Protein AF-0000000087635755 (afdb_homodimer)

Sequence (818 aa):
MKSVAEAYKDFPILQREHKGHRLVYLDSGATTQIPNDVINALETHLKQHNGNPHRGAHILAVEASEAYETARDAVQRFINAKTREEIVLTRNTTESLNLIAFSYGLHNLKKGDKIVITIAEHHANLVTWQRVAQTTGATLEYMYLDESGHLKDGEMDKIDSQTKIVSFAHVSNVLGMEFPVEELIKRAHAVGAIAILDGAQSAPHKKIDVQALDCDFFVFSGHKMCASQGIGVMYGKRHLLEDMPPFLLGGDMIEYVQEQSTTYNEVPYKFEAGTPNAHGAVTLKAAIEYLEQYGMDAINAYEKELVSYVLPKLLAIPHVHVLGSEDSSEKHGVIAFMIDDVHPHDVATILDSYGVCIRSGHHCAQPLGAYYNVPASSRLSMYIYTRKEDLDIFLEAVKQVRPTMGFKDMKSVAEAYKDFPILQREHKGHRLVYLDSGATTQIPNDVINALETHLKQHNGNPHRGAHILAVEASEAYETARDAVQRFINAKTREEIVLTRNTTESLNLIAFSYGLHNLKKGDKIVITIAEHHANLVTWQRVAQTTGATLEYMYLDESGHLKDGEMDKIDSQTKIVSFAHVSNVLGMEFPVEELIKRAHAVGAIAILDGAQSAPHKKIDVQALDCDFFVFSGHKMCASQGIGVMYGKRHLLEDMPPFLLGGDMIEYVQEQSTTYNEVPYKFEAGTPNAHGAVTLKAAIEYLEQYGMDAINAYEKELVSYVLPKLLAIPHVHVLGSEDSSEKHGVIAFMIDDVHPHDVATILDSYGVCIRSGHHCAQPLGAYYNVPASSRLSMYIYTRKEDLDIFLEAVKQVRPTMGFKD

Solvent-accessible surface area (backbone atoms only — not comparable to full-atom values): 39437 Å² total; per-residue (Å²): 120,62,60,55,89,58,45,40,78,43,29,63,43,56,72,38,70,35,83,89,21,63,41,33,78,21,37,27,80,74,28,39,69,46,34,51,70,22,54,50,51,37,51,50,36,55,42,68,32,62,46,35,48,83,56,38,75,16,69,36,16,44,46,16,29,48,41,34,51,50,19,41,48,44,50,22,61,61,32,43,45,94,47,53,53,25,47,32,70,37,47,22,36,29,54,29,42,36,42,44,31,56,24,43,42,58,71,71,48,36,64,74,27,27,37,40,30,46,44,61,31,43,28,26,69,40,50,32,52,47,50,35,18,69,73,38,51,24,43,77,43,71,31,51,58,44,85,50,60,43,74,36,90,68,37,71,63,72,60,36,79,49,26,48,36,34,39,42,47,48,22,28,86,53,44,12,27,61,60,70,56,66,60,53,37,51,50,24,48,73,38,70,14,44,25,37,35,38,23,57,62,29,62,62,46,35,75,46,45,46,63,81,60,59,50,43,28,40,25,23,35,23,24,41,41,28,16,42,48,38,19,17,32,28,36,32,47,54,74,59,53,69,68,33,56,64,65,51,42,23,32,70,14,46,66,48,55,50,90,84,48,72,45,62,30,61,69,34,39,18,59,39,40,29,83,64,36,36,60,23,26,39,13,35,31,38,17,52,54,56,50,55,54,48,27,40,63,54,50,32,51,52,38,40,51,51,28,54,59,46,50,63,57,52,61,66,38,85,62,38,45,67,48,30,59,88,49,43,90,56,32,48,46,27,48,23,32,45,45,71,98,50,59,29,64,58,48,28,48,54,28,29,60,60,12,30,29,32,30,40,40,41,81,48,19,43,43,33,18,55,74,71,72,39,61,52,29,25,32,44,14,50,55,69,56,57,46,72,68,49,51,50,53,46,54,56,44,58,68,43,43,49,53,75,73,67,46,82,130,120,61,60,56,90,59,45,40,78,43,28,62,44,57,72,37,70,34,82,90,22,63,41,32,76,22,38,28,79,73,29,39,71,45,34,52,69,21,55,50,50,37,50,49,36,52,40,67,32,62,47,35,48,84,56,36,76,15,68,37,16,44,45,16,29,47,40,34,52,50,19,42,48,45,50,22,61,62,31,41,46,93,48,53,53,25,47,31,70,35,47,23,37,29,52,28,42,37,42,46,32,58,23,42,42,58,71,72,49,38,66,74,27,27,35,41,32,46,45,60,33,44,30,26,68,39,51,32,51,46,51,36,19,68,74,38,50,24,43,76,44,70,31,51,60,43,84,49,61,44,75,35,90,68,37,72,64,72,60,36,78,47,26,49,38,34,38,43,47,49,22,30,84,54,45,11,27,60,60,68,57,65,59,54,35,50,52,24,47,73,39,71,13,44,23,36,34,37,24,56,62,30,60,62,46,33,75,47,45,44,63,83,59,58,48,43,27,40,25,24,35,24,23,41,41,29,17,42,47,37,20,17,31,28,38,34,46,53,74,59,54,68,70,34,57,64,67,50,41,24,31,70,14,47,65,49,57,50,91,84,50,72,44,64,31,60,69,34,40,20,60,40,41,29,83,64,35,36,59,23,25,39,13,36,32,38,17,51,54,57,49,55,54,49,28,41,65,54,50,33,50,52,39,42,52,51,29,55,59,44,48,64,58,51,62,64,38,85,61,39,45,67,48,30,60,89,49,41,90,56,32,50,47,27,49,24,32,44,45,71,96,49,59,27,63,56,49,27,48,55,30,29,61,61,14,30,30,33,31,41,39,42,82,48,20,42,44,33,18,54,74,72,74,40,64,51,29,24,31,42,13,51,55,68,57,56,47,71,68,50,52,49,53,44,54,56,44,57,68,43,44,50,55,74,74,68,44,82,132

Structure (mmCIF, N/CA/C/O backbone):
data_AF-0000000087635755-model_v1
#
loop_
_entity.id
_entity.type
_entity.pdbx_description
1 polymer 'Cysteine desulfurase'
#
loop_
_atom_site.group_PDB
_atom_site.id
_atom_site.type_symbol
_atom_site.label_atom_id
_atom_site.label_alt_id
_atom_site.label_comp_id
_atom_site.label_asym_id
_atom_site.label_entity_id
_atom_site.label_seq_id
_atom_site.pdbx_PDB_ins_code
_atom_site.Cartn_x
_atom_site.Cartn_y
_atom_site.Cartn_z
_atom_site.occupancy
_atom_site.B_iso_or_equiv
_atom_site.auth_seq_id
_atom_site.auth_comp_id
_atom_site.auth_asym_id
_atom_site.auth_atom_id
_atom_site.pdbx_PDB_model_num
ATOM 1 N N . MET A 1 1 ? 24.938 -9.836 -23.875 1 64.38 1 MET A N 1
ATOM 2 C CA . MET A 1 1 ? 23.906 -9.93 -22.844 1 64.38 1 MET A CA 1
ATOM 3 C C . MET A 1 1 ? 24.344 -10.828 -21.703 1 64.38 1 MET A C 1
ATOM 5 O O . MET A 1 1 ? 25.094 -11.789 -21.906 1 64.38 1 MET A O 1
ATOM 9 N N . LYS A 1 2 ? 24.125 -10.344 -20.422 1 78.19 2 LYS A N 1
ATOM 10 C CA . LYS A 1 2 ? 24.516 -11.094 -19.234 1 78.19 2 LYS A CA 1
ATOM 11 C C . LYS A 1 2 ? 23.844 -12.461 -19.203 1 78.19 2 LYS A C 1
ATOM 13 O O . LYS A 1 2 ? 22.688 -12.602 -19.609 1 78.19 2 LYS A O 1
ATOM 18 N N . SER A 1 3 ? 24.594 -13.438 -18.953 1 91.62 3 SER A N 1
ATOM 19 C CA . SER A 1 3 ? 24.031 -14.789 -18.875 1 91.62 3 SER A CA 1
ATOM 20 C C . SER A 1 3 ? 23.109 -14.922 -17.672 1 91.62 3 SER A C 1
ATOM 22 O O . SER A 1 3 ? 23.5 -14.656 -16.531 1 91.62 3 SER A O 1
ATOM 24 N N . VAL A 1 4 ? 21.828 -15.438 -17.938 1 96 4 VAL A N 1
ATOM 25 C CA . VAL A 1 4 ? 20.859 -15.617 -16.875 1 96 4 VAL A CA 1
ATOM 26 C C . VAL A 1 4 ? 21.391 -16.609 -15.852 1 96 4 VAL A C 1
ATOM 28 O O . VAL A 1 4 ? 21.141 -16.469 -14.648 1 96 4 VAL A O 1
ATOM 31 N N . ALA A 1 5 ? 22.219 -17.531 -16.312 1 94.19 5 ALA A N 1
ATOM 32 C CA . ALA A 1 5 ? 22.734 -18.594 -15.453 1 94.19 5 ALA A CA 1
ATOM 33 C C . ALA A 1 5 ? 23.641 -18.016 -14.359 1 94.19 5 ALA A C 1
ATOM 35 O O . ALA A 1 5 ? 23.922 -18.688 -13.367 1 94.19 5 ALA A O 1
ATOM 36 N N . GLU A 1 6 ? 24.109 -16.781 -14.508 1 95.38 6 GLU A N 1
ATOM 37 C CA . GLU A 1 6 ? 25.016 -16.156 -13.547 1 95.38 6 GLU A CA 1
ATOM 38 C C . GLU A 1 6 ? 24.281 -15.172 -12.648 1 95.38 6 GLU A C 1
ATOM 40 O O . GLU A 1 6 ? 24.875 -14.57 -11.758 1 95.38 6 GLU A O 1
ATOM 45 N N . ALA A 1 7 ? 22.953 -15.055 -12.828 1 97.38 7 ALA A N 1
ATOM 46 C CA . ALA A 1 7 ? 22.172 -14.055 -12.102 1 97.38 7 ALA A CA 1
ATOM 47 C C . ALA A 1 7 ? 22.203 -14.305 -10.602 1 97.38 7 ALA A C 1
ATOM 49 O O . ALA A 1 7 ? 22.125 -13.367 -9.805 1 97.38 7 ALA A O 1
ATOM 50 N N . TYR A 1 8 ? 22.422 -15.609 -10.172 1 97.25 8 TYR A N 1
ATOM 51 C CA . TYR A 1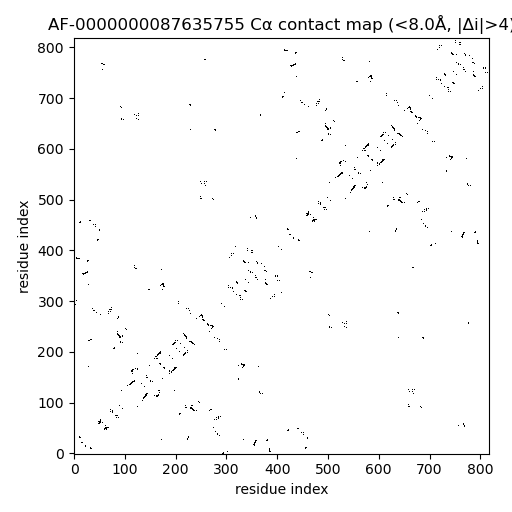 8 ? 22.359 -15.992 -8.766 1 97.25 8 TYR A CA 1
ATOM 52 C C . TYR A 1 8 ? 23.406 -15.234 -7.961 1 97.25 8 TYR A C 1
ATOM 54 O O . TYR A 1 8 ? 23.234 -15 -6.762 1 97.25 8 TYR A O 1
ATOM 62 N N . LYS A 1 9 ? 24.484 -14.695 -8.539 1 97.25 9 LYS A N 1
ATOM 63 C CA . LYS A 1 9 ? 25.594 -13.992 -7.871 1 97.25 9 LYS A CA 1
ATOM 64 C C . LYS A 1 9 ? 25.141 -12.633 -7.359 1 97.25 9 LYS A C 1
ATOM 66 O O . LYS A 1 9 ? 25.781 -12.055 -6.473 1 97.25 9 LYS A O 1
ATOM 71 N N . ASP A 1 10 ? 24.031 -12.172 -7.934 1 98.19 10 ASP A N 1
ATOM 72 C CA . ASP A 1 10 ? 23.578 -10.828 -7.621 1 98.19 10 ASP A CA 1
ATOM 73 C C . ASP A 1 10 ? 22.688 -10.828 -6.375 1 98.19 10 ASP A C 1
ATOM 75 O O . ASP A 1 10 ? 22.312 -9.766 -5.875 1 98.19 10 ASP A O 1
ATOM 79 N N . PHE A 1 11 ? 22.375 -12.039 -5.844 1 98.56 11 PHE A N 1
ATOM 80 C CA . PHE A 1 11 ? 21.438 -12.164 -4.746 1 98.56 11 PHE A CA 1
ATOM 81 C C . PHE A 1 11 ? 22.141 -12.594 -3.465 1 98.56 11 PHE A C 1
ATOM 83 O O . PHE A 1 11 ? 22.344 -13.789 -3.227 1 98.56 11 PHE A O 1
ATOM 90 N N . PRO A 1 12 ? 22.359 -11.633 -2.596 1 97.5 12 PRO A N 1
ATOM 91 C CA . PRO A 1 12 ? 23.188 -11.914 -1.416 1 97.5 12 PRO A CA 1
ATOM 92 C C . PRO A 1 12 ? 22.547 -12.953 -0.491 1 97.5 12 PRO A C 1
ATOM 94 O O . PRO A 1 12 ? 23.25 -13.734 0.147 1 97.5 12 PRO A O 1
ATOM 97 N N . ILE A 1 13 ? 21.281 -13.023 -0.417 1 97.62 13 ILE A N 1
ATOM 98 C CA . ILE A 1 13 ? 20.562 -13.875 0.528 1 97.62 13 ILE A CA 1
ATOM 99 C C . ILE A 1 13 ? 20.812 -15.344 0.198 1 97.62 13 ILE A C 1
ATOM 101 O O . ILE A 1 13 ? 20.703 -16.203 1.069 1 97.62 13 ILE A O 1
ATOM 105 N N . LEU A 1 14 ? 21.156 -15.68 -1.052 1 97.06 14 LEU A N 1
ATOM 106 C CA . LEU A 1 14 ? 21.328 -17.062 -1.5 1 97.06 14 LEU A CA 1
ATOM 107 C C . LEU A 1 14 ? 22.641 -17.641 -0.987 1 97.06 14 LEU A C 1
ATOM 109 O O . LEU A 1 14 ? 22.859 -18.844 -1.056 1 97.06 14 LEU A O 1
ATOM 113 N N . GLN A 1 15 ? 23.469 -16.797 -0.363 1 94.88 15 GLN A N 1
ATOM 114 C CA . GLN A 1 15 ? 24.734 -17.266 0.207 1 94.88 15 GLN A CA 1
ATOM 115 C C . GLN A 1 15 ? 24.547 -17.719 1.652 1 94.88 15 GLN A C 1
ATOM 117 O O . GLN A 1 15 ? 25.469 -18.281 2.25 1 94.88 15 GLN A O 1
ATOM 122 N N . ARG A 1 16 ? 23.422 -17.531 2.141 1 95.31 16 ARG A N 1
ATOM 123 C CA . ARG A 1 16 ? 23.141 -17.906 3.52 1 95.31 16 ARG A CA 1
ATOM 124 C C . ARG A 1 16 ? 23.125 -19.422 3.68 1 95.31 16 ARG A C 1
ATOM 126 O O . ARG A 1 16 ? 22.797 -20.156 2.734 1 95.31 16 ARG A O 1
ATOM 133 N N . GLU A 1 17 ? 23.453 -19.828 4.887 1 95.75 17 GLU A N 1
ATOM 134 C CA . GLU A 1 17 ? 23.344 -21.234 5.266 1 95.75 17 GLU A CA 1
ATOM 135 C C . GLU A 1 17 ? 22.234 -21.438 6.301 1 95.75 17 GLU A C 1
ATOM 137 O O . GLU A 1 17 ? 21.984 -20.547 7.121 1 95.75 17 GLU A O 1
ATOM 142 N N . HIS A 1 18 ? 21.594 -22.531 6.18 1 95.5 18 HIS A N 1
ATOM 143 C CA . HIS A 1 18 ? 20.562 -22.938 7.121 1 95.5 18 HIS A CA 1
ATOM 144 C C . HIS A 1 18 ? 20.688 -24.406 7.48 1 95.5 18 HIS A C 1
ATOM 146 O O . HIS A 1 18 ? 20.656 -25.281 6.598 1 95.5 18 HIS A O 1
ATOM 152 N N . LYS A 1 19 ? 20.891 -24.656 8.766 1 94.94 19 LYS A N 1
ATOM 153 C CA . LYS A 1 19 ? 21.031 -26.016 9.289 1 94.94 19 LYS A CA 1
ATOM 154 C C . LYS A 1 19 ? 22.172 -26.766 8.594 1 94.94 19 LYS A C 1
ATOM 156 O O . LYS A 1 19 ? 22 -27.922 8.195 1 94.94 19 LYS A O 1
ATOM 161 N N . GLY A 1 20 ? 23.172 -26.078 8.281 1 96 20 GLY A N 1
ATOM 162 C CA . GLY A 1 20 ? 24.391 -26.688 7.738 1 96 20 GLY A CA 1
ATOM 163 C C . GLY A 1 20 ? 24.344 -26.844 6.23 1 96 20 GLY A C 1
ATOM 164 O O . GLY A 1 20 ? 25.25 -27.438 5.641 1 96 20 GLY A O 1
ATOM 165 N N . HIS A 1 21 ? 23.312 -26.375 5.57 1 97.06 21 HIS A N 1
ATOM 166 C CA . HIS A 1 21 ? 23.172 -26.484 4.121 1 97.06 21 HIS A CA 1
ATOM 167 C C . HIS A 1 21 ? 23.047 -25.109 3.471 1 97.06 21 HIS A C 1
ATOM 169 O O . HIS A 1 21 ? 22.5 -24.188 4.07 1 97.06 21 HIS A O 1
ATOM 175 N N . ARG A 1 22 ? 23.578 -25.031 2.32 1 95.75 22 ARG A N 1
ATOM 176 C CA . ARG A 1 22 ? 23.328 -23.828 1.526 1 95.75 22 ARG A CA 1
ATOM 177 C C . ARG A 1 22 ? 21.844 -23.656 1.241 1 95.75 22 ARG A C 1
ATOM 179 O O . ARG A 1 22 ? 21.141 -24.625 0.94 1 95.75 22 ARG A O 1
ATOM 186 N N . LEU A 1 23 ? 21.391 -22.438 1.292 1 97.56 23 LEU A N 1
ATOM 187 C CA . LEU A 1 23 ? 19.984 -22.156 1.051 1 97.56 23 LEU A CA 1
ATOM 188 C C . LEU A 1 23 ? 19.625 -22.344 -0.421 1 97.56 23 LEU A C 1
ATOM 190 O O . LEU A 1 23 ? 20.297 -21.797 -1.301 1 97.56 23 LEU A O 1
ATOM 194 N N . VAL A 1 24 ? 18.688 -23.172 -0.697 1 98.25 24 VAL A N 1
ATOM 195 C CA . VAL A 1 24 ? 18.062 -23.344 -2.01 1 98.25 24 VAL A CA 1
ATOM 196 C C . VAL A 1 24 ? 16.656 -22.781 -1.984 1 98.25 24 VAL A C 1
ATOM 198 O O . VAL A 1 24 ? 15.75 -23.375 -1.393 1 98.25 24 VAL A O 1
ATOM 201 N N . TYR A 1 25 ? 16.484 -21.672 -2.609 1 98.38 25 TYR A N 1
ATOM 202 C CA . TYR A 1 25 ? 15.211 -20.984 -2.537 1 98.38 25 TYR A CA 1
ATOM 203 C C . TYR A 1 25 ? 14.344 -21.312 -3.746 1 98.38 25 TYR A C 1
ATOM 205 O O . TYR A 1 25 ? 14.641 -20.891 -4.867 1 98.38 25 TYR A O 1
ATOM 213 N N . LEU A 1 26 ? 13.266 -22.047 -3.531 1 98.62 26 LEU A N 1
ATOM 214 C CA . LEU A 1 26 ? 12.344 -22.469 -4.582 1 98.62 26 LEU A CA 1
ATOM 215 C C . LEU A 1 26 ? 10.906 -22.094 -4.238 1 98.62 26 LEU A C 1
ATOM 217 O O . LEU A 1 26 ? 9.992 -22.891 -4.398 1 98.62 26 LEU A O 1
ATOM 221 N N . ASP A 1 27 ? 10.742 -20.859 -3.729 1 98.25 27 ASP A N 1
ATOM 222 C CA . ASP A 1 27 ? 9.43 -20.312 -3.406 1 98.25 27 ASP A CA 1
ATOM 223 C C . ASP A 1 27 ? 9.258 -18.922 -4.02 1 98.25 27 ASP A C 1
ATOM 225 O O . ASP A 1 27 ? 8.695 -18.031 -3.385 1 98.25 27 ASP A O 1
ATOM 229 N N . SER A 1 28 ? 9.734 -18.719 -5.23 1 98 28 SER A N 1
ATOM 230 C CA . SER A 1 28 ? 9.727 -17.438 -5.918 1 98 28 SER A CA 1
ATOM 231 C C . SER A 1 28 ? 8.32 -17.047 -6.359 1 98 28 SER A C 1
ATOM 233 O O . SER A 1 28 ? 8.055 -15.875 -6.629 1 98 28 SER A O 1
ATOM 235 N N . GLY A 1 29 ? 7.375 -18.047 -6.457 1 97.31 29 GLY A N 1
ATOM 236 C CA . GLY A 1 29 ? 5.988 -17.75 -6.766 1 97.31 29 GLY A CA 1
ATOM 237 C C . GLY A 1 29 ? 5.277 -17 -5.648 1 97.31 29 GLY A C 1
ATOM 238 O O . GLY A 1 29 ? 4.238 -16.375 -5.875 1 97.31 29 GLY A O 1
ATOM 239 N N . ALA A 1 30 ? 5.812 -17.125 -4.43 1 97.25 30 ALA A N 1
ATOM 240 C CA . ALA A 1 30 ? 5.285 -16.391 -3.291 1 97.25 30 ALA A CA 1
ATOM 241 C C . ALA A 1 30 ? 5.918 -15 -3.195 1 97.25 30 ALA A C 1
ATOM 243 O O . ALA A 1 30 ? 5.219 -14.008 -3.006 1 97.25 30 ALA A O 1
ATOM 244 N N . THR A 1 31 ? 7.203 -14.945 -3.27 1 97.94 31 THR A N 1
ATOM 245 C CA . THR A 1 31 ? 7.977 -13.711 -3.334 1 97.94 31 THR A CA 1
ATOM 246 C C . THR A 1 31 ? 9.391 -13.977 -3.84 1 97.94 31 THR A C 1
ATOM 248 O O . THR A 1 31 ? 9.953 -15.039 -3.578 1 97.94 31 THR A O 1
ATOM 251 N N . THR A 1 32 ? 9.945 -13.078 -4.555 1 98.5 32 THR A N 1
ATOM 252 C CA . THR A 1 32 ? 11.289 -13.234 -5.09 1 98.5 32 THR A CA 1
ATOM 253 C C . THR A 1 32 ? 12.32 -12.641 -4.141 1 98.5 32 THR A C 1
ATOM 255 O O . THR A 1 32 ? 11.977 -11.883 -3.234 1 98.5 32 THR A O 1
ATOM 258 N N . GLN A 1 33 ? 13.523 -13.07 -4.309 1 98.69 33 GLN A N 1
ATOM 259 C CA . GLN A 1 33 ? 14.641 -12.406 -3.65 1 98.69 33 GLN A CA 1
ATOM 260 C C . GLN A 1 33 ? 15.047 -11.141 -4.406 1 98.69 33 GLN A C 1
ATOM 262 O O . GLN A 1 33 ? 14.656 -10.945 -5.559 1 98.69 33 GLN A O 1
ATOM 267 N N . ILE A 1 34 ? 15.805 -10.289 -3.77 1 98.81 34 ILE A N 1
ATOM 268 C CA . ILE A 1 34 ? 16.094 -8.969 -4.305 1 98.81 34 ILE A CA 1
ATOM 269 C C . ILE A 1 34 ? 17.578 -8.844 -4.625 1 98.81 34 ILE A C 1
ATOM 271 O O . ILE A 1 34 ? 18.422 -9.086 -3.76 1 98.81 34 ILE A O 1
ATOM 275 N N . PRO A 1 35 ? 17.953 -8.469 -5.848 1 98.81 35 PRO A N 1
ATOM 276 C CA . PRO A 1 35 ? 19.359 -8.344 -6.219 1 98.81 35 PRO A CA 1
ATOM 277 C C . PRO A 1 35 ? 19.984 -7.059 -5.699 1 98.81 35 PRO A C 1
ATOM 279 O O . PRO A 1 35 ? 19.281 -6.094 -5.402 1 98.81 35 PRO A O 1
ATOM 282 N N . ASN A 1 36 ? 21.266 -7.016 -5.66 1 98.62 36 ASN A N 1
ATOM 283 C CA . ASN A 1 36 ? 22.031 -5.875 -5.164 1 98.62 36 ASN A CA 1
ATOM 284 C C . ASN A 1 36 ? 21.703 -4.598 -5.934 1 98.62 36 ASN A C 1
ATOM 286 O O . ASN A 1 36 ? 21.672 -3.51 -5.355 1 98.62 36 ASN A O 1
ATOM 290 N N . ASP A 1 37 ? 21.438 -4.703 -7.242 1 98.56 37 ASP A N 1
ATOM 291 C CA . ASP A 1 37 ? 21.109 -3.537 -8.055 1 98.56 37 ASP A CA 1
ATOM 292 C C . ASP A 1 37 ? 19.875 -2.818 -7.512 1 98.56 37 ASP A C 1
ATOM 294 O O . ASP A 1 37 ? 19.859 -1.589 -7.434 1 98.56 37 ASP A O 1
ATOM 298 N N . VAL A 1 38 ? 18.906 -3.574 -7.164 1 98.88 38 VAL A N 1
ATOM 299 C CA . VAL A 1 38 ? 17.656 -3.025 -6.676 1 98.88 38 VAL A CA 1
ATOM 300 C C . VAL A 1 38 ? 17.844 -2.482 -5.262 1 98.88 38 VAL A C 1
ATOM 302 O O . VAL A 1 38 ? 17.359 -1.396 -4.938 1 98.88 38 VAL A O 1
ATOM 305 N N . ILE A 1 39 ? 18.594 -3.23 -4.387 1 98.81 39 ILE A N 1
ATOM 306 C CA . ILE A 1 39 ? 18.875 -2.799 -3.02 1 98.81 39 ILE A CA 1
ATOM 307 C C . ILE A 1 39 ? 19.641 -1.479 -3.041 1 98.81 39 ILE A C 1
ATOM 309 O O . ILE A 1 39 ? 19.312 -0.548 -2.303 1 98.81 39 ILE A O 1
ATOM 313 N N . ASN A 1 40 ? 20.609 -1.36 -3.906 1 98.75 40 ASN A N 1
ATOM 314 C CA . ASN A 1 40 ? 21.422 -0.159 -4.02 1 98.75 40 ASN A CA 1
ATOM 315 C C . ASN A 1 40 ? 20.609 1.036 -4.5 1 98.75 40 ASN A C 1
ATOM 317 O O . ASN A 1 40 ? 20.797 2.156 -4.023 1 98.75 40 ASN A O 1
ATOM 321 N N . ALA A 1 41 ? 19.719 0.813 -5.473 1 98.88 41 ALA A N 1
ATOM 322 C CA . ALA A 1 41 ? 18.859 1.884 -5.965 1 98.88 41 ALA A CA 1
ATOM 323 C C . ALA A 1 41 ? 17.984 2.439 -4.844 1 98.88 41 ALA A C 1
ATOM 325 O O . ALA A 1 41 ? 17.812 3.654 -4.727 1 98.88 41 ALA A O 1
ATOM 326 N N . LEU A 1 42 ? 17.453 1.532 -4.066 1 98.81 42 LEU A N 1
ATOM 327 C CA . LEU A 1 42 ? 16.609 1.942 -2.947 1 98.81 42 LEU A CA 1
ATOM 328 C C . LEU A 1 42 ? 17.406 2.734 -1.924 1 98.81 42 LEU A C 1
ATOM 330 O O . LEU A 1 42 ? 16.984 3.795 -1.472 1 98.81 42 LEU A O 1
ATOM 334 N N . GLU A 1 43 ? 18.547 2.207 -1.555 1 98.62 43 GLU A N 1
ATOM 335 C CA . GLU A 1 43 ? 19.391 2.869 -0.571 1 98.62 43 GLU A CA 1
ATOM 336 C C . GLU A 1 43 ? 19.781 4.273 -1.029 1 98.62 43 GLU A C 1
ATOM 338 O O . GLU A 1 43 ? 19.734 5.223 -0.246 1 98.62 43 GLU A O 1
ATOM 343 N N . THR A 1 44 ? 20.156 4.395 -2.26 1 98.69 44 THR A N 1
ATOM 344 C CA . THR A 1 44 ? 20.516 5.691 -2.816 1 98.69 44 THR A CA 1
ATOM 345 C C . THR A 1 44 ? 19.344 6.668 -2.73 1 98.69 44 THR A C 1
ATOM 347 O O . THR A 1 44 ? 19.531 7.828 -2.352 1 98.69 44 THR A O 1
ATOM 350 N N . HIS A 1 45 ? 18.203 6.199 -3.057 1 98.75 45 HIS A N 1
ATOM 351 C CA . HIS A 1 45 ? 17.016 7.051 -2.99 1 98.75 45 HIS A CA 1
ATOM 352 C C . HIS A 1 45 ? 16.766 7.52 -1.562 1 98.75 45 HIS A C 1
ATOM 354 O O . HIS A 1 45 ? 16.516 8.703 -1.326 1 98.75 45 HIS A O 1
ATOM 360 N N . LEU A 1 46 ? 16.844 6.582 -0.602 1 98.62 46 LEU A N 1
ATOM 361 C CA . LEU A 1 46 ? 16.562 6.898 0.793 1 98.62 46 LEU A CA 1
ATOM 362 C C . LEU A 1 46 ? 17.562 7.906 1.338 1 98.62 46 LEU A C 1
ATOM 364 O O . LEU A 1 46 ? 17.203 8.805 2.105 1 98.62 46 LEU A O 1
ATOM 368 N N . LYS A 1 47 ? 18.766 7.867 0.881 1 98.31 47 LYS A N 1
ATOM 369 C CA . LYS A 1 47 ? 19.859 8.656 1.459 1 98.31 47 LYS A CA 1
ATOM 370 C C . LYS A 1 47 ? 20.016 9.984 0.731 1 98.31 47 LYS A C 1
ATOM 372 O O . LYS A 1 47 ? 20.641 10.914 1.252 1 98.31 47 LYS A O 1
ATOM 377 N N . GLN A 1 48 ? 19.344 10.078 -0.506 1 98 48 GLN A N 1
ATOM 378 C CA . GLN A 1 48 ? 19.719 11.258 -1.283 1 98 48 GLN A CA 1
ATOM 379 C C . GLN A 1 48 ? 18.5 11.93 -1.899 1 98 48 GLN A C 1
ATOM 381 O O . GLN A 1 48 ? 18.562 13.109 -2.27 1 98 48 GLN A O 1
ATOM 386 N N . HIS A 1 49 ? 17.422 11.242 -2.051 1 98.19 49 HIS A N 1
ATOM 387 C CA . HIS A 1 49 ? 16.375 11.766 -2.932 1 98.19 49 HIS A CA 1
ATOM 388 C C . HIS A 1 49 ? 15.008 11.688 -2.273 1 98.19 49 HIS A C 1
ATOM 390 O O . HIS A 1 49 ? 14 12.039 -2.891 1 98.19 49 HIS A O 1
ATOM 396 N N . ASN A 1 50 ? 14.969 11.273 -1.011 1 98.25 50 ASN A N 1
ATOM 397 C CA . ASN A 1 50 ? 13.703 11.023 -0.343 1 98.25 50 ASN A CA 1
ATOM 398 C C . ASN A 1 50 ? 12.875 12.297 -0.203 1 98.25 50 ASN A C 1
ATOM 400 O O . ASN A 1 50 ? 13.375 13.32 0.264 1 98.25 50 ASN A O 1
ATOM 404 N N . GLY A 1 51 ? 11.672 12.266 -0.603 1 97.62 51 GLY A N 1
ATOM 405 C CA . GLY A 1 51 ? 10.672 13.312 -0.512 1 97.62 51 GLY A CA 1
ATOM 406 C C . GLY A 1 51 ? 9.258 12.812 -0.779 1 97.62 51 GLY A C 1
ATOM 407 O O . GLY A 1 51 ? 9.047 11.617 -0.972 1 97.62 51 GLY A O 1
ATOM 408 N N . ASN A 1 52 ? 8.305 13.602 -0.687 1 96.31 52 ASN A N 1
ATOM 409 C CA . ASN A 1 52 ? 6.914 13.281 -0.977 1 96.31 52 ASN A CA 1
ATOM 410 C C . ASN A 1 52 ? 6.535 13.656 -2.406 1 96.31 52 ASN A C 1
ATOM 412 O O . ASN A 1 52 ? 6.504 14.836 -2.752 1 96.31 52 ASN A O 1
ATOM 416 N N . PRO A 1 53 ? 6.211 12.664 -3.207 1 94.94 53 PRO A N 1
ATOM 417 C CA . PRO A 1 53 ? 5.906 12.969 -4.609 1 94.94 53 PRO A CA 1
ATOM 418 C C . PRO A 1 53 ? 4.719 13.914 -4.766 1 94.94 53 PRO A C 1
ATOM 420 O O . PRO A 1 53 ? 3.734 13.805 -4.027 1 94.94 53 PRO A O 1
ATOM 423 N N . HIS A 1 54 ? 4.77 14.812 -5.691 1 89 54 HIS A N 1
ATOM 424 C CA . HIS A 1 54 ? 3.693 15.672 -6.18 1 89 54 HIS A CA 1
ATOM 425 C C . HIS A 1 54 ? 3.266 16.672 -5.117 1 89 54 HIS A C 1
ATOM 427 O O . HIS A 1 54 ? 2.158 17.219 -5.176 1 89 54 HIS A O 1
ATOM 433 N N . ARG A 1 55 ? 4.109 16.875 -4.074 1 76.19 55 ARG A N 1
ATOM 434 C CA . ARG A 1 55 ? 3.678 17.703 -2.955 1 76.19 55 ARG A CA 1
ATOM 435 C C . ARG A 1 55 ? 4.625 18.875 -2.744 1 76.19 55 ARG A C 1
ATOM 437 O O . ARG A 1 55 ? 4.77 19.375 -1.624 1 76.19 55 ARG A O 1
ATOM 444 N N . GLY A 1 56 ? 5.258 19.312 -3.75 1 79.19 56 GLY A N 1
ATOM 445 C CA . GLY A 1 56 ? 6.113 20.469 -3.488 1 79.19 56 GLY A CA 1
ATOM 446 C C . GLY A 1 56 ? 7 20.828 -4.664 1 79.19 56 GLY A C 1
ATOM 447 O O . GLY A 1 56 ? 7.109 20.062 -5.625 1 79.19 56 GLY A O 1
ATOM 448 N N . ALA A 1 57 ? 7.527 22.016 -4.406 1 86.62 57 ALA A N 1
ATOM 449 C CA . ALA A 1 57 ? 8.352 22.562 -5.48 1 86.62 57 ALA A CA 1
ATOM 450 C C . ALA A 1 57 ? 9.836 22.469 -5.125 1 86.62 57 ALA A C 1
ATOM 452 O O . ALA A 1 57 ? 10.695 22.719 -5.977 1 86.62 57 ALA A O 1
ATOM 453 N N . HIS A 1 58 ? 10.102 22.062 -3.871 1 94.06 58 HIS A N 1
ATOM 454 C CA . HIS A 1 58 ? 11.508 22 -3.492 1 94.06 58 HIS A CA 1
ATOM 455 C C . HIS A 1 58 ? 12.18 20.766 -4.102 1 94.06 58 HIS A C 1
ATOM 457 O O . HIS A 1 58 ? 11.508 19.844 -4.555 1 94.06 58 HIS A O 1
ATOM 463 N N . ILE A 1 59 ? 13.461 20.656 -4.094 1 96.19 59 ILE A N 1
ATOM 464 C CA . ILE A 1 59 ? 14.289 19.75 -4.867 1 96.19 59 ILE A CA 1
ATOM 465 C C . ILE A 1 59 ? 13.93 18.297 -4.523 1 96.19 59 ILE A C 1
ATOM 467 O O . ILE A 1 59 ? 13.82 17.453 -5.414 1 96.19 59 ILE A O 1
ATOM 471 N N . LEU A 1 60 ? 13.734 18 -3.238 1 97.31 60 LEU A N 1
ATOM 472 C CA . LEU A 1 60 ? 13.477 16.625 -2.838 1 97.31 60 LEU A CA 1
ATOM 473 C C . LEU A 1 60 ? 12.086 16.172 -3.275 1 97.31 60 LEU A C 1
ATOM 475 O O . LEU A 1 60 ? 11.883 15.008 -3.613 1 97.31 60 LEU A O 1
ATOM 479 N N . ALA A 1 61 ? 11.07 17.062 -3.23 1 96.69 61 ALA A N 1
ATOM 480 C CA . ALA A 1 61 ? 9.742 16.734 -3.758 1 96.69 61 ALA A CA 1
ATOM 481 C C . ALA A 1 61 ? 9.805 16.484 -5.262 1 96.69 61 ALA A C 1
ATOM 483 O O . ALA A 1 61 ? 9.156 15.57 -5.766 1 96.69 61 ALA A O 1
ATOM 484 N N . VAL A 1 62 ? 10.578 17.281 -5.93 1 96.88 62 VAL A N 1
ATOM 485 C CA . VAL A 1 62 ? 10.734 17.156 -7.375 1 96.88 62 VAL A CA 1
ATOM 486 C C . VAL A 1 62 ? 11.398 15.82 -7.707 1 96.88 62 VAL A C 1
ATOM 488 O O . VAL A 1 62 ? 10.922 15.078 -8.578 1 96.88 62 VAL A O 1
ATOM 491 N N . GLU A 1 63 ? 12.461 15.516 -7.023 1 97.88 63 GLU A N 1
ATOM 492 C CA . GLU A 1 63 ? 13.203 14.289 -7.281 1 97.88 63 GLU A CA 1
ATOM 493 C C . GLU A 1 63 ? 12.367 13.062 -6.938 1 97.88 63 GLU A C 1
ATOM 495 O O . GLU A 1 63 ? 12.414 12.047 -7.641 1 97.88 63 GLU A O 1
ATOM 500 N N . ALA A 1 64 ? 11.625 13.133 -5.867 1 97.69 64 ALA A N 1
ATOM 501 C CA . ALA A 1 64 ? 10.734 12.039 -5.5 1 97.69 64 ALA A CA 1
ATOM 502 C C . ALA A 1 64 ? 9.641 11.852 -6.547 1 97.69 64 ALA A C 1
ATOM 504 O O . ALA A 1 64 ? 9.258 10.719 -6.859 1 97.69 64 ALA A O 1
ATOM 505 N N . SER A 1 65 ? 9.078 12.977 -7.043 1 97.75 65 SER A N 1
ATOM 506 C CA . SER A 1 65 ? 8.086 12.914 -8.109 1 97.75 65 SER A CA 1
ATOM 507 C C . SER A 1 65 ? 8.648 12.242 -9.352 1 97.75 65 SER A C 1
ATOM 509 O O . SER A 1 65 ? 7.984 11.406 -9.969 1 97.75 65 SER A O 1
ATOM 511 N N . GLU A 1 66 ? 9.82 12.609 -9.672 1 97.88 66 GLU A N 1
ATOM 512 C CA . GLU A 1 66 ? 10.484 12.008 -10.828 1 97.88 66 GLU A CA 1
ATOM 513 C C . GLU A 1 66 ? 10.688 10.508 -10.633 1 97.88 66 GLU A C 1
ATOM 515 O O . GLU A 1 66 ? 10.469 9.727 -11.562 1 97.88 66 GLU A O 1
ATOM 520 N N . ALA A 1 67 ? 11.133 10.164 -9.461 1 98 67 ALA A N 1
ATOM 521 C CA . ALA A 1 67 ? 11.344 8.75 -9.156 1 98 67 ALA A CA 1
ATOM 522 C C . ALA A 1 67 ? 10.055 7.949 -9.312 1 98 67 ALA A C 1
ATOM 524 O O . ALA A 1 67 ? 10.062 6.852 -9.875 1 98 67 ALA A O 1
ATOM 525 N N . TYR A 1 68 ? 8.977 8.492 -8.883 1 98.19 68 TYR A N 1
ATOM 526 C CA . TYR A 1 68 ? 7.672 7.844 -8.953 1 98.19 68 TYR A CA 1
ATOM 527 C C . TYR A 1 68 ? 7.184 7.746 -10.391 1 98.19 68 TYR A C 1
ATOM 529 O O . TYR A 1 68 ? 6.762 6.68 -10.844 1 98.19 68 TYR A O 1
ATOM 537 N N . GLU A 1 69 ? 7.301 8.828 -11.125 1 98.44 69 GLU A N 1
ATOM 538 C CA . GLU A 1 69 ? 6.758 8.914 -12.477 1 98.44 69 GLU A CA 1
ATOM 539 C C . GLU A 1 69 ? 7.602 8.109 -13.461 1 98.44 69 GLU A C 1
ATOM 541 O O . GLU A 1 69 ? 7.07 7.516 -14.406 1 98.44 69 GLU A O 1
ATOM 546 N N . THR A 1 70 ? 8.891 8.062 -13.266 1 98.69 70 THR A N 1
ATOM 547 C CA . THR A 1 70 ? 9.734 7.297 -14.188 1 98.69 70 THR A CA 1
ATOM 548 C C . THR A 1 70 ? 9.523 5.801 -13.992 1 98.69 70 THR A C 1
ATOM 550 O O . THR A 1 70 ? 9.75 5.012 -14.914 1 98.69 70 THR A O 1
ATOM 553 N N . ALA A 1 71 ? 9.141 5.422 -12.766 1 98.88 71 ALA A N 1
ATOM 554 C CA . ALA A 1 71 ? 8.742 4.031 -12.578 1 98.88 71 ALA A CA 1
ATOM 555 C C . ALA A 1 71 ? 7.531 3.686 -13.445 1 98.88 71 ALA A C 1
ATOM 557 O O . ALA A 1 71 ? 7.469 2.6 -14.023 1 98.88 71 ALA A O 1
ATOM 558 N N . ARG A 1 72 ? 6.555 4.609 -13.492 1 98.81 72 ARG A N 1
ATOM 559 C CA . ARG A 1 72 ? 5.391 4.422 -14.352 1 98.81 72 ARG A CA 1
ATOM 560 C C . ARG A 1 72 ? 5.809 4.25 -15.812 1 98.81 72 ARG A C 1
ATOM 562 O O . ARG A 1 72 ? 5.285 3.383 -16.516 1 98.81 72 ARG A O 1
ATOM 569 N N . ASP A 1 73 ? 6.773 5.051 -16.25 1 98.88 73 ASP A N 1
ATOM 570 C CA . ASP A 1 73 ? 7.297 4.949 -17.609 1 98.88 73 ASP A CA 1
ATOM 571 C C . ASP A 1 73 ? 7.953 3.592 -17.859 1 98.88 73 ASP A C 1
ATOM 573 O O . ASP A 1 73 ? 7.797 3.002 -18.922 1 98.88 73 ASP A O 1
ATOM 577 N N . ALA A 1 74 ? 8.68 3.139 -16.859 1 98.94 74 ALA A N 1
ATOM 578 C CA . ALA A 1 74 ? 9.336 1.838 -16.969 1 98.94 74 ALA A CA 1
ATOM 579 C C . ALA A 1 74 ? 8.312 0.716 -17.109 1 98.94 74 ALA A C 1
ATOM 581 O O . ALA A 1 74 ? 8.5 -0.211 -17.906 1 98.94 74 ALA A O 1
ATOM 582 N N . VAL A 1 75 ? 7.219 0.798 -16.359 1 98.94 75 VAL A N 1
ATOM 583 C CA . VAL A 1 75 ? 6.16 -0.206 -16.422 1 98.94 75 VAL A CA 1
ATOM 584 C C . VAL A 1 75 ? 5.5 -0.174 -17.797 1 98.94 75 VAL A C 1
ATOM 586 O O . VAL A 1 75 ? 5.246 -1.223 -18.406 1 98.94 75 VAL A O 1
ATOM 589 N N . GLN A 1 76 ? 5.184 1.069 -18.25 1 98.94 76 GLN A N 1
ATOM 590 C CA . GLN A 1 76 ? 4.582 1.237 -19.562 1 98.94 76 GLN A CA 1
ATOM 591 C C . GLN A 1 76 ? 5.402 0.534 -20.641 1 98.94 76 GLN A C 1
ATOM 593 O O . GLN A 1 76 ? 4.855 -0.2 -21.469 1 98.94 76 GLN A O 1
ATOM 598 N N . ARG A 1 77 ? 6.684 0.725 -20.594 1 98.75 77 ARG A N 1
ATOM 599 C CA . ARG A 1 77 ? 7.59 0.098 -21.547 1 98.75 77 ARG A CA 1
ATOM 600 C C . ARG A 1 77 ? 7.645 -1.412 -21.344 1 98.75 77 ARG A C 1
ATOM 602 O O . ARG A 1 77 ? 7.566 -2.18 -22.297 1 98.75 77 ARG A O 1
ATOM 609 N N . PHE A 1 78 ? 7.719 -1.888 -20.172 1 98.88 78 PHE A N 1
ATOM 610 C CA . PHE A 1 78 ? 7.926 -3.281 -19.797 1 98.88 78 PHE A CA 1
ATOM 611 C C . PHE A 1 78 ? 6.789 -4.156 -20.312 1 98.88 78 PHE A C 1
ATOM 613 O O . PHE A 1 78 ? 7.02 -5.289 -20.75 1 98.88 78 PHE A O 1
ATOM 620 N N . ILE A 1 79 ? 5.527 -3.605 -20.25 1 98.94 79 ILE A N 1
ATOM 621 C CA . ILE A 1 79 ? 4.395 -4.43 -20.672 1 98.94 79 ILE A CA 1
ATOM 622 C C . ILE A 1 79 ? 3.842 -3.92 -22 1 98.94 79 ILE A C 1
ATOM 624 O O . ILE A 1 79 ? 2.793 -4.379 -22.453 1 98.94 79 ILE A O 1
ATOM 628 N N . ASN A 1 80 ? 4.492 -2.906 -22.578 1 98.81 80 ASN A N 1
ATOM 629 C CA . ASN A 1 80 ? 4.133 -2.328 -23.875 1 98.81 80 ASN A CA 1
ATOM 630 C C . ASN A 1 80 ? 2.717 -1.761 -23.859 1 98.81 80 ASN A C 1
ATOM 632 O O . ASN A 1 80 ? 1.915 -2.059 -24.75 1 98.81 80 ASN A O 1
ATOM 636 N N . ALA A 1 81 ? 2.375 -1.037 -22.812 1 98.94 81 ALA A N 1
ATOM 637 C CA . ALA A 1 81 ? 1.112 -0.304 -22.812 1 98.94 81 ALA A CA 1
ATOM 638 C C . ALA A 1 81 ? 1.157 0.875 -23.781 1 98.94 81 ALA A C 1
ATOM 640 O O . ALA A 1 81 ? 2.229 1.426 -24.047 1 98.94 81 ALA A O 1
ATOM 641 N N . LYS A 1 82 ? 0.03 1.265 -24.297 1 98.75 82 LYS A N 1
ATOM 642 C CA . LYS A 1 82 ? -0.041 2.322 -25.297 1 98.75 82 LYS A CA 1
ATOM 643 C C . LYS A 1 82 ? 0.392 3.664 -24.703 1 98.75 82 LYS A C 1
ATOM 645 O O . LYS A 1 82 ? 1.101 4.434 -25.359 1 98.75 82 LYS A O 1
ATOM 650 N N . THR A 1 83 ? -0.07 4.027 -23.531 1 98.69 83 THR A N 1
ATOM 651 C CA . THR A 1 83 ? 0.255 5.293 -22.891 1 98.69 83 THR A CA 1
ATOM 652 C C . THR A 1 83 ? 0.561 5.082 -21.406 1 98.69 83 THR A C 1
ATOM 654 O O . THR A 1 83 ? 0.113 4.098 -20.812 1 98.69 83 THR A O 1
ATOM 657 N N . ARG A 1 84 ? 1.324 5.949 -20.797 1 98.38 84 ARG A N 1
ATOM 658 C CA . ARG A 1 84 ? 1.66 5.875 -19.391 1 98.38 84 ARG A CA 1
ATOM 659 C C . ARG A 1 84 ? 0.418 6.047 -18.516 1 98.38 84 ARG A C 1
ATOM 661 O O . ARG A 1 84 ? 0.366 5.543 -17.391 1 98.38 84 ARG A O 1
ATOM 668 N N . GLU A 1 85 ? -0.624 6.723 -19 1 98.56 85 GLU A N 1
ATOM 669 C CA . GLU A 1 85 ? -1.868 6.965 -18.281 1 98.56 85 GLU A CA 1
ATOM 670 C C . GLU A 1 85 ? -2.629 5.668 -18.047 1 98.56 85 GLU A C 1
ATOM 672 O O . GLU A 1 85 ? -3.553 5.625 -17.219 1 98.56 85 GLU A O 1
ATOM 677 N N . GLU A 1 86 ? -2.23 4.613 -18.719 1 98.94 86 GLU A N 1
ATOM 678 C CA . GLU A 1 86 ? -2.885 3.316 -18.562 1 98.94 86 GLU A CA 1
ATOM 679 C C . GLU A 1 86 ? -2.289 2.527 -17.406 1 98.94 86 GLU A C 1
ATOM 681 O O . GLU A 1 86 ? -2.77 1.44 -17.078 1 98.94 86 GLU A O 1
ATOM 686 N N . ILE A 1 87 ? -1.267 3.121 -16.781 1 98.94 87 ILE A N 1
ATOM 687 C CA . ILE A 1 87 ? -0.558 2.438 -15.703 1 98.94 87 ILE A CA 1
ATOM 688 C C . ILE A 1 87 ? -0.942 3.051 -14.359 1 98.94 87 ILE A C 1
ATOM 690 O O . ILE A 1 87 ? -0.619 4.207 -14.078 1 98.94 87 ILE A O 1
ATOM 694 N N . VAL A 1 88 ? -1.599 2.281 -13.508 1 98.88 88 VAL A N 1
ATOM 695 C CA . VAL A 1 88 ? -1.907 2.674 -12.141 1 98.88 88 VAL A CA 1
ATOM 696 C C . VAL A 1 88 ? -1.008 1.909 -11.172 1 98.88 88 VAL A C 1
ATOM 698 O O . VAL A 1 88 ? -0.943 0.678 -11.211 1 98.88 88 VAL A O 1
ATOM 701 N N . LEU A 1 89 ? -0.278 2.613 -10.344 1 98.75 89 LEU A N 1
ATOM 702 C CA . LEU A 1 89 ? 0.542 1.957 -9.328 1 98.75 89 LEU A CA 1
ATOM 703 C C . LEU A 1 89 ? -0.281 1.643 -8.086 1 98.75 89 LEU A C 1
ATOM 705 O O . LEU A 1 89 ? -1 2.506 -7.574 1 98.75 89 LEU A O 1
ATOM 709 N N . THR A 1 90 ? -0.25 0.401 -7.664 1 98.25 90 THR A N 1
ATOM 710 C CA . THR A 1 90 ? -0.976 -0.102 -6.504 1 98.25 90 THR A CA 1
ATOM 711 C C . THR A 1 90 ? -0.019 -0.749 -5.508 1 98.25 90 THR A C 1
ATOM 713 O O . THR A 1 90 ? 1.2 -0.623 -5.637 1 98.25 90 THR A O 1
ATOM 716 N N . ARG A 1 91 ? -0.519 -1.343 -4.496 1 96.88 91 ARG A N 1
ATOM 717 C CA . ARG A 1 91 ? 0.314 -1.964 -3.471 1 96.88 91 ARG A CA 1
ATOM 718 C C . ARG A 1 91 ? 0.741 -3.367 -3.887 1 96.88 91 ARG A C 1
ATOM 720 O O . ARG A 1 91 ? 1.805 -3.844 -3.486 1 96.88 91 ARG A O 1
ATOM 727 N N . ASN A 1 92 ? -0.107 -4.066 -4.621 1 97.69 92 ASN A N 1
ATOM 728 C CA . ASN A 1 92 ? 0.115 -5.43 -5.094 1 97.69 92 ASN A CA 1
ATOM 729 C C . ASN A 1 92 ? -0.994 -5.883 -6.035 1 97.69 92 ASN A C 1
ATOM 731 O O . ASN A 1 92 ? -1.896 -5.109 -6.359 1 97.69 92 ASN A O 1
ATOM 735 N N . THR A 1 93 ? -0.911 -7.109 -6.504 1 98.56 93 THR A N 1
ATOM 736 C CA . THR A 1 93 ? -1.892 -7.656 -7.434 1 98.56 93 THR A CA 1
ATOM 737 C C . THR A 1 93 ? -3.277 -7.695 -6.797 1 98.56 93 THR A C 1
ATOM 739 O O . THR A 1 93 ? -4.277 -7.402 -7.457 1 98.56 93 THR A O 1
ATOM 742 N N . THR A 1 94 ? -3.344 -8.062 -5.504 1 98.5 94 THR A N 1
ATOM 743 C CA . THR A 1 94 ? -4.605 -8.172 -4.781 1 98.5 94 THR A CA 1
ATOM 744 C C . THR A 1 94 ? -5.34 -6.828 -4.766 1 98.5 94 THR A C 1
ATOM 746 O O . THR A 1 94 ? -6.535 -6.766 -5.051 1 98.5 94 THR A O 1
ATOM 749 N N . GLU A 1 95 ? -4.652 -5.758 -4.457 1 98.31 95 GLU A N 1
ATOM 750 C CA . GLU A 1 95 ? -5.281 -4.441 -4.473 1 98.31 95 GLU A CA 1
ATOM 751 C C . GLU A 1 95 ? -5.75 -4.07 -5.875 1 98.31 95 GLU A C 1
ATOM 753 O O . GLU A 1 95 ? -6.801 -3.447 -6.043 1 98.31 95 GLU A O 1
ATOM 758 N N . SER A 1 96 ? -4.93 -4.398 -6.863 1 98.88 96 SER A N 1
ATOM 759 C CA . SER A 1 96 ? -5.289 -4.109 -8.242 1 98.88 96 SER A CA 1
ATOM 760 C C . SER A 1 96 ? -6.617 -4.762 -8.617 1 98.88 96 SER A C 1
ATOM 762 O O . SER A 1 96 ? -7.477 -4.125 -9.234 1 98.88 96 SER A O 1
ATOM 764 N N . LEU A 1 97 ? -6.781 -6.027 -8.242 1 98.88 97 LEU A N 1
ATOM 765 C CA . LEU A 1 97 ? -8.008 -6.746 -8.562 1 98.88 97 LEU A CA 1
ATOM 766 C C . LEU A 1 97 ? -9.188 -6.176 -7.789 1 98.88 97 LEU A C 1
ATOM 768 O O . LEU A 1 97 ? -10.305 -6.117 -8.305 1 98.88 97 LEU A O 1
ATOM 772 N N . ASN A 1 98 ? -8.977 -5.754 -6.539 1 98.81 98 ASN A N 1
ATOM 773 C CA . ASN A 1 98 ? -10.023 -5.094 -5.766 1 98.81 98 ASN A CA 1
ATOM 774 C C . ASN A 1 98 ? -10.445 -3.77 -6.406 1 98.81 98 ASN A C 1
ATOM 776 O O . ASN A 1 98 ? -11.625 -3.434 -6.426 1 98.81 98 ASN A O 1
ATOM 780 N N . LEU A 1 99 ? -9.414 -3.01 -6.883 1 98.81 99 LEU A N 1
ATOM 781 C CA . LEU A 1 99 ? -9.688 -1.75 -7.566 1 98.81 99 LEU A CA 1
ATOM 782 C C . LEU A 1 99 ? -10.586 -1.977 -8.781 1 98.81 99 LEU A C 1
ATOM 784 O O . LEU A 1 99 ? -11.57 -1.261 -8.977 1 98.81 99 LEU A O 1
ATOM 788 N N . ILE A 1 100 ? -10.305 -3.006 -9.586 1 98.88 100 ILE A N 1
ATOM 789 C CA . ILE A 1 100 ? -11.109 -3.324 -10.766 1 98.88 100 ILE A CA 1
ATOM 790 C C . ILE A 1 100 ? -12.508 -3.744 -10.328 1 98.88 100 ILE A C 1
ATOM 792 O O . ILE A 1 100 ? -13.508 -3.293 -10.906 1 98.88 100 ILE A O 1
ATOM 796 N N . ALA A 1 101 ? -12.586 -4.609 -9.336 1 98.75 101 ALA A N 1
ATOM 797 C CA . ALA A 1 101 ? -13.875 -5.105 -8.852 1 98.75 101 ALA A CA 1
ATOM 798 C C . ALA A 1 101 ? -14.75 -3.963 -8.352 1 98.75 101 ALA A C 1
ATOM 800 O O . ALA A 1 101 ? -15.938 -3.9 -8.672 1 98.75 101 ALA A O 1
ATOM 801 N N . PHE A 1 102 ? -14.164 -3.07 -7.594 1 97.69 102 PHE A N 1
ATOM 802 C CA . PHE A 1 102 ? -14.914 -1.979 -6.98 1 97.69 102 PHE A CA 1
ATOM 803 C C . PHE A 1 102 ? -15.297 -0.934 -8.023 1 97.69 102 PHE A C 1
ATOM 805 O O . PHE A 1 102 ? -16.469 -0.539 -8.117 1 97.69 102 PHE A O 1
ATOM 812 N N . SER A 1 103 ? -14.305 -0.473 -8.742 1 98.25 103 SER A N 1
ATOM 813 C CA . SER A 1 103 ? -14.492 0.692 -9.602 1 98.25 103 SER A CA 1
ATOM 814 C C . SER A 1 103 ? -15.18 0.312 -10.906 1 98.25 103 SER A C 1
ATOM 816 O O . SER A 1 103 ? -15.938 1.104 -11.469 1 98.25 103 SER A O 1
ATOM 818 N N . TYR A 1 104 ? -14.914 -0.878 -11.461 1 98.62 104 TYR A N 1
ATOM 819 C CA . TYR A 1 104 ? -15.547 -1.321 -12.695 1 98.62 104 TYR A CA 1
ATOM 820 C C . TYR A 1 104 ? -16.672 -2.303 -12.406 1 98.62 104 TYR A C 1
ATOM 822 O O . TYR A 1 104 ? -17.812 -2.098 -12.844 1 98.62 104 TYR A O 1
ATOM 830 N N . GLY A 1 105 ? -16.391 -3.416 -11.711 1 98.62 105 GLY A N 1
ATOM 831 C CA . GLY A 1 105 ? -17.328 -4.5 -11.492 1 98.62 105 GLY A CA 1
ATOM 832 C C . GLY A 1 105 ? -18.641 -4.039 -10.891 1 98.62 105 GLY A C 1
ATOM 833 O O . GLY A 1 105 ? -19.719 -4.289 -11.453 1 98.62 105 GLY A O 1
ATOM 834 N N . LEU A 1 106 ? -18.562 -3.287 -9.805 1 97.56 106 LEU A N 1
ATOM 835 C CA . LEU A 1 106 ? -19.766 -2.881 -9.062 1 97.56 106 LEU A CA 1
ATOM 836 C C . LEU A 1 106 ? -20.562 -1.847 -9.844 1 97.56 106 LEU A C 1
ATOM 838 O O . LEU A 1 106 ? -21.75 -1.655 -9.586 1 97.56 106 LEU A O 1
ATOM 842 N N . HIS A 1 107 ? -19.922 -1.203 -10.812 1 97.38 107 HIS A N 1
ATOM 843 C CA . HIS A 1 107 ? -20.578 -0.095 -11.5 1 97.38 107 HIS A CA 1
ATOM 844 C C . HIS A 1 107 ? -21.047 -0.513 -12.883 1 97.38 107 HIS A C 1
ATOM 846 O O . HIS A 1 107 ? -21.828 0.203 -13.523 1 97.38 107 HIS A O 1
ATOM 852 N N . ASN A 1 108 ? -20.656 -1.707 -13.32 1 98.12 108 ASN A N 1
ATOM 853 C CA . ASN A 1 108 ? -21 -2.072 -14.688 1 98.12 108 ASN A CA 1
ATOM 854 C C . ASN A 1 108 ? -21.812 -3.367 -14.742 1 98.12 108 ASN A C 1
ATOM 856 O O . ASN A 1 108 ? -22.328 -3.742 -15.797 1 98.12 108 ASN A O 1
ATOM 860 N N . LEU A 1 109 ? -21.938 -4.066 -13.641 1 98.69 109 LEU A N 1
ATOM 861 C CA . LEU A 1 109 ? -22.672 -5.324 -13.633 1 98.69 109 LEU A CA 1
ATOM 862 C C . LEU A 1 109 ? -24.016 -5.148 -12.945 1 98.69 109 LEU A C 1
ATOM 864 O O . LEU A 1 109 ? -24.188 -4.258 -12.109 1 98.69 109 LEU A O 1
ATOM 868 N N . LYS A 1 110 ? -24.969 -5.906 -13.32 1 98.38 110 LYS A N 1
ATOM 869 C CA . LYS A 1 110 ? -26.328 -5.941 -12.758 1 98.38 110 LYS A CA 1
ATOM 870 C C . LYS A 1 110 ? -26.875 -7.363 -12.758 1 98.38 110 LYS A C 1
ATOM 872 O O . LYS A 1 110 ? -26.234 -8.297 -13.234 1 98.38 110 LYS A O 1
ATOM 877 N N . LYS A 1 111 ? -28.062 -7.484 -12.141 1 98.44 111 LYS A N 1
ATOM 878 C CA . LYS A 1 111 ? -28.734 -8.781 -12.125 1 98.44 111 LYS A CA 1
ATOM 879 C C . LYS A 1 111 ? -28.906 -9.328 -13.539 1 98.44 111 LYS A C 1
ATOM 881 O O . LYS A 1 111 ? -29.312 -8.609 -14.445 1 98.44 111 LYS A O 1
ATOM 886 N N . GLY A 1 112 ? -28.531 -10.578 -13.695 1 98.12 112 GLY A N 1
ATOM 887 C CA . GLY A 1 112 ? -28.625 -11.203 -15.008 1 98.12 112 GLY A CA 1
ATOM 888 C C . GLY A 1 112 ? -27.281 -11.289 -15.711 1 98.12 112 GLY A C 1
ATOM 889 O O . GLY A 1 112 ? -27.109 -12.109 -16.625 1 98.12 112 GLY A O 1
ATOM 890 N N . ASP A 1 113 ? -26.328 -10.484 -15.281 1 98.81 113 ASP A N 1
ATOM 891 C CA . ASP A 1 113 ? -24.984 -10.531 -15.852 1 98.81 113 ASP A CA 1
ATOM 892 C C . ASP A 1 113 ? -24.188 -11.703 -15.281 1 98.81 113 ASP A C 1
ATOM 894 O O . ASP A 1 113 ? -24.578 -12.289 -14.273 1 98.81 113 ASP A O 1
ATOM 898 N N . LYS A 1 114 ? -23.125 -12.016 -16.047 1 98.69 114 LYS A N 1
ATOM 899 C CA . LYS A 1 114 ? -22.312 -13.18 -15.68 1 98.69 114 LYS A CA 1
ATOM 900 C C . LYS A 1 114 ? -20.828 -12.836 -15.617 1 98.69 114 LYS A C 1
ATOM 902 O O . LYS A 1 114 ? -20.328 -12.094 -16.469 1 98.69 114 LYS A O 1
ATOM 907 N N . ILE A 1 115 ? -20.219 -13.281 -14.539 1 98.94 115 ILE A N 1
ATOM 908 C CA . ILE A 1 115 ? -18.766 -13.281 -14.414 1 98.94 115 ILE A CA 1
ATOM 909 C C . ILE A 1 115 ? -18.234 -14.695 -14.602 1 98.94 115 ILE A C 1
ATOM 911 O O . ILE A 1 115 ? -18.703 -15.633 -13.945 1 98.94 115 ILE A O 1
ATOM 915 N N . VAL A 1 116 ? -17.234 -14.875 -15.477 1 98.94 116 VAL A N 1
ATOM 916 C CA . VAL A 1 116 ? -16.688 -16.203 -15.742 1 98.94 116 VAL A CA 1
ATOM 917 C C . VAL A 1 116 ? -15.219 -16.234 -15.352 1 98.94 116 VAL A C 1
ATOM 919 O O . VAL A 1 116 ? -14.43 -15.391 -15.789 1 98.94 116 VAL A O 1
ATOM 922 N N . ILE A 1 117 ? -14.852 -17.172 -14.508 1 98.88 117 ILE A N 1
ATOM 923 C CA . ILE A 1 117 ? -13.461 -17.375 -14.109 1 98.88 117 ILE A CA 1
ATOM 924 C C . ILE A 1 117 ? -13.109 -18.859 -14.219 1 98.88 117 ILE A C 1
ATOM 926 O O . ILE A 1 117 ? -13.984 -19.688 -14.461 1 98.88 117 ILE A O 1
ATOM 930 N N . THR A 1 118 ? -11.836 -19.203 -14.109 1 98.75 118 THR A N 1
ATOM 931 C CA . THR A 1 118 ? -11.453 -20.609 -14.07 1 98.75 118 THR A CA 1
ATOM 932 C C . THR A 1 118 ? -11.469 -21.141 -12.633 1 98.75 118 THR A C 1
ATOM 934 O O . THR A 1 118 ? -11.352 -20.359 -11.688 1 98.75 118 THR A O 1
ATOM 937 N N . ILE A 1 119 ? -11.617 -22.422 -12.438 1 98.69 119 ILE A N 1
ATOM 938 C CA . ILE A 1 119 ? -11.617 -23.047 -11.125 1 98.69 119 ILE A CA 1
ATOM 939 C C . ILE A 1 119 ? -10.234 -22.938 -10.492 1 98.69 119 ILE A C 1
ATOM 941 O O . ILE A 1 119 ? -10.07 -23.141 -9.289 1 98.69 119 ILE A O 1
ATOM 945 N N . ALA A 1 120 ? -9.219 -22.453 -11.273 1 98.38 120 ALA A N 1
ATOM 946 C CA . ALA A 1 120 ? -7.824 -22.469 -10.844 1 98.38 120 ALA A CA 1
ATOM 947 C C . ALA A 1 120 ? -7.395 -21.109 -10.336 1 98.38 120 ALA A C 1
ATOM 949 O O . ALA A 1 120 ? -6.211 -20.875 -10.07 1 98.38 120 ALA A O 1
ATOM 950 N N . GLU A 1 121 ? -8.344 -20.203 -10.148 1 98.56 121 GLU A N 1
ATOM 951 C CA . GLU A 1 121 ? -7.965 -18.828 -9.859 1 98.56 121 GLU A CA 1
ATOM 952 C C . GLU A 1 121 ? -7.422 -18.688 -8.445 1 98.56 121 GLU A C 1
ATOM 954 O O . GLU A 1 121 ? -7.898 -19.344 -7.52 1 98.56 121 GLU A O 1
ATOM 959 N N . HIS A 1 122 ? -6.379 -17.844 -8.328 1 98.31 122 HIS A N 1
ATOM 960 C CA . HIS A 1 122 ? -5.949 -17.359 -7.027 1 98.31 122 HIS A CA 1
ATOM 961 C C . HIS A 1 122 ? -7.102 -16.703 -6.273 1 98.31 122 HIS A C 1
ATOM 963 O O . HIS A 1 122 ? -8 -16.125 -6.891 1 98.31 122 HIS A O 1
ATOM 969 N N . HIS A 1 123 ? -7.078 -16.703 -4.977 1 98.12 123 HIS A N 1
ATOM 970 C CA . HIS A 1 123 ? -8.133 -16.141 -4.137 1 98.12 123 HIS A CA 1
ATOM 971 C C . HIS A 1 123 ? -8.383 -14.672 -4.492 1 98.12 123 HIS A C 1
ATOM 973 O O . HIS A 1 123 ? -9.523 -14.203 -4.43 1 98.12 123 HIS A O 1
ATOM 979 N N . ALA A 1 124 ? -7.332 -13.898 -4.789 1 98.06 124 ALA A N 1
ATOM 980 C CA . ALA A 1 124 ? -7.48 -12.484 -5.137 1 98.06 124 ALA A CA 1
ATOM 981 C C . ALA A 1 124 ? -8.344 -12.312 -6.383 1 98.06 124 ALA A C 1
ATOM 983 O O . ALA A 1 124 ? -9.008 -11.289 -6.551 1 98.06 124 ALA A O 1
ATOM 984 N N . ASN A 1 125 ? -8.344 -13.281 -7.27 1 98.62 125 ASN A N 1
ATOM 985 C CA . ASN A 1 125 ? -9.094 -13.25 -8.523 1 98.62 125 ASN A CA 1
ATOM 986 C C . ASN A 1 125 ? -10.352 -14.109 -8.438 1 98.62 125 ASN A C 1
ATOM 988 O O . ASN A 1 125 ? -10.789 -14.68 -9.438 1 98.62 125 ASN A O 1
ATOM 992 N N . LEU A 1 126 ? -10.836 -14.344 -7.27 1 98.56 126 LEU A N 1
ATOM 993 C CA . LEU A 1 126 ? -12.008 -15.172 -7.02 1 98.56 126 LEU A CA 1
ATOM 994 C C . LEU A 1 126 ? -12.914 -14.516 -5.98 1 98.56 126 LEU A C 1
ATOM 996 O O . LEU A 1 126 ? -14.062 -14.188 -6.273 1 98.56 126 LEU A O 1
ATOM 1000 N N . VAL A 1 127 ? -12.375 -14.242 -4.801 1 98.25 127 VAL A N 1
ATOM 1001 C CA . VAL A 1 127 ? -13.156 -13.711 -3.686 1 98.25 127 VAL A CA 1
ATOM 1002 C C . VAL A 1 127 ? -13.703 -12.336 -4.043 1 98.25 127 VAL A C 1
ATOM 1004 O O . VAL A 1 127 ? -14.812 -11.977 -3.635 1 98.25 127 VAL A O 1
ATOM 1007 N N . THR A 1 128 ? -12.969 -11.5 -4.785 1 98.31 128 THR A N 1
ATOM 1008 C CA . THR A 1 128 ? -13.398 -10.18 -5.242 1 98.31 128 THR A CA 1
ATOM 1009 C C . THR A 1 128 ? -14.633 -10.297 -6.129 1 98.31 128 THR A C 1
ATOM 1011 O O . THR A 1 128 ? -15.555 -9.477 -6.031 1 98.31 128 THR A O 1
ATOM 1014 N N . TRP A 1 129 ? -14.664 -11.328 -6.949 1 98.69 129 TRP A N 1
ATOM 1015 C CA . TRP A 1 129 ? -15.773 -11.492 -7.887 1 98.69 129 TRP A CA 1
ATOM 1016 C C . TRP A 1 129 ? -16.984 -12.086 -7.188 1 98.69 129 TRP A C 1
ATOM 1018 O O . TRP A 1 129 ? -18.125 -11.812 -7.57 1 98.69 129 TRP A O 1
ATOM 1028 N N . GLN A 1 130 ? -16.734 -12.914 -6.102 1 98.5 130 GLN A N 1
ATOM 1029 C CA . GLN A 1 130 ? -17.844 -13.328 -5.254 1 98.5 130 GLN A CA 1
ATOM 1030 C C . GLN A 1 130 ? -18.578 -12.117 -4.68 1 98.5 130 GLN A C 1
ATOM 1032 O O . GLN A 1 130 ? -19.812 -12.078 -4.672 1 98.5 130 GLN A O 1
ATOM 1037 N N . ARG A 1 131 ? -17.828 -11.156 -4.242 1 97.38 131 ARG A N 1
ATOM 1038 C CA . ARG A 1 131 ? -18.422 -9.953 -3.67 1 97.38 131 ARG A CA 1
ATOM 1039 C C . ARG A 1 131 ? -19.203 -9.172 -4.719 1 97.38 131 ARG A C 1
ATOM 1041 O O . ARG A 1 131 ? -20.312 -8.695 -4.445 1 97.38 131 ARG A O 1
ATOM 1048 N N . VAL A 1 132 ? -18.594 -9 -5.914 1 98.44 132 VAL A N 1
ATOM 1049 C CA . VAL A 1 132 ? -19.266 -8.273 -6.984 1 98.44 132 VAL A CA 1
ATOM 1050 C C . VAL A 1 132 ? -20.578 -8.969 -7.324 1 98.44 132 VAL A C 1
ATOM 1052 O O . VAL A 1 132 ? -21.625 -8.312 -7.461 1 98.44 132 VAL A O 1
ATOM 1055 N N . ALA A 1 133 ? -20.5 -10.328 -7.453 1 98.62 133 ALA A N 1
ATOM 1056 C CA . ALA A 1 133 ? -21.688 -11.102 -7.789 1 98.62 133 ALA A CA 1
ATOM 1057 C C . ALA A 1 133 ? -22.766 -10.945 -6.711 1 98.62 133 ALA A C 1
ATOM 1059 O O . ALA A 1 133 ? -23.938 -10.711 -7.02 1 98.62 133 ALA A O 1
ATOM 1060 N N . GLN A 1 134 ? -22.375 -11.031 -5.492 1 97.56 134 GLN A N 1
ATOM 1061 C CA . GLN A 1 134 ? -23.297 -10.93 -4.367 1 97.56 134 GLN A CA 1
ATOM 1062 C C . GLN A 1 134 ? -23.938 -9.547 -4.316 1 97.56 134 GLN A C 1
ATOM 1064 O O . GLN A 1 134 ? -25.125 -9.43 -4.02 1 97.56 134 GLN A O 1
ATOM 1069 N N . THR A 1 135 ? -23.203 -8.508 -4.578 1 96.75 135 THR A N 1
ATOM 1070 C CA . THR A 1 135 ? -23.656 -7.129 -4.426 1 96.75 135 THR A CA 1
ATOM 1071 C C . THR A 1 135 ? -24.547 -6.719 -5.594 1 96.75 135 THR A C 1
ATOM 1073 O O . THR A 1 135 ? -25.547 -6.016 -5.402 1 96.75 135 THR A O 1
ATOM 1076 N N . THR A 1 136 ? -24.25 -7.16 -6.781 1 98.19 136 THR A N 1
ATOM 1077 C CA . THR A 1 136 ? -24.938 -6.672 -7.973 1 98.19 136 THR A CA 1
ATOM 1078 C C . THR A 1 136 ? -26.062 -7.609 -8.367 1 98.19 136 THR A C 1
ATOM 1080 O O . THR A 1 136 ? -26.953 -7.234 -9.148 1 98.19 136 THR A O 1
ATOM 1083 N N . GLY A 1 137 ? -26.016 -8.859 -7.922 1 98.44 137 GLY A N 1
ATOM 1084 C CA . GLY A 1 137 ? -26.953 -9.883 -8.352 1 98.44 137 GLY A CA 1
ATOM 1085 C C . GLY A 1 137 ? -26.484 -10.656 -9.562 1 98.44 137 GLY A C 1
ATOM 1086 O O . GLY A 1 137 ? -27.172 -11.547 -10.055 1 98.44 137 GLY A O 1
ATOM 1087 N N . ALA A 1 138 ? -25.25 -10.406 -10.047 1 98.75 138 ALA A N 1
ATOM 1088 C CA . ALA A 1 138 ? -24.656 -11.172 -11.141 1 98.75 138 ALA A CA 1
ATOM 1089 C C . ALA A 1 138 ? -24.344 -12.602 -10.703 1 98.75 138 ALA A C 1
ATOM 1091 O O . ALA A 1 138 ? -24.344 -12.906 -9.508 1 98.75 138 ALA A O 1
ATOM 1092 N N . THR A 1 139 ? -24.156 -13.461 -11.688 1 98.56 139 THR A N 1
ATOM 1093 C CA . THR A 1 139 ? -23.766 -14.844 -11.406 1 98.56 139 THR A CA 1
ATOM 1094 C C . THR A 1 139 ? -22.281 -15.047 -11.625 1 98.56 139 THR A C 1
ATOM 1096 O O . THR A 1 139 ? -21.703 -14.516 -12.57 1 98.56 139 THR A O 1
ATOM 1099 N N . LEU A 1 140 ? -21.688 -15.789 -10.742 1 98.81 140 LEU A N 1
ATOM 1100 C CA . LEU A 1 140 ? -20.297 -16.203 -10.883 1 98.81 140 LEU A CA 1
ATOM 1101 C C . LEU A 1 140 ? -20.203 -17.641 -11.375 1 98.81 140 LEU A C 1
ATOM 1103 O O . LEU A 1 140 ? -20.656 -18.562 -10.688 1 98.81 140 LEU A O 1
ATOM 1107 N N . GLU A 1 141 ? -19.625 -17.797 -12.539 1 98.75 141 GLU A N 1
ATOM 1108 C CA . GLU A 1 141 ? -19.531 -19.125 -13.141 1 98.75 141 GLU A CA 1
ATOM 1109 C C . GLU A 1 141 ? -18.062 -19.547 -13.328 1 98.75 141 GLU A C 1
ATOM 1111 O O . GLU A 1 141 ? -17.234 -18.734 -13.703 1 98.75 141 GLU A O 1
ATOM 1116 N N . TYR A 1 142 ? -17.828 -20.812 -13.125 1 98.81 142 TYR A N 1
ATOM 1117 C CA . TYR A 1 142 ? -16.469 -21.359 -13.188 1 98.81 142 TYR A CA 1
ATOM 1118 C C . TYR A 1 142 ? -16.297 -22.219 -14.43 1 98.81 142 TYR A C 1
ATOM 1120 O O . TYR A 1 142 ? -17.188 -22.984 -14.805 1 98.81 142 TYR A O 1
ATOM 1128 N N . MET A 1 143 ? -15.18 -22.062 -15.094 1 98.88 143 MET A N 1
ATOM 1129 C CA . MET A 1 143 ? -14.719 -23.031 -16.078 1 98.88 143 MET A CA 1
ATOM 1130 C C . MET A 1 143 ? -13.859 -24.109 -15.43 1 98.88 143 MET A C 1
ATOM 1132 O O . MET A 1 143 ? -12.883 -23.812 -14.742 1 98.88 143 MET A O 1
ATOM 1136 N N . TYR A 1 144 ? -14.172 -25.328 -15.672 1 98.75 144 TYR A N 1
ATOM 1137 C CA . TYR A 1 144 ? -13.523 -26.438 -14.984 1 98.75 144 TYR A CA 1
ATOM 1138 C C . TYR A 1 144 ? -12.453 -27.078 -15.867 1 98.75 144 TYR A C 1
ATOM 1140 O O . TYR A 1 144 ? -12.445 -26.875 -17.078 1 98.75 144 TYR A O 1
ATOM 1148 N N . LEU A 1 145 ? -11.602 -27.797 -15.242 1 98.62 145 LEU A N 1
ATOM 1149 C CA . LEU A 1 145 ? -10.414 -28.328 -15.898 1 98.62 145 LEU A CA 1
ATOM 1150 C C . LEU A 1 145 ? -10.461 -29.859 -15.938 1 98.62 145 LEU A C 1
ATOM 1152 O O . LEU A 1 145 ? -11.172 -30.484 -15.148 1 98.62 145 LEU A O 1
ATOM 1156 N N . ASP A 1 146 ? -9.719 -30.422 -16.891 1 97.94 146 ASP A N 1
ATOM 1157 C CA . ASP A 1 146 ? -9.523 -31.875 -16.875 1 97.94 146 ASP A CA 1
ATOM 1158 C C . ASP A 1 146 ? -8.367 -32.25 -15.953 1 97.94 146 ASP A C 1
ATOM 1160 O O . ASP A 1 146 ? -7.812 -31.406 -15.258 1 97.94 146 ASP A O 1
ATOM 1164 N N . GLU A 1 147 ? -8.031 -33.469 -15.914 1 95.19 147 GLU A N 1
ATOM 1165 C CA . GLU A 1 147 ? -7.035 -33.969 -14.977 1 95.19 147 GLU A CA 1
ATOM 1166 C C . GLU A 1 147 ? -5.641 -33.469 -15.305 1 95.19 147 GLU A C 1
ATOM 1168 O O . GLU A 1 147 ? -4.773 -33.375 -14.43 1 95.19 147 GLU A O 1
ATOM 1173 N N . SER A 1 148 ? -5.453 -33.062 -16.531 1 96 148 SER A N 1
ATOM 1174 C CA . SER A 1 148 ? -4.137 -32.594 -16.953 1 96 148 SER A CA 1
ATOM 1175 C C . SER A 1 148 ? -4.012 -31.078 -16.797 1 96 148 SER A C 1
ATOM 1177 O O . SER A 1 148 ? -2.969 -30.5 -17.109 1 96 148 SER A O 1
ATOM 1179 N N . GLY A 1 149 ? -5.066 -30.422 -16.312 1 97.25 149 GLY A N 1
ATOM 1180 C CA . GLY A 1 149 ? -4.992 -28.984 -16.016 1 97.25 149 GLY A CA 1
ATOM 1181 C C . GLY A 1 149 ? -5.477 -28.125 -17.172 1 97.25 149 GLY A C 1
ATOM 1182 O O . GLY A 1 149 ? -5.359 -26.906 -17.125 1 97.25 149 GLY A O 1
ATOM 1183 N N . HIS A 1 150 ? -6.035 -28.734 -18.219 1 97.94 150 HIS A N 1
ATOM 1184 C CA . HIS A 1 150 ? -6.574 -28 -19.344 1 97.94 150 HIS A CA 1
ATOM 1185 C C . HIS A 1 150 ? -8.078 -27.766 -19.203 1 97.94 150 HIS A C 1
ATOM 1187 O O . HIS A 1 150 ? -8.766 -28.547 -18.547 1 97.94 150 HIS A O 1
ATOM 1193 N N . LEU A 1 151 ? -8.555 -26.688 -19.797 1 98.31 151 LEU A N 1
ATOM 1194 C CA . LEU A 1 151 ? -9.992 -26.484 -19.812 1 98.31 151 LEU A CA 1
ATOM 1195 C C . LEU A 1 151 ? -10.711 -27.641 -20.5 1 98.31 151 LEU A C 1
ATOM 1197 O O . LEU A 1 151 ? -10.297 -28.078 -21.578 1 98.31 151 LEU A O 1
ATOM 1201 N N . LYS A 1 152 ? -11.758 -28.172 -19.859 1 98.06 152 LYS A N 1
ATOM 1202 C CA . LYS A 1 152 ? -12.555 -29.219 -20.484 1 98.06 152 LYS A CA 1
ATOM 1203 C C . LYS A 1 152 ? -13.258 -28.703 -21.734 1 98.06 152 LYS A C 1
ATOM 1205 O O . LYS A 1 152 ? -13.5 -27.5 -21.875 1 98.06 152 LYS A O 1
ATOM 1210 N N . ASP A 1 153 ? -13.586 -29.703 -22.594 1 96.56 153 ASP A N 1
ATOM 1211 C CA . ASP A 1 153 ? -14.352 -29.359 -23.781 1 96.56 153 ASP A CA 1
ATOM 1212 C C . ASP A 1 153 ? -15.672 -28.688 -23.422 1 96.56 153 ASP A C 1
ATOM 1214 O O . ASP A 1 153 ? -16.375 -29.141 -22.516 1 96.56 153 ASP A O 1
ATOM 1218 N N . GLY A 1 154 ? -15.883 -27.562 -24.062 1 97.44 154 GLY A N 1
ATOM 1219 C CA . GLY A 1 154 ? -17.172 -26.906 -23.891 1 97.44 154 GLY A CA 1
ATOM 1220 C C . GLY A 1 154 ? -17.156 -25.875 -22.781 1 97.44 154 GLY A C 1
ATOM 1221 O O . GLY A 1 154 ? -18.078 -25.062 -22.688 1 97.44 154 GLY A O 1
ATOM 1222 N N . GLU A 1 155 ? -16.188 -25.828 -21.984 1 98.31 155 GLU A N 1
ATOM 1223 C CA . GLU A 1 155 ? -16.188 -24.906 -20.844 1 98.31 155 GLU A CA 1
ATOM 1224 C C . GLU A 1 155 ? -16.141 -23.453 -21.297 1 98.31 155 GLU A C 1
ATOM 1226 O O . GLU A 1 155 ? -16.734 -22.578 -20.656 1 98.31 155 GLU A O 1
ATOM 1231 N N . MET A 1 156 ? -15.477 -23.172 -22.375 1 98.25 156 MET A N 1
ATOM 1232 C CA . MET A 1 156 ? -15.375 -21.812 -22.875 1 98.25 156 MET A CA 1
ATOM 1233 C C . MET A 1 156 ? -16.719 -21.328 -23.406 1 98.25 156 MET A C 1
ATOM 1235 O O . MET A 1 156 ? -16.922 -20.125 -23.578 1 98.25 156 MET A O 1
ATOM 1239 N N . ASP A 1 157 ? -17.641 -22.266 -23.656 1 98.25 157 ASP A N 1
ATOM 1240 C CA . ASP A 1 157 ? -18.984 -21.906 -24.125 1 98.25 157 ASP A CA 1
ATOM 1241 C C . ASP A 1 157 ? -19.766 -21.188 -23.031 1 98.25 157 ASP A C 1
ATOM 1243 O O . ASP A 1 157 ? -20.781 -20.547 -23.297 1 98.25 157 ASP A O 1
ATOM 1247 N N . LYS A 1 158 ? -19.281 -21.281 -21.828 1 98.56 158 LYS A N 1
ATOM 1248 C CA . LYS A 1 158 ? -19.906 -20.562 -20.719 1 98.56 158 LYS A CA 1
ATOM 1249 C C . LYS A 1 158 ? -19.797 -19.047 -20.906 1 98.56 158 LYS A C 1
ATOM 1251 O O . LYS A 1 158 ? -20.531 -18.297 -20.266 1 98.56 158 LYS A O 1
ATOM 1256 N N . ILE A 1 159 ? -18.812 -18.672 -21.703 1 98.81 159 ILE A N 1
ATOM 1257 C CA . ILE A 1 159 ? -18.75 -17.281 -22.109 1 98.81 159 ILE A CA 1
ATOM 1258 C C . ILE A 1 159 ? -19.812 -17.016 -23.172 1 98.81 159 ILE A C 1
ATOM 1260 O O . ILE A 1 159 ? -19.656 -17.406 -24.328 1 98.81 159 ILE A O 1
ATOM 1264 N N . ASP A 1 160 ? -20.875 -16.391 -22.781 1 98.62 160 ASP A N 1
ATOM 1265 C CA . ASP A 1 160 ? -22.016 -16.172 -23.672 1 98.62 160 ASP A CA 1
ATOM 1266 C C . ASP A 1 160 ? -22.484 -14.727 -23.625 1 98.62 160 ASP A C 1
ATOM 1268 O O . ASP A 1 160 ? -21.781 -13.852 -23.125 1 98.62 160 ASP A O 1
ATOM 1272 N N . SER A 1 161 ? -23.641 -14.453 -24.156 1 98.44 161 SER A N 1
ATOM 1273 C CA . SER A 1 161 ? -24.109 -13.086 -24.359 1 98.44 161 SER A CA 1
ATOM 1274 C C . SER A 1 161 ? -24.391 -12.398 -23.016 1 98.44 161 SER A C 1
ATOM 1276 O O . SER A 1 161 ? -24.484 -11.172 -22.969 1 98.44 161 SER A O 1
ATOM 1278 N N . GLN A 1 162 ? -24.484 -13.172 -21.922 1 98.56 162 GLN A N 1
ATOM 1279 C CA . GLN A 1 162 ? -24.734 -12.594 -20.609 1 98.56 162 GLN A CA 1
ATOM 1280 C C . GLN A 1 162 ? -23.422 -12.25 -19.891 1 98.56 162 GLN A C 1
ATOM 1282 O O . GLN A 1 162 ? -23.422 -11.539 -18.891 1 98.56 162 GLN A O 1
ATOM 1287 N N . THR A 1 163 ? -22.344 -12.734 -20.438 1 98.88 163 THR A N 1
ATOM 1288 C CA . THR A 1 163 ? -21.047 -12.547 -19.781 1 98.88 163 THR A CA 1
ATOM 1289 C C . THR A 1 163 ? -20.578 -11.094 -19.922 1 98.88 163 THR A C 1
ATOM 1291 O O . THR A 1 163 ? -20.578 -10.531 -21.016 1 98.88 163 THR A O 1
ATOM 1294 N N . LYS A 1 164 ? -20.172 -10.484 -18.766 1 98.88 164 LYS A N 1
ATOM 1295 C CA . LYS A 1 164 ? -19.672 -9.109 -18.781 1 98.88 164 LYS A CA 1
ATOM 1296 C C . LYS A 1 164 ? -18.188 -9.055 -18.391 1 98.88 164 LYS A C 1
ATOM 1298 O O . LYS A 1 164 ? -17.484 -8.102 -18.734 1 98.88 164 LYS A O 1
ATOM 1303 N N . ILE A 1 165 ? -17.75 -10.062 -17.625 1 98.94 165 ILE A N 1
ATOM 1304 C CA . ILE A 1 165 ? -16.359 -10.125 -17.188 1 98.94 165 ILE A CA 1
ATOM 1305 C C . ILE A 1 165 ? -15.844 -11.547 -17.344 1 98.94 165 ILE A C 1
ATOM 1307 O O . ILE A 1 165 ? -16.5 -12.508 -16.9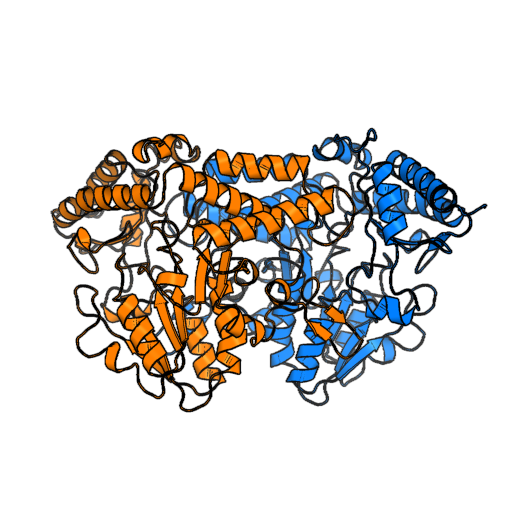53 1 98.94 165 ILE A O 1
ATOM 1311 N N . VAL A 1 166 ? -14.766 -11.711 -17.984 1 98.94 166 VAL A N 1
ATOM 1312 C CA . VAL A 1 166 ? -13.938 -12.914 -17.953 1 98.94 166 VAL A CA 1
ATOM 1313 C C . VAL A 1 166 ? -12.602 -12.609 -17.297 1 98.94 166 VAL A C 1
ATOM 1315 O O . VAL A 1 166 ? -11.828 -11.781 -17.797 1 98.94 166 VAL A O 1
ATOM 1318 N N . SER A 1 167 ? -12.344 -13.164 -16.141 1 98.94 167 SER A N 1
ATOM 1319 C CA . SER A 1 167 ? -11.125 -12.922 -15.375 1 98.94 167 SER A CA 1
ATOM 1320 C C . SER A 1 167 ? -10.367 -14.219 -15.109 1 98.94 167 SER A C 1
ATOM 1322 O O . SER A 1 167 ? -10.945 -15.188 -14.602 1 98.94 167 SER A O 1
ATOM 1324 N N . PHE A 1 168 ? -9.086 -14.297 -15.461 1 98.75 168 PHE A N 1
ATOM 1325 C CA . PHE A 1 168 ? -8.344 -15.539 -15.281 1 98.75 168 PHE A CA 1
ATOM 1326 C C . PHE A 1 168 ? -6.844 -15.273 -15.234 1 98.75 168 PHE A C 1
ATOM 1328 O O . PHE A 1 168 ? -6.383 -14.219 -15.672 1 98.75 168 PHE A O 1
ATOM 1335 N N . ALA A 1 169 ? -6.098 -16.141 -14.641 1 98.62 169 ALA A N 1
ATOM 1336 C CA . ALA A 1 169 ? -4.645 -16.031 -14.547 1 98.62 169 ALA A CA 1
ATOM 1337 C C . ALA A 1 169 ? -3.988 -16.25 -15.906 1 98.62 169 ALA A C 1
ATOM 1339 O O . ALA A 1 169 ? -4.395 -17.125 -16.672 1 98.62 169 ALA A O 1
ATOM 1340 N N . HIS A 1 170 ? -2.984 -15.438 -16.203 1 98.62 170 HIS A N 1
ATOM 1341 C CA . HIS A 1 170 ? -2.143 -15.703 -17.375 1 98.62 170 HIS A CA 1
ATOM 1342 C C . HIS A 1 170 ? -1.379 -17.016 -17.219 1 98.62 170 HIS A C 1
ATOM 1344 O O . HIS A 1 170 ? -1.337 -17.828 -18.141 1 98.62 170 HIS A O 1
ATOM 1350 N N . VAL A 1 171 ? -0.773 -17.203 -16.078 1 98.25 171 VAL A N 1
ATOM 1351 C CA . VAL A 1 171 ? -0.145 -18.438 -15.641 1 98.25 171 VAL A CA 1
ATOM 1352 C C . VAL A 1 171 ? -0.676 -18.828 -14.266 1 98.25 171 VAL A C 1
ATOM 1354 O O . VAL A 1 171 ? -0.662 -18.016 -13.336 1 98.25 171 VAL A O 1
ATOM 1357 N N . SER A 1 172 ? -1.229 -20.062 -14.156 1 98.31 172 SER A N 1
ATOM 1358 C CA . SER A 1 172 ? -1.754 -20.547 -12.883 1 98.31 172 SER A CA 1
ATOM 1359 C C . SER A 1 172 ? -0.658 -20.625 -11.828 1 98.31 172 SER A C 1
ATOM 1361 O O . SER A 1 172 ? 0.418 -21.172 -12.078 1 98.31 172 SER A O 1
ATOM 1363 N N . ASN A 1 173 ? -0.96 -20.094 -10.625 1 97.75 173 ASN A N 1
ATOM 1364 C CA . ASN A 1 173 ? 0.019 -20.094 -9.539 1 97.75 173 ASN A CA 1
ATOM 1365 C C . ASN A 1 173 ? 0.193 -21.5 -8.953 1 97.75 173 ASN A C 1
ATOM 1367 O O . ASN A 1 173 ? 1.121 -21.734 -8.18 1 97.75 173 ASN A O 1
ATOM 1371 N N . VAL A 1 174 ? -0.643 -22.422 -9.336 1 98.12 174 VAL A N 1
ATOM 1372 C CA . VAL A 1 174 ? -0.552 -23.781 -8.836 1 98.12 174 VAL A CA 1
ATOM 1373 C C . VAL A 1 174 ? -0.035 -24.703 -9.93 1 98.12 174 VAL A C 1
ATOM 1375 O O . VAL A 1 174 ? 0.957 -25.422 -9.742 1 98.12 174 VAL A O 1
ATOM 1378 N N . LEU A 1 175 ? -0.63 -24.578 -11.109 1 98.12 175 LEU A N 1
ATOM 1379 C CA . LEU A 1 175 ? -0.356 -25.531 -12.172 1 98.12 175 LEU A CA 1
ATOM 1380 C C . LEU A 1 175 ? 0.862 -25.109 -12.984 1 98.12 175 LEU A C 1
ATOM 1382 O O . LEU A 1 175 ? 1.453 -25.922 -13.703 1 98.12 175 LEU A O 1
ATOM 1386 N N . GLY A 1 176 ? 1.229 -23.844 -12.914 1 98.06 176 GLY A N 1
ATOM 1387 C CA . GLY A 1 176 ? 2.318 -23.312 -13.727 1 98.06 176 GLY A CA 1
ATOM 1388 C C . GLY A 1 176 ? 2.029 -23.375 -15.219 1 98.06 176 GLY A C 1
ATOM 1389 O O . GLY A 1 176 ? 2.953 -23.469 -16.031 1 98.06 176 GLY A O 1
ATOM 1390 N N . MET A 1 177 ? 0.795 -23.391 -15.547 1 97.88 177 MET A N 1
ATOM 1391 C CA . MET A 1 177 ? 0.356 -23.547 -16.938 1 97.88 177 MET A CA 1
ATOM 1392 C C . MET A 1 177 ? -0.44 -22.328 -17.391 1 97.88 177 MET A C 1
ATOM 1394 O O . MET A 1 177 ? -1 -21.609 -16.562 1 97.88 177 MET A O 1
ATOM 1398 N N . GLU A 1 178 ? -0.403 -22.109 -18.656 1 96.88 178 GLU A N 1
ATOM 1399 C CA . GLU A 1 178 ? -1.237 -21.078 -19.25 1 96.88 178 GLU A CA 1
ATOM 1400 C C . GLU A 1 178 ? -2.551 -21.656 -19.766 1 96.88 178 GLU A C 1
ATOM 1402 O O . GLU A 1 178 ? -2.588 -22.797 -20.234 1 96.88 178 GLU A O 1
ATOM 1407 N N . PHE A 1 179 ? -3.596 -20.875 -19.594 1 93.88 179 PHE A N 1
ATOM 1408 C CA . PHE A 1 179 ? -4.844 -21.172 -20.297 1 93.88 179 PHE A CA 1
ATOM 1409 C C . PHE A 1 179 ? -4.801 -20.625 -21.719 1 93.88 179 PHE A C 1
ATOM 1411 O O . PHE A 1 179 ? -3.805 -20.031 -22.125 1 93.88 179 PHE A O 1
ATOM 1418 N N . PRO A 1 180 ? -5.82 -21.062 -22.578 1 96.69 180 PRO A N 1
ATOM 1419 C CA . PRO A 1 180 ? -5.844 -20.484 -23.922 1 96.69 180 PRO A CA 1
ATOM 1420 C C . PRO A 1 180 ? -6.188 -19 -23.906 1 96.69 180 PRO A C 1
ATOM 1422 O O . PRO A 1 180 ? -7.297 -18.609 -24.297 1 96.69 180 PRO A O 1
ATOM 1425 N N . VAL A 1 181 ? -5.203 -18.172 -23.578 1 97.75 181 VAL A N 1
ATOM 1426 C CA . VAL A 1 181 ? -5.336 -16.766 -23.234 1 97.75 181 VAL A CA 1
ATOM 1427 C C . VAL A 1 181 ? -5.938 -16 -24.406 1 97.75 181 VAL A C 1
ATOM 1429 O O . VAL A 1 181 ? -6.922 -15.273 -24.234 1 97.75 181 VAL A O 1
ATOM 1432 N N . GLU A 1 182 ? -5.363 -16.156 -25.594 1 97.81 182 GLU A N 1
ATOM 1433 C CA . GLU A 1 182 ? -5.832 -15.422 -26.766 1 97.81 182 GLU A CA 1
ATOM 1434 C C . GLU A 1 182 ? -7.285 -15.758 -27.078 1 97.81 182 GLU A C 1
ATOM 1436 O O . GLU A 1 182 ? -8.086 -14.867 -27.359 1 97.81 182 GLU A O 1
ATOM 1441 N N . GLU A 1 183 ? -7.582 -17.062 -27.031 1 98.12 183 GLU A N 1
ATOM 1442 C CA . GLU A 1 183 ? -8.938 -17.5 -27.344 1 98.12 183 GLU A CA 1
ATOM 1443 C C . GLU A 1 183 ? -9.938 -17 -26.312 1 98.12 183 GLU A C 1
ATOM 1445 O O . GLU A 1 183 ? -11.039 -16.562 -26.656 1 98.12 183 GLU A O 1
ATOM 1450 N N . LEU A 1 184 ? -9.609 -17.047 -25.062 1 98.75 184 LEU A N 1
ATOM 1451 C CA . LEU A 1 184 ? -10.492 -16.578 -24 1 98.75 184 LEU A CA 1
ATOM 1452 C C . LEU A 1 184 ? -10.773 -15.094 -24.125 1 98.75 184 LEU A C 1
ATOM 1454 O O . LEU A 1 184 ? -11.906 -14.648 -23.938 1 98.75 184 LEU A O 1
ATOM 1458 N N . ILE A 1 185 ? -9.727 -14.281 -24.422 1 98.81 185 ILE A N 1
ATOM 1459 C CA . ILE A 1 185 ? -9.898 -12.844 -24.578 1 98.81 185 ILE A CA 1
ATOM 1460 C C . ILE A 1 185 ? -10.781 -12.547 -25.781 1 98.81 185 ILE A C 1
ATOM 1462 O O . ILE A 1 185 ? -11.703 -11.727 -25.703 1 98.81 185 ILE A O 1
ATOM 1466 N N . LYS A 1 186 ? -10.523 -13.273 -26.891 1 98.69 186 LYS A N 1
ATOM 1467 C CA . LYS A 1 186 ? -11.328 -13.102 -28.094 1 98.69 186 LYS A CA 1
ATOM 1468 C C . LYS A 1 186 ? -12.789 -13.438 -27.828 1 98.69 186 LYS A C 1
ATOM 1470 O O . LYS A 1 186 ? -13.688 -12.719 -28.266 1 98.69 186 LYS A O 1
ATOM 1475 N N . ARG A 1 187 ? -13.062 -14.539 -27.172 1 98.62 187 ARG A N 1
ATOM 1476 C CA . ARG A 1 187 ? -14.422 -14.961 -26.859 1 98.62 187 ARG A CA 1
ATOM 1477 C C . ARG A 1 187 ? -15.109 -13.945 -25.953 1 98.62 187 ARG A C 1
ATOM 1479 O O . ARG A 1 187 ? -16.297 -13.672 -26.109 1 98.62 187 ARG A O 1
ATOM 1486 N N . ALA A 1 188 ? -14.383 -13.43 -24.922 1 98.88 188 ALA A N 1
ATOM 1487 C CA . ALA A 1 188 ? -14.93 -12.391 -24.062 1 98.88 188 ALA A CA 1
ATOM 1488 C C . ALA A 1 188 ? -15.375 -11.18 -24.891 1 98.88 188 ALA A C 1
ATOM 1490 O O . ALA A 1 188 ? -16.516 -10.734 -24.766 1 98.88 188 ALA A O 1
ATOM 1491 N N . HIS A 1 189 ? -14.484 -10.711 -25.75 1 98.81 189 HIS A N 1
ATOM 1492 C CA . HIS A 1 189 ? -14.75 -9.531 -26.547 1 98.81 189 HIS A CA 1
ATOM 1493 C C . HIS A 1 189 ? -15.906 -9.766 -27.516 1 98.81 189 HIS A C 1
ATOM 1495 O O . HIS A 1 189 ? -16.688 -8.859 -27.797 1 98.81 189 HIS A O 1
ATOM 1501 N N . ALA A 1 190 ? -15.984 -10.992 -28.016 1 98.75 190 ALA A N 1
ATOM 1502 C CA . ALA A 1 190 ? -17.016 -11.336 -28.984 1 98.75 190 ALA A CA 1
ATOM 1503 C C . ALA A 1 190 ? -18.406 -11.148 -28.406 1 98.75 190 ALA A C 1
ATOM 1505 O O . ALA A 1 190 ? -19.359 -10.898 -29.141 1 98.75 190 ALA A O 1
ATOM 1506 N N . VAL A 1 191 ? -18.547 -11.242 -27.125 1 98.69 191 VAL A N 1
ATOM 1507 C CA . VAL A 1 191 ? -19.859 -11.117 -26.516 1 98.69 191 VAL A CA 1
ATOM 1508 C C . VAL A 1 191 ? -19.969 -9.789 -25.766 1 98.69 191 VAL A C 1
ATOM 1510 O O . VAL A 1 191 ? -20.875 -9.578 -24.969 1 98.69 191 VAL A O 1
ATOM 1513 N N . GLY A 1 192 ? -18.984 -8.891 -25.875 1 98.56 192 GLY A N 1
ATOM 1514 C CA . GLY A 1 192 ? -19 -7.562 -25.281 1 98.56 192 GLY A CA 1
ATOM 1515 C C . GLY A 1 192 ? -18.453 -7.531 -23.875 1 98.56 192 GLY A C 1
ATOM 1516 O O . GLY A 1 192 ? -18.547 -6.512 -23.188 1 98.56 192 GLY A O 1
ATOM 1517 N N . ALA A 1 193 ? -17.891 -8.617 -23.375 1 98.81 193 ALA A N 1
ATOM 1518 C CA . ALA A 1 193 ? -17.312 -8.688 -22.047 1 98.81 193 ALA A CA 1
ATOM 1519 C C . ALA A 1 193 ? -15.883 -8.148 -22.031 1 98.81 193 ALA A C 1
ATOM 1521 O O . ALA A 1 193 ? -15.227 -8.117 -23.078 1 98.81 193 ALA A O 1
ATOM 1522 N N . ILE A 1 194 ? -15.453 -7.688 -20.875 1 98.88 194 ILE A N 1
ATOM 1523 C CA . ILE A 1 194 ? -14.047 -7.332 -20.719 1 98.88 194 ILE A CA 1
ATOM 1524 C C . ILE A 1 194 ? -13.258 -8.547 -20.234 1 98.88 194 ILE A C 1
ATOM 1526 O O . ILE A 1 194 ? -13.812 -9.438 -19.594 1 98.88 194 ILE A O 1
ATOM 1530 N N . ALA A 1 195 ? -12 -8.578 -20.547 1 98.94 195 ALA A N 1
ATOM 1531 C CA . ALA A 1 195 ? -11.062 -9.617 -20.125 1 98.94 195 ALA A CA 1
ATOM 1532 C C . ALA A 1 195 ? -10.031 -9.062 -19.156 1 98.94 195 ALA A C 1
ATOM 1534 O O . ALA A 1 195 ? -9.328 -8.102 -19.469 1 98.94 195 ALA A O 1
ATOM 1535 N N . ILE A 1 196 ? -9.977 -9.641 -17.969 1 98.94 196 ILE A N 1
ATOM 1536 C CA . ILE A 1 196 ? -9 -9.297 -16.938 1 98.94 196 ILE A CA 1
ATOM 1537 C C . ILE A 1 196 ? -7.965 -10.414 -16.828 1 98.94 196 ILE A C 1
ATOM 1539 O O . ILE A 1 196 ? -8.312 -11.562 -16.562 1 98.94 196 ILE A O 1
ATOM 1543 N N . LEU A 1 197 ? -6.746 -10.055 -17.031 1 98.88 197 LEU A N 1
ATOM 1544 C CA . LEU A 1 197 ? -5.668 -11.039 -17 1 98.88 197 LEU A CA 1
ATOM 1545 C C . LEU A 1 197 ? -4.785 -10.828 -15.766 1 98.88 197 LEU A C 1
ATOM 1547 O O . LEU A 1 197 ? -4.18 -9.773 -15.609 1 98.88 197 LEU A O 1
ATOM 1551 N N . ASP A 1 198 ? -4.777 -11.82 -14.875 1 98.81 198 ASP A N 1
ATOM 1552 C CA . ASP A 1 198 ? -3.883 -11.82 -13.719 1 98.81 198 ASP A CA 1
ATOM 1553 C C . ASP A 1 198 ? -2.477 -12.266 -14.117 1 98.81 198 ASP A C 1
ATOM 1555 O O . ASP A 1 198 ? -2.232 -13.453 -14.32 1 98.81 198 ASP A O 1
ATOM 1559 N N . GLY A 1 199 ? -1.586 -11.305 -14.133 1 98.81 199 GLY A N 1
ATOM 1560 C CA . GLY A 1 199 ? -0.236 -11.555 -14.609 1 98.81 199 GLY A CA 1
ATOM 1561 C C . GLY A 1 199 ? 0.768 -11.75 -13.492 1 98.81 199 GLY A C 1
ATOM 1562 O O . GLY A 1 199 ? 1.974 -11.602 -13.695 1 98.81 199 GLY A O 1
ATOM 1563 N N . ALA A 1 200 ? 0.33 -12.07 -12.281 1 98.5 200 ALA A N 1
ATOM 1564 C CA . ALA A 1 200 ? 1.191 -12.188 -11.109 1 98.5 200 ALA A CA 1
ATOM 1565 C C . ALA A 1 200 ? 2.295 -13.211 -11.336 1 98.5 200 ALA A C 1
ATOM 1567 O O . ALA A 1 200 ? 3.424 -13.039 -10.867 1 98.5 200 ALA A O 1
ATOM 1568 N N . GLN A 1 201 ? 1.976 -14.281 -12.07 1 98.44 201 GLN A N 1
ATOM 1569 C CA . GLN A 1 201 ? 2.951 -15.352 -12.258 1 98.44 201 GLN A CA 1
ATOM 1570 C C . GLN A 1 201 ? 3.484 -15.359 -13.688 1 98.44 201 GLN A C 1
ATOM 1572 O O . GLN A 1 201 ? 4.242 -16.25 -14.07 1 98.44 201 GLN A O 1
ATOM 1577 N N . SER A 1 202 ? 3.08 -14.43 -14.539 1 98.56 202 SER A N 1
ATOM 1578 C CA . SER A 1 202 ? 3.586 -14.367 -15.906 1 98.56 202 SER A CA 1
ATOM 1579 C C . SER A 1 202 ? 4.543 -13.195 -16.078 1 98.56 202 SER A C 1
ATOM 1581 O O . SER A 1 202 ? 5.648 -13.359 -16.609 1 98.56 202 SER A O 1
ATOM 1583 N N . ALA A 1 203 ? 4.238 -12.039 -15.539 1 98.56 203 ALA A N 1
ATOM 1584 C CA . ALA A 1 203 ? 4.988 -10.797 -15.75 1 98.56 203 ALA A CA 1
ATOM 1585 C C . ALA A 1 203 ? 6.461 -10.984 -15.391 1 98.56 203 ALA A C 1
ATOM 1587 O O . ALA A 1 203 ? 7.344 -10.477 -16.078 1 98.56 203 ALA A O 1
ATOM 1588 N N . PRO A 1 204 ? 6.789 -11.711 -14.328 1 98.12 204 PRO A N 1
ATOM 1589 C CA . PRO A 1 204 ? 8.195 -11.883 -13.961 1 98.12 204 PRO A CA 1
ATOM 1590 C C . PRO A 1 204 ? 8.945 -12.805 -14.93 1 98.12 204 PRO A C 1
ATOM 1592 O O . PRO A 1 204 ? 10.18 -12.781 -14.977 1 98.12 204 PRO A O 1
ATOM 1595 N N . HIS A 1 205 ? 8.211 -13.625 -15.758 1 97.94 205 HIS A N 1
ATOM 1596 C CA . HIS A 1 205 ? 8.859 -14.805 -16.328 1 97.94 205 HIS A CA 1
ATOM 1597 C C . HIS A 1 205 ? 8.859 -14.742 -17.844 1 97.94 205 HIS A C 1
ATOM 1599 O O . HIS A 1 205 ? 9.555 -15.523 -18.5 1 97.94 205 HIS A O 1
ATOM 1605 N N . LYS A 1 206 ? 8.07 -13.844 -18.391 1 97.44 206 LYS A N 1
ATOM 1606 C CA . LYS A 1 206 ? 7.984 -13.805 -19.844 1 97.44 206 LYS A CA 1
ATOM 1607 C C . LYS A 1 206 ? 7.652 -12.398 -20.344 1 97.44 206 LYS A C 1
ATOM 1609 O O . LYS A 1 206 ? 7.191 -11.555 -19.562 1 97.44 206 LYS A O 1
ATOM 1614 N N . LYS A 1 207 ? 7.941 -12.188 -21.609 1 98.31 207 LYS A N 1
ATOM 1615 C CA . LYS A 1 207 ? 7.613 -10.906 -22.219 1 98.31 207 LYS A CA 1
ATOM 1616 C C . LYS A 1 207 ? 6.102 -10.695 -22.281 1 98.31 207 LYS A C 1
ATOM 1618 O O . LYS A 1 207 ? 5.359 -11.594 -22.672 1 98.31 207 LYS A O 1
ATOM 1623 N N . ILE A 1 208 ? 5.637 -9.57 -21.828 1 98.62 208 ILE A N 1
ATOM 1624 C CA . ILE A 1 208 ? 4.227 -9.203 -21.828 1 98.62 208 ILE A CA 1
ATOM 1625 C C . ILE A 1 208 ? 3.99 -8.094 -22.844 1 98.62 208 ILE A C 1
ATOM 1627 O O . ILE A 1 208 ? 4.738 -7.109 -22.891 1 98.62 208 ILE A O 1
ATOM 1631 N N . ASP A 1 209 ? 3.094 -8.227 -23.703 1 98.81 209 ASP A N 1
ATOM 1632 C CA . ASP A 1 209 ? 2.611 -7.215 -24.625 1 98.81 209 ASP A CA 1
ATOM 1633 C C . ASP A 1 209 ? 1.095 -7.062 -24.531 1 98.81 209 ASP A C 1
ATOM 1635 O O . ASP A 1 209 ? 0.351 -7.754 -25.234 1 98.81 209 ASP A O 1
ATOM 1639 N N . VAL A 1 210 ? 0.647 -6.066 -23.703 1 98.88 210 VAL A N 1
ATOM 1640 C CA . VAL A 1 210 ? -0.778 -5.957 -23.406 1 98.88 210 VAL A CA 1
ATOM 1641 C C . VAL A 1 210 ? -1.531 -5.504 -24.656 1 98.88 210 VAL A C 1
ATOM 1643 O O . VAL A 1 210 ? -2.736 -5.73 -24.781 1 98.88 210 VAL A O 1
ATOM 1646 N N . GLN A 1 211 ? -0.865 -4.82 -25.578 1 98.69 211 GLN A N 1
ATOM 1647 C CA . GLN A 1 211 ? -1.505 -4.441 -26.828 1 98.69 211 GLN A CA 1
ATOM 1648 C C . GLN A 1 211 ? -1.769 -5.66 -27.719 1 98.69 211 GLN A C 1
ATOM 1650 O O . GLN A 1 211 ? -2.855 -5.805 -28.281 1 98.69 211 GLN A O 1
ATOM 1655 N N . ALA A 1 212 ? -0.767 -6.562 -27.828 1 98.62 212 ALA A N 1
ATOM 1656 C CA . ALA A 1 212 ? -0.931 -7.781 -28.609 1 98.62 212 ALA A CA 1
ATOM 1657 C C . ALA A 1 212 ? -1.968 -8.703 -27.969 1 98.62 212 ALA A C 1
ATOM 1659 O O . ALA A 1 212 ? -2.762 -9.336 -28.672 1 98.62 212 ALA A O 1
ATOM 1660 N N . LEU A 1 213 ? -1.973 -8.797 -26.641 1 98.44 213 LEU A N 1
ATOM 1661 C CA . LEU A 1 213 ? -2.926 -9.625 -25.906 1 98.44 213 LEU A CA 1
ATOM 1662 C C . LEU A 1 213 ? -4.34 -9.07 -26.031 1 98.44 213 LEU A C 1
ATOM 1664 O O . LEU A 1 213 ? -5.312 -9.828 -26.016 1 98.44 213 LEU A O 1
ATOM 1668 N N . ASP A 1 214 ? -4.379 -7.773 -26.078 1 98.62 214 ASP A N 1
ATOM 1669 C CA . ASP A 1 214 ? -5.617 -7.008 -26.141 1 98.62 214 ASP A CA 1
ATOM 1670 C C . ASP A 1 214 ? -6.484 -7.25 -24.906 1 98.62 214 ASP A C 1
ATOM 1672 O O . ASP A 1 214 ? -7.715 -7.297 -25.016 1 98.62 214 ASP A O 1
ATOM 1676 N N . CYS A 1 215 ? -5.914 -7.66 -23.797 1 98.81 215 CYS A N 1
ATOM 1677 C CA . CYS A 1 215 ? -6.672 -7.723 -22.547 1 98.81 215 CYS A CA 1
ATOM 1678 C C . CYS A 1 215 ? -7.109 -6.332 -22.094 1 98.81 215 CYS A C 1
ATOM 1680 O O . CYS A 1 215 ? -6.492 -5.332 -22.484 1 98.81 215 CYS A O 1
ATOM 1682 N N . ASP A 1 216 ? -8.172 -6.215 -21.375 1 98.94 216 ASP A N 1
ATOM 1683 C CA . ASP A 1 216 ? -8.719 -4.93 -20.938 1 98.94 216 ASP A CA 1
ATOM 1684 C C . ASP A 1 216 ? -8.031 -4.449 -19.672 1 98.94 216 ASP A C 1
ATOM 1686 O O . ASP A 1 216 ? -7.914 -3.244 -19.438 1 98.94 216 ASP A O 1
ATOM 1690 N N . PHE A 1 217 ? -7.711 -5.359 -18.828 1 98.94 217 PHE A N 1
ATOM 1691 C CA . PHE A 1 217 ? -6.918 -5.129 -17.625 1 98.94 217 PHE A CA 1
ATOM 1692 C C . PHE A 1 217 ? -5.824 -6.184 -17.484 1 98.94 217 PHE A C 1
ATOM 1694 O O . PHE A 1 217 ? -6.008 -7.332 -17.906 1 98.94 217 PHE A O 1
ATOM 1701 N N . PHE A 1 218 ? -4.676 -5.793 -16.969 1 98.94 218 PHE A N 1
ATOM 1702 C CA . PHE A 1 218 ? -3.559 -6.66 -16.609 1 98.94 218 PHE A CA 1
ATOM 1703 C C . PHE A 1 218 ? -2.951 -6.242 -15.281 1 98.94 218 PHE A C 1
ATOM 1705 O O . PHE A 1 218 ? -2.705 -5.059 -15.047 1 98.94 218 PHE A O 1
ATOM 1712 N N . VAL A 1 219 ? -2.744 -7.223 -14.375 1 98.94 219 VAL A N 1
ATOM 1713 C CA . VAL A 1 219 ? -2.305 -6.859 -13.031 1 98.94 219 VAL A CA 1
ATOM 1714 C C . VAL A 1 219 ? -1.099 -7.707 -12.633 1 98.94 219 VAL A C 1
ATOM 1716 O O . VAL A 1 219 ? -1 -8.875 -13.016 1 98.94 219 VAL A O 1
ATOM 1719 N N . PHE A 1 220 ? -0.144 -7.137 -11.93 1 98.88 220 PHE A N 1
ATOM 1720 C CA . PHE A 1 220 ? 0.989 -7.875 -11.383 1 98.88 220 PHE A CA 1
ATOM 1721 C C . PHE A 1 220 ? 1.612 -7.121 -10.219 1 98.88 220 PHE A C 1
ATOM 1723 O O . PHE A 1 220 ? 1.196 -6.004 -9.898 1 98.88 220 PHE A O 1
ATOM 1730 N N . SER A 1 221 ? 2.555 -7.773 -9.5 1 98.44 221 SER A N 1
ATOM 1731 C CA . SER A 1 221 ? 3.158 -7.215 -8.297 1 98.44 221 SER A CA 1
ATOM 1732 C C . SER A 1 221 ? 4.68 -7.16 -8.414 1 98.44 221 SER A C 1
ATOM 1734 O O . SER A 1 221 ? 5.297 -8.07 -8.961 1 98.44 221 SER A O 1
ATOM 1736 N N . GLY A 1 222 ? 5.242 -6.141 -7.832 1 98.69 222 GLY A N 1
ATOM 1737 C CA . GLY A 1 222 ? 6.684 -5.965 -7.852 1 98.69 222 GLY A CA 1
ATOM 1738 C C . GLY A 1 222 ? 7.43 -7.031 -7.07 1 98.69 222 GLY A C 1
ATOM 1739 O O . GLY A 1 222 ? 8.484 -7.496 -7.5 1 98.69 222 GLY A O 1
ATOM 1740 N N . HIS A 1 223 ? 6.887 -7.5 -5.965 1 98.38 223 HIS A N 1
ATOM 1741 C CA . HIS A 1 223 ? 7.613 -8.398 -5.074 1 98.38 223 HIS A CA 1
ATOM 1742 C C . HIS A 1 223 ? 7.805 -9.773 -5.711 1 98.38 223 HIS A C 1
ATOM 1744 O O . HIS A 1 223 ? 8.586 -10.586 -5.215 1 98.38 223 HIS A O 1
ATOM 1750 N N . LYS A 1 224 ? 7.172 -10.031 -6.883 1 98.44 224 LYS A N 1
ATOM 1751 C CA . LYS A 1 224 ? 7.352 -11.305 -7.578 1 98.44 224 LYS A CA 1
ATOM 1752 C C . LYS A 1 224 ? 8.32 -11.156 -8.742 1 98.44 224 LYS A C 1
ATOM 1754 O O . LYS A 1 224 ? 8.562 -12.117 -9.484 1 98.44 224 LYS A O 1
ATOM 1759 N N . MET A 1 225 ? 8.852 -9.945 -8.891 1 98.56 225 MET A N 1
ATOM 1760 C CA . MET A 1 225 ? 9.797 -9.711 -9.977 1 98.56 225 MET A CA 1
ATOM 1761 C C . MET A 1 225 ? 10.992 -8.898 -9.492 1 98.56 225 MET A C 1
ATOM 1763 O O . MET A 1 225 ? 11.445 -7.984 -10.188 1 98.56 225 MET A O 1
ATOM 1767 N N . CYS A 1 226 ? 11.461 -9.141 -8.266 1 98.75 226 CYS A N 1
ATOM 1768 C CA . CYS A 1 226 ? 12.727 -8.703 -7.703 1 98.75 226 CYS A CA 1
ATOM 1769 C C . CYS A 1 226 ? 12.609 -7.305 -7.113 1 98.75 226 CYS A C 1
ATOM 1771 O O . CYS A 1 226 ? 13.609 -6.695 -6.734 1 98.75 226 CYS A O 1
ATOM 1773 N N . ALA A 1 227 ? 11.391 -6.707 -7.004 1 98.81 227 ALA A N 1
ATOM 1774 C CA . ALA A 1 227 ? 11.172 -5.418 -6.355 1 98.81 227 ALA A CA 1
ATOM 1775 C C . ALA A 1 227 ? 10.727 -5.602 -4.906 1 98.81 227 ALA A C 1
ATOM 1777 O O . ALA A 1 227 ? 10.602 -6.73 -4.43 1 98.81 227 ALA A O 1
ATOM 1778 N N . SER A 1 228 ? 10.547 -4.535 -4.23 1 98.19 228 SER A N 1
ATOM 1779 C CA . SER A 1 228 ? 10.133 -4.566 -2.834 1 98.19 228 SER A CA 1
ATOM 1780 C C . SER A 1 228 ? 8.664 -4.977 -2.705 1 98.19 228 SER A C 1
ATOM 1782 O O . SER A 1 228 ? 7.906 -4.898 -3.672 1 98.19 228 SER A O 1
ATOM 1784 N N . GLN A 1 229 ? 8.305 -5.504 -1.55 1 98.06 229 GLN A N 1
ATOM 1785 C CA . GLN A 1 229 ? 6.902 -5.637 -1.183 1 98.06 229 GLN A CA 1
ATOM 1786 C C . GLN A 1 229 ? 6.238 -4.27 -1.041 1 98.06 229 GLN A C 1
ATOM 1788 O O . GLN A 1 229 ? 6.902 -3.283 -0.72 1 98.06 229 GLN A O 1
ATOM 1793 N N . GLY A 1 230 ? 4.934 -4.156 -1.384 1 97.88 230 GLY A N 1
ATOM 1794 C CA . GLY A 1 230 ? 4.195 -2.916 -1.211 1 97.88 230 GLY A CA 1
ATOM 1795 C C . GLY A 1 230 ? 4.078 -2.109 -2.49 1 97.88 230 GLY A C 1
ATOM 1796 O O . GLY A 1 230 ? 3.695 -0.938 -2.459 1 97.88 230 GLY A O 1
ATOM 1797 N N . ILE A 1 231 ? 4.43 -2.688 -3.633 1 98.56 231 ILE A N 1
ATOM 1798 C CA . ILE A 1 231 ? 4.27 -2.006 -4.914 1 98.56 231 ILE A CA 1
ATOM 1799 C C . ILE A 1 231 ? 3.711 -2.977 -5.949 1 98.56 231 ILE A C 1
ATOM 1801 O O . ILE A 1 231 ? 4.086 -4.152 -5.977 1 98.56 231 ILE A O 1
ATOM 1805 N N . GLY A 1 232 ? 2.695 -2.598 -6.691 1 98.5 232 GLY A N 1
ATOM 1806 C CA . GLY A 1 232 ? 2.064 -3.367 -7.754 1 98.5 232 GLY A CA 1
ATOM 1807 C C . GLY A 1 232 ? 1.56 -2.508 -8.898 1 98.5 232 GLY A C 1
ATOM 1808 O O . GLY A 1 232 ? 1.805 -1.3 -8.922 1 98.5 232 GLY A O 1
ATOM 1809 N N . VAL A 1 233 ? 0.973 -3.127 -9.867 1 98.94 233 VAL A N 1
ATOM 1810 C CA . VAL A 1 233 ? 0.58 -2.432 -11.094 1 98.94 233 VAL A CA 1
ATOM 1811 C C . VAL A 1 233 ? -0.787 -2.932 -11.555 1 98.94 233 VAL A C 1
ATOM 1813 O O . VAL A 1 233 ? -1.032 -4.141 -11.594 1 98.94 233 VAL A O 1
ATOM 1816 N N . MET A 1 234 ? -1.641 -2.035 -11.836 1 98.94 234 MET A N 1
ATOM 1817 C CA . MET A 1 234 ? -2.844 -2.301 -12.617 1 98.94 234 MET A CA 1
ATOM 1818 C C . MET A 1 234 ? -2.799 -1.566 -13.953 1 98.94 234 MET A C 1
ATOM 1820 O O . MET A 1 234 ? -2.791 -0.335 -13.992 1 98.94 234 MET A O 1
ATOM 1824 N N . TYR A 1 235 ? -2.648 -2.326 -15.008 1 98.94 235 TYR A N 1
ATOM 1825 C CA . TYR A 1 235 ? -2.887 -1.785 -16.344 1 98.94 235 TYR A CA 1
ATOM 1826 C C . TYR A 1 235 ? -4.371 -1.819 -16.688 1 98.94 235 TYR A C 1
ATOM 1828 O O . TYR A 1 235 ? -5.066 -2.793 -16.375 1 98.94 235 TYR A O 1
ATOM 1836 N N . GLY A 1 236 ? -4.863 -0.809 -17.297 1 98.94 236 GLY A N 1
ATOM 1837 C CA . GLY A 1 236 ? -6.188 -0.764 -17.906 1 98.94 236 GLY A CA 1
ATOM 1838 C C . GLY A 1 236 ? -6.25 0.102 -19.141 1 98.94 236 GLY A C 1
ATOM 1839 O O . GLY A 1 236 ? -5.605 1.149 -19.219 1 98.94 236 GLY A O 1
ATOM 1840 N N . LYS A 1 237 ? -7.039 -0.364 -20.141 1 98.88 237 LYS A N 1
ATOM 1841 C CA . LYS A 1 237 ? -7.25 0.497 -21.297 1 98.88 237 LYS A CA 1
ATOM 1842 C C . LYS A 1 237 ? -7.781 1.864 -20.875 1 98.88 237 LYS A C 1
ATOM 1844 O O . LYS A 1 237 ? -8.664 1.958 -20.031 1 98.88 237 LYS A O 1
ATOM 1849 N N . ARG A 1 238 ? -7.273 2.889 -21.469 1 98.5 238 ARG A N 1
ATOM 1850 C CA . ARG A 1 238 ? -7.496 4.266 -21.031 1 98.5 238 ARG A CA 1
ATOM 1851 C C . ARG A 1 238 ? -8.984 4.582 -20.953 1 98.5 238 ARG A C 1
ATOM 1853 O O . ARG A 1 238 ? -9.445 5.176 -19.984 1 98.5 238 ARG A O 1
ATOM 1860 N N . HIS A 1 239 ? -9.75 4.211 -21.969 1 98.5 239 HIS A N 1
ATOM 1861 C CA . HIS A 1 239 ? -11.164 4.562 -22 1 98.5 239 HIS A CA 1
ATOM 1862 C C . HIS A 1 239 ? -11.914 3.918 -20.844 1 98.5 239 HIS A C 1
ATOM 1864 O O . HIS A 1 239 ? -12.859 4.5 -20.312 1 98.5 239 HIS A O 1
ATOM 1870 N N . LEU A 1 240 ? -11.547 2.688 -20.422 1 98.75 240 LEU A N 1
ATOM 1871 C CA . LEU A 1 240 ? -12.156 2.051 -19.266 1 98.75 240 LEU A CA 1
ATOM 1872 C C . LEU A 1 240 ? -11.82 2.812 -17.984 1 98.75 240 LEU A C 1
ATOM 1874 O O . LEU A 1 240 ? -12.695 3.072 -17.156 1 98.75 240 LEU A O 1
ATOM 1878 N N . LEU A 1 241 ? -10.5 3.18 -17.828 1 98.81 241 LEU A N 1
ATOM 1879 C CA . LEU A 1 241 ? -10.047 3.895 -16.641 1 98.81 241 LEU A CA 1
ATOM 1880 C C . LEU A 1 241 ? -10.766 5.234 -16.5 1 98.81 241 LEU A C 1
ATOM 1882 O O . LEU A 1 241 ? -11.109 5.645 -15.398 1 98.81 241 LEU A O 1
ATOM 1886 N N . GLU A 1 242 ? -10.93 5.941 -17.594 1 98.44 242 GLU A N 1
ATOM 1887 C CA . GLU A 1 242 ? -11.602 7.242 -17.594 1 98.44 242 GLU A CA 1
ATOM 1888 C C . GLU A 1 242 ? -13.047 7.117 -17.125 1 98.44 242 GLU A C 1
ATOM 1890 O O . GLU A 1 242 ? -13.57 8.008 -16.453 1 98.44 242 GLU A O 1
ATOM 1895 N N . ASP A 1 243 ? -13.68 6.008 -17.375 1 98.06 243 ASP A N 1
ATOM 1896 C CA . ASP A 1 243 ? -15.094 5.816 -17.047 1 98.06 243 ASP A CA 1
ATOM 1897 C C . ASP A 1 243 ? -15.266 5.273 -15.633 1 98.06 243 ASP A C 1
ATOM 1899 O O . ASP A 1 243 ? -16.359 5.34 -15.07 1 98.06 243 ASP A O 1
ATOM 1903 N N . MET A 1 244 ? -14.234 4.719 -15.055 1 98.31 244 MET A N 1
ATOM 1904 C CA . MET A 1 244 ? -14.281 4.105 -13.734 1 98.31 244 MET A CA 1
ATOM 1905 C C . MET A 1 244 ? -14.273 5.164 -12.633 1 98.31 244 MET A C 1
ATOM 1907 O O . MET A 1 244 ? -13.508 6.129 -12.711 1 98.31 244 MET A O 1
ATOM 1911 N N . PRO A 1 245 ? -15.125 5.117 -11.656 1 97.44 245 PRO A N 1
ATOM 1912 C CA . PRO A 1 245 ? -14.969 5.988 -10.484 1 97.44 245 PRO A CA 1
ATOM 1913 C C . PRO A 1 245 ? -13.75 5.637 -9.641 1 97.44 245 PRO A C 1
ATOM 1915 O O . PRO A 1 245 ? -13.227 4.523 -9.742 1 97.44 245 PRO A O 1
ATOM 1918 N N . PRO A 1 246 ? -13.297 6.578 -8.789 1 97.56 246 PRO A N 1
ATOM 1919 C CA . PRO A 1 246 ? -12.148 6.277 -7.934 1 97.56 246 PRO A CA 1
ATOM 1920 C C . PRO A 1 246 ? -12.461 5.207 -6.891 1 97.56 246 PRO A C 1
ATOM 1922 O O . PRO A 1 246 ? -13.625 4.977 -6.562 1 97.56 246 PRO A O 1
ATOM 1925 N N . PHE A 1 247 ? -11.391 4.559 -6.383 1 96.75 247 PHE A N 1
ATOM 1926 C CA . PHE A 1 247 ? -11.453 3.488 -5.395 1 96.75 247 PHE A CA 1
ATOM 1927 C C . PHE A 1 247 ? -11.148 4.02 -4 1 96.75 247 PHE A C 1
ATOM 1929 O O . PHE A 1 247 ? -12.062 4.207 -3.188 1 96.75 247 PHE A O 1
ATOM 1936 N N . LEU A 1 248 ? -9.969 4.414 -3.748 1 96.81 248 LEU A N 1
ATOM 1937 C CA . LEU A 1 248 ? -9.578 5.059 -2.5 1 96.81 248 LEU A CA 1
ATOM 1938 C C . LEU A 1 248 ? -9.672 6.578 -2.623 1 96.81 248 LEU A C 1
ATOM 1940 O O . LEU A 1 248 ? -9.359 7.141 -3.676 1 96.81 248 LEU A O 1
ATOM 1944 N N . LEU A 1 249 ? -10.07 7.176 -1.517 1 97 249 LEU A N 1
ATOM 1945 C CA . LEU A 1 249 ? -10.352 8.609 -1.555 1 97 249 LEU A CA 1
ATOM 1946 C C . LEU A 1 249 ? -9.469 9.359 -0.56 1 97 249 LEU A C 1
ATOM 1948 O O . LEU A 1 249 ? -9.211 8.867 0.542 1 97 249 LEU A O 1
ATOM 1952 N N . GLY A 1 250 ? -8.992 10.523 -0.921 1 95 250 GLY A N 1
ATOM 1953 C CA . GLY A 1 250 ? -8.156 11.383 -0.092 1 95 250 GLY A CA 1
ATOM 1954 C C . GLY A 1 250 ? -7.336 12.367 -0.895 1 95 250 GLY A C 1
ATOM 1955 O O . GLY A 1 250 ? -7.836 12.977 -1.844 1 95 250 GLY A O 1
ATOM 1956 N N . GLY A 1 251 ? -6.109 12.555 -0.448 1 87.56 251 GLY A N 1
ATOM 1957 C CA . GLY A 1 251 ? -5.207 13.445 -1.159 1 87.56 251 GLY A CA 1
ATOM 1958 C C . GLY A 1 251 ? -4.652 12.844 -2.436 1 87.56 251 GLY A C 1
ATOM 1959 O O . GLY A 1 251 ? -4.613 11.617 -2.584 1 87.56 251 GLY A O 1
ATOM 1960 N N . ASP A 1 252 ? -4.199 13.672 -3.4 1 83.81 252 ASP A N 1
ATOM 1961 C CA . ASP A 1 252 ? -3.488 13.344 -4.633 1 83.81 252 ASP A CA 1
ATOM 1962 C C . ASP A 1 252 ? -4.461 12.914 -5.73 1 83.81 252 ASP A C 1
ATOM 1964 O O . ASP A 1 252 ? -4.215 13.148 -6.914 1 83.81 252 ASP A O 1
ATOM 1968 N N . MET A 1 253 ? -5.59 12.383 -5.344 1 90.38 253 MET A N 1
ATOM 1969 C CA . MET A 1 253 ? -6.488 11.812 -6.344 1 90.38 253 MET A CA 1
ATOM 1970 C C . MET A 1 253 ? -7.613 12.789 -6.684 1 90.38 253 MET A C 1
ATOM 1972 O O . MET A 1 253 ? -8.57 12.422 -7.363 1 90.38 253 MET A O 1
ATOM 1976 N N . ILE A 1 254 ? -7.535 14.008 -6.215 1 89.31 254 ILE A N 1
ATOM 1977 C CA . ILE A 1 254 ? -8.609 14.984 -6.348 1 89.31 254 ILE A CA 1
ATOM 1978 C C . ILE A 1 254 ? -8.188 16.078 -7.316 1 89.31 254 ILE A C 1
ATOM 1980 O O . ILE A 1 254 ? -6.992 16.297 -7.535 1 89.31 254 ILE A O 1
ATOM 1984 N N . GLU A 1 255 ? -9.164 16.75 -7.867 1 89.94 255 GLU A N 1
ATOM 1985 C CA . GLU A 1 255 ? -8.977 18.016 -8.562 1 89.94 255 GLU A CA 1
ATOM 1986 C C . GLU A 1 255 ? -9.359 19.203 -7.672 1 89.94 255 GLU A C 1
ATOM 1988 O O . GLU A 1 255 ? -8.523 20.062 -7.375 1 89.94 255 GLU A O 1
ATOM 1993 N N . TYR A 1 256 ? -10.594 19.188 -7.172 1 94.19 256 TYR A N 1
ATOM 1994 C CA . TYR A 1 256 ? -11.086 20.188 -6.238 1 94.19 256 TYR A CA 1
ATOM 1995 C C . TYR A 1 256 ? -11.93 19.547 -5.137 1 94.19 256 TYR A C 1
ATOM 1997 O O . TYR A 1 256 ? -12.727 18.656 -5.402 1 94.19 256 TYR A O 1
ATOM 2005 N N . VAL A 1 257 ? -11.719 20.031 -3.951 1 96.38 257 VAL A N 1
ATOM 2006 C CA . VAL A 1 257 ? -12.5 19.562 -2.816 1 96.38 257 VAL A CA 1
ATOM 2007 C C . VAL A 1 257 ? -13.266 20.734 -2.189 1 96.38 257 VAL A C 1
ATOM 2009 O O . VAL A 1 257 ? -12.672 21.734 -1.815 1 96.38 257 VAL A O 1
ATOM 2012 N N . GLN A 1 258 ? -14.492 20.656 -2.15 1 96.81 258 GLN A N 1
ATOM 2013 C CA . GLN A 1 258 ? -15.375 21.547 -1.401 1 96.81 258 GLN A CA 1
ATOM 2014 C C . GLN A 1 258 ? -15.977 20.844 -0.192 1 96.81 258 GLN A C 1
ATOM 2016 O O . GLN A 1 258 ? -15.703 19.656 0.04 1 96.81 258 GLN A O 1
ATOM 2021 N N . GLU A 1 259 ? -16.75 21.547 0.574 1 97 259 GLU A N 1
ATOM 2022 C CA . GLU A 1 259 ? -17.297 20.984 1.804 1 97 259 GLU A CA 1
ATOM 2023 C C . GLU A 1 259 ? -18.188 19.781 1.511 1 97 259 GLU A C 1
ATOM 2025 O O . GLU A 1 259 ? -18.125 18.766 2.229 1 97 259 GLU A O 1
ATOM 2030 N N . GLN A 1 260 ? -18.953 19.844 0.367 1 97.31 260 GLN A N 1
ATOM 2031 C CA . GLN A 1 260 ? -19.953 18.797 0.169 1 97.31 260 GLN A CA 1
ATOM 2032 C C . GLN A 1 260 ? -19.688 18.016 -1.114 1 97.31 260 GLN A C 1
ATOM 2034 O O . GLN A 1 260 ? -20.391 17.047 -1.416 1 97.31 260 GLN A O 1
ATOM 2039 N N . SER A 1 261 ? -18.656 18.422 -1.872 1 96.31 261 SER A N 1
ATOM 2040 C CA . SER A 1 261 ? -18.422 17.766 -3.154 1 96.31 261 SER A CA 1
ATOM 2041 C C . SER A 1 261 ? -16.922 17.75 -3.5 1 96.31 261 SER A C 1
ATOM 2043 O O . SER A 1 261 ? -16.172 18.625 -3.07 1 96.31 261 SER A O 1
ATOM 2045 N N . THR A 1 262 ? -16.609 16.719 -4.207 1 97.06 262 THR A N 1
ATOM 2046 C CA . THR A 1 262 ? -15.234 16.547 -4.676 1 97.06 262 THR A CA 1
ATOM 2047 C C . THR A 1 262 ? -15.219 16.156 -6.152 1 97.06 262 THR A C 1
ATOM 2049 O O . THR A 1 262 ? -16.031 15.344 -6.594 1 97.06 262 THR A O 1
ATOM 2052 N N . THR A 1 263 ? -14.375 16.844 -6.941 1 97.06 263 THR A N 1
ATOM 2053 C CA . THR A 1 263 ? -14.039 16.359 -8.281 1 97.06 263 THR A CA 1
ATOM 2054 C C . THR A 1 263 ? -12.688 15.656 -8.281 1 97.06 263 THR A C 1
ATOM 2056 O O . THR A 1 263 ? -11.844 15.914 -7.418 1 97.06 263 THR A O 1
ATOM 2059 N N . TYR A 1 264 ? -12.523 14.766 -9.195 1 96.75 264 TYR A N 1
ATOM 2060 C CA . TYR A 1 264 ? -11.391 13.852 -9.109 1 96.75 264 TYR A CA 1
ATOM 2061 C C . TYR A 1 264 ? -10.359 14.156 -10.188 1 96.75 264 TYR A C 1
ATOM 2063 O O . TYR A 1 264 ? -10.688 14.727 -11.227 1 96.75 264 TYR A O 1
ATOM 2071 N N . ASN A 1 265 ? -9.109 13.812 -9.914 1 96.62 265 ASN A N 1
ATOM 2072 C CA . ASN A 1 265 ? -7.977 13.977 -10.82 1 96.62 265 ASN A CA 1
ATOM 2073 C C . ASN A 1 265 ? -8.141 13.148 -12.086 1 96.62 265 ASN A C 1
ATOM 2075 O O . ASN A 1 265 ? -9.047 12.312 -12.18 1 96.62 265 ASN A O 1
ATOM 2079 N N . GLU A 1 266 ? -7.383 13.383 -13.102 1 97.38 266 GLU A N 1
ATOM 2080 C CA . GLU A 1 266 ? -7.348 12.594 -14.32 1 97.38 266 GLU A CA 1
ATOM 2081 C C . GLU A 1 266 ? -6.684 11.234 -14.086 1 97.38 266 GLU A C 1
ATOM 2083 O O . GLU A 1 266 ? -6.07 11.016 -13.047 1 97.38 266 GLU A O 1
ATOM 2088 N N . VAL A 1 267 ? -6.852 10.305 -15.016 1 97.62 267 VAL A N 1
ATOM 2089 C CA . VAL A 1 267 ? -6.172 9.016 -14.945 1 97.62 267 VAL A CA 1
ATOM 2090 C C . VAL A 1 267 ? -4.672 9.211 -15.164 1 97.62 267 VAL A C 1
ATOM 2092 O O . VAL A 1 267 ? -4.258 10.062 -15.961 1 97.62 267 VAL A O 1
ATOM 2095 N N . PRO A 1 268 ? -3.811 8.523 -14.57 1 98 268 PRO A N 1
ATOM 2096 C CA . PRO A 1 268 ? -4.156 7.438 -13.648 1 98 268 PRO A CA 1
ATOM 2097 C C . PRO A 1 268 ? -4.32 7.914 -12.211 1 98 268 PRO A C 1
ATOM 2099 O O . PRO A 1 268 ? -4.668 7.121 -11.328 1 98 268 PRO A O 1
ATOM 2102 N N . TYR A 1 269 ? -4.137 9.203 -11.945 1 97.5 269 TYR A N 1
ATOM 2103 C CA . TYR A 1 269 ? -3.92 9.734 -10.602 1 97.5 269 TYR A CA 1
ATOM 2104 C C . TYR A 1 269 ? -5.176 9.594 -9.75 1 97.5 269 TYR A C 1
ATOM 2106 O O . TYR A 1 269 ? -5.09 9.469 -8.523 1 97.5 269 TYR A O 1
ATOM 2114 N N . LYS A 1 270 ? -6.34 9.547 -10.352 1 97.31 270 LYS A N 1
ATOM 2115 C CA . LYS A 1 270 ? -7.578 9.453 -9.586 1 97.31 270 LYS A CA 1
ATOM 2116 C C . LYS A 1 270 ? -7.641 8.148 -8.797 1 97.31 270 LYS A C 1
ATOM 2118 O O . LYS A 1 270 ? -8.445 8.008 -7.875 1 97.31 270 LYS A O 1
ATOM 2123 N N . PHE A 1 271 ? -6.75 7.152 -9.188 1 98.44 271 PHE A N 1
ATOM 2124 C CA . PHE A 1 271 ? -6.773 5.855 -8.516 1 98.44 271 PHE A CA 1
ATOM 2125 C C . PHE A 1 271 ? -5.641 5.746 -7.504 1 98.44 271 PHE A C 1
ATOM 2127 O O . PHE A 1 271 ? -5.461 4.703 -6.875 1 98.44 271 PHE A O 1
ATOM 2134 N N . GLU A 1 272 ? -4.828 6.77 -7.363 1 97.38 272 GLU A N 1
ATOM 2135 C CA . GLU A 1 272 ? -3.633 6.738 -6.527 1 97.38 272 GLU A CA 1
ATOM 2136 C C . GLU A 1 272 ? -3.744 7.719 -5.367 1 97.38 272 GLU A C 1
ATOM 2138 O O . GLU A 1 272 ? -2.951 8.656 -5.262 1 97.38 272 GLU A O 1
ATOM 2143 N N . ALA A 1 273 ? -4.652 7.426 -4.457 1 96.31 273 ALA A N 1
ATOM 2144 C CA . ALA A 1 273 ? -4.945 8.281 -3.312 1 96.31 273 ALA A CA 1
ATOM 2145 C C . ALA A 1 273 ? -3.854 8.164 -2.25 1 96.31 273 ALA A C 1
ATOM 2147 O O . ALA A 1 273 ? -3.344 7.074 -1.992 1 96.31 273 ALA A O 1
ATOM 2148 N N . GLY A 1 274 ? -3.516 9.352 -1.613 1 94.06 274 GLY A N 1
ATOM 2149 C CA . GLY A 1 274 ? -2.564 9.352 -0.513 1 94.06 274 GLY A CA 1
ATOM 2150 C C . GLY A 1 274 ? -1.125 9.492 -0.97 1 94.06 274 GLY A C 1
ATOM 2151 O O . GLY A 1 274 ? -0.856 9.609 -2.168 1 94.06 274 GLY A O 1
ATOM 2152 N N . THR A 1 275 ? -0.212 9.492 -0.038 1 94.25 275 THR A N 1
ATOM 2153 C CA . THR A 1 275 ? 1.211 9.555 -0.354 1 94.25 275 THR A CA 1
ATOM 2154 C C . THR A 1 275 ? 1.635 8.344 -1.178 1 94.25 275 THR A C 1
ATOM 2156 O O . THR A 1 275 ? 1.491 7.203 -0.731 1 94.25 275 THR A O 1
ATOM 2159 N N . PRO A 1 276 ? 2.131 8.656 -2.383 1 94.69 276 PRO A N 1
ATOM 2160 C CA . PRO A 1 276 ? 2.621 7.547 -3.205 1 94.69 276 PRO A CA 1
ATOM 2161 C C . PRO A 1 276 ? 3.803 6.82 -2.568 1 94.69 276 PRO A C 1
ATOM 2163 O O . PRO A 1 276 ? 4.582 7.426 -1.826 1 94.69 276 PRO A O 1
ATOM 2166 N N . ASN A 1 277 ? 3.918 5.59 -2.881 1 97.56 277 ASN A N 1
ATOM 2167 C CA . ASN A 1 277 ? 5.055 4.797 -2.424 1 97.56 277 ASN A CA 1
ATOM 2168 C C . ASN A 1 277 ? 6.238 4.914 -3.379 1 97.56 277 ASN A C 1
ATOM 2170 O O . ASN A 1 277 ? 6.562 3.959 -4.09 1 97.56 277 ASN A O 1
ATOM 2174 N N . ALA A 1 278 ? 6.918 6.059 -3.344 1 98.31 278 ALA A N 1
ATOM 2175 C CA . ALA A 1 278 ? 8.07 6.293 -4.207 1 98.31 278 ALA A CA 1
ATOM 2176 C C . ALA A 1 278 ? 9.172 5.273 -3.934 1 98.31 278 ALA A C 1
ATOM 2178 O O . ALA A 1 278 ? 9.914 4.891 -4.844 1 98.31 278 ALA A O 1
ATOM 2179 N N . HIS A 1 279 ? 9.305 4.879 -2.641 1 98.69 279 HIS A N 1
ATOM 2180 C CA . HIS A 1 279 ? 10.305 3.867 -2.307 1 98.69 279 HIS A CA 1
ATOM 2181 C C . HIS A 1 279 ? 10.07 2.58 -3.088 1 98.69 279 HIS A C 1
ATOM 2183 O O . HIS A 1 279 ? 10.992 2.033 -3.688 1 98.69 279 HIS A O 1
ATOM 2189 N N . GLY A 1 280 ? 8.82 2.094 -3.092 1 98.75 280 GLY A N 1
ATOM 2190 C CA . GLY A 1 280 ? 8.453 0.93 -3.885 1 98.75 280 GLY A CA 1
ATOM 2191 C C . GLY A 1 280 ? 8.633 1.145 -5.375 1 98.75 280 GLY A C 1
ATOM 2192 O O . GLY A 1 280 ? 9.102 0.251 -6.086 1 98.75 280 GLY A O 1
ATOM 2193 N N . ALA A 1 281 ? 8.281 2.367 -5.855 1 98.81 281 ALA A N 1
ATOM 2194 C CA . ALA A 1 281 ? 8.391 2.695 -7.273 1 98.81 281 ALA A CA 1
ATOM 2195 C C . ALA A 1 281 ? 9.844 2.631 -7.734 1 98.81 281 ALA A C 1
ATOM 2197 O O . ALA A 1 281 ? 10.133 2.145 -8.828 1 98.81 281 ALA A O 1
ATOM 2198 N N . VAL A 1 282 ? 10.766 3.107 -6.898 1 98.88 282 VAL A N 1
ATOM 2199 C CA . VAL A 1 282 ? 12.188 3.082 -7.203 1 98.88 282 VAL A CA 1
ATOM 2200 C C . VAL A 1 282 ? 12.656 1.638 -7.375 1 98.88 282 VAL A C 1
ATOM 2202 O O . VAL A 1 282 ? 13.391 1.324 -8.312 1 98.88 282 VAL A O 1
ATOM 2205 N N . THR A 1 283 ? 12.188 0.775 -6.508 1 98.94 283 THR A N 1
ATOM 2206 C CA . THR A 1 283 ? 12.602 -0.62 -6.594 1 98.94 283 THR A CA 1
ATOM 2207 C C . THR A 1 283 ? 11.969 -1.301 -7.801 1 98.94 283 THR A C 1
ATOM 2209 O O . THR A 1 283 ? 12.578 -2.168 -8.43 1 98.94 283 THR A O 1
ATOM 2212 N N . LEU A 1 284 ? 10.719 -0.944 -8.102 1 98.94 284 LEU A N 1
ATOM 2213 C CA . LEU A 1 284 ? 10.039 -1.508 -9.258 1 98.94 284 LEU A CA 1
ATOM 2214 C C . LEU A 1 284 ? 10.773 -1.164 -10.547 1 98.94 284 LEU A C 1
ATOM 2216 O O . LEU A 1 284 ? 11.023 -2.039 -11.383 1 98.94 284 LEU A O 1
ATOM 2220 N N . LYS A 1 285 ? 11.109 0.122 -10.688 1 98.94 285 LYS A N 1
ATOM 2221 C CA . LYS A 1 285 ? 11.867 0.554 -11.859 1 98.94 285 LYS A CA 1
ATOM 2222 C C . LYS A 1 285 ? 13.211 -0.158 -11.938 1 98.94 285 LYS A C 1
ATOM 2224 O O . LYS A 1 285 ? 13.602 -0.651 -13 1 98.94 285 LYS A O 1
ATOM 2229 N N . ALA A 1 286 ? 13.922 -0.225 -10.805 1 98.94 286 ALA A N 1
ATOM 2230 C CA . ALA A 1 286 ? 15.227 -0.873 -10.766 1 98.94 286 ALA A CA 1
ATOM 2231 C C . ALA A 1 286 ? 15.117 -2.355 -11.109 1 98.94 286 ALA A C 1
ATOM 2233 O O . ALA A 1 286 ? 15.992 -2.908 -11.781 1 98.94 286 ALA A O 1
ATOM 2234 N N . ALA A 1 287 ? 14.078 -3.018 -10.641 1 98.94 287 ALA A N 1
ATOM 2235 C CA . ALA A 1 287 ? 13.852 -4.43 -10.93 1 98.94 287 ALA A CA 1
ATOM 2236 C C . ALA A 1 287 ? 13.594 -4.652 -12.422 1 98.94 287 ALA A C 1
ATOM 2238 O O . ALA A 1 287 ? 14.141 -5.59 -13.016 1 98.94 287 ALA A O 1
ATOM 2239 N N . ILE A 1 288 ? 12.734 -3.789 -12.992 1 98.88 288 ILE A N 1
ATOM 2240 C CA . ILE A 1 288 ? 12.445 -3.873 -14.422 1 98.88 288 ILE A CA 1
ATOM 2241 C C . ILE A 1 288 ? 13.742 -3.725 -15.211 1 98.88 288 ILE A C 1
ATOM 2243 O O . ILE A 1 288 ? 14.031 -4.531 -16.094 1 98.88 288 ILE A O 1
ATOM 2247 N N . GLU A 1 289 ? 14.492 -2.73 -14.875 1 98.75 289 GLU A N 1
ATOM 2248 C CA . GLU A 1 289 ? 15.75 -2.475 -15.57 1 98.75 289 GLU A CA 1
ATOM 2249 C C . GLU A 1 289 ? 16.734 -3.627 -15.375 1 98.75 289 GLU A C 1
ATOM 2251 O O . GLU A 1 289 ? 17.453 -3.99 -16.297 1 98.75 289 GLU A O 1
ATOM 2256 N N . TYR A 1 290 ? 16.797 -4.219 -14.195 1 98.56 290 TYR A N 1
ATOM 2257 C CA . TYR A 1 290 ? 17.641 -5.375 -13.914 1 98.56 290 TYR A CA 1
ATOM 2258 C C . TYR A 1 290 ? 17.266 -6.547 -14.82 1 98.56 290 TYR A C 1
ATOM 2260 O O . TYR A 1 290 ? 18.141 -7.156 -15.445 1 98.56 290 TYR A O 1
ATOM 2268 N N . LEU A 1 291 ? 15.977 -6.867 -14.914 1 98.56 291 LEU A N 1
ATOM 2269 C CA . LEU A 1 291 ? 15.492 -7.977 -15.727 1 98.56 291 LEU A CA 1
ATOM 2270 C C . LEU A 1 291 ? 15.75 -7.715 -17.203 1 98.56 291 LEU A C 1
ATOM 2272 O O . LEU A 1 291 ? 16.062 -8.641 -17.953 1 98.56 291 LEU A O 1
ATOM 2276 N N . GLU A 1 292 ? 15.602 -6.461 -17.594 1 97.31 292 GLU A N 1
ATOM 2277 C CA . GLU A 1 292 ? 15.781 -6.082 -19 1 97.31 292 GLU A CA 1
ATOM 2278 C C . GLU A 1 292 ? 17.234 -6.258 -19.438 1 97.31 292 GLU A C 1
ATOM 2280 O O . GLU A 1 292 ? 17.516 -6.418 -20.625 1 97.31 292 GLU A O 1
ATOM 2285 N N . GLN A 1 293 ? 18.188 -6.242 -18.469 1 96.81 293 GLN A N 1
ATOM 2286 C CA . GLN A 1 293 ? 19.578 -6.496 -18.797 1 96.81 293 GLN A CA 1
ATOM 2287 C C . GLN A 1 293 ? 19.75 -7.891 -19.406 1 96.81 293 GLN A C 1
ATOM 2289 O O . GLN A 1 293 ? 20.641 -8.109 -20.219 1 96.81 293 GLN A O 1
ATOM 2294 N N . TYR A 1 294 ? 18.891 -8.844 -19.016 1 96.94 294 TYR A N 1
ATOM 2295 C CA . TYR A 1 294 ? 18.938 -10.203 -19.531 1 96.94 294 TYR A CA 1
ATOM 2296 C C . TYR A 1 294 ? 18.016 -10.359 -20.734 1 96.94 294 TYR A C 1
ATOM 2298 O O . TYR A 1 294 ? 18.359 -11.039 -21.703 1 96.94 294 TYR A O 1
ATOM 2306 N N . GLY A 1 295 ? 16.922 -9.609 -20.656 1 97.06 295 GLY A N 1
ATOM 2307 C CA . GLY A 1 295 ? 15.867 -9.805 -21.641 1 97.06 295 GLY A CA 1
ATOM 2308 C C . GLY A 1 295 ? 14.859 -10.859 -21.234 1 97.06 295 GLY A C 1
ATOM 2309 O O . GLY A 1 295 ? 15.242 -11.969 -20.859 1 97.06 295 GLY A O 1
ATOM 2310 N N . MET A 1 296 ? 13.594 -10.578 -21.422 1 97.88 296 MET A N 1
ATOM 2311 C CA . MET A 1 296 ? 12.539 -11.445 -20.922 1 97.88 296 MET A CA 1
ATOM 2312 C C . MET A 1 296 ? 12.469 -12.742 -21.719 1 97.88 296 MET A C 1
ATOM 2314 O O . MET A 1 296 ? 12.102 -13.789 -21.188 1 97.88 296 MET A O 1
ATOM 2318 N N . ASP A 1 297 ? 12.82 -12.703 -22.969 1 97.69 297 ASP A N 1
ATOM 2319 C CA . ASP A 1 297 ? 12.859 -13.922 -23.781 1 97.69 297 ASP A CA 1
ATOM 2320 C C . ASP A 1 297 ? 13.93 -14.883 -23.266 1 97.69 297 ASP A C 1
ATOM 2322 O O . ASP A 1 297 ? 13.695 -16.094 -23.203 1 97.69 297 ASP A O 1
ATOM 2326 N N . ALA A 1 298 ? 15.094 -14.336 -22.938 1 98.06 298 ALA A N 1
ATOM 2327 C CA . ALA A 1 298 ? 16.172 -15.156 -22.391 1 98.06 298 ALA A CA 1
ATOM 2328 C C . ALA A 1 298 ? 15.781 -15.742 -21.031 1 98.06 298 ALA A C 1
ATOM 2330 O O . ALA A 1 298 ? 16.094 -16.891 -20.734 1 98.06 298 ALA A O 1
ATOM 2331 N N . ILE A 1 299 ? 15.141 -14.969 -20.234 1 98.12 299 ILE A N 1
ATOM 2332 C CA . ILE A 1 299 ? 14.68 -15.422 -18.938 1 98.12 299 ILE A CA 1
ATOM 2333 C C . ILE A 1 299 ? 13.672 -16.562 -19.109 1 98.12 299 ILE A C 1
ATOM 2335 O O . ILE A 1 299 ? 13.766 -17.594 -18.422 1 98.12 299 ILE A O 1
ATOM 2339 N N . ASN A 1 300 ? 12.75 -16.375 -20 1 98.06 300 ASN A N 1
ATOM 2340 C CA . ASN A 1 300 ? 11.766 -17.406 -20.281 1 98.06 300 ASN A CA 1
ATOM 2341 C C . ASN A 1 300 ? 12.422 -18.688 -20.781 1 98.06 300 ASN A C 1
ATOM 2343 O O . ASN A 1 300 ? 12.047 -19.781 -20.375 1 98.06 300 ASN A O 1
ATOM 2347 N N . ALA A 1 301 ? 13.375 -18.562 -21.656 1 97.69 301 ALA A N 1
ATOM 2348 C CA . ALA A 1 301 ? 14.094 -19.703 -22.203 1 97.69 301 ALA A CA 1
ATOM 2349 C C . ALA A 1 301 ? 14.844 -20.453 -21.094 1 97.69 301 ALA A C 1
ATOM 2351 O O . ALA A 1 301 ? 14.875 -21.688 -21.078 1 97.69 301 ALA A O 1
ATOM 2352 N N . TYR A 1 302 ? 15.484 -19.688 -20.25 1 98 302 TYR A N 1
ATOM 2353 C CA . TYR A 1 302 ? 16.203 -20.281 -19.125 1 98 302 TYR A CA 1
ATOM 2354 C C . TYR A 1 302 ? 15.258 -21.062 -18.234 1 98 302 TYR A C 1
ATOM 2356 O O . TYR A 1 302 ? 15.57 -22.172 -17.812 1 98 302 TYR A O 1
ATOM 2364 N N . GLU A 1 303 ? 14.109 -20.5 -17.953 1 97.69 303 GLU A N 1
ATOM 2365 C CA . GLU A 1 303 ? 13.094 -21.172 -17.141 1 97.69 303 GLU A CA 1
ATOM 2366 C C . GLU A 1 303 ? 12.648 -22.484 -17.797 1 97.69 303 GLU A C 1
ATOM 2368 O O . GLU A 1 303 ? 12.5 -23.5 -17.125 1 97.69 303 GLU A O 1
ATOM 2373 N N . LYS A 1 304 ? 12.438 -22.438 -19.078 1 97.75 304 LYS A N 1
ATOM 2374 C CA . LYS A 1 304 ? 12.039 -23.641 -19.812 1 97.75 304 LYS A CA 1
ATOM 2375 C C . LYS A 1 304 ? 13.102 -24.734 -19.703 1 97.75 304 LYS A C 1
ATOM 2377 O O . LYS A 1 304 ? 12.781 -25.922 -19.594 1 97.75 304 LYS A O 1
ATOM 2382 N N . GLU A 1 305 ? 14.32 -24.297 -19.781 1 98 305 GLU A N 1
ATOM 2383 C CA . GLU A 1 305 ? 15.43 -25.234 -19.609 1 98 305 GLU A CA 1
ATOM 2384 C C . GLU A 1 305 ? 15.398 -25.891 -18.234 1 98 305 GLU A C 1
ATOM 2386 O O . GLU A 1 305 ? 15.586 -27.094 -18.109 1 98 305 GLU A O 1
ATOM 2391 N N . LEU A 1 306 ? 15.172 -25.078 -17.219 1 98.56 306 LEU A N 1
ATOM 2392 C CA . LEU A 1 306 ? 15.125 -25.594 -15.859 1 98.56 306 LEU A CA 1
ATOM 2393 C C . LEU A 1 306 ? 13.953 -26.547 -15.672 1 98.56 306 LEU A C 1
ATOM 2395 O O . LEU A 1 306 ? 14.102 -27.594 -15.031 1 98.56 306 LEU A O 1
ATOM 2399 N N . VAL A 1 307 ? 12.766 -26.25 -16.25 1 98.62 307 VAL A N 1
ATOM 2400 C CA . VAL A 1 307 ? 11.586 -27.094 -16.125 1 98.62 307 VAL A CA 1
ATOM 2401 C C . VAL A 1 307 ? 11.836 -28.422 -16.844 1 98.62 307 VAL A C 1
ATOM 2403 O O . VAL A 1 307 ? 11.523 -29.484 -16.297 1 98.62 307 VAL A O 1
ATOM 2406 N N . SER A 1 308 ? 12.406 -28.328 -18 1 98.44 308 SER A N 1
ATOM 2407 C CA . SER A 1 308 ? 12.711 -29.531 -18.781 1 98.44 308 SER A CA 1
ATOM 2408 C C . SER A 1 308 ? 13.703 -30.438 -18.047 1 98.44 308 SER A C 1
ATOM 2410 O O . SER A 1 308 ? 13.695 -31.656 -18.219 1 98.44 308 SER A O 1
ATOM 2412 N N . TYR A 1 309 ? 14.508 -29.812 -17.266 1 98.62 309 TYR A N 1
ATOM 2413 C CA . TYR A 1 309 ? 15.523 -30.531 -16.5 1 98.62 309 TYR A CA 1
ATOM 2414 C C . TYR A 1 309 ? 14.906 -31.219 -15.297 1 98.62 309 TYR A C 1
ATOM 2416 O O . TYR A 1 309 ? 15.188 -32.375 -15.031 1 98.62 309 TYR A O 1
ATOM 2424 N N . VAL A 1 310 ? 14.047 -30.562 -14.57 1 98.75 310 VAL A N 1
ATOM 2425 C CA . VAL A 1 310 ? 13.656 -31.031 -13.234 1 98.75 310 VAL A CA 1
ATOM 2426 C C . VAL A 1 310 ? 12.398 -31.875 -13.328 1 98.75 310 VAL A C 1
ATOM 2428 O O . VAL A 1 310 ? 12.242 -32.844 -12.586 1 98.75 310 VAL A O 1
ATOM 2431 N N . LEU A 1 311 ? 11.43 -31.562 -14.211 1 98.62 311 LEU A N 1
ATOM 2432 C CA . LEU A 1 311 ? 10.102 -32.156 -14.195 1 98.62 311 LEU A CA 1
ATOM 2433 C C . LEU A 1 311 ? 10.188 -33.656 -14.461 1 98.62 311 LEU A C 1
ATOM 2435 O O . LEU A 1 311 ? 9.641 -34.469 -13.703 1 98.62 311 LEU A O 1
ATOM 2439 N N . PRO A 1 312 ? 10.953 -34.156 -15.531 1 98.38 312 PRO A N 1
ATOM 2440 C CA . PRO A 1 312 ? 11.039 -35.594 -15.75 1 98.38 312 PRO A CA 1
ATOM 2441 C C . PRO A 1 312 ? 11.695 -36.344 -14.578 1 98.38 312 PRO A C 1
ATOM 2443 O O . PRO A 1 312 ? 11.32 -37.469 -14.273 1 98.38 312 PRO A O 1
ATOM 2446 N N . LYS A 1 313 ? 12.648 -35.719 -13.953 1 98.69 313 LYS A N 1
ATOM 2447 C CA . LYS A 1 313 ? 13.344 -36.312 -12.812 1 98.69 313 LYS A CA 1
ATOM 2448 C C . LYS A 1 313 ? 12.422 -36.438 -11.602 1 98.69 313 LYS A C 1
ATOM 2450 O O . LYS A 1 313 ? 12.469 -37.406 -10.867 1 98.69 313 LYS A O 1
ATOM 2455 N N . LEU A 1 314 ? 11.617 -35.375 -11.398 1 98.69 314 LEU A N 1
ATOM 2456 C CA . LEU A 1 314 ? 10.641 -35.406 -10.312 1 98.69 314 LEU A CA 1
ATOM 2457 C C . LEU A 1 314 ? 9.609 -36.5 -10.523 1 98.69 314 LEU A C 1
ATOM 2459 O O . LEU A 1 314 ? 9.266 -37.219 -9.586 1 98.69 314 LEU A O 1
ATOM 2463 N N . LEU A 1 315 ? 9.133 -36.656 -11.75 1 98 315 LEU A N 1
ATOM 2464 C CA . LEU A 1 315 ? 8.117 -37.625 -12.109 1 98 315 LEU A CA 1
ATOM 2465 C C . LEU A 1 315 ? 8.656 -39.031 -11.969 1 98 315 LEU A C 1
ATOM 2467 O O . LEU A 1 315 ? 7.891 -40 -11.758 1 98 315 LEU A O 1
ATOM 2471 N N . ALA A 1 316 ? 9.953 -39.156 -12 1 98 316 ALA A N 1
ATOM 2472 C CA . ALA A 1 316 ? 10.594 -40.469 -11.938 1 98 316 ALA A CA 1
ATOM 2473 C C . ALA A 1 316 ? 10.734 -40.938 -10.492 1 98 316 ALA A C 1
ATOM 2475 O O . ALA A 1 316 ? 11.008 -42.125 -10.242 1 98 316 ALA A O 1
ATOM 2476 N N . ILE A 1 317 ? 10.609 -40.031 -9.578 1 97.75 317 ILE A N 1
ATOM 2477 C CA . ILE A 1 317 ? 10.688 -40.438 -8.172 1 97.75 317 ILE A CA 1
ATOM 2478 C C . ILE A 1 317 ? 9.422 -41.188 -7.785 1 97.75 317 ILE A C 1
ATOM 2480 O O . ILE A 1 317 ? 8.312 -40.688 -7.938 1 97.75 317 ILE A O 1
ATOM 2484 N N . PRO A 1 318 ? 9.57 -42.375 -7.273 1 96.62 318 PRO A N 1
ATOM 2485 C CA . PRO A 1 318 ? 8.391 -43.156 -6.887 1 96.62 318 PRO A CA 1
ATOM 2486 C C . PRO A 1 318 ? 7.5 -42.406 -5.891 1 96.62 318 PRO A C 1
ATOM 2488 O O . PRO A 1 318 ? 8 -41.75 -4.992 1 96.62 318 PRO A O 1
ATOM 2491 N N . HIS A 1 319 ? 6.18 -42.5 -6.027 1 96.88 319 HIS A N 1
ATOM 2492 C CA . HIS A 1 319 ? 5.172 -42 -5.098 1 96.88 319 HIS A CA 1
ATOM 2493 C C . HIS A 1 319 ? 5.008 -40.5 -5.203 1 96.88 319 HIS A C 1
ATOM 2495 O O . HIS A 1 319 ? 4.328 -39.875 -4.383 1 96.88 319 HIS A O 1
ATOM 2501 N N . VAL A 1 320 ? 5.73 -39.906 -6.172 1 97.94 320 VAL A N 1
ATOM 2502 C CA . VAL A 1 320 ? 5.574 -38.469 -6.395 1 97.94 320 VAL A CA 1
ATOM 2503 C C . VAL A 1 320 ? 4.637 -38.219 -7.574 1 97.94 320 VAL A C 1
ATOM 2505 O O . VAL A 1 320 ? 4.754 -38.875 -8.617 1 97.94 320 VAL A O 1
ATOM 2508 N N . HIS A 1 321 ? 3.645 -37.312 -7.371 1 97.56 321 HIS A N 1
ATOM 2509 C CA . HIS A 1 321 ? 2.676 -36.969 -8.398 1 97.56 321 HIS A CA 1
ATOM 2510 C C . HIS A 1 321 ? 2.621 -35.438 -8.602 1 97.56 321 HIS A C 1
ATOM 2512 O O . HIS A 1 321 ? 2.604 -34.688 -7.637 1 97.56 321 HIS A O 1
ATOM 2518 N N . VAL A 1 322 ? 2.656 -35.094 -9.82 1 97.81 322 VAL A N 1
ATOM 2519 C CA . VAL A 1 322 ? 2.588 -33.656 -10.109 1 97.81 322 VAL A CA 1
ATOM 2520 C C . VAL A 1 322 ? 1.156 -33.281 -10.477 1 97.81 322 VAL A C 1
ATOM 2522 O O . VAL A 1 322 ? 0.405 -34.094 -11.008 1 97.81 322 VAL A O 1
ATOM 2525 N N . LEU A 1 323 ? 0.72 -32.094 -10.125 1 97.38 323 LEU A N 1
ATOM 2526 C CA . LEU A 1 323 ? -0.573 -31.531 -10.531 1 97.38 323 LEU A CA 1
ATOM 2527 C C . LEU A 1 323 ? -0.483 -30.891 -11.914 1 97.38 323 LEU A C 1
ATOM 2529 O O . LEU A 1 323 ? 0.477 -30.172 -12.203 1 97.38 323 LEU A O 1
ATOM 2533 N N . GLY A 1 324 ? -1.457 -31.125 -12.758 1 96.56 324 GLY A N 1
ATOM 2534 C CA . GLY A 1 324 ? -1.471 -30.562 -14.094 1 96.56 324 GLY A CA 1
ATOM 2535 C C . GLY A 1 324 ? -0.673 -31.391 -15.094 1 96.56 324 GLY A C 1
ATOM 2536 O O . GLY A 1 324 ? -0.521 -32.594 -14.938 1 96.56 324 GLY A O 1
ATOM 2537 N N . SER A 1 325 ? -0.153 -30.75 -16.094 1 96.94 325 SER A N 1
ATOM 2538 C CA . SER A 1 325 ? 0.507 -31.406 -17.219 1 96.94 325 SER A CA 1
ATOM 2539 C C . SER A 1 325 ? 1.861 -31.984 -16.812 1 96.94 325 SER A C 1
ATOM 2541 O O . SER A 1 325 ? 2.6 -31.359 -16.047 1 96.94 325 SER A O 1
ATOM 2543 N N . GLU A 1 326 ? 2.182 -33.094 -17.359 1 97.06 326 GLU A N 1
ATOM 2544 C CA . GLU A 1 326 ? 3.498 -33.719 -17.172 1 97.06 326 GLU A CA 1
ATOM 2545 C C . GLU A 1 326 ? 4.438 -33.344 -18.328 1 97.06 326 GLU A C 1
ATOM 2547 O O . GLU A 1 326 ? 5.582 -33.812 -18.359 1 97.06 326 GLU A O 1
ATOM 2552 N N . ASP A 1 327 ? 3.914 -32.531 -19.219 1 97.12 327 ASP A N 1
ATOM 2553 C CA . ASP A 1 327 ? 4.719 -32 -20.328 1 97.12 327 ASP A CA 1
ATOM 2554 C C . ASP A 1 327 ? 5.461 -30.734 -19.922 1 97.12 327 ASP A C 1
ATOM 2556 O O . ASP A 1 327 ? 4.844 -29.688 -19.703 1 97.12 327 ASP A O 1
ATOM 2560 N N . SER A 1 328 ? 6.77 -30.859 -19.891 1 97.06 328 SER A N 1
ATOM 2561 C CA . SER A 1 328 ? 7.59 -29.734 -19.453 1 97.06 328 SER A CA 1
ATOM 2562 C C . SER A 1 328 ? 7.363 -28.516 -20.328 1 97.06 328 SER A C 1
ATOM 2564 O O . SER A 1 328 ? 7.496 -27.375 -19.859 1 97.06 328 SER A O 1
ATOM 2566 N N . SER A 1 329 ? 6.938 -28.719 -21.562 1 96.62 329 SER A N 1
ATOM 2567 C CA . SER A 1 329 ? 6.758 -27.609 -22.5 1 96.62 329 SER A CA 1
ATOM 2568 C C . SER A 1 329 ? 5.527 -26.781 -22.141 1 96.62 329 SER A C 1
ATOM 2570 O O . SER A 1 329 ? 5.379 -25.641 -22.609 1 96.62 329 SER A O 1
ATOM 2572 N N . GLU A 1 330 ? 4.648 -27.281 -21.25 1 96.5 330 GLU A N 1
ATOM 2573 C CA . GLU A 1 330 ? 3.402 -26.594 -20.906 1 96.5 330 GLU A CA 1
ATOM 2574 C C . GLU A 1 330 ? 3.51 -25.891 -19.562 1 96.5 330 GLU A C 1
ATOM 2576 O O . GLU A 1 330 ? 2.584 -25.188 -19.141 1 96.5 330 GLU A O 1
ATOM 2581 N N . LYS A 1 331 ? 4.68 -26.094 -18.938 1 96.06 331 LYS A N 1
ATOM 2582 C CA . LYS A 1 331 ? 4.805 -25.547 -17.578 1 96.06 331 LYS A CA 1
ATOM 2583 C C . LYS A 1 331 ? 5.82 -24.406 -17.547 1 96.06 331 LYS A C 1
ATOM 2585 O O . LYS A 1 331 ? 6.852 -24.453 -18.219 1 96.06 331 LYS A O 1
ATOM 2590 N N . HIS A 1 332 ? 5.379 -23.422 -16.828 1 94.5 332 HIS A N 1
ATOM 2591 C CA . HIS A 1 332 ? 6.32 -22.391 -16.438 1 94.5 332 HIS A CA 1
ATOM 2592 C C . HIS A 1 332 ? 7.012 -22.75 -15.125 1 94.5 332 HIS A C 1
ATOM 2594 O O . HIS A 1 332 ? 6.973 -23.906 -14.688 1 94.5 332 HIS A O 1
ATOM 2600 N N . GLY A 1 333 ? 7.867 -21.938 -14.516 1 93.62 333 GLY A N 1
ATOM 2601 C CA . GLY A 1 333 ? 8.773 -22.172 -13.406 1 93.62 333 GLY A CA 1
ATOM 2602 C C . GLY A 1 333 ? 8.055 -22.516 -12.109 1 93.62 333 GLY A C 1
ATOM 2603 O O . GLY A 1 333 ? 8.594 -22.297 -11.023 1 93.62 333 GLY A O 1
ATOM 2604 N N . VAL A 1 334 ? 6.73 -23.047 -12.172 1 97.56 334 VAL A N 1
ATOM 2605 C CA . VAL A 1 334 ? 5.934 -23.438 -11.016 1 97.56 334 VAL A CA 1
ATOM 2606 C C . VAL A 1 334 ? 5.461 -24.891 -11.172 1 97.56 334 VAL A C 1
ATOM 2608 O O . VAL A 1 334 ? 4.852 -25.234 -12.18 1 97.56 334 VAL A O 1
ATOM 2611 N N . ILE A 1 335 ? 5.785 -25.734 -10.188 1 98.44 335 ILE A N 1
ATOM 2612 C CA . ILE A 1 335 ? 5.379 -27.141 -10.211 1 98.44 335 ILE A CA 1
ATOM 2613 C C . ILE A 1 335 ? 4.816 -27.547 -8.852 1 98.44 335 ILE A C 1
ATOM 2615 O O . ILE A 1 335 ? 5.531 -27.531 -7.848 1 98.44 335 ILE A O 1
ATOM 2619 N N . ALA A 1 336 ? 3.551 -27.844 -8.805 1 98.44 336 ALA A N 1
ATOM 2620 C CA . ALA A 1 336 ? 2.93 -28.406 -7.613 1 98.44 336 ALA A CA 1
ATOM 2621 C C . ALA A 1 336 ? 2.971 -29.938 -7.633 1 98.44 336 ALA A C 1
ATOM 2623 O O . ALA A 1 336 ? 2.791 -30.547 -8.688 1 98.44 336 ALA A O 1
ATOM 2624 N N . PHE A 1 337 ? 3.262 -30.531 -6.441 1 98.5 337 PHE A N 1
ATOM 2625 C CA . PHE A 1 337 ? 3.391 -31.984 -6.398 1 98.5 337 PHE A CA 1
ATOM 2626 C C . PHE A 1 337 ? 2.967 -32.531 -5.039 1 98.5 337 PHE A C 1
ATOM 2628 O O . PHE A 1 337 ? 2.859 -31.766 -4.07 1 98.5 337 PHE A O 1
ATOM 2635 N N . MET A 1 338 ? 2.619 -33.75 -5.031 1 98 338 MET A N 1
ATOM 2636 C CA . MET A 1 338 ? 2.27 -34.5 -3.836 1 98 338 MET A CA 1
ATOM 2637 C C . MET A 1 338 ? 3.203 -35.688 -3.662 1 98 338 MET A C 1
ATOM 2639 O O . MET A 1 338 ? 3.791 -36.188 -4.633 1 98 338 MET A O 1
ATOM 2643 N N . ILE A 1 339 ? 3.387 -36.094 -2.512 1 97.75 339 ILE A N 1
ATOM 2644 C CA . ILE A 1 339 ? 4.066 -37.344 -2.158 1 97.75 339 ILE A CA 1
ATOM 2645 C C . ILE A 1 339 ? 3.107 -38.25 -1.407 1 97.75 339 ILE A C 1
ATOM 2647 O O . ILE A 1 339 ? 2.521 -37.875 -0.397 1 97.75 339 ILE A O 1
ATOM 2651 N N . ASP A 1 340 ? 2.98 -39.5 -1.903 1 96.62 340 ASP A N 1
ATOM 2652 C CA . ASP A 1 340 ? 2.049 -40.438 -1.302 1 96.62 340 ASP A CA 1
ATOM 2653 C C . ASP A 1 340 ? 2.283 -40.562 0.202 1 96.62 340 ASP A C 1
ATOM 2655 O O . ASP A 1 340 ? 3.426 -40.688 0.648 1 96.62 340 ASP A O 1
ATOM 2659 N N . ASP A 1 341 ? 1.254 -40.406 0.964 1 95.06 341 ASP A N 1
ATOM 2660 C CA . ASP A 1 341 ? 1.199 -40.719 2.385 1 95.06 341 ASP A CA 1
ATOM 2661 C C . ASP A 1 341 ? 1.924 -39.656 3.219 1 95.06 341 ASP A C 1
ATOM 2663 O O . ASP A 1 341 ? 2.168 -39.875 4.41 1 95.06 341 ASP A O 1
ATOM 2667 N N . VAL A 1 342 ? 2.336 -38.594 2.637 1 96.56 342 VAL A N 1
ATOM 2668 C CA . VAL A 1 342 ? 3.027 -37.562 3.387 1 96.56 342 VAL A CA 1
ATOM 2669 C C . VAL A 1 342 ? 2.305 -36.219 3.207 1 96.56 342 VAL A C 1
ATOM 2671 O O . VAL A 1 342 ? 2.061 -35.781 2.08 1 96.56 342 VAL A O 1
ATOM 2674 N N . HIS A 1 343 ? 1.917 -35.594 4.32 1 95.75 343 HIS A N 1
ATOM 2675 C CA . HIS A 1 343 ? 1.289 -34.281 4.262 1 95.75 343 HIS A CA 1
ATOM 2676 C C . HIS A 1 343 ? 2.266 -33.219 3.758 1 95.75 343 HIS A C 1
ATOM 2678 O O . HIS A 1 343 ? 3.439 -33.219 4.141 1 95.75 343 HIS A O 1
ATOM 2684 N N . PRO A 1 344 ? 1.828 -32.281 2.957 1 96.06 344 PRO A N 1
ATOM 2685 C CA . PRO A 1 344 ? 2.723 -31.297 2.359 1 96.06 344 PRO A CA 1
ATOM 2686 C C . PRO A 1 344 ? 3.486 -30.484 3.406 1 96.06 344 PRO A C 1
ATOM 2688 O O . PRO A 1 344 ? 4.625 -30.078 3.162 1 96.06 344 PRO A O 1
ATOM 2691 N N . HIS A 1 345 ? 2.893 -30.219 4.504 1 94.56 345 HIS A N 1
ATOM 2692 C CA . HIS A 1 345 ? 3.582 -29.5 5.566 1 94.56 345 HIS A CA 1
ATOM 2693 C C . HIS A 1 345 ? 4.832 -30.25 6.023 1 94.56 345 HIS A C 1
ATOM 2695 O O . HIS A 1 345 ? 5.863 -29.625 6.289 1 94.56 345 HIS A O 1
ATOM 2701 N N . ASP A 1 346 ? 4.707 -31.531 6.176 1 96.06 346 ASP A N 1
ATOM 2702 C CA . ASP A 1 346 ? 5.848 -32.375 6.547 1 96.06 346 ASP A CA 1
ATOM 2703 C C . ASP A 1 346 ? 6.906 -32.375 5.441 1 96.06 346 ASP A C 1
ATOM 2705 O O . ASP A 1 346 ? 8.102 -32.344 5.723 1 96.06 346 ASP A O 1
ATOM 2709 N N . VAL A 1 347 ? 6.434 -32.406 4.211 1 97.5 347 VAL A N 1
ATOM 2710 C CA . VAL A 1 347 ? 7.352 -32.344 3.08 1 97.5 347 VAL A CA 1
ATOM 2711 C C . VAL A 1 347 ? 8.195 -31.078 3.176 1 97.5 347 VAL A C 1
ATOM 2713 O O . VAL A 1 347 ? 9.43 -31.141 3.105 1 97.5 347 VAL A O 1
ATOM 2716 N N . ALA A 1 348 ? 7.535 -29.938 3.383 1 96.81 348 ALA A N 1
ATOM 2717 C CA . ALA A 1 348 ? 8.219 -28.641 3.443 1 96.81 348 ALA A CA 1
ATOM 2718 C C . ALA A 1 348 ? 9.195 -28.594 4.613 1 96.81 348 ALA A C 1
ATOM 2720 O O . ALA A 1 348 ? 10.297 -28.047 4.492 1 96.81 348 ALA A O 1
ATOM 2721 N N . THR A 1 349 ? 8.797 -29.141 5.742 1 95.88 349 THR A N 1
ATOM 2722 C CA . THR A 1 349 ? 9.641 -29.141 6.934 1 95.88 349 THR A CA 1
ATOM 2723 C C . THR A 1 349 ? 10.898 -29.969 6.699 1 95.88 349 THR A C 1
ATOM 2725 O O . THR A 1 349 ? 12 -29.562 7.062 1 95.88 349 THR A O 1
ATOM 2728 N N . ILE A 1 350 ? 10.719 -31.141 6.121 1 96.88 350 ILE A N 1
ATOM 2729 C CA . ILE A 1 350 ? 11.844 -32.031 5.848 1 96.88 350 ILE A CA 1
ATOM 2730 C C . ILE A 1 350 ? 12.781 -31.375 4.832 1 96.88 350 ILE A C 1
ATOM 2732 O O . ILE A 1 350 ? 14 -31.359 5.02 1 96.88 350 ILE A O 1
ATOM 2736 N N . LEU A 1 351 ? 12.242 -30.797 3.781 1 98.06 351 LEU A N 1
ATOM 2737 C CA . LEU A 1 351 ? 13.062 -30.125 2.781 1 98.06 351 LEU A CA 1
ATOM 2738 C C . LEU A 1 351 ? 13.82 -28.953 3.398 1 98.06 351 LEU A C 1
ATOM 2740 O O . LEU A 1 351 ? 14.977 -28.703 3.053 1 98.06 351 LEU A O 1
ATOM 2744 N N . ASP A 1 352 ? 13.164 -28.25 4.305 1 97.38 352 ASP A N 1
ATOM 2745 C CA . ASP A 1 352 ? 13.805 -27.125 4.988 1 97.38 352 ASP A CA 1
ATOM 2746 C C . ASP A 1 352 ? 15.031 -27.594 5.766 1 97.38 352 ASP A C 1
ATOM 2748 O O . ASP A 1 352 ? 16.016 -26.844 5.875 1 97.38 352 ASP A O 1
ATOM 2752 N N . SER A 1 353 ? 14.984 -28.766 6.332 1 96.75 353 SER A N 1
ATOM 2753 C CA . SER A 1 353 ? 16.109 -29.312 7.09 1 96.75 353 SER A CA 1
ATOM 2754 C C . SER A 1 353 ? 17.312 -29.562 6.188 1 96.75 353 SER A C 1
ATOM 2756 O O . SER A 1 353 ? 18.438 -29.672 6.668 1 96.75 353 SER A O 1
ATOM 2758 N N . TYR A 1 354 ? 17.094 -29.594 4.887 1 96.75 354 TYR A N 1
ATOM 2759 C CA . TYR A 1 354 ? 18.172 -29.719 3.91 1 96.75 354 TYR A CA 1
ATOM 2760 C C . TYR A 1 354 ? 18.484 -28.375 3.266 1 96.75 354 TYR A C 1
ATOM 2762 O O . TYR A 1 354 ? 19.203 -28.328 2.26 1 96.75 354 TYR A O 1
ATOM 2770 N N . GLY A 1 355 ? 17.875 -27.266 3.775 1 96.94 355 GLY A N 1
ATOM 2771 C CA . GLY A 1 355 ? 18.109 -25.922 3.271 1 96.94 355 GLY A CA 1
ATOM 2772 C C . GLY A 1 355 ? 17.266 -25.578 2.064 1 96.94 355 GLY A C 1
ATOM 2773 O O . GLY A 1 355 ? 17.484 -24.547 1.412 1 96.94 355 GLY A O 1
ATOM 2774 N N . VAL A 1 356 ? 16.281 -26.438 1.722 1 98.31 356 VAL A N 1
ATOM 2775 C CA . VAL A 1 356 ? 15.445 -26.234 0.538 1 98.31 356 VAL A CA 1
ATOM 2776 C C . VAL A 1 356 ? 14.133 -25.562 0.938 1 98.31 356 VAL A C 1
ATOM 2778 O O . VAL A 1 356 ? 13.367 -26.109 1.735 1 98.31 356 VAL A O 1
ATOM 2781 N N . CYS A 1 357 ? 13.891 -24.391 0.386 1 98.19 357 CYS A N 1
ATOM 2782 C CA . CYS A 1 357 ? 12.688 -23.609 0.685 1 98.19 357 CYS A CA 1
ATOM 2783 C C . CYS A 1 357 ? 11.625 -23.812 -0.389 1 98.19 357 CYS A C 1
ATOM 2785 O O . CYS A 1 357 ? 11.805 -23.406 -1.535 1 98.19 357 CYS A O 1
ATOM 2787 N N . ILE A 1 358 ? 10.516 -24.438 -0.039 1 98.19 358 ILE A N 1
ATOM 2788 C CA . ILE A 1 358 ? 9.375 -24.562 -0.94 1 98.19 358 ILE A CA 1
ATOM 2789 C C . ILE A 1 358 ? 8.102 -24.125 -0.22 1 98.19 358 ILE A C 1
ATOM 2791 O O . ILE A 1 358 ? 8.109 -23.906 0.994 1 98.19 358 ILE A O 1
ATOM 2795 N N . ARG A 1 359 ? 7.078 -23.984 -1.01 1 97.06 359 ARG A N 1
ATOM 2796 C CA . ARG A 1 359 ? 5.766 -23.656 -0.465 1 97.06 359 ARG A CA 1
ATOM 2797 C C . ARG A 1 359 ? 4.934 -24.922 -0.247 1 97.06 359 ARG A C 1
ATOM 2799 O O . ARG A 1 359 ? 5.094 -25.906 -0.969 1 97.06 359 ARG A O 1
ATOM 2806 N N . SER A 1 360 ? 4.129 -24.922 0.786 1 96.38 360 SER A N 1
ATOM 2807 C CA . SER A 1 360 ? 3.158 -25.984 1.017 1 96.38 360 SER A CA 1
ATOM 2808 C C . SER A 1 360 ? 1.79 -25.406 1.379 1 96.38 360 SER A C 1
ATOM 2810 O O . SER A 1 360 ? 1.692 -24.297 1.889 1 96.38 360 SER A O 1
ATOM 2812 N N . GLY A 1 361 ? 0.729 -26.109 1.072 1 94.81 361 GLY A N 1
ATOM 2813 C CA . GLY A 1 361 ? -0.618 -25.703 1.447 1 94.81 361 GLY A CA 1
ATOM 2814 C C . GLY A 1 361 ? -1.565 -25.609 0.266 1 94.81 361 GLY A C 1
ATOM 2815 O O . GLY A 1 361 ? -1.475 -26.406 -0.67 1 94.81 361 GLY A O 1
ATOM 2816 N N . HIS A 1 362 ? -2.521 -24.719 0.442 1 94.31 362 HIS A N 1
ATOM 2817 C CA . HIS A 1 362 ? -3.545 -24.625 -0.593 1 94.31 362 HIS A CA 1
ATOM 2818 C C . HIS A 1 362 ? -3.172 -23.594 -1.646 1 94.31 362 HIS A C 1
ATOM 2820 O O . HIS A 1 362 ? -3.908 -23.391 -2.613 1 94.31 362 HIS A O 1
ATOM 2826 N N . HIS A 1 363 ? -2.031 -22.859 -1.458 1 95.31 363 HIS A N 1
ATOM 2827 C CA . HIS A 1 363 ? -1.461 -21.922 -2.418 1 95.31 363 HIS A CA 1
ATOM 2828 C C . HIS A 1 363 ? -2.467 -20.844 -2.797 1 95.31 363 HIS A C 1
ATOM 2830 O O . HIS A 1 363 ? -2.508 -20.406 -3.947 1 95.31 363 HIS A O 1
ATOM 2836 N N . CYS A 1 364 ? -3.426 -20.453 -1.877 1 95.62 364 CYS A N 1
ATOM 2837 C CA . CYS A 1 364 ? -4.473 -19.469 -2.119 1 95.62 364 CYS A CA 1
ATOM 2838 C C . CYS A 1 364 ? -5.309 -19.844 -3.336 1 95.62 364 CYS A C 1
ATOM 2840 O O . CYS A 1 364 ? -5.637 -19 -4.16 1 95.62 364 CYS A O 1
ATOM 2842 N N . ALA A 1 365 ? -5.531 -21.062 -3.514 1 97.56 365 ALA A N 1
ATOM 2843 C CA . ALA A 1 365 ? -6.371 -21.641 -4.562 1 97.56 365 ALA A CA 1
ATOM 2844 C C . ALA A 1 365 ? -7.176 -22.828 -4.035 1 97.56 365 ALA A C 1
ATOM 2846 O O . ALA A 1 365 ? -7.176 -23.891 -4.645 1 97.56 365 ALA A O 1
ATOM 2847 N N . GLN A 1 366 ? -7.875 -22.609 -2.965 1 97.38 366 GLN A N 1
ATOM 2848 C CA . GLN A 1 366 ? -8.562 -23.688 -2.246 1 97.38 366 GLN A CA 1
ATOM 2849 C C . GLN A 1 366 ? -9.586 -24.375 -3.135 1 97.38 366 GLN A C 1
ATOM 2851 O O . GLN A 1 366 ? -9.711 -25.594 -3.111 1 97.38 366 GLN A O 1
ATOM 2856 N N . PRO A 1 367 ? -10.375 -23.609 -3.955 1 98.25 367 PRO A N 1
ATOM 2857 C CA . PRO A 1 367 ? -11.367 -24.297 -4.797 1 98.25 367 PRO A CA 1
ATOM 2858 C C . PRO A 1 367 ? -10.734 -25.25 -5.797 1 98.25 367 PRO A C 1
ATOM 2860 O O . PRO A 1 367 ? -11.297 -26.312 -6.078 1 98.25 367 PRO A O 1
ATOM 2863 N N . LEU A 1 368 ? -9.555 -24.891 -6.371 1 98.19 368 LEU A N 1
ATOM 2864 C CA . LEU A 1 368 ? -8.859 -25.812 -7.266 1 98.19 368 LEU A CA 1
ATOM 2865 C C . LEU A 1 368 ? -8.484 -27.094 -6.543 1 98.19 368 LEU A C 1
ATOM 2867 O O . LEU A 1 368 ? -8.68 -28.188 -7.074 1 98.19 368 LEU A O 1
ATOM 2871 N N . GLY A 1 369 ? -7.898 -26.922 -5.34 1 97.56 369 GLY A N 1
ATOM 2872 C CA . GLY A 1 369 ? -7.551 -28.094 -4.539 1 97.56 369 GLY A CA 1
ATOM 2873 C C . GLY A 1 369 ? -8.734 -28.984 -4.246 1 97.56 369 GLY A C 1
ATOM 2874 O O . GLY A 1 369 ? -8.641 -30.219 -4.363 1 97.56 369 GLY A O 1
ATOM 2875 N N . ALA A 1 370 ? -9.836 -28.344 -3.838 1 97.56 370 ALA A N 1
ATOM 2876 C CA . ALA A 1 370 ? -11.062 -29.094 -3.566 1 97.56 370 ALA A CA 1
ATOM 2877 C C . ALA A 1 370 ? -11.547 -29.812 -4.816 1 97.56 370 ALA A C 1
ATOM 2879 O O . ALA A 1 370 ? -11.969 -30.969 -4.75 1 97.56 370 ALA A O 1
ATOM 2880 N N . TYR A 1 371 ? -11.508 -29.203 -5.926 1 97.94 371 TYR A N 1
ATOM 2881 C CA . TYR A 1 371 ? -11.969 -29.75 -7.199 1 97.94 371 TYR A CA 1
ATOM 2882 C C . TYR A 1 371 ? -11.18 -30.984 -7.578 1 97.94 371 TYR A C 1
ATOM 2884 O O . TYR A 1 371 ? -11.742 -31.969 -8.062 1 97.94 371 TYR A O 1
ATOM 2892 N N . TYR A 1 372 ? -9.844 -30.922 -7.371 1 97.56 372 TYR A N 1
ATOM 2893 C CA . TYR A 1 372 ? -8.969 -32.031 -7.711 1 97.56 372 TYR A CA 1
ATOM 2894 C C . TYR A 1 372 ? -8.867 -33.031 -6.555 1 97.56 372 TYR A C 1
ATOM 2896 O O . TYR A 1 372 ? -8.125 -34 -6.629 1 97.56 372 TYR A O 1
ATOM 2904 N N . ASN A 1 373 ? -9.547 -32.812 -5.426 1 97 373 ASN A N 1
ATOM 2905 C CA . ASN A 1 373 ? -9.469 -33.594 -4.203 1 97 373 ASN A CA 1
ATOM 2906 C C . ASN A 1 373 ? -8.047 -33.625 -3.656 1 97 373 ASN A C 1
ATOM 2908 O O . ASN A 1 373 ? -7.559 -34.719 -3.273 1 97 373 ASN A O 1
ATOM 2912 N N . VAL A 1 374 ? -7.348 -32.469 -3.75 1 95.94 374 VAL A N 1
ATOM 2913 C CA . VAL A 1 374 ? -6.012 -32.25 -3.213 1 95.94 374 VAL A CA 1
ATOM 2914 C C . VAL A 1 374 ? -6 -30.953 -2.404 1 95.94 374 VAL A C 1
ATOM 2916 O O . VAL A 1 374 ? -5.469 -29.938 -2.857 1 95.94 374 VAL A O 1
ATOM 2919 N N . PRO A 1 375 ? -6.535 -31 -1.237 1 93 375 PRO A N 1
ATOM 2920 C CA . PRO A 1 375 ? -6.719 -29.781 -0.46 1 93 375 PRO A CA 1
ATOM 2921 C C . PRO A 1 375 ? -5.402 -29.062 -0.173 1 93 375 PRO A C 1
ATOM 2923 O O . PRO A 1 375 ? -5.395 -27.859 0.09 1 93 375 PRO A O 1
ATOM 2926 N N . ALA A 1 376 ? -4.293 -29.828 -0.205 1 95.44 376 ALA A N 1
ATOM 2927 C CA . ALA A 1 376 ? -2.969 -29.234 0.004 1 95.44 376 ALA A CA 1
ATOM 2928 C C . ALA A 1 376 ? -1.915 -29.953 -0.836 1 95.44 376 ALA A C 1
ATOM 2930 O O . ALA A 1 376 ? -2.039 -31.156 -1.108 1 95.44 376 ALA A O 1
ATOM 2931 N N . SER A 1 377 ? -0.945 -29.219 -1.277 1 97.75 377 SER A N 1
ATOM 2932 C CA . SER A 1 377 ? 0.172 -29.766 -2.041 1 97.75 377 SER A CA 1
ATOM 2933 C C . SER A 1 377 ? 1.463 -29 -1.75 1 97.75 377 SER A C 1
ATOM 2935 O O . SER A 1 377 ? 1.461 -28.031 -0.999 1 97.75 377 SER A O 1
ATOM 2937 N N . SER A 1 378 ? 2.57 -29.578 -2.172 1 98.19 378 SER A N 1
ATOM 2938 C CA . SER A 1 378 ? 3.857 -28.891 -2.189 1 98.19 378 SER A CA 1
ATOM 2939 C C . SER A 1 378 ? 4.102 -28.203 -3.531 1 98.19 378 SER A C 1
ATOM 2941 O O . SER A 1 378 ? 3.59 -28.641 -4.562 1 98.19 378 SER A O 1
ATOM 2943 N N . ARG A 1 379 ? 4.793 -27.094 -3.496 1 98.38 379 ARG A N 1
ATOM 2944 C CA . ARG A 1 379 ? 5.02 -26.375 -4.746 1 98.38 379 ARG A CA 1
ATOM 2945 C C . ARG A 1 379 ? 6.434 -25.812 -4.805 1 98.38 379 ARG A C 1
ATOM 2947 O O . ARG A 1 379 ? 6.859 -25.094 -3.895 1 98.38 379 ARG A O 1
ATOM 2954 N N . LEU A 1 380 ? 7.188 -26.172 -5.797 1 98.31 380 LEU A N 1
ATOM 2955 C CA . LEU A 1 380 ? 8.43 -25.453 -6.066 1 98.31 380 LEU A CA 1
ATOM 2956 C C . LEU A 1 380 ? 8.227 -24.391 -7.145 1 98.31 380 LEU A C 1
ATOM 2958 O O . LEU A 1 380 ? 7.469 -24.609 -8.094 1 98.31 380 LEU A O 1
ATOM 2962 N N . SER A 1 381 ? 8.773 -23.297 -7.004 1 98.5 381 SER A N 1
ATOM 2963 C CA . SER A 1 381 ? 8.781 -22.219 -7.984 1 98.5 381 SER A CA 1
ATOM 2964 C C . SER A 1 381 ? 10.188 -21.656 -8.188 1 98.5 381 SER A C 1
ATOM 2966 O O . SER A 1 381 ? 10.859 -21.297 -7.219 1 98.5 381 SER A O 1
ATOM 2968 N N . MET A 1 382 ? 10.617 -21.609 -9.383 1 98.38 382 MET A N 1
ATOM 2969 C CA . MET A 1 382 ? 11.969 -21.234 -9.789 1 98.38 382 MET A CA 1
ATOM 2970 C C . MET A 1 382 ? 12.008 -19.797 -10.289 1 98.38 382 MET A C 1
ATOM 2972 O O . MET A 1 382 ? 10.969 -19.203 -10.57 1 98.38 382 MET A O 1
ATOM 2976 N N . TYR A 1 383 ? 13.188 -19.281 -10.375 1 98.31 383 TYR A N 1
ATOM 2977 C CA . TYR A 1 383 ? 13.367 -17.953 -10.938 1 98.31 383 TYR A CA 1
ATOM 2978 C C . TYR A 1 383 ? 14.773 -17.781 -11.516 1 98.31 383 TYR A C 1
ATOM 2980 O O . TYR A 1 383 ? 15.469 -18.766 -11.766 1 98.31 383 TYR A O 1
ATOM 2988 N N . ILE A 1 384 ? 15.188 -16.625 -11.828 1 98.19 384 ILE A N 1
ATOM 2989 C CA . ILE A 1 384 ? 16.406 -16.328 -12.586 1 98.19 384 ILE A CA 1
ATOM 2990 C C . ILE A 1 384 ? 17.625 -16.75 -11.773 1 98.19 384 ILE A C 1
ATOM 2992 O O . ILE A 1 384 ? 18.688 -17 -12.336 1 98.19 384 ILE A O 1
ATOM 2996 N N . TYR A 1 385 ? 17.469 -16.938 -10.453 1 98.31 385 TYR A N 1
ATOM 2997 C CA . TYR A 1 385 ? 18.625 -17.266 -9.633 1 98.31 385 TYR A CA 1
ATOM 2998 C C . TYR A 1 385 ? 18.656 -18.766 -9.328 1 98.31 385 TYR A C 1
ATOM 3000 O O . TYR A 1 385 ? 19.5 -19.219 -8.547 1 98.31 385 TYR A O 1
ATOM 3008 N N . THR A 1 386 ? 17.672 -19.547 -9.844 1 98.56 386 THR A N 1
ATOM 3009 C CA . THR A 1 386 ? 17.656 -21 -9.664 1 98.56 386 THR A CA 1
ATOM 3010 C C . THR A 1 386 ? 18.656 -21.672 -10.594 1 98.56 386 THR A C 1
ATOM 3012 O O . THR A 1 386 ? 18.703 -21.375 -11.789 1 98.56 386 THR A O 1
ATOM 3015 N N . ARG A 1 387 ? 19.547 -22.562 -10.062 1 97.88 387 ARG A N 1
ATOM 3016 C CA . ARG A 1 387 ? 20.531 -23.328 -10.836 1 97.88 387 ARG A CA 1
ATOM 3017 C C . ARG A 1 387 ? 20.156 -24.797 -10.883 1 97.88 387 ARG A C 1
ATOM 3019 O O . ARG A 1 387 ? 19.422 -25.297 -10.031 1 97.88 387 ARG A O 1
ATOM 3026 N N . LYS A 1 388 ? 20.578 -25.469 -11.938 1 98.12 388 LYS A N 1
ATOM 3027 C CA . LYS A 1 388 ? 20.359 -26.906 -12.023 1 98.12 388 LYS A CA 1
ATOM 3028 C C . LYS A 1 388 ? 20.875 -27.609 -10.766 1 98.12 388 LYS A C 1
ATOM 3030 O O . LYS A 1 388 ? 20.25 -28.578 -10.297 1 98.12 388 LYS A O 1
ATOM 3035 N N . GLU A 1 389 ? 21.984 -27.125 -10.234 1 97.88 389 GLU A N 1
ATOM 3036 C CA . GLU A 1 389 ? 22.531 -27.688 -9 1 97.88 389 GLU A CA 1
ATOM 3037 C C . GLU A 1 389 ? 21.516 -27.562 -7.855 1 97.88 389 GLU A C 1
ATOM 3039 O O . GLU A 1 389 ? 21.422 -28.453 -7.008 1 97.88 389 GLU A O 1
ATOM 3044 N N . ASP A 1 390 ? 20.828 -26.422 -7.785 1 98.38 390 ASP A N 1
ATOM 3045 C CA . ASP A 1 390 ? 19.781 -26.234 -6.789 1 98.38 390 ASP A CA 1
ATOM 3046 C C . ASP A 1 390 ? 18.672 -27.281 -6.953 1 98.38 390 ASP A C 1
ATOM 3048 O O . ASP A 1 390 ? 18.172 -27.812 -5.969 1 98.38 390 ASP A O 1
ATOM 3052 N N . LEU A 1 391 ? 18.344 -27.578 -8.188 1 98.75 391 LEU A N 1
ATOM 3053 C CA . LEU A 1 391 ? 17.297 -28.547 -8.484 1 98.75 391 LEU A CA 1
ATOM 3054 C C . LEU A 1 391 ? 17.734 -29.953 -8.141 1 98.75 391 LEU A C 1
ATOM 3056 O O . LEU A 1 391 ? 16.938 -30.781 -7.711 1 98.75 391 LEU A O 1
ATOM 3060 N N . ASP A 1 392 ? 19.047 -30.25 -8.312 1 98.69 392 ASP A N 1
ATOM 3061 C CA . ASP A 1 392 ? 19.578 -31.547 -7.891 1 98.69 392 ASP A CA 1
ATOM 3062 C C . ASP A 1 392 ? 19.438 -31.719 -6.379 1 98.69 392 ASP A C 1
ATOM 3064 O O . ASP A 1 392 ? 19.062 -32.781 -5.91 1 98.69 392 ASP A O 1
ATOM 3068 N N . ILE A 1 393 ? 19.797 -30.672 -5.656 1 98.38 393 ILE A N 1
ATOM 3069 C CA . ILE A 1 393 ? 19.672 -30.703 -4.203 1 98.38 393 ILE A CA 1
ATOM 3070 C C . ILE A 1 393 ? 18.219 -30.938 -3.812 1 98.38 393 ILE A C 1
ATOM 3072 O O . ILE A 1 393 ? 17.922 -31.734 -2.93 1 98.38 393 ILE A O 1
ATOM 3076 N N . PHE A 1 394 ? 17.359 -30.297 -4.469 1 98.69 394 PHE A N 1
ATOM 3077 C CA . PHE A 1 394 ? 15.93 -30.438 -4.25 1 98.69 394 PHE A CA 1
ATOM 3078 C C . PHE A 1 394 ? 15.492 -31.891 -4.488 1 98.69 394 PHE A C 1
ATOM 3080 O O . PHE A 1 394 ? 14.828 -32.469 -3.643 1 98.69 394 PHE A O 1
ATOM 3087 N N . LEU A 1 395 ? 15.852 -32.438 -5.629 1 98.75 395 LEU A N 1
ATOM 3088 C CA . LEU A 1 395 ? 15.461 -33.781 -5.996 1 98.75 395 LEU A CA 1
ATOM 3089 C C . LEU A 1 395 ? 15.984 -34.812 -4.98 1 98.75 395 LEU A C 1
ATOM 3091 O O . LEU A 1 395 ? 15.273 -35.719 -4.594 1 98.75 395 LEU A O 1
ATOM 3095 N N . GLU A 1 396 ? 17.172 -34.625 -4.539 1 98.19 396 GLU A N 1
ATOM 3096 C CA . GLU A 1 396 ? 17.766 -35.531 -3.545 1 98.19 396 GLU A CA 1
ATOM 3097 C C . GLU A 1 396 ? 17.031 -35.406 -2.211 1 98.19 396 GLU A C 1
ATOM 3099 O O . GLU A 1 396 ? 16.812 -36.438 -1.533 1 98.19 396 GLU A O 1
ATOM 3104 N N . ALA A 1 397 ? 16.688 -34.188 -1.849 1 98 397 ALA A N 1
ATOM 3105 C CA . ALA A 1 397 ? 15.945 -34 -0.614 1 98 397 ALA A CA 1
ATOM 3106 C C . ALA A 1 397 ? 14.562 -34.625 -0.695 1 98 397 ALA A C 1
ATOM 3108 O O . ALA A 1 397 ? 14.086 -35.219 0.281 1 98 397 ALA A O 1
ATOM 3109 N N . VAL A 1 398 ? 13.898 -34.562 -1.834 1 98.38 398 VAL A N 1
ATOM 3110 C CA . VAL A 1 398 ? 12.578 -35.125 -2.031 1 98.38 398 VAL A CA 1
ATOM 3111 C C . VAL A 1 398 ? 12.648 -36.656 -1.829 1 98.38 398 VAL A C 1
ATOM 3113 O O . VAL A 1 398 ? 11.758 -37.25 -1.216 1 98.38 398 VAL A O 1
ATOM 3116 N N . LYS A 1 399 ? 13.719 -37.25 -2.285 1 97.5 399 LYS A N 1
ATOM 3117 C CA . LYS A 1 399 ? 13.898 -38.688 -2.162 1 97.5 399 LYS A CA 1
ATOM 3118 C C . LYS A 1 399 ? 14.008 -39.094 -0.699 1 97.5 399 LYS A C 1
ATOM 3120 O O . LYS A 1 399 ? 13.773 -40.25 -0.36 1 97.5 399 LYS A O 1
ATOM 3125 N N . GLN A 1 400 ? 14.328 -38.156 0.184 1 96.38 400 GLN A N 1
ATOM 3126 C CA . GLN A 1 400 ? 14.539 -38.469 1.595 1 96.38 400 GLN A CA 1
ATOM 3127 C C . GLN A 1 400 ? 13.234 -38.344 2.381 1 96.38 400 GLN A C 1
ATOM 3129 O O . GLN A 1 400 ? 13.148 -38.781 3.523 1 96.38 400 GLN A O 1
ATOM 3134 N N . VAL A 1 401 ? 12.18 -37.781 1.778 1 97.31 401 VAL A N 1
ATOM 3135 C CA . VAL A 1 401 ? 10.969 -37.438 2.504 1 97.31 401 VAL A CA 1
ATOM 3136 C C . VAL A 1 401 ? 10.289 -38.688 3.035 1 97.31 401 VAL A C 1
ATOM 3138 O O . VAL A 1 401 ? 10.047 -38.812 4.238 1 97.31 401 VAL A O 1
ATOM 3141 N N . ARG A 1 402 ? 9.992 -39.688 2.234 1 96.38 402 ARG A N 1
ATOM 3142 C CA . ARG A 1 402 ? 9.258 -40.875 2.646 1 96.38 402 ARG A CA 1
ATOM 3143 C C . ARG A 1 402 ? 10.062 -41.688 3.645 1 96.38 402 ARG A C 1
ATOM 3145 O O . ARG A 1 402 ? 9.547 -42.125 4.684 1 96.38 402 ARG A O 1
ATOM 3152 N N . PRO A 1 403 ? 11.414 -41.875 3.367 1 95.19 403 PRO A N 1
ATOM 3153 C CA . PRO A 1 403 ? 12.227 -42.594 4.363 1 95.19 403 PRO A CA 1
ATOM 3154 C C . PRO A 1 403 ? 12.242 -41.875 5.719 1 95.19 403 PRO A C 1
ATOM 3156 O O . PRO A 1 403 ? 12.195 -42.531 6.762 1 95.19 403 PRO A O 1
ATOM 3159 N N . THR A 1 404 ? 12.352 -40.594 5.738 1 94.31 404 THR A N 1
ATOM 3160 C CA . THR A 1 404 ? 12.359 -39.812 6.98 1 94.31 404 THR A CA 1
ATOM 3161 C C . THR A 1 404 ? 11.055 -40 7.742 1 94.31 404 THR A C 1
ATOM 3163 O O . THR A 1 404 ? 11.031 -39.969 8.977 1 94.31 404 THR A O 1
ATOM 3166 N N . MET A 1 405 ? 9.938 -40.188 7.031 1 93.69 405 MET A N 1
ATOM 3167 C CA . MET A 1 405 ? 8.617 -40.375 7.629 1 93.69 405 MET A CA 1
ATOM 3168 C C . MET A 1 405 ? 8.375 -41.812 7.992 1 93.69 405 MET A C 1
ATOM 3170 O O . MET A 1 405 ? 7.305 -42.156 8.5 1 93.69 405 MET A O 1
ATOM 3174 N N . GLY A 1 406 ? 9.352 -42.719 7.699 1 91.62 406 GLY A N 1
ATOM 3175 C CA . GLY A 1 406 ? 9.273 -44.125 8.109 1 91.62 406 GLY A CA 1
ATOM 3176 C C . GLY A 1 406 ? 8.703 -45 7.031 1 91.62 406 GLY A C 1
ATOM 3177 O O . GLY A 1 406 ? 8.445 -46.188 7.277 1 91.62 406 GLY A O 1
ATOM 3178 N N . PHE A 1 407 ? 8.469 -44.438 5.891 1 89.75 407 PHE A N 1
ATOM 3179 C CA . PHE A 1 407 ? 7.926 -45.25 4.809 1 89.75 407 PHE A CA 1
ATOM 3180 C C . PHE A 1 407 ? 9.039 -45.969 4.051 1 89.75 407 PHE A C 1
ATOM 3182 O O . PHE A 1 407 ? 10.156 -45.438 3.947 1 89.75 407 PHE A O 1
ATOM 3189 N N . LYS A 1 408 ? 8.82 -47.312 3.842 1 75.25 408 LYS A N 1
ATOM 3190 C CA . LYS A 1 408 ? 9.789 -48.125 3.098 1 75.25 408 LYS A CA 1
ATOM 3191 C C . LYS A 1 408 ? 9.516 -48.062 1.599 1 75.25 408 LYS A C 1
ATOM 3193 O O . LYS A 1 408 ? 8.367 -48.156 1.168 1 75.25 408 LYS A O 1
ATOM 3198 N N . ASP A 1 409 ? 10.297 -47.406 0.691 1 63.84 409 ASP A N 1
ATOM 3199 C CA . ASP A 1 409 ? 10.07 -47.438 -0.751 1 63.84 409 ASP A CA 1
ATOM 3200 C C . ASP A 1 409 ? 10.367 -48.812 -1.34 1 63.84 409 ASP A C 1
ATOM 3202 O O . ASP A 1 409 ? 11.195 -49.562 -0.809 1 63.84 409 ASP A O 1
ATOM 3206 N N . MET B 1 1 ? 19.984 9.125 28.047 1 64.12 1 MET B N 1
ATOM 3207 C CA . MET B 1 1 ? 19.156 9.219 26.844 1 64.12 1 MET B CA 1
ATOM 3208 C C . MET B 1 1 ? 19.812 10.117 25.797 1 64.12 1 MET B C 1
ATOM 3210 O O . MET B 1 1 ? 20.5 11.078 26.141 1 64.12 1 MET B O 1
ATOM 3214 N N . LYS B 1 2 ? 19.797 9.641 24.516 1 78.12 2 LYS B N 1
ATOM 3215 C CA . LYS B 1 2 ? 20.406 10.383 23.422 1 78.12 2 LYS B CA 1
ATOM 3216 C C . LYS B 1 2 ? 19.766 11.758 23.266 1 78.12 2 LYS B C 1
ATOM 3218 O O . LYS B 1 2 ? 18.547 11.906 23.453 1 78.12 2 LYS B O 1
ATOM 3223 N N . SER B 1 3 ? 20.547 12.734 23.172 1 91.38 3 SER B N 1
ATOM 3224 C CA . SER B 1 3 ? 20.016 14.078 22.984 1 91.38 3 SER B CA 1
ATOM 3225 C C . SER B 1 3 ? 19.344 14.219 21.625 1 91.38 3 SER B C 1
ATOM 3227 O O . SER B 1 3 ? 19.953 13.953 20.578 1 91.38 3 SER B O 1
ATOM 3229 N N . VAL B 1 4 ? 18.047 14.734 21.641 1 95.94 4 VAL B N 1
ATOM 3230 C CA . VAL B 1 4 ? 17.281 14.922 20.406 1 95.94 4 VAL B CA 1
ATOM 3231 C C . VAL B 1 4 ? 18 15.914 19.5 1 95.94 4 VAL B C 1
ATOM 3233 O O . VAL B 1 4 ? 18 15.773 18.281 1 95.94 4 VAL B O 1
ATOM 3236 N N . ALA B 1 5 ? 18.75 16.828 20.109 1 94 5 ALA B N 1
ATOM 3237 C CA . ALA B 1 5 ? 19.422 17.891 19.375 1 94 5 ALA B CA 1
ATOM 3238 C C . ALA B 1 5 ? 20.516 17.312 18.484 1 94 5 ALA B C 1
ATOM 3240 O O . ALA B 1 5 ? 20.984 17.984 17.562 1 94 5 ALA B O 1
ATOM 3241 N N . GLU B 1 6 ? 20.938 16.062 18.703 1 95.31 6 GLU B N 1
ATOM 3242 C CA . GLU B 1 6 ? 22.016 15.445 17.938 1 95.31 6 GLU B CA 1
ATOM 3243 C C . GLU B 1 6 ? 21.453 14.453 16.906 1 95.31 6 GLU B C 1
ATOM 3245 O O . GLU B 1 6 ? 22.219 13.852 16.156 1 95.31 6 GLU B O 1
ATOM 3250 N N . ALA B 1 7 ? 20.125 14.344 16.828 1 97.38 7 ALA B N 1
ATOM 3251 C CA . ALA B 1 7 ? 19.484 13.344 15.977 1 97.38 7 ALA B CA 1
ATOM 3252 C C . ALA B 1 7 ? 19.812 13.602 14.508 1 97.38 7 ALA B C 1
ATOM 3254 O O . ALA B 1 7 ? 19.875 12.664 13.711 1 97.38 7 ALA B O 1
ATOM 3255 N N . TYR B 1 8 ? 20.094 14.906 14.133 1 97.19 8 TYR B N 1
ATOM 3256 C CA . TYR B 1 8 ? 20.297 15.289 12.742 1 97.19 8 TYR B CA 1
ATOM 3257 C C . TYR B 1 8 ? 21.484 14.531 12.141 1 97.19 8 TYR B C 1
ATOM 3259 O O . TYR B 1 8 ? 21.531 14.305 10.93 1 97.19 8 TYR B O 1
ATOM 3267 N N . LYS B 1 9 ? 22.422 13.992 12.914 1 97.25 9 LYS B N 1
ATOM 3268 C CA . LYS B 1 9 ? 23.625 13.289 12.469 1 97.25 9 LYS B CA 1
ATOM 3269 C C . LYS B 1 9 ? 23.281 11.93 11.883 1 97.25 9 LYS B C 1
ATOM 3271 O O . LYS B 1 9 ? 24.078 11.352 11.133 1 97.25 9 LYS B O 1
ATOM 3276 N N . ASP B 1 10 ? 22.094 11.469 12.242 1 98.12 10 ASP B N 1
ATOM 3277 C CA . ASP B 1 10 ? 21.703 10.125 11.844 1 98.12 10 ASP B CA 1
ATOM 3278 C C . ASP B 1 10 ? 21.078 10.125 10.453 1 98.12 10 ASP B C 1
ATOM 3280 O O . ASP B 1 10 ? 20.797 9.062 9.891 1 98.12 10 ASP B O 1
ATOM 3284 N N . PHE B 1 11 ? 20.875 11.336 9.875 1 98.56 11 PHE B N 1
ATOM 3285 C CA . PHE B 1 11 ? 20.156 11.461 8.617 1 98.56 11 PHE B CA 1
ATOM 3286 C C . PHE B 1 11 ? 21.094 11.891 7.492 1 98.56 11 PHE B C 1
ATOM 3288 O O . PHE B 1 11 ? 21.328 13.086 7.289 1 98.56 11 PHE B O 1
ATOM 3295 N N . PRO B 1 12 ? 21.469 10.938 6.68 1 97.5 12 PRO B N 1
ATOM 3296 C CA . PRO B 1 12 ? 22.5 11.219 5.68 1 97.5 12 PRO B CA 1
ATOM 3297 C C . PRO B 1 12 ? 22.062 12.258 4.648 1 97.5 12 PRO B C 1
ATOM 3299 O O . PRO B 1 12 ? 22.875 13.039 4.164 1 97.5 12 PRO B O 1
ATOM 3302 N N . ILE B 1 13 ? 20.828 12.32 4.336 1 97.62 13 ILE B N 1
ATOM 3303 C CA . ILE B 1 13 ? 20.297 13.164 3.271 1 97.62 13 ILE B CA 1
ATOM 3304 C C . ILE B 1 13 ? 20.484 14.641 3.643 1 97.62 13 ILE B C 1
ATOM 3306 O O . ILE B 1 13 ? 20.547 15.5 2.768 1 97.62 13 ILE B O 1
ATOM 3310 N N . LEU B 1 14 ? 20.594 14.977 4.934 1 97.06 14 LEU B N 1
ATOM 3311 C CA . LEU B 1 14 ? 20.672 16.359 5.406 1 97.06 14 LEU B CA 1
ATOM 3312 C C . LEU B 1 14 ? 22.062 16.938 5.156 1 97.06 14 LEU B C 1
ATOM 3314 O O . LEU B 1 14 ? 22.266 18.141 5.27 1 97.06 14 LEU B O 1
ATOM 3318 N N . GLN B 1 15 ? 22.984 16.109 4.703 1 94.88 15 GLN B N 1
ATOM 3319 C CA . GLN B 1 15 ? 24.344 16.562 4.383 1 94.88 15 GLN B CA 1
ATOM 3320 C C . GLN B 1 15 ? 24.438 17.016 2.93 1 94.88 15 GLN B C 1
ATOM 3322 O O . GLN B 1 15 ? 25.453 17.578 2.518 1 94.88 15 GLN B O 1
ATOM 3327 N N . ARG B 1 16 ? 23.422 16.844 2.242 1 95.31 16 ARG B N 1
ATOM 3328 C CA . ARG B 1 16 ? 23.406 17.219 0.833 1 95.31 16 ARG B CA 1
ATOM 3329 C C . ARG B 1 16 ? 23.422 18.734 0.672 1 95.31 16 ARG B C 1
ATOM 3331 O O . ARG B 1 16 ? 22.922 19.453 1.536 1 95.31 16 ARG B O 1
ATOM 3338 N N . GLU B 1 17 ? 23.984 19.141 -0.445 1 95.75 17 GLU B N 1
ATOM 3339 C CA . GLU B 1 17 ? 23.938 20.531 -0.843 1 95.75 17 GLU B CA 1
ATOM 3340 C C . GLU B 1 17 ? 23.047 20.734 -2.066 1 95.75 17 GLU B C 1
ATOM 3342 O O . GLU B 1 17 ? 22.953 19.859 -2.922 1 95.75 17 GLU B O 1
ATOM 3347 N N . HIS B 1 18 ? 22.406 21.844 -2.074 1 95.5 18 HIS B N 1
ATOM 3348 C CA . HIS B 1 18 ? 21.562 22.25 -3.193 1 95.5 18 HIS B CA 1
ATOM 3349 C C . HIS B 1 18 ? 21.75 23.719 -3.521 1 95.5 18 HIS B C 1
ATOM 3351 O O . HIS B 1 18 ? 21.562 24.578 -2.662 1 95.5 18 HIS B O 1
ATOM 3357 N N . LYS B 1 19 ? 22.203 23.969 -4.754 1 95 19 LYS B N 1
ATOM 3358 C CA . LYS B 1 19 ? 22.438 25.328 -5.246 1 95 19 LYS B CA 1
ATOM 3359 C C . LYS B 1 19 ? 23.422 26.062 -4.344 1 95 19 LYS B C 1
ATOM 3361 O O . LYS B 1 19 ? 23.172 27.219 -3.982 1 95 19 LYS B O 1
ATOM 3366 N N . GLY B 1 20 ? 24.328 25.391 -3.838 1 96.06 20 GLY B N 1
ATOM 3367 C CA . GLY B 1 20 ? 25.422 26 -3.076 1 96.06 20 GLY B CA 1
ATOM 3368 C C . GLY B 1 20 ? 25.094 26.156 -1.604 1 96.06 20 GLY B C 1
ATOM 3369 O O . GLY B 1 20 ? 25.875 26.75 -0.851 1 96.06 20 GLY B O 1
ATOM 3370 N N . HIS B 1 21 ? 23.969 25.672 -1.143 1 97.06 21 HIS B N 1
ATOM 3371 C CA . HIS B 1 21 ? 23.547 25.781 0.249 1 97.06 21 HIS B CA 1
ATOM 3372 C C . HIS B 1 21 ? 23.297 24.406 0.864 1 97.06 21 HIS B C 1
ATOM 3374 O O . HIS B 1 21 ? 22.875 23.484 0.173 1 97.06 21 HIS B O 1
ATOM 3380 N N . ARG B 1 22 ? 23.609 24.328 2.09 1 95.75 22 ARG B N 1
ATOM 3381 C CA . ARG B 1 22 ? 23.219 23.125 2.822 1 95.75 22 ARG B CA 1
ATOM 3382 C C . ARG B 1 22 ? 21.703 22.953 2.822 1 95.75 22 ARG B C 1
ATOM 3384 O O . ARG B 1 22 ? 20.969 23.938 2.986 1 95.75 22 ARG B O 1
ATOM 3391 N N . LEU B 1 23 ? 21.266 21.75 2.682 1 97.56 23 LEU B N 1
ATOM 3392 C CA . LEU B 1 23 ? 19.828 21.469 2.648 1 97.56 23 LEU B CA 1
ATOM 3393 C C . LEU B 1 23 ? 19.203 21.656 4.023 1 97.56 23 LEU B C 1
ATOM 3395 O O . LEU B 1 23 ? 19.688 21.094 5.012 1 97.56 23 LEU B O 1
ATOM 3399 N N . VAL B 1 24 ? 18.234 22.484 4.121 1 98.25 24 VAL B N 1
ATOM 3400 C CA . VAL B 1 24 ? 17.375 22.656 5.289 1 98.25 24 VAL B CA 1
ATOM 3401 C C . VAL B 1 24 ? 15.984 22.094 4.996 1 98.25 24 VAL B C 1
ATOM 3403 O O . VAL B 1 24 ? 15.219 22.703 4.246 1 98.25 24 VAL B O 1
ATOM 3406 N N . TYR B 1 25 ? 15.711 20.984 5.57 1 98.38 25 TYR B N 1
ATOM 3407 C CA . TYR B 1 25 ? 14.469 20.281 5.254 1 98.38 25 TYR B CA 1
ATOM 3408 C C . TYR B 1 25 ? 13.383 20.609 6.273 1 98.38 25 TYR B C 1
ATOM 3410 O O . TYR B 1 25 ? 13.461 20.188 7.43 1 98.38 25 TYR B O 1
ATOM 3418 N N . LEU B 1 26 ? 12.367 21.359 5.859 1 98.62 26 LEU B N 1
ATOM 3419 C CA . LEU B 1 26 ? 11.266 21.781 6.715 1 98.62 26 LEU B CA 1
ATOM 3420 C C . LEU B 1 26 ? 9.922 21.391 6.105 1 98.62 26 LEU B C 1
ATOM 3422 O O . LEU B 1 26 ? 8.992 22.203 6.078 1 98.62 26 LEU B O 1
ATOM 3426 N N . ASP B 1 27 ? 9.859 20.172 5.578 1 98.25 27 ASP B N 1
ATOM 3427 C CA . ASP B 1 27 ? 8.633 19.609 5.012 1 98.25 27 ASP B CA 1
ATOM 3428 C C . ASP B 1 27 ? 8.336 18.219 5.578 1 98.25 27 ASP B C 1
ATOM 3430 O O . ASP B 1 27 ? 7.91 17.328 4.848 1 98.25 27 ASP B O 1
ATOM 3434 N N . SER B 1 28 ? 8.578 18.031 6.855 1 98 28 SER B N 1
ATOM 3435 C CA . SER B 1 28 ? 8.445 16.75 7.531 1 98 28 SER B CA 1
ATOM 3436 C C . SER B 1 28 ? 6.977 16.359 7.688 1 98 28 SER B C 1
ATOM 3438 O O . SER B 1 28 ? 6.66 15.18 7.895 1 98 28 SER B O 1
ATOM 3440 N N . GLY B 1 29 ? 6.031 17.359 7.605 1 97.31 29 GLY B N 1
ATOM 3441 C CA . GLY B 1 29 ? 4.609 17.047 7.641 1 97.31 29 GLY B CA 1
ATOM 3442 C C . GLY B 1 29 ? 4.125 16.312 6.41 1 97.31 29 GLY B C 1
ATOM 3443 O O . GLY B 1 29 ? 3.062 15.688 6.434 1 97.31 29 GLY B O 1
ATOM 3444 N N . ALA B 1 30 ? 4.879 16.453 5.32 1 97.31 30 ALA B N 1
ATOM 3445 C CA . ALA B 1 30 ? 4.578 15.703 4.098 1 97.31 30 ALA B CA 1
ATOM 3446 C C . ALA B 1 30 ? 5.215 14.32 4.133 1 97.31 30 ALA B C 1
ATOM 3448 O O . ALA B 1 30 ? 4.566 13.32 3.812 1 97.31 30 ALA B O 1
ATOM 3449 N N . THR B 1 31 ? 6.465 14.258 4.449 1 97.94 31 THR B N 1
ATOM 3450 C CA . THR B 1 31 ? 7.211 13.016 4.66 1 97.94 31 THR B CA 1
ATOM 3451 C C . THR B 1 31 ? 8.5 13.289 5.426 1 97.94 31 THR B C 1
ATOM 3453 O O . THR B 1 31 ? 9.109 14.352 5.277 1 97.94 31 THR B O 1
ATOM 3456 N N . THR B 1 32 ? 8.914 12.383 6.23 1 98.5 32 THR B N 1
ATOM 3457 C CA . THR B 1 32 ? 10.133 12.547 7.012 1 98.5 32 THR B CA 1
ATOM 3458 C C . THR B 1 32 ? 11.328 11.953 6.277 1 98.5 32 THR B C 1
ATOM 3460 O O . THR B 1 32 ? 11.164 11.195 5.32 1 98.5 32 THR B O 1
ATOM 3463 N N . GLN B 1 33 ? 12.484 12.383 6.672 1 98.69 33 GLN B N 1
ATOM 3464 C CA . GLN B 1 33 ? 13.703 11.711 6.238 1 98.69 33 GLN B CA 1
ATOM 3465 C C . GLN B 1 33 ? 13.953 10.453 7.055 1 98.69 33 GLN B C 1
ATOM 3467 O O . GLN B 1 33 ? 13.352 10.258 8.109 1 98.69 33 GLN B O 1
ATOM 3472 N N . ILE B 1 34 ? 14.82 9.594 6.578 1 98.81 34 ILE B N 1
ATOM 3473 C CA . ILE B 1 34 ? 15 8.266 7.156 1 98.81 34 ILE B CA 1
ATOM 3474 C C . ILE B 1 34 ? 16.391 8.141 7.75 1 98.81 34 ILE B C 1
ATOM 3476 O O . ILE B 1 34 ? 17.391 8.383 7.062 1 98.81 34 ILE B O 1
ATOM 3480 N N . PRO B 1 35 ? 16.516 7.773 9.031 1 98.81 35 PRO B N 1
ATOM 3481 C CA . PRO B 1 35 ? 17.844 7.648 9.656 1 98.81 35 PRO B CA 1
ATOM 3482 C C . PRO B 1 35 ? 18.562 6.359 9.273 1 98.81 35 PRO B C 1
ATOM 3484 O O . PRO B 1 35 ? 17.922 5.395 8.852 1 98.81 35 PRO B O 1
ATOM 3487 N N . ASN B 1 36 ? 19.812 6.316 9.484 1 98.62 36 ASN B N 1
ATOM 3488 C CA . ASN B 1 36 ? 20.656 5.176 9.141 1 98.62 36 ASN B CA 1
ATOM 3489 C C . ASN B 1 36 ? 20.188 3.9 9.836 1 98.62 36 ASN B C 1
ATOM 3491 O O . ASN B 1 36 ? 20.266 2.812 9.266 1 98.62 36 ASN B O 1
ATOM 3495 N N . ASP B 1 37 ? 19.688 4.008 11.07 1 98.62 37 ASP B N 1
ATOM 3496 C CA . ASP B 1 37 ? 19.203 2.844 11.805 1 98.62 37 ASP B CA 1
ATOM 3497 C C . ASP B 1 37 ? 18.094 2.125 11.039 1 98.62 37 ASP B C 1
ATOM 3499 O O . ASP B 1 37 ? 18.094 0.896 10.953 1 98.62 37 ASP B O 1
ATOM 3503 N N . VAL B 1 38 ? 17.219 2.873 10.508 1 98.88 38 VAL B N 1
ATOM 3504 C CA . VAL B 1 38 ? 16.062 2.326 9.789 1 98.88 38 VAL B CA 1
ATOM 3505 C C . VAL B 1 38 ? 16.516 1.781 8.438 1 98.88 38 VAL B C 1
ATOM 3507 O O . VAL B 1 38 ? 16.109 0.694 8.023 1 98.88 38 VAL B O 1
ATOM 3510 N N . ILE B 1 39 ? 17.422 2.535 7.719 1 98.81 39 ILE B N 1
ATOM 3511 C CA . ILE B 1 39 ? 17.953 2.102 6.43 1 98.81 39 ILE B CA 1
ATOM 3512 C C . ILE B 1 39 ? 18.703 0.781 6.598 1 98.81 39 ILE B C 1
ATOM 3514 O O . ILE B 1 39 ? 18.516 -0.149 5.809 1 98.81 39 ILE B O 1
ATOM 3518 N N . ASN B 1 40 ? 19.5 0.668 7.633 1 98.75 40 ASN B N 1
ATOM 3519 C CA . ASN B 1 40 ? 20.281 -0.534 7.898 1 98.75 40 ASN B CA 1
ATOM 3520 C C . ASN B 1 40 ? 19.391 -1.729 8.211 1 98.75 40 ASN B C 1
ATOM 3522 O O . ASN B 1 40 ? 19.672 -2.85 7.785 1 98.75 40 ASN B O 1
ATOM 3526 N N . ALA B 1 41 ? 18.344 -1.512 9 1 98.88 41 ALA B N 1
ATOM 3527 C CA . ALA B 1 41 ? 17.391 -2.582 9.32 1 98.88 41 ALA B CA 1
ATOM 3528 C C . ALA B 1 41 ? 16.75 -3.139 8.055 1 98.88 41 ALA B C 1
ATOM 3530 O O . ALA B 1 41 ? 16.609 -4.355 7.906 1 98.88 41 ALA B O 1
ATOM 3531 N N . LEU B 1 42 ? 16.375 -2.236 7.18 1 98.81 42 LEU B N 1
ATOM 3532 C CA . LEU B 1 42 ? 15.758 -2.646 5.922 1 98.81 42 LEU B CA 1
ATOM 3533 C C . LEU B 1 42 ? 16.75 -3.438 5.07 1 98.81 42 LEU B C 1
ATOM 3535 O O . LEU B 1 42 ? 16.406 -4.496 4.539 1 98.81 42 LEU B O 1
ATOM 3539 N N . GLU B 1 43 ? 17.922 -2.906 4.926 1 98.62 43 GLU B N 1
ATOM 3540 C CA . GLU B 1 43 ? 18.953 -3.566 4.125 1 98.62 43 GLU B CA 1
ATOM 3541 C C . GLU B 1 43 ? 19.234 -4.969 4.648 1 98.62 43 GLU B C 1
ATOM 3543 O O . GLU B 1 43 ? 19.344 -5.922 3.871 1 98.62 43 GLU B O 1
ATOM 3548 N N . THR B 1 44 ? 19.375 -5.09 5.93 1 98.69 44 THR B N 1
ATOM 3549 C CA . THR B 1 44 ? 19.625 -6.391 6.547 1 98.69 44 THR B CA 1
ATOM 3550 C C . THR B 1 44 ? 18.484 -7.363 6.234 1 98.69 44 THR B C 1
ATOM 3552 O O . THR B 1 44 ? 18.734 -8.523 5.898 1 98.69 44 THR B O 1
ATOM 3555 N N . HIS B 1 45 ? 17.297 -6.898 6.336 1 98.75 45 HIS B N 1
ATOM 3556 C CA . HIS B 1 45 ? 16.156 -7.754 6.047 1 98.75 45 HIS B CA 1
ATOM 3557 C C . HIS B 1 45 ? 16.172 -8.219 4.594 1 98.75 45 HIS B C 1
ATOM 3559 O O . HIS B 1 45 ? 15.977 -9.406 4.316 1 98.75 45 HIS B O 1
ATOM 3565 N N . LEU B 1 46 ? 16.422 -7.285 3.662 1 98.62 46 LEU B N 1
ATOM 3566 C CA . LEU B 1 46 ? 16.422 -7.605 2.24 1 98.62 46 LEU B CA 1
ATOM 3567 C C . LEU B 1 46 ? 17.516 -8.609 1.9 1 98.62 46 LEU B C 1
ATOM 3569 O O . LEU B 1 46 ? 17.312 -9.508 1.079 1 98.62 46 LEU B O 1
ATOM 3573 N N . LYS B 1 47 ? 18.609 -8.562 2.584 1 98.31 47 LYS B N 1
ATOM 3574 C CA . LYS B 1 47 ? 19.781 -9.344 2.223 1 98.31 47 LYS B CA 1
ATOM 3575 C C . LYS B 1 47 ? 19.797 -10.68 2.965 1 98.31 47 LYS B C 1
ATOM 3577 O O . LYS B 1 47 ? 20.516 -11.609 2.57 1 98.31 47 LYS B O 1
ATOM 3582 N N . GLN B 1 48 ? 18.906 -10.781 4.051 1 98 48 GLN B N 1
ATOM 3583 C CA . GLN B 1 48 ? 19.141 -11.953 4.883 1 98 48 GLN B CA 1
ATOM 3584 C C . GLN B 1 48 ? 17.812 -12.633 5.258 1 98 48 GLN B C 1
ATOM 3586 O O . GLN B 1 48 ? 17.812 -13.805 5.633 1 98 48 GLN B O 1
ATOM 3591 N N . HIS B 1 49 ? 16.734 -11.945 5.195 1 98.19 49 HIS B N 1
ATOM 3592 C CA . HIS B 1 49 ? 15.547 -12.461 5.867 1 98.19 49 HIS B CA 1
ATOM 3593 C C . HIS B 1 49 ? 14.32 -12.391 4.957 1 98.19 49 HIS B C 1
ATOM 3595 O O . HIS B 1 49 ? 13.211 -12.742 5.371 1 98.19 49 HIS B O 1
ATOM 3601 N N . ASN B 1 50 ? 14.516 -11.977 3.711 1 98.25 50 ASN B N 1
ATOM 3602 C CA . ASN B 1 50 ? 13.391 -11.719 2.814 1 98.25 50 ASN B CA 1
ATOM 3603 C C . ASN B 1 50 ? 12.609 -12.992 2.518 1 98.25 50 ASN B C 1
ATOM 3605 O O . ASN B 1 50 ? 13.188 -14.016 2.146 1 98.25 50 ASN B O 1
ATOM 3609 N N . GLY B 1 51 ? 11.359 -12.953 2.68 1 97.62 51 GLY B N 1
ATOM 3610 C CA . GLY B 1 51 ? 10.383 -14 2.396 1 97.62 51 GLY B CA 1
ATOM 3611 C C . GLY B 1 51 ? 8.953 -13.508 2.396 1 97.62 51 GLY B C 1
ATOM 3612 O O . GLY B 1 51 ? 8.703 -12.312 2.562 1 97.62 51 GLY B O 1
ATOM 3613 N N . ASN B 1 52 ? 8.031 -14.297 2.111 1 96.31 52 ASN B N 1
ATOM 3614 C CA . ASN B 1 52 ? 6.613 -13.969 2.133 1 96.31 52 ASN B CA 1
ATOM 3615 C C . ASN B 1 52 ? 5.973 -14.344 3.467 1 96.31 52 ASN B C 1
ATOM 3617 O O . ASN B 1 52 ? 5.875 -15.523 3.803 1 96.31 52 ASN B O 1
ATOM 3621 N N . PRO B 1 53 ? 5.496 -13.352 4.195 1 95 53 PRO B N 1
ATOM 3622 C CA . PRO B 1 53 ? 4.93 -13.656 5.512 1 95 53 PRO B CA 1
ATOM 3623 C C . PRO B 1 53 ? 3.734 -14.602 5.438 1 95 53 PRO B C 1
ATOM 3625 O O . PRO B 1 53 ? 2.912 -14.492 4.527 1 95 53 PRO B O 1
ATOM 3628 N N . HIS B 1 54 ? 3.609 -15.5 6.359 1 89.31 54 HIS B N 1
ATOM 3629 C CA . HIS B 1 54 ? 2.461 -16.359 6.637 1 89.31 54 HIS B CA 1
ATOM 3630 C C . HIS B 1 54 ? 2.244 -17.359 5.512 1 89.31 54 HIS B C 1
ATOM 3632 O O . HIS B 1 54 ? 1.147 -17.906 5.363 1 89.31 54 HIS B O 1
ATOM 3638 N N . ARG B 1 55 ? 3.27 -17.562 4.648 1 76.81 55 ARG B N 1
ATOM 3639 C CA . ARG B 1 55 ? 3.055 -18.391 3.467 1 76.81 55 ARG B CA 1
ATOM 3640 C C . ARG B 1 55 ? 4.027 -19.578 3.439 1 76.81 55 ARG B C 1
ATOM 3642 O O . ARG B 1 55 ? 4.383 -20.062 2.369 1 76.81 55 ARG B O 1
ATOM 3649 N N . GLY B 1 56 ? 4.461 -20 4.539 1 79.62 56 GLY B N 1
ATOM 3650 C CA . GLY B 1 56 ? 5.348 -21.156 4.453 1 79.62 56 GLY B CA 1
ATOM 3651 C C . GLY B 1 56 ? 5.992 -21.516 5.777 1 79.62 56 GLY B C 1
ATOM 3652 O O . GLY B 1 56 ? 5.918 -20.75 6.738 1 79.62 56 GLY B O 1
ATOM 3653 N N . ALA B 1 57 ? 6.559 -22.688 5.629 1 86.75 57 ALA B N 1
ATOM 3654 C CA . ALA B 1 57 ? 7.164 -23.234 6.84 1 86.75 57 ALA B CA 1
ATOM 3655 C C . ALA B 1 57 ? 8.688 -23.156 6.777 1 86.75 57 ALA B C 1
ATOM 3657 O O . ALA B 1 57 ? 9.375 -23.391 7.777 1 86.75 57 ALA B O 1
ATOM 3658 N N . HIS B 1 58 ? 9.188 -22.75 5.598 1 94.06 58 HIS B N 1
ATOM 3659 C CA . HIS B 1 58 ? 10.641 -22.672 5.496 1 94.06 58 HIS B CA 1
ATOM 3660 C C . HIS B 1 58 ? 11.188 -21.453 6.223 1 94.06 58 HIS B C 1
ATOM 3662 O O . HIS B 1 58 ? 10.438 -20.531 6.535 1 94.06 58 HIS B O 1
ATOM 3668 N N . ILE B 1 59 ? 12.438 -21.344 6.457 1 96.19 59 ILE B N 1
ATOM 3669 C CA . ILE B 1 59 ? 13.109 -20.422 7.371 1 96.19 59 ILE B CA 1
ATOM 3670 C C . ILE B 1 59 ? 12.812 -18.984 6.965 1 96.19 59 ILE B C 1
ATOM 3672 O O . ILE B 1 59 ? 12.531 -18.125 7.816 1 96.19 59 ILE B O 1
ATOM 3676 N N . LEU B 1 60 ? 12.875 -18.688 5.664 1 97.31 60 LEU B N 1
ATOM 3677 C CA . LEU B 1 60 ? 12.703 -17.312 5.223 1 97.31 60 LEU B CA 1
ATOM 3678 C C . LEU B 1 60 ? 11.258 -16.859 5.387 1 97.31 60 LEU B C 1
ATOM 3680 O O . LEU B 1 60 ? 10.992 -15.695 5.684 1 97.31 60 LEU B O 1
ATOM 3684 N N . ALA B 1 61 ? 10.258 -17.75 5.145 1 96.69 61 ALA B N 1
ATOM 3685 C CA . ALA B 1 61 ? 8.859 -17.422 5.406 1 96.69 61 ALA B CA 1
ATOM 3686 C C . ALA B 1 61 ? 8.633 -17.172 6.895 1 96.69 61 ALA B C 1
ATOM 3688 O O . ALA B 1 61 ? 7.898 -16.25 7.266 1 96.69 61 ALA B O 1
ATOM 3689 N N . VAL B 1 62 ? 9.266 -17.953 7.703 1 96.88 62 VAL B N 1
ATOM 3690 C CA . VAL B 1 62 ? 9.141 -17.828 9.148 1 96.88 62 VAL B CA 1
ATOM 3691 C C . VAL B 1 62 ? 9.734 -16.484 9.609 1 96.88 62 VAL B C 1
ATOM 3693 O O . VAL B 1 62 ? 9.102 -15.75 10.367 1 96.88 62 VAL B O 1
ATOM 3696 N N . GLU B 1 63 ? 10.906 -16.188 9.133 1 97.88 63 GLU B N 1
ATOM 3697 C CA . GLU B 1 63 ? 11.578 -14.961 9.531 1 97.88 63 GLU B CA 1
ATOM 3698 C C . GLU B 1 63 ? 10.828 -13.734 9.031 1 97.88 63 GLU B C 1
ATOM 3700 O O . GLU B 1 63 ? 10.742 -12.719 9.734 1 97.88 63 GLU B O 1
ATOM 3705 N N . ALA B 1 64 ? 10.305 -13.812 7.84 1 97.69 64 ALA B N 1
ATOM 3706 C CA . ALA B 1 64 ? 9.5 -12.719 7.309 1 97.69 64 ALA B CA 1
ATOM 3707 C C . ALA B 1 64 ? 8.227 -12.531 8.125 1 97.69 64 ALA B C 1
ATOM 3709 O O . ALA B 1 64 ? 7.793 -11.398 8.367 1 97.69 64 ALA B O 1
ATOM 3710 N N . SER B 1 65 ? 7.582 -13.648 8.508 1 97.75 65 SER B N 1
ATOM 3711 C CA . SER B 1 65 ? 6.398 -13.586 9.359 1 97.75 65 SER B CA 1
ATOM 3712 C C . SER B 1 65 ? 6.715 -12.914 10.695 1 97.75 65 SER B C 1
ATOM 3714 O O . SER B 1 65 ? 5.945 -12.086 11.172 1 97.75 65 SER B O 1
ATOM 3716 N N . GLU B 1 66 ? 7.805 -13.289 11.234 1 97.88 66 GLU B N 1
ATOM 3717 C CA . GLU B 1 66 ? 8.234 -12.688 12.492 1 97.88 66 GLU B CA 1
ATOM 3718 C C . GLU B 1 66 ? 8.477 -11.188 12.344 1 97.88 66 GLU B C 1
ATOM 3720 O O . GLU B 1 66 ? 8.086 -10.406 13.211 1 97.88 66 GLU B O 1
ATOM 3725 N N . ALA B 1 67 ? 9.133 -10.844 11.273 1 97.94 67 ALA B N 1
ATOM 3726 C CA . ALA B 1 67 ? 9.398 -9.43 11.016 1 97.94 67 ALA B CA 1
ATOM 3727 C C . ALA B 1 67 ? 8.102 -8.633 10.922 1 97.94 67 ALA B C 1
ATOM 3729 O O . ALA B 1 67 ? 8 -7.531 11.477 1 97.94 67 ALA B O 1
ATOM 3730 N N . TYR B 1 68 ? 7.121 -9.172 10.289 1 98.19 68 TYR B N 1
ATOM 3731 C CA . TYR B 1 68 ? 5.828 -8.523 10.109 1 98.19 68 TYR B CA 1
ATOM 3732 C C . TYR B 1 68 ? 5.074 -8.43 11.43 1 98.19 68 TYR B C 1
ATOM 3734 O O . TYR B 1 68 ? 4.574 -7.359 11.789 1 98.19 68 TYR B O 1
ATOM 3742 N N . GLU B 1 69 ? 5.055 -9.508 12.18 1 98.44 69 GLU B N 1
ATOM 3743 C CA . GLU B 1 69 ? 4.266 -9.586 13.406 1 98.44 69 GLU B CA 1
ATOM 3744 C C . GLU B 1 69 ? 4.906 -8.781 14.531 1 98.44 69 GLU B C 1
ATOM 3746 O O . GLU B 1 69 ? 4.207 -8.195 15.352 1 98.44 69 GLU B O 1
ATOM 3751 N N . THR B 1 70 ? 6.207 -8.734 14.586 1 98.69 70 THR B N 1
ATOM 3752 C CA . THR B 1 70 ? 6.859 -7.973 15.641 1 98.69 70 THR B CA 1
ATOM 3753 C C . THR B 1 70 ? 6.691 -6.473 15.414 1 98.69 70 THR B C 1
ATOM 3755 O O . THR B 1 70 ? 6.738 -5.688 16.359 1 98.69 70 THR B O 1
ATOM 3758 N N . ALA B 1 71 ? 6.543 -6.102 14.141 1 98.88 71 ALA B N 1
ATOM 3759 C CA . ALA B 1 71 ? 6.18 -4.711 13.875 1 98.88 71 ALA B CA 1
ATOM 3760 C C . ALA B 1 71 ? 4.832 -4.367 14.5 1 98.88 71 ALA B C 1
ATOM 3762 O O . ALA B 1 71 ? 4.664 -3.279 15.062 1 98.88 71 ALA B O 1
ATOM 3763 N N . ARG B 1 72 ? 3.869 -5.285 14.359 1 98.81 72 ARG B N 1
ATOM 3764 C CA . ARG B 1 72 ? 2.562 -5.098 14.984 1 98.81 72 ARG B CA 1
ATOM 3765 C C . ARG B 1 72 ? 2.695 -4.93 16.5 1 98.81 72 ARG B C 1
ATOM 3767 O O . ARG B 1 72 ? 2.049 -4.062 17.094 1 98.81 72 ARG B O 1
ATOM 3774 N N . ASP B 1 73 ? 3.561 -5.727 17.109 1 98.88 73 ASP B N 1
ATOM 3775 C CA . ASP B 1 73 ? 3.814 -5.629 18.547 1 98.88 73 ASP B CA 1
ATOM 3776 C C . ASP B 1 73 ? 4.414 -4.27 18.906 1 98.88 73 ASP B C 1
ATOM 3778 O O . ASP B 1 73 ? 4.062 -3.682 19.922 1 98.88 73 ASP B O 1
ATOM 3782 N N . ALA B 1 74 ? 5.316 -3.82 18.078 1 98.94 74 ALA B N 1
ATOM 3783 C CA . ALA B 1 74 ? 5.941 -2.52 18.312 1 98.94 74 ALA B CA 1
ATOM 3784 C C . ALA B 1 74 ? 4.91 -1.396 18.25 1 98.94 74 ALA B C 1
ATOM 3786 O O . ALA B 1 74 ? 4.945 -0.471 19.062 1 98.94 74 ALA B O 1
ATOM 3787 N N . VAL B 1 75 ? 3.979 -1.476 17.312 1 98.94 75 VAL B N 1
ATOM 3788 C CA . VAL B 1 75 ? 2.93 -0.471 17.172 1 98.94 75 VAL B CA 1
ATOM 3789 C C . VAL B 1 75 ? 2.02 -0.502 18.406 1 98.94 75 VAL B C 1
ATOM 3791 O O . VAL B 1 75 ? 1.656 0.546 18.938 1 98.94 75 VAL B O 1
ATOM 3794 N N . GLN B 1 76 ? 1.623 -1.745 18.781 1 98.94 76 GLN B N 1
ATOM 3795 C CA . GLN B 1 76 ? 0.78 -1.912 19.953 1 98.94 76 GLN B CA 1
ATOM 3796 C C . GLN B 1 76 ? 1.383 -1.208 21.172 1 98.94 76 GLN B C 1
ATOM 3798 O O . GLN B 1 76 ? 0.69 -0.473 21.875 1 98.94 76 GLN B O 1
ATOM 3803 N N . ARG B 1 77 ? 2.648 -1.4 21.359 1 98.81 77 ARG B N 1
ATOM 3804 C CA . ARG B 1 77 ? 3.357 -0.773 22.469 1 98.81 77 ARG B CA 1
ATOM 3805 C C . ARG B 1 77 ? 3.453 0.737 22.281 1 98.81 77 ARG B C 1
ATOM 3807 O O . ARG B 1 77 ? 3.195 1.504 23.219 1 98.81 77 ARG B O 1
ATOM 3814 N N . PHE B 1 78 ? 3.744 1.212 21.141 1 98.88 78 PHE B N 1
ATOM 3815 C CA . PHE B 1 78 ? 4.02 2.604 20.812 1 98.88 78 PHE B CA 1
ATOM 3816 C C . PHE B 1 78 ? 2.807 3.48 21.109 1 98.88 78 PHE B C 1
ATOM 3818 O O . PHE B 1 78 ? 2.949 4.613 21.562 1 98.88 78 PHE B O 1
ATOM 3825 N N . ILE B 1 79 ? 1.576 2.928 20.812 1 98.94 79 ILE B N 1
ATOM 3826 C CA . ILE B 1 79 ? 0.387 3.752 21 1 98.94 79 ILE B CA 1
ATOM 3827 C C . ILE B 1 79 ? -0.409 3.246 22.203 1 98.94 79 ILE B C 1
ATOM 3829 O O . ILE B 1 79 ? -1.527 3.705 22.453 1 98.94 79 ILE B O 1
ATOM 3833 N N . ASN B 1 80 ? 0.119 2.23 22.891 1 98.81 80 ASN B N 1
ATOM 3834 C CA . ASN B 1 80 ? -0.478 1.655 24.094 1 98.81 80 ASN B CA 1
ATOM 3835 C C . ASN B 1 80 ? -1.865 1.086 23.812 1 98.81 80 ASN B C 1
ATOM 3837 O O . ASN B 1 80 ? -2.82 1.38 24.547 1 98.81 80 ASN B O 1
ATOM 3841 N N . ALA B 1 81 ? -1.998 0.359 22.734 1 98.94 81 ALA B N 1
ATOM 3842 C CA . ALA B 1 81 ? -3.238 -0.374 22.484 1 98.94 81 ALA B CA 1
ATOM 3843 C C . ALA B 1 81 ? -3.379 -1.552 23.438 1 98.94 81 ALA B C 1
ATOM 3845 O O . ALA B 1 81 ? -2.379 -2.104 23.906 1 98.94 81 ALA B O 1
ATOM 3846 N N . LYS B 1 82 ? -4.586 -1.934 23.719 1 98.75 82 LYS B N 1
ATOM 3847 C CA . LYS B 1 82 ? -4.848 -2.992 24.703 1 98.75 82 LYS B CA 1
ATOM 3848 C C . LYS B 1 82 ? -4.309 -4.332 24.203 1 98.75 82 LYS B C 1
ATOM 3850 O O . LYS B 1 82 ? -3.736 -5.102 24.984 1 98.75 82 LYS B O 1
ATOM 3855 N N . THR B 1 83 ? -4.539 -4.695 22.969 1 98.69 83 THR B N 1
ATOM 3856 C CA . THR B 1 83 ? -4.098 -5.965 22.391 1 98.69 83 THR B CA 1
ATOM 3857 C C . THR B 1 83 ? -3.52 -5.754 21 1 98.69 83 THR B C 1
ATOM 3859 O O . THR B 1 83 ? -3.852 -4.777 20.328 1 98.69 83 THR B O 1
ATOM 3862 N N . ARG B 1 84 ? -2.654 -6.629 20.547 1 98.38 84 ARG B N 1
ATOM 3863 C CA . ARG B 1 84 ? -2.053 -6.559 19.219 1 98.38 84 ARG B CA 1
ATOM 3864 C C . ARG B 1 84 ? -3.107 -6.727 18.125 1 98.38 84 ARG B C 1
ATOM 3866 O O . ARG B 1 84 ? -2.943 -6.223 17.016 1 98.38 84 ARG B O 1
ATOM 3873 N N . GLU B 1 85 ? -4.23 -7.402 18.422 1 98.56 85 GLU B N 1
ATOM 3874 C CA . GLU B 1 85 ? -5.312 -7.645 17.469 1 98.56 85 GLU B CA 1
ATOM 3875 C C . GLU B 1 85 ? -6.012 -6.344 17.078 1 98.56 85 GLU B C 1
ATOM 3877 O O . GLU B 1 85 ? -6.762 -6.301 16.109 1 98.56 85 GLU B O 1
ATOM 3882 N N . GLU B 1 86 ? -5.742 -5.289 17.812 1 98.94 86 GLU B N 1
ATOM 3883 C CA . GLU B 1 86 ? -6.355 -3.992 17.547 1 98.94 86 GLU B CA 1
ATOM 3884 C C . GLU B 1 86 ? -5.547 -3.203 16.516 1 98.94 86 GLU B C 1
ATOM 3886 O O . GLU B 1 86 ? -5.953 -2.115 16.109 1 98.94 86 GLU B O 1
ATOM 3891 N N . ILE B 1 87 ? -4.43 -3.801 16.109 1 98.94 87 ILE B N 1
ATOM 3892 C CA . ILE B 1 87 ? -3.531 -3.115 15.188 1 98.94 87 ILE B CA 1
ATOM 3893 C C . ILE B 1 87 ? -3.652 -3.73 13.797 1 98.94 87 ILE B C 1
ATOM 3895 O O . ILE B 1 87 ? -3.285 -4.887 13.586 1 98.94 87 ILE B O 1
ATOM 3899 N N . VAL B 1 88 ? -4.137 -2.959 12.836 1 98.88 88 VAL B N 1
ATOM 3900 C CA . VAL B 1 88 ? -4.176 -3.35 11.43 1 98.88 88 VAL B CA 1
ATOM 3901 C C . VAL B 1 88 ? -3.109 -2.586 10.648 1 98.88 88 VAL B C 1
ATOM 3903 O O . VAL B 1 88 ? -3.051 -1.355 10.703 1 98.88 88 VAL B O 1
ATOM 3906 N N . LEU B 1 89 ? -2.234 -3.295 9.977 1 98.69 89 LEU B N 1
ATOM 3907 C CA . LEU B 1 89 ? -1.235 -2.637 9.141 1 98.69 89 LEU B CA 1
ATOM 3908 C C . LEU B 1 89 ? -1.805 -2.322 7.758 1 98.69 89 LEU B C 1
ATOM 3910 O O . LEU B 1 89 ? -2.416 -3.184 7.125 1 98.69 89 LEU B O 1
ATOM 3914 N N . THR B 1 90 ? -1.694 -1.081 7.352 1 98.25 90 THR B N 1
ATOM 3915 C CA . THR B 1 90 ? -2.182 -0.577 6.074 1 98.25 90 THR B CA 1
ATOM 3916 C C . THR B 1 90 ? -1.052 0.072 5.281 1 98.25 90 THR B C 1
ATOM 3918 O O . THR B 1 90 ? 0.12 -0.052 5.645 1 98.25 90 THR B O 1
ATOM 3921 N N . ARG B 1 91 ? -1.337 0.662 4.191 1 96.94 91 ARG B N 1
ATOM 3922 C CA . ARG B 1 91 ? -0.318 1.278 3.348 1 96.94 91 ARG B CA 1
ATOM 3923 C C . ARG B 1 91 ? 0.016 2.686 3.832 1 96.94 91 ARG B C 1
ATOM 3925 O O . ARG B 1 91 ? 1.135 3.166 3.637 1 96.94 91 ARG B O 1
ATOM 3932 N N . ASN B 1 92 ? -0.969 3.391 4.398 1 97.69 92 ASN B N 1
ATOM 3933 C CA . ASN B 1 92 ? -0.842 4.754 4.898 1 97.69 92 ASN B CA 1
ATOM 3934 C C . ASN B 1 92 ? -2.109 5.211 5.613 1 97.69 92 ASN B C 1
ATOM 3936 O O . ASN B 1 92 ? -3.055 4.434 5.766 1 97.69 92 ASN B O 1
ATOM 3940 N N . THR B 1 93 ? -2.121 6.434 6.082 1 98.56 93 THR B N 1
ATOM 3941 C CA . THR B 1 93 ? -3.262 6.98 6.809 1 98.56 93 THR B CA 1
ATOM 3942 C C . THR B 1 93 ? -4.5 7.016 5.922 1 98.56 93 THR B C 1
ATOM 3944 O O . THR B 1 93 ? -5.609 6.723 6.379 1 98.56 93 THR B O 1
ATOM 3947 N N . THR B 1 94 ? -4.316 7.379 4.637 1 98.5 94 THR B N 1
ATOM 3948 C CA . THR B 1 94 ? -5.418 7.484 3.686 1 98.5 94 THR B CA 1
ATOM 3949 C C . THR B 1 94 ? -6.133 6.145 3.533 1 98.5 94 THR B C 1
ATOM 3951 O O . THR B 1 94 ? -7.363 6.082 3.588 1 98.5 94 THR B O 1
ATOM 3954 N N . GLU B 1 95 ? -5.398 5.074 3.365 1 98.31 95 GLU B N 1
ATOM 3955 C CA . GLU B 1 95 ? -6.02 3.758 3.262 1 98.31 95 GLU B CA 1
ATOM 3956 C C . GLU B 1 95 ? -6.746 3.387 4.551 1 98.31 95 GLU B C 1
ATOM 3958 O O . GLU B 1 95 ? -7.809 2.764 4.516 1 98.31 95 GLU B O 1
ATOM 3963 N N . SER B 1 96 ? -6.129 3.723 5.676 1 98.88 96 SER B N 1
ATOM 3964 C CA . SER B 1 96 ? -6.746 3.43 6.965 1 98.88 96 SER B CA 1
ATOM 3965 C C . SER B 1 96 ? -8.117 4.082 7.082 1 98.88 96 SER B C 1
ATOM 3967 O O . SER B 1 96 ? -9.078 3.447 7.523 1 98.88 96 SER B O 1
ATOM 3969 N N . LEU B 1 97 ? -8.211 5.352 6.684 1 98.88 97 LEU B N 1
ATOM 3970 C CA . LEU B 1 97 ? -9.477 6.07 6.762 1 98.88 97 LEU B CA 1
ATOM 3971 C C . LEU B 1 97 ? -10.492 5.496 5.777 1 98.88 97 LEU B C 1
ATOM 3973 O O . LEU B 1 97 ? -11.688 5.434 6.07 1 98.88 97 LEU B O 1
ATOM 3977 N N . ASN B 1 98 ? -10.047 5.074 4.582 1 98.81 98 ASN B N 1
ATOM 3978 C CA . ASN B 1 98 ? -10.93 4.414 3.625 1 98.81 98 ASN B CA 1
ATOM 3979 C C . ASN B 1 98 ? -11.461 3.09 4.172 1 98.81 98 ASN B C 1
ATOM 3981 O O . ASN B 1 98 ? -12.625 2.754 3.971 1 98.81 98 ASN B O 1
ATOM 3985 N N . LEU B 1 99 ? -10.539 2.324 4.84 1 98.81 99 LEU B N 1
ATOM 3986 C CA . LEU B 1 99 ? -10.938 1.066 5.461 1 98.81 99 LEU B CA 1
ATOM 3987 C C . LEU B 1 99 ? -12.047 1.292 6.48 1 98.81 99 LEU B C 1
ATOM 3989 O O . LEU B 1 99 ? -13.055 0.576 6.484 1 98.81 99 LEU B O 1
ATOM 3993 N N . ILE B 1 100 ? -11.93 2.326 7.328 1 98.88 100 ILE B N 1
ATOM 3994 C CA . ILE B 1 100 ? -12.938 2.645 8.328 1 98.88 100 ILE B CA 1
ATOM 3995 C C . ILE B 1 100 ? -14.234 3.062 7.637 1 98.88 100 ILE B C 1
ATOM 3997 O O . ILE B 1 100 ? -15.32 2.611 8.008 1 98.88 100 ILE B O 1
ATOM 4001 N N . ALA B 1 101 ? -14.125 3.928 6.648 1 98.69 101 ALA B N 1
ATOM 4002 C CA . ALA B 1 101 ? -15.297 4.426 5.926 1 98.69 101 ALA B CA 1
ATOM 4003 C C . ALA B 1 101 ? -16.062 3.285 5.266 1 98.69 101 ALA B C 1
ATOM 4005 O O . ALA B 1 101 ? -17.297 3.223 5.348 1 98.69 101 ALA B O 1
ATOM 4006 N N . PHE B 1 102 ? -15.336 2.395 4.625 1 97.69 102 PHE B N 1
ATOM 4007 C CA . PHE B 1 102 ? -15.953 1.304 3.881 1 97.69 102 PHE B CA 1
ATOM 4008 C C . PHE B 1 102 ? -16.531 0.257 4.828 1 97.69 102 PHE B C 1
ATOM 4010 O O . PHE B 1 102 ? -17.688 -0.141 4.691 1 97.69 102 PHE B O 1
ATOM 4017 N N . SER B 1 103 ? -15.695 -0.2 5.727 1 98.25 103 SER B N 1
ATOM 4018 C CA . SER B 1 103 ? -16.047 -1.365 6.535 1 98.25 103 SER B CA 1
ATOM 4019 C C . SER B 1 103 ? -16.969 -0.986 7.684 1 98.25 103 SER B C 1
ATOM 4021 O O . SER B 1 103 ? -17.828 -1.777 8.086 1 98.25 103 SER B O 1
ATOM 4023 N N . TYR B 1 104 ? -16.812 0.203 8.289 1 98.62 104 TYR B N 1
ATOM 4024 C CA . TYR B 1 104 ? -17.672 0.645 9.383 1 98.62 104 TYR B CA 1
ATOM 4025 C C . TYR B 1 104 ? -18.734 1.626 8.883 1 98.62 104 TYR B C 1
ATOM 4027 O O . TYR B 1 104 ? -19.922 1.42 9.094 1 98.62 104 TYR B O 1
ATOM 4035 N N . GLY B 1 105 ? -18.312 2.734 8.242 1 98.62 105 GLY B N 1
ATOM 4036 C CA . GLY B 1 105 ? -19.203 3.822 7.855 1 98.62 105 GLY B CA 1
ATOM 4037 C C . GLY B 1 105 ? -20.375 3.361 7.012 1 98.62 105 GLY B C 1
ATOM 4038 O O . GLY B 1 105 ? -21.531 3.613 7.359 1 98.62 105 GLY B O 1
ATOM 4039 N N . LEU B 1 106 ? -20.094 2.607 5.961 1 97.56 106 LEU B N 1
ATOM 4040 C CA . LEU B 1 106 ? -21.125 2.203 5.004 1 97.56 106 LEU B CA 1
ATOM 4041 C C . LEU B 1 106 ? -22.062 1.171 5.621 1 97.56 106 LEU B C 1
ATOM 4043 O O . LEU B 1 106 ? -23.188 0.983 5.141 1 97.56 106 LEU B O 1
ATOM 4047 N N . HIS B 1 107 ? -21.609 0.522 6.695 1 97.38 107 HIS B N 1
ATOM 4048 C CA . HIS B 1 107 ? -22.391 -0.583 7.25 1 97.38 107 HIS B CA 1
ATOM 4049 C C . HIS B 1 107 ? -23.125 -0.162 8.516 1 97.38 107 HIS B C 1
ATOM 4051 O O . HIS B 1 107 ? -24.016 -0.875 8.992 1 97.38 107 HIS B O 1
ATOM 4057 N N . ASN B 1 108 ? -22.812 1.037 9.023 1 98.12 108 ASN B N 1
ATOM 4058 C CA . ASN B 1 108 ? -23.406 1.404 10.305 1 98.12 108 ASN B CA 1
ATOM 4059 C C . ASN B 1 108 ? -24.203 2.699 10.203 1 98.12 108 ASN B C 1
ATOM 4061 O O . ASN B 1 108 ? -24.906 3.08 11.148 1 98.12 108 ASN B O 1
ATOM 4065 N N . LEU B 1 109 ? -24.125 3.398 9.094 1 98.69 109 LEU B N 1
ATOM 4066 C CA . LEU B 1 109 ? -24.844 4.656 8.945 1 98.69 109 LEU B CA 1
ATOM 4067 C C . LEU B 1 109 ? -26.047 4.484 8.008 1 98.69 109 LEU B C 1
ATOM 4069 O O . LEU B 1 109 ? -26.047 3.592 7.156 1 98.69 109 LEU B O 1
ATOM 4073 N N . LYS B 1 110 ? -27.047 5.238 8.195 1 98.38 110 LYS B N 1
ATOM 4074 C CA . LYS B 1 110 ? -28.266 5.277 7.391 1 98.38 110 LYS B CA 1
ATOM 4075 C C . LYS B 1 110 ? -28.812 6.699 7.281 1 98.38 110 LYS B C 1
ATOM 4077 O O . LYS B 1 110 ? -28.266 7.625 7.883 1 98.38 110 LYS B O 1
ATOM 4082 N N . LYS B 1 111 ? -29.844 6.82 6.457 1 98.44 111 LYS B N 1
ATOM 4083 C CA . LYS B 1 111 ? -30.5 8.117 6.316 1 98.44 111 LYS B CA 1
ATOM 4084 C C . LYS B 1 111 ? -30.938 8.656 7.676 1 98.44 111 LYS B C 1
ATOM 4086 O O . LYS B 1 111 ? -31.516 7.934 8.484 1 98.44 111 LYS B O 1
ATOM 4091 N N . GLY B 1 112 ? -30.609 9.906 7.898 1 98.12 112 GLY B N 1
ATOM 4092 C CA . GLY B 1 112 ? -30.953 10.531 9.172 1 98.12 112 GLY B CA 1
ATOM 4093 C C . GLY B 1 112 ? -29.766 10.617 10.117 1 98.12 112 GLY B C 1
ATOM 4094 O O . GLY B 1 112 ? -29.766 11.43 11.047 1 98.12 112 GLY B O 1
ATOM 4095 N N . ASP B 1 113 ? -28.75 9.805 9.875 1 98.81 113 ASP B N 1
ATOM 4096 C CA . ASP B 1 113 ? -27.547 9.844 10.688 1 98.81 113 ASP B CA 1
ATOM 4097 C C . ASP B 1 113 ? -26.656 11.016 10.281 1 98.81 113 ASP B C 1
ATOM 4099 O O . ASP B 1 113 ? -26.844 11.609 9.219 1 98.81 113 ASP B O 1
ATOM 4103 N N . LYS B 1 114 ? -25.734 11.328 11.219 1 98.69 114 LYS B N 1
ATOM 4104 C CA . LYS B 1 114 ? -24.891 12.5 11.016 1 98.69 114 LYS B CA 1
ATOM 4105 C C . LYS B 1 114 ? -23.422 12.156 11.242 1 98.69 114 LYS B C 1
ATOM 4107 O O . LYS B 1 114 ? -23.078 11.422 12.172 1 98.69 114 LYS B O 1
ATOM 4112 N N . ILE B 1 115 ? -22.609 12.602 10.297 1 98.94 115 ILE B N 1
ATOM 4113 C CA . ILE B 1 115 ? -21.156 12.602 10.453 1 98.94 115 ILE B CA 1
ATOM 4114 C C . ILE B 1 115 ? -20.672 14.016 10.734 1 98.94 115 ILE B C 1
ATOM 4116 O O . ILE B 1 115 ? -21 14.953 10.008 1 98.94 115 ILE B O 1
ATOM 4120 N N . VAL B 1 116 ? -19.844 14.195 11.781 1 98.94 116 VAL B N 1
ATOM 4121 C CA . VAL B 1 116 ? -19.359 15.523 12.148 1 98.94 116 VAL B CA 1
ATOM 4122 C C . VAL B 1 116 ? -17.844 15.562 12.047 1 98.94 116 VAL B C 1
ATOM 4124 O O . VAL B 1 116 ? -17.156 14.719 12.617 1 98.94 116 VAL B O 1
ATOM 4127 N N . ILE B 1 117 ? -17.328 16.484 11.289 1 98.88 117 ILE B N 1
ATOM 4128 C CA . ILE B 1 117 ? -15.883 16.688 11.172 1 98.88 117 ILE B CA 1
ATOM 4129 C C . ILE B 1 117 ? -15.562 18.172 11.336 1 98.88 117 ILE B C 1
ATOM 4131 O O . ILE B 1 117 ? -16.469 19.016 11.414 1 98.88 117 ILE B O 1
ATOM 4135 N N . THR B 1 118 ? -14.289 18.531 11.477 1 98.75 118 THR B N 1
ATOM 4136 C CA . THR B 1 118 ? -13.914 19.938 11.508 1 98.75 118 THR B CA 1
ATOM 4137 C C . THR B 1 118 ? -13.648 20.453 10.094 1 98.75 118 THR B C 1
ATOM 4139 O O . THR B 1 118 ? -13.352 19.688 9.188 1 98.75 118 THR B O 1
ATOM 4142 N N . ILE B 1 119 ? -13.758 21.734 9.875 1 98.69 119 ILE B N 1
ATOM 4143 C CA . ILE B 1 119 ? -13.508 22.375 8.586 1 98.69 119 ILE B CA 1
ATOM 4144 C C . ILE B 1 119 ? -12.031 22.25 8.227 1 98.69 119 ILE B C 1
ATOM 4146 O O . ILE B 1 119 ? -11.641 22.453 7.074 1 98.69 119 ILE B O 1
ATOM 4150 N N . ALA B 1 120 ? -11.18 21.781 9.188 1 98.38 120 ALA B N 1
ATOM 4151 C CA . ALA B 1 120 ? -9.727 21.797 9.023 1 98.38 120 ALA B CA 1
ATOM 4152 C C . ALA B 1 120 ? -9.203 20.422 8.609 1 98.38 120 ALA B C 1
ATOM 4154 O O . ALA B 1 120 ? -7.992 20.203 8.57 1 98.38 120 ALA B O 1
ATOM 4155 N N . GLU B 1 121 ? -10.102 19.531 8.242 1 98.56 121 GLU B N 1
ATOM 4156 C CA . GLU B 1 121 ? -9.68 18.156 8.031 1 98.56 121 GLU B CA 1
ATOM 4157 C C . GLU B 1 121 ? -8.867 18.016 6.742 1 98.56 121 GLU B C 1
ATOM 4159 O O . GLU B 1 121 ? -9.156 18.672 5.742 1 98.56 121 GLU B O 1
ATOM 4164 N N . HIS B 1 122 ? -7.824 17.172 6.836 1 98.31 122 HIS B N 1
ATOM 4165 C CA . HIS B 1 122 ? -7.152 16.672 5.637 1 98.31 122 HIS B CA 1
ATOM 4166 C C . HIS B 1 122 ? -8.141 16.016 4.68 1 98.31 122 HIS B C 1
ATOM 4168 O O . HIS B 1 122 ? -9.141 15.445 5.113 1 98.31 122 HIS B O 1
ATOM 4174 N N . HIS B 1 123 ? -7.871 16.031 3.404 1 98.19 123 HIS B N 1
ATOM 4175 C CA . HIS B 1 123 ? -8.742 15.461 2.383 1 98.19 123 HIS B CA 1
ATOM 4176 C C . HIS B 1 123 ? -9.055 14 2.68 1 98.19 123 HIS B C 1
ATOM 4178 O O . HIS B 1 123 ? -10.164 13.531 2.402 1 98.19 123 HIS B O 1
ATOM 4184 N N . ALA B 1 124 ? -8.094 13.219 3.18 1 98.06 124 ALA B N 1
ATOM 4185 C CA . ALA B 1 124 ? -8.305 11.805 3.488 1 98.06 124 ALA B CA 1
ATOM 4186 C C . ALA B 1 124 ? -9.391 11.633 4.543 1 98.06 124 ALA B C 1
ATOM 4188 O O . ALA B 1 124 ? -10.07 10.602 4.582 1 98.06 124 ALA B O 1
ATOM 4189 N N . ASN B 1 125 ? -9.562 12.602 5.422 1 98.62 125 ASN B N 1
ATOM 4190 C CA . ASN B 1 125 ? -10.539 12.57 6.504 1 98.62 125 ASN B CA 1
ATOM 4191 C C . ASN B 1 125 ? -11.758 13.43 6.18 1 98.62 125 ASN B C 1
ATOM 4193 O O . ASN B 1 125 ? -12.383 13.992 7.082 1 98.62 125 ASN B O 1
ATOM 4197 N N . LEU B 1 126 ? -12 13.664 4.949 1 98.56 126 LEU B N 1
ATOM 4198 C CA . LEU B 1 126 ? -13.109 14.492 4.477 1 98.56 126 LEU B CA 1
ATOM 4199 C C . LEU B 1 126 ? -13.805 13.836 3.285 1 98.56 126 LEU B C 1
ATOM 4201 O O . LEU B 1 126 ? -14.992 13.508 3.357 1 98.56 126 LEU B O 1
ATOM 4205 N N . VAL B 1 127 ? -13.039 13.562 2.227 1 98.31 127 VAL B N 1
ATOM 4206 C CA . VAL B 1 127 ? -13.594 13.031 0.982 1 98.31 127 VAL B CA 1
ATOM 4207 C C . VAL B 1 127 ? -14.195 11.648 1.229 1 98.31 127 VAL B C 1
ATOM 4209 O O . VAL B 1 127 ? -15.211 11.289 0.619 1 98.31 127 VAL B O 1
ATOM 4212 N N . THR B 1 128 ? -13.617 10.812 2.102 1 98.31 128 THR B N 1
ATOM 4213 C CA . THR B 1 128 ? -14.133 9.5 2.465 1 98.31 128 THR B CA 1
ATOM 4214 C C . THR B 1 128 ? -15.516 9.617 3.102 1 98.31 128 THR B C 1
ATOM 4216 O O . THR B 1 128 ? -16.391 8.797 2.838 1 98.31 128 THR B O 1
ATOM 4219 N N . TRP B 1 129 ? -15.695 10.648 3.906 1 98.69 129 TRP B N 1
ATOM 4220 C CA . TRP B 1 129 ? -16.969 10.812 4.613 1 98.69 129 TRP B CA 1
ATOM 4221 C C . TRP B 1 129 ? -18.031 11.406 3.695 1 98.69 129 TRP B C 1
ATOM 4223 O O . TRP B 1 129 ? -19.219 11.141 3.857 1 98.69 129 TRP B O 1
ATOM 4233 N N . GLN B 1 130 ? -17.562 12.227 2.678 1 98.5 130 GLN B N 1
ATOM 4234 C CA . GLN B 1 130 ? -18.5 12.641 1.635 1 98.5 130 GLN B CA 1
ATOM 4235 C C . GLN B 1 130 ? -19.109 11.438 0.932 1 98.5 130 GLN B C 1
ATOM 4237 O O . GLN B 1 130 ? -20.312 11.398 0.689 1 98.5 130 GLN B O 1
ATOM 4242 N N . ARG B 1 131 ? -18.297 10.469 0.645 1 97.31 131 ARG B N 1
ATOM 4243 C CA . ARG B 1 131 ? -18.766 9.258 -0.028 1 97.31 131 ARG B CA 1
ATOM 4244 C C . ARG B 1 131 ? -19.75 8.484 0.855 1 97.31 131 ARG B C 1
ATOM 4246 O O . ARG B 1 131 ? -20.781 8.008 0.38 1 97.31 131 ARG B O 1
ATOM 4253 N N . VAL B 1 132 ? -19.359 8.312 2.145 1 98.44 132 VAL B N 1
ATOM 4254 C CA . VAL B 1 132 ? -20.234 7.59 3.068 1 98.44 132 VAL B CA 1
ATOM 4255 C C . VAL B 1 132 ? -21.594 8.289 3.156 1 98.44 132 VAL B C 1
ATOM 4257 O O . VAL B 1 132 ? -22.641 7.633 3.098 1 98.44 132 VAL B O 1
ATOM 4260 N N . ALA B 1 133 ? -21.531 9.656 3.297 1 98.69 133 ALA B N 1
ATOM 4261 C CA . ALA B 1 133 ? -22.766 10.43 3.398 1 98.69 133 ALA B CA 1
ATOM 4262 C C . ALA B 1 133 ? -23.609 10.273 2.139 1 98.69 133 ALA B C 1
ATOM 4264 O O . ALA B 1 133 ? -24.812 10.039 2.221 1 98.69 133 ALA B O 1
ATOM 4265 N N . GLN B 1 134 ? -23 10.359 1.009 1 97.62 134 GLN B N 1
ATOM 4266 C CA . GLN B 1 134 ? -23.688 10.258 -0.268 1 97.62 134 GLN B CA 1
ATOM 4267 C C . GLN B 1 134 ? -24.312 8.875 -0.444 1 97.62 134 GLN B C 1
ATOM 4269 O O . GLN B 1 134 ? -25.422 8.75 -0.961 1 97.62 134 GLN B O 1
ATOM 4274 N N . THR B 1 135 ? -23.641 7.828 -0.038 1 96.75 135 THR B N 1
ATOM 4275 C CA . THR B 1 135 ? -24.062 6.449 -0.275 1 96.75 135 THR B CA 1
ATOM 4276 C C . THR B 1 135 ? -25.156 6.043 0.701 1 96.75 135 THR B C 1
ATOM 4278 O O . THR B 1 135 ? -26.094 5.34 0.326 1 96.75 135 THR B O 1
ATOM 4281 N N . THR B 1 136 ? -25.094 6.48 1.92 1 98.19 136 THR B N 1
ATOM 4282 C CA . THR B 1 136 ? -25.984 5.996 2.961 1 98.19 136 THR B CA 1
ATOM 4283 C C . THR B 1 136 ? -27.172 6.934 3.131 1 98.19 136 THR B C 1
ATOM 4285 O O . THR B 1 136 ? -28.188 6.562 3.73 1 98.19 136 THR B O 1
ATOM 4288 N N . GLY B 1 137 ? -27.031 8.188 2.707 1 98.44 137 GLY B N 1
ATOM 4289 C CA . GLY B 1 137 ? -28.047 9.211 2.949 1 98.44 137 GLY B CA 1
ATOM 4290 C C . GLY B 1 137 ? -27.797 9.992 4.23 1 98.44 137 GLY B C 1
ATOM 4291 O O . GLY B 1 137 ? -28.578 10.883 4.574 1 98.44 137 GLY B O 1
ATOM 4292 N N . ALA B 1 138 ? -26.688 9.742 4.934 1 98.75 138 ALA B N 1
ATOM 4293 C CA . ALA B 1 138 ? -26.312 10.508 6.121 1 98.75 138 ALA B CA 1
ATOM 4294 C C . ALA B 1 138 ? -25.922 11.938 5.75 1 98.75 138 ALA B C 1
ATOM 4296 O O . ALA B 1 138 ? -25.688 12.234 4.578 1 98.75 138 ALA B O 1
ATOM 4297 N N . THR B 1 139 ? -25.922 12.789 6.746 1 98.56 139 THR B N 1
ATOM 4298 C CA . THR B 1 139 ? -25.484 14.164 6.539 1 98.56 139 THR B CA 1
ATOM 4299 C C . THR B 1 139 ? -24.062 14.367 7.039 1 98.56 139 THR B C 1
ATOM 4301 O O . THR B 1 139 ? -23.688 13.828 8.078 1 98.56 139 THR B O 1
ATOM 4304 N N . LEU B 1 140 ? -23.328 15.109 6.285 1 98.81 140 LEU B N 1
ATOM 4305 C CA . LEU B 1 140 ? -21.984 15.516 6.691 1 98.81 140 LEU B CA 1
ATOM 4306 C C . LEU B 1 140 ? -21.984 16.953 7.188 1 98.81 140 LEU B C 1
ATOM 4308 O O . LEU B 1 140 ? -22.297 17.875 6.43 1 98.81 140 LEU B O 1
ATOM 4312 N N . GLU B 1 141 ? -21.625 17.125 8.453 1 98.75 141 GLU B N 1
ATOM 4313 C CA . GLU B 1 141 ? -21.656 18.453 9.055 1 98.75 141 GLU B CA 1
ATOM 4314 C C . GLU B 1 141 ? -20.25 18.875 9.508 1 98.75 141 GLU B C 1
ATOM 4316 O O . GLU B 1 141 ? -19.5 18.047 10.047 1 98.75 141 GLU B O 1
ATOM 4321 N N . TYR B 1 142 ? -19.984 20.141 9.359 1 98.81 142 TYR B N 1
ATOM 4322 C CA . TYR B 1 142 ? -18.672 20.672 9.68 1 98.81 142 TYR B CA 1
ATOM 4323 C C . TYR B 1 142 ? -18.719 21.531 10.938 1 98.81 142 TYR B C 1
ATOM 4325 O O . TYR B 1 142 ? -19.672 22.297 11.133 1 98.81 142 TYR B O 1
ATOM 4333 N N . MET B 1 143 ? -17.75 21.391 11.789 1 98.88 143 MET B N 1
ATOM 4334 C CA . MET B 1 143 ? -17.5 22.359 12.852 1 98.88 143 MET B CA 1
ATOM 4335 C C . MET B 1 143 ? -16.531 23.438 12.375 1 98.88 143 MET B C 1
ATOM 4337 O O . MET B 1 143 ? -15.438 23.125 11.898 1 98.88 143 MET B O 1
ATOM 4341 N N . TYR B 1 144 ? -16.875 24.656 12.555 1 98.75 144 TYR B N 1
ATOM 4342 C CA . TYR B 1 144 ? -16.109 25.766 12.008 1 98.75 144 TYR B CA 1
ATOM 4343 C C . TYR B 1 144 ? -15.234 26.406 13.078 1 98.75 144 TYR B C 1
ATOM 4345 O O . TYR B 1 144 ? -15.461 26.203 14.273 1 98.75 144 TYR B O 1
ATOM 4353 N N . LEU B 1 145 ? -14.273 27.109 12.625 1 98.62 145 LEU B N 1
ATOM 4354 C CA . LEU B 1 145 ? -13.234 27.656 13.5 1 98.62 145 LEU B CA 1
ATOM 4355 C C . LEU B 1 145 ? -13.289 29.172 13.523 1 98.62 145 LEU B C 1
ATOM 4357 O O . LEU B 1 145 ? -13.836 29.797 12.617 1 98.62 145 LEU B O 1
ATOM 4361 N N . ASP B 1 146 ? -12.734 29.734 14.602 1 97.88 146 ASP B N 1
ATOM 4362 C CA . ASP B 1 146 ? -12.539 31.188 14.625 1 97.88 146 ASP B CA 1
ATOM 4363 C C . ASP B 1 146 ? -11.227 31.562 13.938 1 97.88 146 ASP B C 1
ATOM 4365 O O . ASP B 1 146 ? -10.547 30.719 13.367 1 97.88 146 ASP B O 1
ATOM 4369 N N . GLU B 1 147 ? -10.891 32.781 13.961 1 95.12 147 GLU B N 1
ATOM 4370 C CA . GLU B 1 147 ? -9.734 33.281 13.234 1 95.12 147 GLU B CA 1
ATOM 4371 C C . GLU B 1 147 ? -8.43 32.781 13.828 1 95.12 147 GLU B C 1
ATOM 4373 O O . GLU B 1 147 ? -7.414 32.688 13.133 1 95.12 147 GLU B O 1
ATOM 4378 N N . SER B 1 148 ? -8.484 32.375 15.062 1 96 148 SER B N 1
ATOM 4379 C CA . SER B 1 148 ? -7.277 31.906 15.734 1 96 148 SER B CA 1
ATOM 4380 C C . SER B 1 148 ? -7.117 30.391 15.602 1 96 148 SER B C 1
ATOM 4382 O O . SER B 1 148 ? -6.152 29.828 16.109 1 96 148 SER B O 1
ATOM 4384 N N . GLY B 1 149 ? -8.055 29.734 14.922 1 97.25 149 GLY B N 1
ATOM 4385 C CA . GLY B 1 149 ? -7.93 28.312 14.664 1 97.25 149 GLY B CA 1
ATOM 4386 C C . GLY B 1 149 ? -8.625 27.438 15.695 1 97.25 149 GLY B C 1
ATOM 4387 O O . GLY B 1 149 ? -8.492 26.219 15.68 1 97.25 149 GLY B O 1
ATOM 4388 N N . HIS B 1 150 ? -9.375 28.062 16.609 1 97.94 150 HIS B N 1
ATOM 4389 C CA . HIS B 1 150 ? -10.117 27.312 17.625 1 97.94 150 HIS B CA 1
ATOM 4390 C C . HIS B 1 150 ? -11.562 27.094 17.188 1 97.94 150 HIS B C 1
ATOM 4392 O O . HIS B 1 150 ? -12.109 27.875 16.406 1 97.94 150 HIS B O 1
ATOM 4398 N N . LEU B 1 151 ? -12.148 26.016 17.672 1 98.25 151 LEU B N 1
ATOM 4399 C CA . LEU B 1 151 ? -13.57 25.797 17.422 1 98.25 151 LEU B CA 1
ATOM 4400 C C . LEU B 1 151 ? -14.398 26.969 17.953 1 98.25 151 LEU B C 1
ATOM 4402 O O . LEU B 1 151 ? -14.195 27.406 19.094 1 98.25 151 LEU B O 1
ATOM 4406 N N . LYS B 1 152 ? -15.305 27.484 17.125 1 98.06 152 LYS B N 1
ATOM 4407 C CA . LYS B 1 152 ? -16.203 28.531 17.594 1 98.06 152 LYS B CA 1
ATOM 4408 C C . LYS B 1 152 ? -17.141 28.031 18.688 1 98.06 152 LYS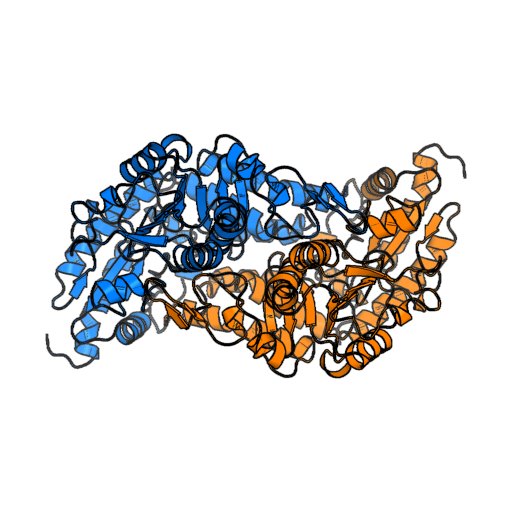 B C 1
ATOM 4410 O O . LYS B 1 152 ? -17.406 26.828 18.781 1 98.06 152 LYS B O 1
ATOM 4415 N N . ASP B 1 153 ? -17.625 29.016 19.453 1 96.56 153 ASP B N 1
ATOM 4416 C CA . ASP B 1 153 ? -18.594 28.688 20.484 1 96.56 153 ASP B CA 1
ATOM 4417 C C . ASP B 1 153 ? -19.828 28.016 19.875 1 96.56 153 ASP B C 1
ATOM 4419 O O . ASP B 1 153 ? -20.359 28.469 18.859 1 96.56 153 ASP B O 1
ATOM 4423 N N . GLY B 1 154 ? -20.141 26.891 20.469 1 97.44 154 GLY B N 1
ATOM 4424 C CA . GLY B 1 154 ? -21.375 26.219 20.062 1 97.44 154 GLY B CA 1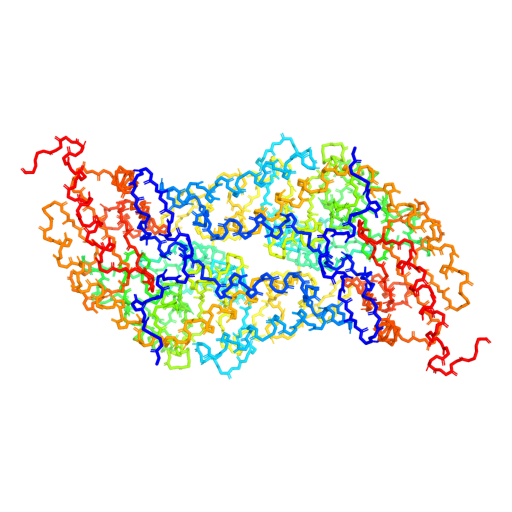
ATOM 4425 C C . GLY B 1 154 ? -21.156 25.188 18.969 1 97.44 154 GLY B C 1
ATOM 4426 O O . GLY B 1 154 ? -22.047 24.391 18.688 1 97.44 154 GLY B O 1
ATOM 4427 N N . GLU B 1 155 ? -20.062 25.156 18.359 1 98.31 155 GLU B N 1
ATOM 4428 C CA . GLU B 1 155 ? -19.828 24.234 17.25 1 98.31 155 GLU B CA 1
ATOM 4429 C C . GLU B 1 155 ? -19.875 22.781 17.703 1 98.31 155 GLU B C 1
ATOM 4431 O O . GLU B 1 155 ? -20.344 21.906 16.969 1 98.31 155 GLU B O 1
ATOM 4436 N N . MET B 1 156 ? -19.422 22.5 18.891 1 98.25 156 MET B N 1
ATOM 4437 C CA . MET B 1 156 ? -19.422 21.141 19.391 1 98.25 156 MET B CA 1
ATOM 4438 C C . MET B 1 156 ? -20.844 20.656 19.656 1 98.25 156 MET B C 1
ATOM 4440 O O . MET B 1 156 ? -21.078 19.453 19.797 1 98.25 156 MET B O 1
ATOM 4444 N N . ASP B 1 157 ? -21.797 21.609 19.75 1 98.25 157 ASP B N 1
ATOM 4445 C CA . ASP B 1 157 ? -23.203 21.234 19.938 1 98.25 157 ASP B CA 1
ATOM 4446 C C . ASP B 1 157 ? -23.766 20.516 18.719 1 98.25 157 ASP B C 1
ATOM 4448 O O . ASP B 1 157 ? -24.812 19.891 18.797 1 98.25 157 ASP B O 1
ATOM 4452 N N . LYS B 1 158 ? -23.062 20.609 17.641 1 98.56 158 LYS B N 1
ATOM 4453 C CA . LYS B 1 158 ? -23.469 19.891 16.422 1 98.56 158 LYS B CA 1
ATOM 4454 C C . LYS B 1 158 ? -23.406 18.391 16.625 1 98.56 158 LYS B C 1
ATOM 4456 O O . LYS B 1 158 ? -24 17.625 15.859 1 98.56 158 LYS B O 1
ATOM 4461 N N . ILE B 1 159 ? -22.578 18 17.594 1 98.81 159 ILE B N 1
ATOM 4462 C CA . ILE B 1 159 ? -22.609 16.594 18.016 1 98.81 159 ILE B CA 1
ATOM 4463 C C . ILE B 1 159 ? -23.859 16.328 18.859 1 98.81 159 ILE B C 1
ATOM 4465 O O . ILE B 1 159 ? -23.922 16.734 20.031 1 98.81 159 ILE B O 1
ATOM 4469 N N . ASP B 1 160 ? -24.812 15.711 18.266 1 98.62 160 ASP B N 1
ATOM 4470 C CA . ASP B 1 160 ? -26.094 15.5 18.938 1 98.62 160 ASP B CA 1
ATOM 4471 C C . ASP B 1 160 ? -26.562 14.055 18.781 1 98.62 160 ASP B C 1
ATOM 4473 O O . ASP B 1 160 ? -25.766 13.172 18.438 1 98.62 160 ASP B O 1
ATOM 4477 N N . SER B 1 161 ? -27.781 13.773 19.078 1 98.44 161 SER B N 1
ATOM 4478 C CA . SER B 1 161 ? -28.297 12.406 19.188 1 98.44 161 SER B CA 1
ATOM 4479 C C . SER B 1 161 ? -28.312 11.719 17.828 1 98.44 161 SER B C 1
ATOM 4481 O O . SER B 1 161 ? -28.391 10.492 17.75 1 98.44 161 SER B O 1
ATOM 4483 N N . GLN B 1 162 ? -28.203 12.5 16.734 1 98.56 162 GLN B N 1
ATOM 4484 C CA . GLN B 1 162 ? -28.203 11.922 15.398 1 98.56 162 GLN B CA 1
ATOM 4485 C C . GLN B 1 162 ? -26.781 11.578 14.953 1 98.56 162 GLN B C 1
ATOM 4487 O O . GLN B 1 162 ? -26.594 10.867 13.961 1 98.56 162 GLN B O 1
ATOM 4492 N N . THR B 1 163 ? -25.812 12.055 15.68 1 98.88 163 THR B N 1
ATOM 4493 C CA . THR B 1 163 ? -24.422 11.867 15.297 1 98.88 163 THR B CA 1
ATOM 4494 C C . THR B 1 163 ? -23.984 10.422 15.516 1 98.88 163 THR B C 1
ATOM 4496 O O . THR B 1 163 ? -24.188 9.859 16.594 1 98.88 163 THR B O 1
ATOM 4499 N N . LYS B 1 164 ? -23.359 9.805 14.469 1 98.88 164 LYS B N 1
ATOM 4500 C CA . LYS B 1 164 ? -22.875 8.43 14.57 1 98.88 164 LYS B CA 1
ATOM 4501 C C . LYS B 1 164 ? -21.344 8.375 14.469 1 98.88 164 LYS B C 1
ATOM 4503 O O . LYS B 1 164 ? -20.719 7.426 14.93 1 98.88 164 LYS B O 1
ATOM 4508 N N . ILE B 1 165 ? -20.781 9.383 13.805 1 98.94 165 ILE B N 1
ATOM 4509 C CA . ILE B 1 165 ? -19.328 9.445 13.641 1 98.94 165 ILE B CA 1
ATOM 4510 C C . ILE B 1 165 ? -18.844 10.867 13.898 1 98.94 165 ILE B C 1
ATOM 4512 O O . ILE B 1 165 ? -19.422 11.828 13.383 1 98.94 165 ILE B O 1
ATOM 4516 N N . VAL B 1 166 ? -17.891 11.039 14.734 1 98.94 166 VAL B N 1
ATOM 4517 C CA . VAL B 1 166 ? -17.078 12.242 14.859 1 98.94 166 VAL B CA 1
ATOM 4518 C C . VAL B 1 166 ? -15.641 11.93 14.461 1 98.94 166 VAL B C 1
ATOM 4520 O O . VAL B 1 166 ? -14.977 11.102 15.086 1 98.94 166 VAL B O 1
ATOM 4523 N N . SER B 1 167 ? -15.172 12.484 13.367 1 98.94 167 SER B N 1
ATOM 4524 C CA . SER B 1 167 ? -13.828 12.242 12.852 1 98.94 167 SER B CA 1
ATOM 4525 C C . SER B 1 167 ? -13.039 13.539 12.727 1 98.94 167 SER B C 1
ATOM 4527 O O . SER B 1 167 ? -13.508 14.508 12.133 1 98.94 167 SER B O 1
ATOM 4529 N N . PHE B 1 168 ? -11.844 13.625 13.312 1 98.81 168 PHE B N 1
ATOM 4530 C CA . PHE B 1 168 ? -11.078 14.867 13.289 1 98.81 168 PHE B CA 1
ATOM 4531 C C . PHE B 1 168 ? -9.594 14.602 13.523 1 98.81 168 PHE B C 1
ATOM 4533 O O . PHE B 1 168 ? -9.227 13.539 14.039 1 98.81 168 PHE B O 1
ATOM 4540 N N . ALA B 1 169 ? -8.758 15.453 13.094 1 98.62 169 ALA B N 1
ATOM 4541 C CA . ALA B 1 169 ? -7.312 15.359 13.273 1 98.62 169 ALA B CA 1
ATOM 4542 C C . ALA B 1 169 ? -6.926 15.57 14.727 1 98.62 169 ALA B C 1
ATOM 4544 O O . ALA B 1 169 ? -7.473 16.453 15.398 1 98.62 169 ALA B O 1
ATOM 4545 N N . HIS B 1 170 ? -6 14.773 15.211 1 98.62 170 HIS B N 1
ATOM 4546 C CA . HIS B 1 170 ? -5.395 15.031 16.516 1 98.62 170 HIS B CA 1
ATOM 4547 C C . HIS B 1 170 ? -4.613 16.344 16.5 1 98.62 170 HIS B C 1
ATOM 4549 O O . HIS B 1 170 ? -4.75 17.156 17.422 1 98.62 170 HIS B O 1
ATOM 4555 N N . VAL B 1 171 ? -3.799 16.516 15.508 1 98.25 171 VAL B N 1
ATOM 4556 C CA . VAL B 1 171 ? -3.1 17.766 15.203 1 98.25 171 VAL B CA 1
ATOM 4557 C C . VAL B 1 171 ? -3.361 18.156 13.75 1 98.25 171 VAL B C 1
ATOM 4559 O O . VAL B 1 171 ? -3.17 17.344 12.836 1 98.25 171 VAL B O 1
ATOM 4562 N N . SER B 1 172 ? -3.883 19.391 13.539 1 98.38 172 SER B N 1
ATOM 4563 C CA . SER B 1 172 ? -4.16 19.875 12.195 1 98.38 172 SER B CA 1
ATOM 4564 C C . SER B 1 172 ? -2.883 19.953 11.359 1 98.38 172 SER B C 1
ATOM 4566 O O . SER B 1 172 ? -1.873 20.5 11.812 1 98.38 172 SER B O 1
ATOM 4568 N N . ASN B 1 173 ? -2.949 19.422 10.117 1 97.81 173 ASN B N 1
ATOM 4569 C CA . ASN B 1 173 ? -1.783 19.422 9.234 1 97.81 173 ASN B CA 1
ATOM 4570 C C . ASN B 1 173 ? -1.499 20.812 8.695 1 97.81 173 ASN B C 1
ATOM 4572 O O . ASN B 1 173 ? -0.44 21.062 8.109 1 97.81 173 ASN B O 1
ATOM 4576 N N . VAL B 1 174 ? -2.4 21.734 8.906 1 98.19 174 VAL B N 1
ATOM 4577 C CA . VAL B 1 174 ? -2.215 23.109 8.43 1 98.19 174 VAL B CA 1
ATOM 4578 C C . VAL B 1 174 ? -1.911 24.031 9.609 1 98.19 174 VAL B C 1
ATOM 4580 O O . VAL B 1 174 ? -0.902 24.734 9.602 1 98.19 174 VAL B O 1
ATOM 4583 N N . LEU B 1 175 ? -2.713 23.906 10.648 1 98.12 175 LEU B N 1
ATOM 4584 C CA . LEU B 1 175 ? -2.643 24.859 11.75 1 98.12 175 LEU B CA 1
ATOM 4585 C C . LEU B 1 175 ? -1.6 24.438 12.781 1 98.12 175 LEU B C 1
ATOM 4587 O O . LEU B 1 175 ? -1.152 25.25 13.594 1 98.12 175 LEU B O 1
ATOM 4591 N N . GLY B 1 176 ? -1.229 23.156 12.773 1 98.06 176 GLY B N 1
ATOM 4592 C CA . GLY B 1 176 ? -0.313 22.641 13.781 1 98.06 176 GLY B CA 1
ATOM 4593 C C . GLY B 1 176 ? -0.874 22.703 15.188 1 98.06 176 GLY B C 1
ATOM 4594 O O . GLY B 1 176 ? -0.12 22.781 16.156 1 98.06 176 GLY B O 1
ATOM 4595 N N . MET B 1 177 ? -2.148 22.719 15.281 1 97.88 177 MET B N 1
ATOM 4596 C CA . MET B 1 177 ? -2.84 22.891 16.562 1 97.88 177 MET B CA 1
ATOM 4597 C C . MET B 1 177 ? -3.709 21.672 16.859 1 97.88 177 MET B C 1
ATOM 4599 O O . MET B 1 177 ? -4.098 20.938 15.945 1 97.88 177 MET B O 1
ATOM 4603 N N . GLU B 1 178 ? -3.914 21.438 18.109 1 96.88 178 GLU B N 1
ATOM 4604 C CA . GLU B 1 178 ? -4.848 20.391 18.531 1 96.88 178 GLU B CA 1
ATOM 4605 C C . GLU B 1 178 ? -6.234 20.984 18.797 1 96.88 178 GLU B C 1
ATOM 4607 O O . GLU B 1 178 ? -6.363 22.109 19.25 1 96.88 178 GLU B O 1
ATOM 4612 N N . PHE B 1 179 ? -7.227 20.203 18.422 1 93.94 179 PHE B N 1
ATOM 4613 C CA . PHE B 1 179 ? -8.586 20.5 18.875 1 93.94 179 PHE B CA 1
ATOM 4614 C C . PHE B 1 179 ? -8.812 19.969 20.281 1 93.94 179 PHE B C 1
ATOM 4616 O O . PHE B 1 179 ? -7.91 19.375 20.875 1 93.94 179 PHE B O 1
ATOM 4623 N N . PRO B 1 180 ? -9.984 20.391 20.922 1 96.69 180 PRO B N 1
ATOM 4624 C CA . PRO B 1 180 ? -10.266 19.797 22.234 1 96.69 180 PRO B CA 1
ATOM 4625 C C . PRO B 1 180 ? -10.602 18.312 22.172 1 96.69 180 PRO B C 1
ATOM 4627 O O . PRO B 1 180 ? -11.766 17.938 22.328 1 96.69 180 PRO B O 1
ATOM 4630 N N . VAL B 1 181 ? -9.578 17.5 22.031 1 97.75 181 VAL B N 1
ATOM 4631 C CA . VAL B 1 181 ? -9.641 16.094 21.656 1 97.75 181 VAL B CA 1
ATOM 4632 C C . VAL B 1 181 ? -10.453 15.32 22.703 1 97.75 181 VAL B C 1
ATOM 4634 O O . VAL B 1 181 ? -11.391 14.594 22.344 1 97.75 181 VAL B O 1
ATOM 4637 N N . GLU B 1 182 ? -10.109 15.477 23.969 1 97.88 182 GLU B N 1
ATOM 4638 C CA . GLU B 1 182 ? -10.789 14.742 25.031 1 97.88 182 GLU B CA 1
ATOM 4639 C C . GLU B 1 182 ? -12.273 15.078 25.062 1 97.88 182 GLU B C 1
ATOM 4641 O O . GLU B 1 182 ? -13.117 14.18 25.188 1 97.88 182 GLU B O 1
ATOM 4646 N N . GLU B 1 183 ? -12.562 16.375 24.969 1 98.12 183 GLU B N 1
ATOM 4647 C CA . GLU B 1 183 ? -13.945 16.828 25.016 1 98.12 183 GLU B CA 1
ATOM 4648 C C . GLU B 1 183 ? -14.734 16.312 23.812 1 98.12 183 GLU B C 1
ATOM 4650 O O . GLU B 1 183 ? -15.883 15.883 23.953 1 98.12 183 GLU B O 1
ATOM 4655 N N . LEU B 1 184 ? -14.18 16.359 22.641 1 98.75 184 LEU B N 1
ATOM 4656 C CA . LEU B 1 184 ? -14.844 15.906 21.422 1 98.75 184 LEU B CA 1
ATOM 4657 C C . LEU B 1 184 ? -15.141 14.414 21.5 1 98.75 184 LEU B C 1
ATOM 4659 O O . LEU B 1 184 ? -16.219 13.969 21.109 1 98.75 184 LEU B O 1
ATOM 4663 N N . ILE B 1 185 ? -14.172 13.602 21.984 1 98.81 185 ILE B N 1
ATOM 4664 C CA . ILE B 1 185 ? -14.367 12.164 22.109 1 98.81 185 ILE B CA 1
ATOM 4665 C C . ILE B 1 185 ? -15.469 11.875 23.125 1 98.81 185 ILE B C 1
ATOM 4667 O O . ILE B 1 185 ? -16.359 11.047 22.875 1 98.81 185 ILE B O 1
ATOM 4671 N N . LYS B 1 186 ? -15.43 12.594 24.266 1 98.69 186 LYS B N 1
ATOM 4672 C CA . LYS B 1 186 ? -16.453 12.43 25.297 1 98.69 186 LYS B CA 1
ATOM 4673 C C . LYS B 1 186 ? -17.828 12.766 24.75 1 98.69 186 LYS B C 1
ATOM 4675 O O . LYS B 1 186 ? -18.797 12.047 25.016 1 98.69 186 LYS B O 1
ATOM 4680 N N . ARG B 1 187 ? -17.969 13.867 24.062 1 98.62 187 ARG B N 1
ATOM 4681 C CA . ARG B 1 187 ? -19.25 14.281 23.5 1 98.62 187 ARG B CA 1
ATOM 4682 C C . ARG B 1 187 ? -19.75 13.266 22.484 1 98.62 187 ARG B C 1
ATOM 4684 O O . ARG B 1 187 ? -20.953 12.992 22.406 1 98.62 187 ARG B O 1
ATOM 4691 N N . ALA B 1 188 ? -18.844 12.75 21.609 1 98.88 188 ALA B N 1
ATOM 4692 C CA . ALA B 1 188 ? -19.219 11.711 20.656 1 98.88 188 ALA B CA 1
ATOM 4693 C C . ALA B 1 188 ? -19.812 10.5 21.375 1 98.88 188 ALA B C 1
ATOM 4695 O O . ALA B 1 188 ? -20.922 10.055 21.047 1 98.88 188 ALA B O 1
ATOM 4696 N N . HIS B 1 189 ? -19.094 10.039 22.391 1 98.81 189 HIS B N 1
ATOM 4697 C CA . HIS B 1 189 ? -19.516 8.852 23.141 1 98.81 189 HIS B CA 1
ATOM 4698 C C . HIS B 1 189 ? -20.828 9.094 23.859 1 98.81 189 HIS B C 1
ATOM 4700 O O . HIS B 1 189 ? -21.641 8.18 23.984 1 98.81 189 HIS B O 1
ATOM 4706 N N . ALA B 1 190 ? -21 10.312 24.344 1 98.75 190 ALA B N 1
ATOM 4707 C CA . ALA B 1 190 ? -22.188 10.656 25.094 1 98.75 190 ALA B CA 1
ATOM 4708 C C . ALA B 1 190 ? -23.453 10.469 24.266 1 98.75 190 ALA B C 1
ATOM 4710 O O . ALA B 1 190 ? -24.531 10.219 24.797 1 98.75 190 ALA B O 1
ATOM 4711 N N . VAL B 1 191 ? -23.359 10.562 22.984 1 98.69 191 VAL B N 1
ATOM 4712 C CA . VAL B 1 191 ? -24.531 10.438 22.125 1 98.69 191 VAL B CA 1
ATOM 4713 C C . VAL B 1 191 ? -24.484 9.102 21.375 1 98.69 191 VAL B C 1
ATOM 4715 O O . VAL B 1 191 ? -25.234 8.898 20.422 1 98.69 191 VAL B O 1
ATOM 4718 N N . GLY B 1 192 ? -23.531 8.211 21.672 1 98.56 192 GLY B N 1
ATOM 4719 C CA . GLY B 1 192 ? -23.438 6.883 21.078 1 98.56 192 GLY B CA 1
ATOM 4720 C C . GLY B 1 192 ? -22.641 6.852 19.797 1 98.56 192 GLY B C 1
ATOM 4721 O O . GLY B 1 192 ? -22.594 5.832 19.094 1 98.56 192 GLY B O 1
ATOM 4722 N N . ALA B 1 193 ? -22 7.945 19.422 1 98.81 193 ALA B N 1
ATOM 4723 C CA . ALA B 1 193 ? -21.172 8.016 18.219 1 98.81 193 ALA B CA 1
ATOM 4724 C C . ALA B 1 193 ? -19.766 7.469 18.484 1 98.81 193 ALA B C 1
ATOM 4726 O O . ALA B 1 193 ? -19.312 7.441 19.625 1 98.81 193 ALA B O 1
ATOM 4727 N N . ILE B 1 194 ? -19.125 7.004 17.422 1 98.88 194 ILE B N 1
ATOM 4728 C CA . ILE B 1 194 ? -17.719 6.648 17.531 1 98.88 194 ILE B CA 1
ATOM 4729 C C . ILE B 1 194 ? -16.844 7.863 17.203 1 98.88 194 ILE B C 1
ATOM 4731 O O . ILE B 1 194 ? -17.266 8.758 16.469 1 98.88 194 ILE B O 1
ATOM 4735 N N . ALA B 1 195 ? -15.672 7.898 17.766 1 98.94 195 ALA B N 1
ATOM 4736 C CA . ALA B 1 195 ? -14.68 8.938 17.516 1 98.94 195 ALA B CA 1
ATOM 4737 C C . ALA B 1 195 ? -13.477 8.391 16.766 1 98.94 195 ALA B C 1
ATOM 4739 O O . ALA B 1 195 ? -12.844 7.426 17.203 1 98.94 195 ALA B O 1
ATOM 4740 N N . ILE B 1 196 ? -13.203 8.961 15.617 1 98.94 196 ILE B N 1
ATOM 4741 C CA . ILE B 1 196 ? -12.047 8.617 14.789 1 98.94 196 ILE B CA 1
ATOM 4742 C C . ILE B 1 196 ? -11.008 9.734 14.867 1 98.94 196 ILE B C 1
ATOM 4744 O O . ILE B 1 196 ? -11.297 10.883 14.547 1 98.94 196 ILE B O 1
ATOM 4748 N N . LEU B 1 197 ? -9.852 9.383 15.305 1 98.88 197 LEU B N 1
ATOM 4749 C CA . LEU B 1 197 ? -8.789 10.367 15.477 1 98.88 197 LEU B CA 1
ATOM 4750 C C . LEU B 1 197 ? -7.688 10.156 14.438 1 98.88 197 LEU B C 1
ATOM 4752 O O . LEU B 1 197 ? -7.062 9.094 14.398 1 98.88 197 LEU B O 1
ATOM 4756 N N . ASP B 1 198 ? -7.508 11.133 13.57 1 98.81 198 ASP B N 1
ATOM 4757 C CA . ASP B 1 198 ? -6.406 11.133 12.609 1 98.81 198 ASP B CA 1
ATOM 4758 C C . ASP B 1 198 ? -5.102 11.578 13.266 1 98.81 198 ASP B C 1
ATOM 4760 O O . ASP B 1 198 ? -4.902 12.766 13.516 1 98.81 198 ASP B O 1
ATOM 4764 N N . GLY B 1 199 ? -4.227 10.633 13.445 1 98.81 199 GLY B N 1
ATOM 4765 C CA . GLY B 1 199 ? -2.994 10.883 14.172 1 98.81 199 GLY B CA 1
ATOM 4766 C C . GLY B 1 199 ? -1.796 11.078 13.258 1 98.81 199 GLY B C 1
ATOM 4767 O O . GLY B 1 199 ? -0.65 10.945 13.695 1 98.81 199 GLY B O 1
ATOM 4768 N N . ALA B 1 200 ? -1.994 11.398 11.992 1 98.5 200 ALA B N 1
ATOM 4769 C CA . ALA B 1 200 ? -0.927 11.508 11 1 98.5 200 ALA B CA 1
ATOM 4770 C C . ALA B 1 200 ? 0.113 12.539 11.438 1 98.5 200 ALA B C 1
ATOM 4772 O O . ALA B 1 200 ? 1.309 12.367 11.188 1 98.5 200 ALA B O 1
ATOM 4773 N N . GLN B 1 201 ? -0.345 13.609 12.094 1 98.44 201 GLN B N 1
ATOM 4774 C CA . GLN B 1 201 ? 0.576 14.68 12.461 1 98.44 201 GLN B CA 1
ATOM 4775 C C . GLN B 1 201 ? 0.829 14.688 13.969 1 98.44 201 GLN B C 1
ATOM 4777 O O . GLN B 1 201 ? 1.496 15.586 14.484 1 98.44 201 GLN B O 1
ATOM 4782 N N . SER B 1 202 ? 0.271 13.758 14.727 1 98.56 202 SER B N 1
ATOM 4783 C CA . SER B 1 202 ? 0.51 13.695 16.172 1 98.56 202 SER B CA 1
ATOM 4784 C C . SER B 1 202 ? 1.416 12.523 16.516 1 98.56 202 SER B C 1
ATOM 4786 O O . SER B 1 202 ? 2.402 12.688 17.25 1 98.56 202 SER B O 1
ATOM 4788 N N . ALA B 1 203 ? 1.225 11.359 15.93 1 98.56 203 ALA B N 1
ATOM 4789 C CA . ALA B 1 203 ? 1.918 10.117 16.281 1 98.56 203 ALA B CA 1
ATOM 4790 C C . ALA B 1 203 ? 3.432 10.297 16.203 1 98.56 203 ALA B C 1
ATOM 4792 O O . ALA B 1 203 ? 4.168 9.789 17.047 1 98.56 203 ALA B O 1
ATOM 4793 N N . PRO B 1 204 ? 3.951 11.023 15.219 1 98.06 204 PRO B N 1
ATOM 4794 C CA . PRO B 1 204 ? 5.402 11.195 15.133 1 98.06 204 PRO B CA 1
ATOM 4795 C C . PRO B 1 204 ? 5.953 12.117 16.219 1 98.06 204 PRO B C 1
ATOM 4797 O O . PRO B 1 204 ? 7.156 12.094 16.5 1 98.06 204 PRO B O 1
ATOM 4800 N N . HIS B 1 205 ? 5.082 12.938 16.891 1 97.94 205 HIS B N 1
ATOM 4801 C CA . HIS B 1 205 ? 5.609 14.109 17.578 1 97.94 205 HIS B CA 1
ATOM 4802 C C . HIS B 1 205 ? 5.316 14.055 19.078 1 97.94 205 HIS B C 1
ATOM 4804 O O . HIS B 1 205 ? 5.875 14.836 19.859 1 97.94 205 HIS B O 1
ATOM 4810 N N . LYS B 1 206 ? 4.441 13.164 19.453 1 97.44 206 LYS B N 1
ATOM 4811 C CA . LYS B 1 206 ? 4.082 13.117 20.859 1 97.44 206 LYS B CA 1
ATOM 4812 C C . LYS B 1 206 ? 3.658 11.711 21.281 1 97.44 206 LYS B C 1
ATOM 4814 O O . LYS B 1 206 ? 3.354 10.875 20.438 1 97.44 206 LYS B O 1
ATOM 4819 N N . LYS B 1 207 ? 3.703 11.492 22.578 1 98.31 207 LYS B N 1
ATOM 4820 C CA . LYS B 1 207 ? 3.26 10.211 23.125 1 98.31 207 LYS B CA 1
ATOM 4821 C C . LYS B 1 207 ? 1.767 10 22.891 1 98.31 207 LYS B C 1
ATOM 4823 O O . LYS B 1 207 ? 0.962 10.906 23.125 1 98.31 207 LYS B O 1
ATOM 4828 N N . ILE B 1 208 ? 1.397 8.883 22.359 1 98.69 208 ILE B N 1
ATOM 4829 C CA . ILE B 1 208 ? 0.008 8.523 22.109 1 98.69 208 ILE B CA 1
ATOM 4830 C C . ILE B 1 208 ? -0.418 7.406 23.047 1 98.69 208 ILE B C 1
ATOM 4832 O O . ILE B 1 208 ? 0.308 6.426 23.234 1 98.69 208 ILE B O 1
ATOM 4836 N N . ASP B 1 209 ? -1.462 7.547 23.719 1 98.81 209 ASP B N 1
ATOM 4837 C CA . ASP B 1 209 ? -2.115 6.535 24.547 1 98.81 209 ASP B CA 1
ATOM 4838 C C . ASP B 1 209 ? -3.586 6.379 24.156 1 98.81 209 ASP B C 1
ATOM 4840 O O . ASP B 1 209 ? -4.449 7.074 24.703 1 98.81 209 ASP B O 1
ATOM 4844 N N . VAL B 1 210 ? -3.869 5.383 23.266 1 98.88 210 VAL B N 1
ATOM 4845 C CA . VAL B 1 210 ? -5.211 5.273 22.703 1 98.88 210 VAL B CA 1
ATOM 4846 C C . VAL B 1 210 ? -6.188 4.82 23.781 1 98.88 210 VAL B C 1
ATOM 4848 O O . VAL B 1 210 ? -7.395 5.047 23.672 1 98.88 210 VAL B O 1
ATOM 4851 N N . GLN B 1 211 ? -5.711 4.141 24.812 1 98.69 211 GLN B N 1
ATOM 4852 C CA . GLN B 1 211 ? -6.578 3.758 25.922 1 98.69 211 GLN B CA 1
ATOM 4853 C C . GLN B 1 211 ? -7 4.977 26.75 1 98.69 211 GLN B C 1
ATOM 4855 O O . GLN B 1 211 ? -8.172 5.117 27.094 1 98.69 211 GLN B O 1
ATOM 4860 N N . ALA B 1 212 ? -6.039 5.875 27.047 1 98.62 212 ALA B N 1
ATOM 4861 C CA . ALA B 1 212 ? -6.348 7.094 27.781 1 98.62 212 ALA B CA 1
ATOM 4862 C C . ALA B 1 212 ? -7.242 8.023 26.953 1 98.62 212 ALA B C 1
ATOM 4864 O O . ALA B 1 212 ? -8.156 8.648 27.5 1 98.62 212 ALA B O 1
ATOM 4865 N N . LEU B 1 213 ? -6.992 8.109 25.641 1 98.44 213 LEU B N 1
ATOM 4866 C CA . LEU B 1 213 ? -7.789 8.945 24.75 1 98.44 213 LEU B CA 1
ATOM 4867 C C . LEU B 1 213 ? -9.203 8.391 24.594 1 98.44 213 LEU B C 1
ATOM 4869 O O . LEU B 1 213 ? -10.156 9.148 24.406 1 98.44 213 LEU B O 1
ATOM 4873 N N . ASP B 1 214 ? -9.25 7.094 24.641 1 98.69 214 ASP B N 1
ATOM 4874 C CA . ASP B 1 214 ? -10.484 6.328 24.469 1 98.69 214 ASP B CA 1
ATOM 4875 C C . ASP B 1 214 ? -11.102 6.57 23.094 1 98.69 214 ASP B C 1
ATOM 4877 O O . ASP B 1 214 ? -12.32 6.621 22.953 1 98.69 214 ASP B O 1
ATOM 4881 N N . CYS B 1 215 ? -10.32 6.984 22.094 1 98.81 215 CYS B N 1
ATOM 4882 C CA . CYS B 1 215 ? -10.836 7.043 20.734 1 98.81 215 CYS B CA 1
ATOM 4883 C C . CYS B 1 215 ? -11.18 5.652 20.219 1 98.81 215 CYS B C 1
ATOM 4885 O O . CYS B 1 215 ? -10.641 4.656 20.703 1 98.81 215 CYS B O 1
ATOM 4887 N N . ASP B 1 216 ? -12.086 5.535 19.312 1 98.94 216 ASP B N 1
ATOM 4888 C CA . ASP B 1 216 ? -12.531 4.25 18.781 1 98.94 216 ASP B CA 1
ATOM 4889 C C . ASP B 1 216 ? -11.617 3.771 17.656 1 98.94 216 ASP B C 1
ATOM 4891 O O . ASP B 1 216 ? -11.453 2.566 17.453 1 98.94 216 ASP B O 1
ATOM 4895 N N . PHE B 1 217 ? -11.141 4.68 16.891 1 98.94 217 PHE B N 1
ATOM 4896 C CA . PHE B 1 217 ? -10.125 4.449 15.867 1 98.94 217 PHE B CA 1
ATOM 4897 C C . PHE B 1 217 ? -9.031 5.504 15.945 1 98.94 217 PHE B C 1
ATOM 4899 O O . PHE B 1 217 ? -9.289 6.656 16.312 1 98.94 217 PHE B O 1
ATOM 4906 N N . PHE B 1 218 ? -7.805 5.113 15.641 1 98.94 218 PHE B N 1
ATOM 4907 C CA . PHE B 1 218 ? -6.641 5.98 15.508 1 98.94 218 PHE B CA 1
ATOM 4908 C C . PHE B 1 218 ? -5.789 5.566 14.312 1 98.94 218 PHE B C 1
ATOM 4910 O O . PHE B 1 218 ? -5.504 4.379 14.133 1 98.94 218 PHE B O 1
ATOM 4917 N N . VAL B 1 219 ? -5.422 6.543 13.461 1 98.94 219 VAL B N 1
ATOM 4918 C CA . VAL B 1 219 ? -4.734 6.176 12.227 1 98.94 219 VAL B CA 1
ATOM 4919 C C . VAL B 1 219 ? -3.475 7.023 12.062 1 98.94 219 VAL B C 1
ATOM 4921 O O . VAL B 1 219 ? -3.453 8.195 12.461 1 98.94 219 VAL B O 1
ATOM 4924 N N . PHE B 1 220 ? -2.404 6.461 11.562 1 98.88 220 PHE B N 1
ATOM 4925 C CA . PHE B 1 220 ? -1.187 7.199 11.242 1 98.88 220 PHE B CA 1
ATOM 4926 C C . PHE B 1 220 ? -0.351 6.441 10.211 1 98.88 220 PHE B C 1
ATOM 4928 O O . PHE B 1 220 ? -0.695 5.324 9.828 1 98.88 220 PHE B O 1
ATOM 4935 N N . SER B 1 221 ? 0.711 7.086 9.688 1 98.44 221 SER B N 1
ATOM 4936 C CA . SER B 1 221 ? 1.534 6.527 8.617 1 98.44 221 SER B CA 1
ATOM 4937 C C . SER B 1 221 ? 3.004 6.477 9.023 1 98.44 221 SER B C 1
ATOM 4939 O O . SER B 1 221 ? 3.506 7.391 9.68 1 98.44 221 SER B O 1
ATOM 4941 N N . GLY B 1 222 ? 3.67 5.457 8.562 1 98.62 222 GLY B N 1
ATOM 4942 C CA . GLY B 1 222 ? 5.082 5.281 8.859 1 98.62 222 GLY B CA 1
ATOM 4943 C C . GLY B 1 222 ? 5.961 6.344 8.234 1 98.62 222 GLY B C 1
ATOM 4944 O O . GLY B 1 222 ? 6.922 6.809 8.852 1 98.62 222 GLY B O 1
ATOM 4945 N N . HIS B 1 223 ? 5.641 6.812 7.043 1 98.38 223 HIS B N 1
ATOM 4946 C CA . HIS B 1 223 ? 6.52 7.711 6.301 1 98.38 223 HIS B CA 1
ATOM 4947 C C . HIS B 1 223 ? 6.59 9.086 6.965 1 98.38 223 HIS B C 1
ATOM 4949 O O . HIS B 1 223 ? 7.457 9.898 6.629 1 98.38 223 HIS B O 1
ATOM 4955 N N . LYS B 1 224 ? 5.746 9.344 7.988 1 98.44 224 LYS B N 1
ATOM 4956 C CA . LYS B 1 224 ? 5.789 10.617 8.711 1 98.44 224 LYS B CA 1
ATOM 4957 C C . LYS B 1 224 ? 6.527 10.469 10.039 1 98.44 224 LYS B C 1
ATOM 4959 O O . LYS B 1 224 ? 6.637 11.43 10.797 1 98.44 224 LYS B O 1
ATOM 4964 N N . MET B 1 225 ? 7.012 9.258 10.281 1 98.56 225 MET B N 1
ATOM 4965 C CA . MET B 1 225 ? 7.73 9.023 11.531 1 98.56 225 MET B CA 1
ATOM 4966 C C . MET B 1 225 ? 8.992 8.203 11.289 1 98.56 225 MET B C 1
ATOM 4968 O O . MET B 1 225 ? 9.305 7.293 12.055 1 98.56 225 MET B O 1
ATOM 4972 N N . CYS B 1 226 ? 9.688 8.453 10.172 1 98.7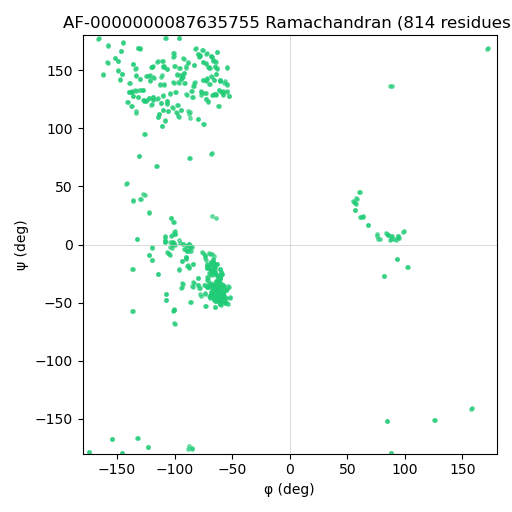5 226 CYS B N 1
ATOM 4973 C CA . CYS B 1 226 ? 11.047 8.008 9.867 1 98.75 226 CYS B CA 1
ATOM 4974 C C . CYS B 1 226 ? 11.039 6.609 9.258 1 98.75 226 CYS B C 1
ATOM 4976 O O . CYS B 1 226 ? 12.094 6 9.086 1 98.75 226 CYS B O 1
ATOM 4978 N N . ALA B 1 227 ? 9.867 6.02 8.922 1 98.75 227 ALA B N 1
ATOM 4979 C CA . ALA B 1 227 ? 9.773 4.73 8.242 1 98.75 227 ALA B CA 1
ATOM 4980 C C . ALA B 1 227 ? 9.609 4.914 6.738 1 98.75 227 ALA B C 1
ATOM 4982 O O . ALA B 1 227 ? 9.562 6.043 6.246 1 98.75 227 ALA B O 1
ATOM 4983 N N . SER B 1 228 ? 9.562 3.844 6.039 1 98.19 228 SER B N 1
ATOM 4984 C CA . SER B 1 228 ? 9.414 3.871 4.59 1 98.19 228 SER B CA 1
ATOM 4985 C C . SER B 1 228 ? 8 4.281 4.184 1 98.19 228 SER B C 1
ATOM 4987 O O . SER B 1 228 ? 7.07 4.203 4.988 1 98.19 228 SER B O 1
ATOM 4989 N N . GLN B 1 229 ? 7.875 4.812 2.984 1 98.06 229 GLN B N 1
ATOM 4990 C CA . GLN B 1 229 ? 6.566 4.945 2.354 1 98.06 229 GLN B CA 1
ATOM 4991 C C . GLN B 1 229 ? 5.941 3.58 2.088 1 98.06 229 GLN B C 1
ATOM 4993 O O . GLN B 1 229 ? 6.656 2.59 1.904 1 98.06 229 GLN B O 1
ATOM 4998 N N . GLY B 1 230 ? 4.594 3.467 2.166 1 97.88 230 GLY B N 1
ATOM 4999 C CA . GLY B 1 230 ? 3.902 2.225 1.857 1 97.88 230 GLY B CA 1
ATOM 5000 C C . GLY B 1 230 ? 3.543 1.419 3.092 1 97.88 230 GLY B C 1
ATOM 5001 O O . GLY B 1 230 ? 3.172 0.248 2.99 1 97.88 230 GLY B O 1
ATOM 5002 N N . ILE B 1 231 ? 3.674 1.996 4.285 1 98.56 231 ILE B N 1
ATOM 5003 C CA . ILE B 1 231 ? 3.275 1.313 5.512 1 98.56 231 ILE B CA 1
ATOM 5004 C C . ILE B 1 231 ? 2.533 2.285 6.426 1 98.56 231 ILE B C 1
ATOM 5006 O O . ILE B 1 231 ? 2.898 3.459 6.52 1 98.56 231 ILE B O 1
ATOM 5010 N N . GLY B 1 232 ? 1.386 1.913 6.953 1 98.5 232 GLY B N 1
ATOM 5011 C CA . GLY B 1 232 ? 0.567 2.686 7.871 1 98.5 232 GLY B CA 1
ATOM 5012 C C . GLY B 1 232 ? -0.152 1.826 8.898 1 98.5 232 GLY B C 1
ATOM 5013 O O . GLY B 1 232 ? 0.078 0.617 8.969 1 98.5 232 GLY B O 1
ATOM 5014 N N . VAL B 1 233 ? -0.917 2.453 9.742 1 98.94 233 VAL B N 1
ATOM 5015 C CA . VAL B 1 233 ? -1.537 1.757 10.867 1 98.94 233 VAL B CA 1
ATOM 5016 C C . VAL B 1 233 ? -2.969 2.256 11.055 1 98.94 233 VAL B C 1
ATOM 5018 O O . VAL B 1 233 ? -3.219 3.463 11.047 1 98.94 233 VAL B O 1
ATOM 5021 N N . MET B 1 234 ? -3.859 1.355 11.172 1 98.94 234 MET B N 1
ATOM 5022 C CA . MET B 1 234 ? -5.188 1.623 11.711 1 98.94 234 MET B CA 1
ATOM 5023 C C . MET B 1 234 ? -5.398 0.888 13.031 1 98.94 234 MET B C 1
ATOM 5025 O O . MET B 1 234 ? -5.395 -0.344 13.07 1 98.94 234 MET B O 1
ATOM 5029 N N . TYR B 1 235 ? -5.438 1.646 14.109 1 98.94 235 TYR B N 1
ATOM 5030 C CA . TYR B 1 235 ? -5.926 1.104 15.367 1 98.94 235 TYR B CA 1
ATOM 5031 C C . TYR B 1 235 ? -7.449 1.14 15.422 1 98.94 235 TYR B C 1
ATOM 5033 O O . TYR B 1 235 ? -8.07 2.113 14.992 1 98.94 235 TYR B O 1
ATOM 5041 N N . GLY B 1 236 ? -8.055 0.124 15.938 1 98.94 236 GLY B N 1
ATOM 5042 C CA . GLY B 1 236 ? -9.469 0.08 16.266 1 98.94 236 GLY B CA 1
ATOM 5043 C C . GLY B 1 236 ? -9.766 -0.785 17.484 1 98.94 236 GLY B C 1
ATOM 5044 O O . GLY B 1 236 ? -9.148 -1.836 17.672 1 98.94 236 GLY B O 1
ATOM 5045 N N . LYS B 1 237 ? -10.727 -0.312 18.312 1 98.88 237 LYS B N 1
ATOM 5046 C CA . LYS B 1 237 ? -11.156 -1.172 19.422 1 98.88 237 LYS B CA 1
ATOM 5047 C C . LYS B 1 237 ? -11.594 -2.541 18.906 1 98.88 237 LYS B C 1
ATOM 5049 O O . LYS B 1 237 ? -12.305 -2.635 17.891 1 98.88 237 LYS B O 1
ATOM 5054 N N . ARG B 1 238 ? -11.211 -3.564 19.578 1 98.5 238 ARG B N 1
ATOM 5055 C CA . ARG B 1 238 ? -11.344 -4.941 19.109 1 98.5 238 ARG B CA 1
ATOM 5056 C C . ARG B 1 238 ? -12.789 -5.258 18.75 1 98.5 238 ARG B C 1
ATOM 5058 O O . ARG B 1 238 ? -13.055 -5.855 17.703 1 98.5 238 ARG B O 1
ATOM 5065 N N . HIS B 1 239 ? -13.742 -4.887 19.609 1 98.5 239 HIS B N 1
ATOM 5066 C CA . HIS B 1 239 ? -15.141 -5.234 19.359 1 98.5 239 HIS B CA 1
ATOM 5067 C C . HIS B 1 239 ? -15.656 -4.594 18.078 1 98.5 239 HIS B C 1
ATOM 5069 O O . HIS B 1 239 ? -16.484 -5.18 17.375 1 98.5 239 HIS B O 1
ATOM 5075 N N . LEU B 1 240 ? -15.211 -3.367 17.734 1 98.75 240 LEU B N 1
ATOM 5076 C CA . LEU B 1 240 ? -15.586 -2.73 16.484 1 98.75 240 LEU B CA 1
ATOM 5077 C C . LEU B 1 240 ? -15.008 -3.492 15.289 1 98.75 240 LEU B C 1
ATOM 5079 O O . LEU B 1 240 ? -15.711 -3.752 14.312 1 98.75 240 LEU B O 1
ATOM 5083 N N . LEU B 1 241 ? -13.68 -3.857 15.391 1 98.81 241 LEU B N 1
ATOM 5084 C CA . LEU B 1 241 ? -13.008 -4.574 14.312 1 98.81 241 LEU B CA 1
ATOM 5085 C C . LEU B 1 241 ? -13.695 -5.91 14.039 1 98.81 241 LEU B C 1
ATOM 5087 O O . LEU B 1 241 ? -13.82 -6.324 12.883 1 98.81 241 LEU B O 1
ATOM 5091 N N . GLU B 1 242 ? -14.062 -6.621 15.078 1 98.44 242 GLU B N 1
ATOM 5092 C CA . GLU B 1 242 ? -14.719 -7.918 14.945 1 98.44 242 GLU B CA 1
ATOM 5093 C C . GLU B 1 242 ? -16.047 -7.789 14.203 1 98.44 242 GLU B C 1
ATOM 5095 O O . GLU B 1 242 ? -16.422 -8.68 13.445 1 98.44 242 GLU B O 1
ATOM 5100 N N . ASP B 1 243 ? -16.719 -6.68 14.336 1 98.06 243 ASP B N 1
ATOM 5101 C CA . ASP B 1 243 ? -18.047 -6.492 13.742 1 98.06 243 ASP B CA 1
ATOM 5102 C C . ASP B 1 243 ? -17.938 -5.945 12.32 1 98.06 243 ASP B C 1
ATOM 5104 O O . ASP B 1 243 ? -18.906 -6.004 11.562 1 98.06 243 ASP B O 1
ATOM 5108 N N . MET B 1 244 ? -16.828 -5.398 11.953 1 98.31 244 MET B N 1
ATOM 5109 C CA . MET B 1 244 ? -16.609 -4.781 10.641 1 98.31 244 MET B CA 1
ATOM 5110 C C . MET B 1 244 ? -16.391 -5.84 9.57 1 98.31 244 MET B C 1
ATOM 5112 O O . MET B 1 244 ? -15.664 -6.805 9.789 1 98.31 244 MET B O 1
ATOM 5116 N N . PRO B 1 245 ? -17.047 -5.785 8.445 1 97.38 245 PRO B N 1
ATOM 5117 C CA . PRO B 1 245 ? -16.688 -6.66 7.328 1 97.38 245 PRO B CA 1
ATOM 5118 C C . PRO B 1 245 ? -15.32 -6.316 6.73 1 97.38 245 PRO B C 1
ATOM 5120 O O . PRO B 1 245 ? -14.82 -5.203 6.926 1 97.38 245 PRO B O 1
ATOM 5123 N N . PRO B 1 246 ? -14.719 -7.262 5.977 1 97.5 246 PRO B N 1
ATOM 5124 C CA . PRO B 1 246 ? -13.43 -6.969 5.348 1 97.5 246 PRO B CA 1
ATOM 5125 C C . PRO B 1 246 ? -13.531 -5.895 4.27 1 97.5 246 PRO B C 1
ATOM 5127 O O . PRO B 1 246 ? -14.617 -5.66 3.727 1 97.5 246 PRO B O 1
ATOM 5130 N N . PHE B 1 247 ? -12.383 -5.25 3.973 1 96.56 247 PHE B N 1
ATOM 5131 C CA . PHE B 1 247 ? -12.258 -4.172 3 1 96.56 247 PHE B CA 1
ATOM 5132 C C . PHE B 1 247 ? -11.688 -4.695 1.686 1 96.56 247 PHE B C 1
ATOM 5134 O O . PHE B 1 247 ? -12.414 -4.844 0.703 1 96.56 247 PHE B O 1
ATOM 5141 N N . LEU B 1 248 ? -10.484 -5.102 1.664 1 96.75 248 LEU B N 1
ATOM 5142 C CA . LEU B 1 248 ? -9.859 -5.746 0.512 1 96.75 248 LEU B CA 1
ATOM 5143 C C . LEU B 1 248 ? -9.977 -7.262 0.609 1 96.75 248 LEU B C 1
ATOM 5145 O O . LEU B 1 248 ? -9.875 -7.828 1.699 1 96.75 248 LEU B O 1
ATOM 5149 N N . LEU B 1 249 ? -10.156 -7.855 -0.555 1 97 249 LEU B N 1
ATOM 5150 C CA . LEU B 1 249 ? -10.445 -9.289 -0.577 1 97 249 LEU B CA 1
ATOM 5151 C C . LEU B 1 249 ? -9.391 -10.039 -1.386 1 97 249 LEU B C 1
ATOM 5153 O O . LEU B 1 249 ? -8.93 -9.547 -2.42 1 97 249 LEU B O 1
ATOM 5157 N N . GLY B 1 250 ? -9 -11.203 -0.933 1 95 250 GLY B N 1
ATOM 5158 C CA . GLY B 1 250 ? -8.023 -12.062 -1.587 1 95 250 GLY B CA 1
ATOM 5159 C C . GLY B 1 250 ? -7.367 -13.047 -0.639 1 95 250 GLY B C 1
ATOM 5160 O O . GLY B 1 250 ? -8.039 -13.648 0.204 1 95 250 GLY B O 1
ATOM 5161 N N . GLY B 1 251 ? -6.078 -13.242 -0.852 1 87.44 251 GLY B N 1
ATOM 5162 C CA . GLY B 1 251 ? -5.328 -14.133 0.016 1 87.44 251 GLY B CA 1
ATOM 5163 C C . GLY B 1 251 ? -5.02 -13.531 1.373 1 87.44 251 GLY B C 1
ATOM 5164 O O . GLY B 1 251 ? -5 -12.305 1.522 1 87.44 251 GLY B O 1
ATOM 5165 N N . ASP B 1 252 ? -4.762 -14.352 2.406 1 83.5 252 ASP B N 1
ATOM 5166 C CA . ASP B 1 252 ? -4.301 -14.023 3.752 1 83.5 252 ASP B CA 1
ATOM 5167 C C . ASP B 1 252 ? -5.465 -13.594 4.641 1 83.5 252 ASP B C 1
ATOM 5169 O O . ASP B 1 252 ? -5.453 -13.844 5.852 1 83.5 252 ASP B O 1
ATOM 5173 N N . MET B 1 253 ? -6.492 -13.07 4.051 1 90.25 253 MET B N 1
ATOM 5174 C CA . MET B 1 253 ? -7.566 -12.5 4.859 1 90.25 253 MET B CA 1
ATOM 5175 C C . MET B 1 253 ? -8.734 -13.477 4.98 1 90.25 253 MET B C 1
ATOM 5177 O O . MET B 1 253 ? -9.805 -13.109 5.469 1 90.25 253 MET B O 1
ATOM 5181 N N . ILE B 1 254 ? -8.555 -14.688 4.543 1 88.88 254 ILE B N 1
ATOM 5182 C CA . ILE B 1 254 ? -9.641 -15.664 4.469 1 88.88 254 ILE B CA 1
ATOM 5183 C C . ILE B 1 254 ? -9.406 -16.766 5.496 1 88.88 254 ILE B C 1
ATOM 5185 O O . ILE B 1 254 ? -8.273 -17 5.934 1 88.88 254 ILE B O 1
ATOM 5189 N N . GLU B 1 255 ? -10.469 -17.438 5.848 1 89.75 255 GLU B N 1
ATOM 5190 C CA . GLU B 1 255 ? -10.422 -18.703 6.566 1 89.75 255 GLU B CA 1
ATOM 5191 C C . GLU B 1 255 ? -10.633 -19.891 5.621 1 89.75 255 GLU B C 1
ATOM 5193 O O . GLU B 1 255 ? -9.758 -20.75 5.488 1 89.75 255 GLU B O 1
ATOM 5198 N N . TYR B 1 256 ? -11.742 -19.875 4.887 1 94.12 256 TYR B N 1
ATOM 5199 C CA . TYR B 1 256 ? -12.055 -20.875 3.879 1 94.12 256 TYR B CA 1
ATOM 5200 C C . TYR B 1 256 ? -12.672 -20.234 2.641 1 94.12 256 TYR B C 1
ATOM 5202 O O . TYR B 1 256 ? -13.508 -19.344 2.75 1 94.12 256 TYR B O 1
ATOM 5210 N N . VAL B 1 257 ? -12.25 -20.719 1.512 1 96.31 257 VAL B N 1
ATOM 5211 C CA . VAL B 1 257 ? -12.805 -20.25 0.249 1 96.31 257 VAL B CA 1
ATOM 5212 C C . VAL B 1 257 ? -13.43 -21.406 -0.512 1 96.31 257 VAL B C 1
ATOM 5214 O O . VAL B 1 257 ? -12.773 -22.422 -0.767 1 96.31 257 VAL B O 1
ATOM 5217 N N . GLN B 1 258 ? -14.633 -21.344 -0.783 1 96.75 258 GLN B N 1
ATOM 5218 C CA . GLN B 1 258 ? -15.359 -22.234 -1.686 1 96.75 258 GLN B CA 1
ATOM 5219 C C . GLN B 1 258 ? -15.719 -21.516 -2.986 1 96.75 258 GLN B C 1
ATOM 5221 O O . GLN B 1 258 ? -15.398 -20.344 -3.166 1 96.75 258 GLN B O 1
ATOM 5226 N N . GLU B 1 259 ? -16.328 -22.25 -3.887 1 97 259 GLU B N 1
ATOM 5227 C CA . GLU B 1 259 ? -16.641 -21.672 -5.199 1 97 259 GLU B CA 1
ATOM 5228 C C . GLU B 1 259 ? -17.562 -20.469 -5.078 1 97 259 GLU B C 1
ATOM 5230 O O . GLU B 1 259 ? -17.359 -19.469 -5.77 1 97 259 GLU B O 1
ATOM 5235 N N . GLN B 1 260 ? -18.531 -20.531 -4.109 1 97.31 260 GLN B N 1
ATOM 5236 C CA . GLN B 1 260 ? -19.547 -19.484 -4.105 1 97.31 260 GLN B CA 1
ATOM 5237 C C . GLN B 1 260 ? -19.531 -18.703 -2.791 1 97.31 260 GLN B C 1
ATOM 5239 O O . GLN B 1 260 ? -20.266 -17.734 -2.625 1 97.31 260 GLN B O 1
ATOM 5244 N N . SER B 1 261 ? -18.656 -19.109 -1.855 1 96.31 261 SER B N 1
ATOM 5245 C CA . SER B 1 261 ? -18.672 -18.453 -0.548 1 96.31 261 SER B CA 1
ATOM 5246 C C . SER B 1 261 ? -17.281 -18.438 0.073 1 96.31 261 SER B C 1
ATOM 5248 O O . SER B 1 261 ? -16.453 -19.312 -0.208 1 96.31 261 SER B O 1
ATOM 5250 N N . THR B 1 262 ? -17.094 -17.422 0.837 1 97.06 262 THR B N 1
ATOM 5251 C CA . THR B 1 262 ? -15.836 -17.25 1.559 1 97.06 262 THR B CA 1
ATOM 5252 C C . THR B 1 262 ? -16.094 -16.859 3.012 1 97.06 262 THR B C 1
ATOM 5254 O O . THR B 1 262 ? -16.984 -16.031 3.295 1 97.06 262 THR B O 1
ATOM 5257 N N . THR B 1 263 ? -15.414 -17.516 3.949 1 97 263 THR B N 1
ATOM 5258 C CA . THR B 1 263 ? -15.344 -17.047 5.328 1 97 263 THR B CA 1
ATOM 5259 C C . THR B 1 263 ? -14.016 -16.328 5.586 1 97 263 THR B C 1
ATOM 5261 O O . THR B 1 263 ? -13.023 -16.594 4.906 1 97 263 THR B O 1
ATOM 5264 N N . TYR B 1 264 ? -14.031 -15.445 6.512 1 96.62 264 TYR B N 1
ATOM 5265 C CA . TYR B 1 264 ? -12.906 -14.523 6.645 1 96.62 264 TYR B CA 1
ATOM 5266 C C . TYR B 1 264 ? -12.094 -14.836 7.891 1 96.62 264 TYR B C 1
ATOM 5268 O O . TYR B 1 264 ? -12.609 -15.414 8.852 1 96.62 264 TYR B O 1
ATOM 5276 N N . ASN B 1 265 ? -10.82 -14.492 7.863 1 96.62 265 ASN B N 1
ATOM 5277 C CA . ASN B 1 265 ? -9.875 -14.664 8.961 1 96.62 265 ASN B CA 1
ATOM 5278 C C . ASN B 1 265 ? -10.281 -13.828 10.18 1 96.62 265 ASN B C 1
ATOM 5280 O O . ASN B 1 265 ? -11.188 -13.008 10.094 1 96.62 265 ASN B O 1
ATOM 5284 N N . GLU B 1 266 ? -9.727 -14.062 11.312 1 97.38 266 GLU B N 1
ATOM 5285 C CA . GLU B 1 266 ? -9.93 -13.273 12.523 1 97.38 266 GLU B CA 1
ATOM 5286 C C . GLU B 1 266 ? -9.227 -11.922 12.43 1 97.38 266 GLU B C 1
ATOM 5288 O O . GLU B 1 266 ? -8.422 -11.695 11.523 1 97.38 266 GLU B O 1
ATOM 5293 N N . VAL B 1 267 ? -9.578 -10.984 13.289 1 97.62 267 VAL B N 1
ATOM 5294 C CA . VAL B 1 267 ? -8.891 -9.695 13.359 1 97.62 267 VAL B CA 1
ATOM 5295 C C . VAL B 1 267 ? -7.465 -9.891 13.867 1 97.62 267 VAL B C 1
ATOM 5297 O O . VAL B 1 267 ? -7.215 -10.742 14.719 1 97.62 267 VAL B O 1
ATOM 5300 N N . PRO B 1 268 ? -6.508 -9.203 13.445 1 98 268 PRO B N 1
ATOM 5301 C CA . PRO B 1 268 ? -6.668 -8.117 12.477 1 98 268 PRO B CA 1
ATOM 5302 C C . PRO B 1 268 ? -6.551 -8.602 11.031 1 98 268 PRO B C 1
ATOM 5304 O O . PRO B 1 268 ? -6.727 -7.809 10.102 1 98 268 PRO B O 1
ATOM 5307 N N . TYR B 1 269 ? -6.312 -9.883 10.812 1 97.5 269 TYR B N 1
ATOM 5308 C CA . TYR B 1 269 ? -5.848 -10.414 9.531 1 97.5 269 TYR B CA 1
ATOM 5309 C C . TYR B 1 269 ? -6.918 -10.273 8.461 1 97.5 269 TYR B C 1
ATOM 5311 O O . TYR B 1 269 ? -6.605 -10.148 7.273 1 97.5 269 TYR B O 1
ATOM 5319 N N . LYS B 1 270 ? -8.172 -10.227 8.82 1 97.25 270 LYS B N 1
ATOM 5320 C CA . LYS B 1 270 ? -9.25 -10.133 7.84 1 97.25 270 LYS B CA 1
ATOM 5321 C C . LYS B 1 270 ? -9.164 -8.828 7.055 1 97.25 270 LYS B C 1
ATOM 5323 O O . LYS B 1 270 ? -9.781 -8.688 5.992 1 97.25 270 LYS B O 1
ATOM 5328 N N . PHE B 1 271 ? -8.367 -7.832 7.598 1 98.44 271 PHE B N 1
ATOM 5329 C CA . PHE B 1 271 ? -8.266 -6.539 6.938 1 98.44 271 PHE B CA 1
ATOM 5330 C C . PHE B 1 271 ? -6.957 -6.43 6.16 1 98.44 271 PHE B C 1
ATOM 5332 O O . PHE B 1 271 ? -6.664 -5.387 5.57 1 98.44 271 PHE B O 1
ATOM 5339 N N . GLU B 1 272 ? -6.137 -7.453 6.184 1 97.31 272 GLU B N 1
ATOM 5340 C CA . GLU B 1 272 ? -4.805 -7.418 5.59 1 97.31 272 GLU B CA 1
ATOM 5341 C C . GLU B 1 272 ? -4.688 -8.398 4.43 1 97.31 272 GLU B C 1
ATOM 5343 O O . GLU B 1 272 ? -3.887 -9.336 4.477 1 97.31 272 GLU B O 1
ATOM 5348 N N . ALA B 1 273 ? -5.41 -8.109 3.367 1 96.31 273 ALA B N 1
ATOM 5349 C CA . ALA B 1 273 ? -5.473 -8.969 2.188 1 96.31 273 ALA B CA 1
ATOM 5350 C C . ALA B 1 273 ? -4.203 -8.852 1.353 1 96.31 273 ALA B C 1
ATOM 5352 O O . ALA B 1 273 ? -3.648 -7.758 1.202 1 96.31 273 ALA B O 1
ATOM 5353 N N . GLY B 1 274 ? -3.744 -10.031 0.782 1 94.06 274 GLY B N 1
ATOM 5354 C CA . GLY B 1 274 ? -2.6 -10.031 -0.115 1 94.06 274 GLY B CA 1
ATOM 5355 C C . GLY B 1 274 ? -1.274 -10.18 0.608 1 94.06 274 GLY B C 1
ATOM 5356 O O . GLY B 1 274 ? -1.24 -10.297 1.835 1 94.06 274 GLY B O 1
ATOM 5357 N N . THR B 1 275 ? -0.2 -10.18 -0.133 1 94.25 275 THR B N 1
ATOM 5358 C CA . THR B 1 275 ? 1.135 -10.25 0.451 1 94.25 275 THR B CA 1
ATOM 5359 C C . THR B 1 275 ? 1.395 -9.031 1.34 1 94.25 275 THR B C 1
ATOM 5361 O O . THR B 1 275 ? 1.343 -7.895 0.874 1 94.25 275 THR B O 1
ATOM 5364 N N . PRO B 1 276 ? 1.646 -9.344 2.621 1 94.69 276 PRO B N 1
ATOM 5365 C CA . PRO B 1 276 ? 1.97 -8.234 3.521 1 94.69 276 PRO B CA 1
ATOM 5366 C C . PRO B 1 276 ? 3.254 -7.512 3.125 1 94.69 276 PRO B C 1
ATOM 5368 O O . PRO B 1 276 ? 4.16 -8.125 2.551 1 94.69 276 PRO B O 1
ATOM 5371 N N . ASN B 1 277 ? 3.305 -6.285 3.447 1 97.56 277 ASN B N 1
ATOM 5372 C CA . ASN B 1 277 ? 4.508 -5.492 3.217 1 97.56 277 ASN B CA 1
ATOM 5373 C C . ASN B 1 277 ? 5.488 -5.609 4.379 1 97.56 277 ASN B C 1
ATOM 5375 O O . ASN B 1 277 ? 5.672 -4.656 5.141 1 97.56 277 ASN B O 1
ATOM 5379 N N . ALA B 1 278 ? 6.16 -6.75 4.473 1 98.31 278 ALA B N 1
ATOM 5380 C CA . ALA B 1 278 ? 7.129 -6.98 5.543 1 98.31 278 ALA B CA 1
ATOM 5381 C C . ALA B 1 278 ? 8.266 -5.969 5.484 1 98.31 278 ALA B C 1
ATOM 5383 O O . ALA B 1 278 ? 8.82 -5.586 6.516 1 98.31 278 ALA B O 1
ATOM 5384 N N . HIS B 1 279 ? 8.648 -5.574 4.234 1 98.69 279 HIS B N 1
ATOM 5385 C CA . HIS B 1 279 ? 9.688 -4.562 4.098 1 98.69 279 HIS B CA 1
ATOM 5386 C C . HIS B 1 279 ? 9.305 -3.275 4.82 1 98.69 279 HIS B C 1
ATOM 5388 O O . HIS B 1 279 ? 10.109 -2.73 5.586 1 98.69 279 HIS B O 1
ATOM 5394 N N . GLY B 1 280 ? 8.078 -2.789 4.582 1 98.69 280 GLY B N 1
ATOM 5395 C CA . GLY B 1 280 ? 7.566 -1.624 5.289 1 98.69 280 GLY B CA 1
ATOM 5396 C C . GLY B 1 280 ? 7.465 -1.838 6.789 1 98.69 280 GLY B C 1
ATOM 5397 O O . GLY B 1 280 ? 7.789 -0.944 7.574 1 98.69 280 GLY B O 1
ATOM 5398 N N . ALA B 1 281 ? 7.023 -3.066 7.195 1 98.81 281 ALA B N 1
ATOM 5399 C CA . ALA B 1 281 ? 6.867 -3.393 8.609 1 98.81 281 ALA B CA 1
ATOM 5400 C C . ALA B 1 281 ? 8.203 -3.33 9.336 1 98.81 281 ALA B C 1
ATOM 5402 O O . ALA B 1 281 ? 8.281 -2.844 10.469 1 98.81 281 ALA B O 1
ATOM 5403 N N . VAL B 1 282 ? 9.266 -3.805 8.695 1 98.88 282 VAL B N 1
ATOM 5404 C CA . VAL B 1 282 ? 10.609 -3.779 9.266 1 98.88 282 VAL B CA 1
ATOM 5405 C C . VAL B 1 282 ? 11.031 -2.336 9.523 1 98.88 282 VAL B C 1
ATOM 5407 O O . VAL B 1 282 ? 11.57 -2.023 10.594 1 98.88 282 VAL B O 1
ATOM 5410 N N . THR B 1 283 ? 10.734 -1.478 8.586 1 98.94 283 THR B N 1
ATOM 5411 C CA . THR B 1 283 ? 11.125 -0.083 8.75 1 98.94 283 THR B CA 1
ATOM 5412 C C . THR B 1 283 ? 10.273 0.601 9.812 1 98.94 283 THR B C 1
ATOM 5414 O O . THR B 1 283 ? 10.75 1.469 10.539 1 98.94 283 THR B O 1
ATOM 5417 N N . LEU B 1 284 ? 8.992 0.245 9.867 1 98.94 284 LEU B N 1
ATOM 5418 C CA . LEU B 1 284 ? 8.102 0.812 10.875 1 98.94 284 LEU B CA 1
ATOM 5419 C C . LEU B 1 284 ? 8.586 0.466 12.281 1 98.94 284 LEU B C 1
ATOM 5421 O O . LEU B 1 284 ? 8.664 1.342 13.141 1 98.94 284 LEU B O 1
ATOM 5425 N N . LYS B 1 285 ? 8.891 -0.819 12.477 1 98.94 285 LYS B N 1
ATOM 5426 C CA . LYS B 1 285 ? 9.406 -1.251 13.773 1 98.94 285 LYS B CA 1
ATOM 5427 C C . LYS B 1 285 ? 10.711 -0.541 14.109 1 98.94 285 LYS B C 1
ATOM 5429 O O . LYS B 1 285 ? 10.891 -0.045 15.219 1 98.94 285 LYS B O 1
ATOM 5434 N N . ALA B 1 286 ? 11.625 -0.473 13.133 1 98.94 286 ALA B N 1
ATOM 5435 C CA . ALA B 1 286 ? 12.914 0.173 13.336 1 98.94 286 ALA B CA 1
ATOM 5436 C C . ALA B 1 286 ? 12.742 1.655 13.664 1 98.94 286 ALA B C 1
ATOM 5438 O O . ALA B 1 286 ? 13.477 2.207 14.484 1 98.94 286 ALA B O 1
ATOM 5439 N N . ALA B 1 287 ? 11.812 2.316 13 1 98.94 287 ALA B N 1
ATOM 5440 C CA . ALA B 1 287 ? 11.539 3.73 13.242 1 98.94 287 ALA B CA 1
ATOM 5441 C C . ALA B 1 287 ? 11 3.955 14.656 1 98.94 287 ALA B C 1
ATOM 5443 O O . ALA B 1 287 ? 11.422 4.891 15.344 1 98.94 287 ALA B O 1
ATOM 5444 N N . ILE B 1 288 ? 10.039 3.096 15.047 1 98.88 288 ILE B N 1
ATOM 5445 C CA . ILE B 1 288 ? 9.492 3.18 16.391 1 98.88 288 ILE B CA 1
ATOM 5446 C C . ILE B 1 288 ? 10.609 3.027 17.422 1 98.88 288 ILE B C 1
ATOM 5448 O O . ILE B 1 288 ? 10.719 3.832 18.344 1 98.88 288 ILE B O 1
ATOM 5452 N N . GLU B 1 289 ? 11.406 2.035 17.234 1 98.75 289 GLU B N 1
ATOM 5453 C CA . GLU B 1 289 ? 12.508 1.779 18.156 1 98.75 289 GLU B CA 1
ATOM 5454 C C . GLU B 1 289 ? 13.508 2.93 18.156 1 98.75 289 GLU B C 1
ATOM 5456 O O . GLU B 1 289 ? 14.047 3.295 19.203 1 98.75 289 GLU B O 1
ATOM 5461 N N . TYR B 1 290 ? 13.797 3.523 17.016 1 98.56 290 TYR B N 1
ATOM 5462 C CA . TYR B 1 290 ? 14.68 4.68 16.891 1 98.56 290 TYR B CA 1
ATOM 5463 C C . TYR B 1 290 ? 14.141 5.852 17.703 1 98.56 290 TYR B C 1
ATOM 5465 O O . TYR B 1 290 ? 14.875 6.461 18.5 1 98.56 290 TYR B O 1
ATOM 5473 N N . LEU B 1 291 ? 12.852 6.168 17.547 1 98.5 291 LEU B N 1
ATOM 5474 C CA . LEU B 1 291 ? 12.227 7.277 18.266 1 98.5 291 LEU B CA 1
ATOM 5475 C C . LEU B 1 291 ? 12.195 7.02 19.766 1 98.5 291 LEU B C 1
ATOM 5477 O O . LEU B 1 291 ? 12.367 7.941 20.562 1 98.5 291 LEU B O 1
ATOM 5481 N N . GLU B 1 292 ? 11.984 5.762 20.109 1 97.25 292 GLU B N 1
ATOM 5482 C CA . GLU B 1 292 ? 11.891 5.379 21.516 1 97.25 292 GLU B CA 1
ATOM 5483 C C . GLU B 1 292 ? 13.234 5.559 22.219 1 97.25 292 GLU B C 1
ATOM 5485 O O . GLU B 1 292 ? 13.281 5.719 23.438 1 97.25 292 GLU B O 1
ATOM 5490 N N . GLN B 1 293 ? 14.352 5.539 21.469 1 96.75 293 GLN B N 1
ATOM 5491 C CA . GLN B 1 293 ? 15.664 5.793 22.062 1 96.75 293 GLN B CA 1
ATOM 5492 C C . GLN B 1 293 ? 15.727 7.188 22.688 1 96.75 293 GLN B C 1
ATOM 5494 O O . GLN B 1 293 ? 16.438 7.402 23.656 1 96.75 293 GLN B O 1
ATOM 5499 N N . TYR B 1 294 ? 14.945 8.141 22.141 1 96.94 294 TYR B N 1
ATOM 5500 C CA . TYR B 1 294 ? 14.898 9.5 22.656 1 96.94 294 TYR B CA 1
ATOM 5501 C C . TYR B 1 294 ? 13.758 9.664 23.656 1 96.94 294 TYR B C 1
ATOM 5503 O O . TYR B 1 294 ? 13.914 10.344 24.688 1 96.94 294 TYR B O 1
ATOM 5511 N N . GLY B 1 295 ? 12.695 8.914 23.391 1 97 295 GLY B N 1
ATOM 5512 C CA . GLY B 1 295 ? 11.469 9.109 24.141 1 97 295 GLY B CA 1
ATOM 5513 C C . GLY B 1 295 ? 10.562 10.172 23.547 1 97 295 GLY B C 1
ATOM 5514 O O . GLY B 1 295 ? 11.008 11.281 23.25 1 97 295 GLY B O 1
ATOM 5515 N N . MET B 1 296 ? 9.281 9.883 23.484 1 97.88 296 MET B N 1
ATOM 5516 C CA . MET B 1 296 ? 8.344 10.758 22.797 1 97.88 296 MET B CA 1
ATOM 5517 C C . MET B 1 296 ? 8.125 12.055 23.562 1 97.88 296 MET B C 1
ATOM 5519 O O . MET B 1 296 ? 7.867 13.102 22.969 1 97.88 296 MET B O 1
ATOM 5523 N N . ASP B 1 297 ? 8.227 12.008 24.875 1 97.69 297 ASP B N 1
ATOM 5524 C CA . ASP B 1 297 ? 8.109 13.227 25.672 1 97.69 297 ASP B CA 1
ATOM 5525 C C . ASP B 1 297 ? 9.258 14.188 25.375 1 97.69 297 ASP B C 1
ATOM 5527 O O . ASP B 1 297 ? 9.047 15.398 25.266 1 97.69 297 ASP B O 1
ATOM 5531 N N . ALA B 1 298 ? 10.469 13.648 25.266 1 98 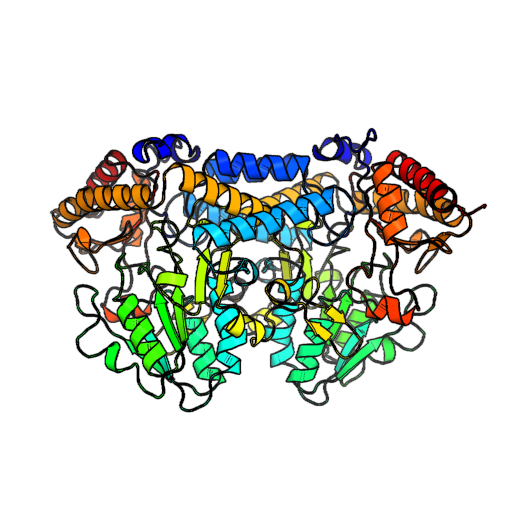298 ALA B N 1
ATOM 5532 C CA . ALA B 1 298 ? 11.633 14.469 24.938 1 98 298 ALA B CA 1
ATOM 5533 C C . ALA B 1 298 ? 11.508 15.055 23.547 1 98 298 ALA B C 1
ATOM 5535 O O . ALA B 1 298 ? 11.883 16.203 23.312 1 98 298 ALA B O 1
ATOM 5536 N N . ILE B 1 299 ? 11.031 14.281 22.625 1 98.06 299 ILE B N 1
ATOM 5537 C CA . ILE B 1 299 ? 10.828 14.734 21.266 1 98.06 299 ILE B CA 1
ATOM 5538 C C . ILE B 1 299 ? 9.812 15.875 21.234 1 98.06 299 ILE B C 1
ATOM 5540 O O . ILE B 1 299 ? 10.031 16.891 20.594 1 98.06 299 ILE B O 1
ATOM 5544 N N . ASN B 1 300 ? 8.734 15.688 21.938 1 98.06 300 ASN B N 1
ATOM 5545 C CA . ASN B 1 300 ? 7.711 16.719 22.031 1 98.06 300 ASN B CA 1
ATOM 5546 C C . ASN B 1 300 ? 8.266 18 22.656 1 98.06 300 ASN B C 1
ATOM 5548 O O . ASN B 1 300 ? 7.969 19.094 22.188 1 98.06 300 ASN B O 1
ATOM 5552 N N . ALA B 1 301 ? 9.031 17.875 23.703 1 97.69 301 ALA B N 1
ATOM 5553 C CA . ALA B 1 301 ? 9.633 19.016 24.359 1 97.69 301 ALA B CA 1
ATOM 5554 C C . ALA B 1 301 ? 10.578 19.766 23.422 1 97.69 301 ALA B C 1
ATOM 5556 O O . ALA B 1 301 ? 10.602 21 23.406 1 97.69 301 ALA B O 1
ATOM 5557 N N . TYR B 1 302 ? 11.367 18.984 22.719 1 98 302 TYR B N 1
ATOM 5558 C CA . TYR B 1 302 ? 12.289 19.594 21.75 1 98 302 TYR B CA 1
ATOM 5559 C C . TYR B 1 302 ? 11.531 20.375 20.688 1 98 302 TYR B C 1
ATOM 5561 O O . TYR B 1 302 ? 11.914 21.484 20.328 1 98 302 TYR B O 1
ATOM 5569 N N . GLU B 1 303 ? 10.453 19.797 20.188 1 97.69 303 GLU B N 1
ATOM 5570 C CA . GLU B 1 303 ? 9.609 20.469 19.203 1 97.69 303 GLU B CA 1
ATOM 5571 C C . GLU B 1 303 ? 9.047 21.781 19.766 1 97.69 303 GLU B C 1
ATOM 5573 O O . GLU B 1 303 ? 9.023 22.797 19.062 1 97.69 303 GLU B O 1
ATOM 5578 N N . LYS B 1 304 ? 8.594 21.75 20.969 1 97.75 304 LYS B N 1
ATOM 5579 C CA . LYS B 1 304 ? 8.062 22.953 21.609 1 97.75 304 LYS B CA 1
ATOM 5580 C C . LYS B 1 304 ? 9.133 24.031 21.703 1 97.75 304 LYS B C 1
ATOM 5582 O O . LYS B 1 304 ? 8.836 25.219 21.531 1 97.75 304 LYS B O 1
ATOM 5587 N N . GLU B 1 305 ? 10.312 23.609 22.016 1 98 305 GLU B N 1
ATOM 5588 C CA . GLU B 1 305 ? 11.438 24.547 22.062 1 98 305 GLU B CA 1
ATOM 5589 C C . GLU B 1 305 ? 11.664 25.203 20.703 1 98 305 GLU B C 1
ATOM 5591 O O . GLU B 1 305 ? 11.875 26.406 20.625 1 98 305 GLU B O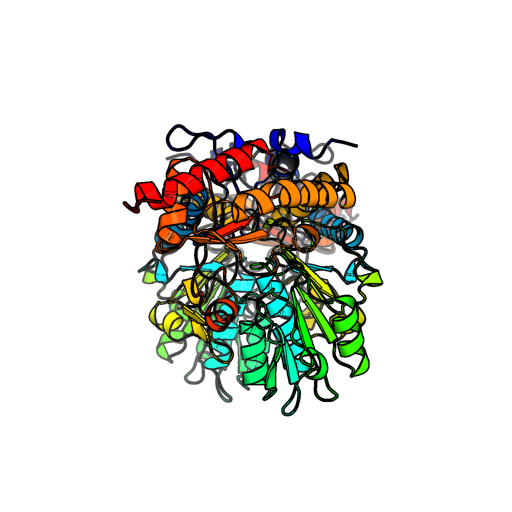 1
ATOM 5596 N N . LEU B 1 306 ? 11.633 24.391 19.672 1 98.56 306 LEU B N 1
ATOM 5597 C CA . LEU B 1 306 ? 11.844 24.906 18.328 1 98.56 306 LEU B CA 1
ATOM 5598 C C . LEU B 1 306 ? 10.734 25.859 17.922 1 98.56 306 LEU B C 1
ATOM 5600 O O . LEU B 1 306 ? 11 26.906 17.328 1 98.56 306 LEU B O 1
ATOM 5604 N N . VAL B 1 307 ? 9.461 25.547 18.266 1 98.62 307 VAL B N 1
ATOM 5605 C CA . VAL B 1 307 ? 8.328 26.391 17.922 1 98.62 307 VAL B CA 1
ATOM 5606 C C . VAL B 1 307 ? 8.438 27.734 18.672 1 98.62 307 VAL B C 1
ATOM 5608 O O . VAL B 1 307 ? 8.234 28.797 18.078 1 98.62 307 VAL B O 1
ATOM 5611 N N . SER B 1 308 ? 8.773 27.641 19.922 1 98.44 308 SER B N 1
ATOM 5612 C CA . SER B 1 308 ? 8.93 28.844 20.734 1 98.44 308 SER B CA 1
ATOM 5613 C C . SER B 1 308 ? 10.039 29.75 20.203 1 98.44 308 SER B C 1
ATOM 5615 O O . SER B 1 308 ? 10 30.969 20.391 1 98.44 308 SER B O 1
ATOM 5617 N N . TYR B 1 309 ? 10.984 29.109 19.594 1 98.62 309 TYR B N 1
ATOM 5618 C CA . TYR B 1 309 ? 12.125 29.844 19.047 1 98.62 309 TYR B CA 1
ATOM 5619 C C . TYR B 1 309 ? 11.758 30.531 17.734 1 98.62 309 TYR B C 1
ATOM 5621 O O . TYR B 1 309 ? 12.086 31.703 17.531 1 98.62 309 TYR B O 1
ATOM 5629 N N . VAL B 1 310 ? 11.039 29.875 16.859 1 98.75 310 VAL B N 1
ATOM 5630 C CA . VAL B 1 310 ? 10.914 30.328 15.484 1 98.75 310 VAL B CA 1
ATOM 5631 C C . VAL B 1 310 ? 9.656 31.188 15.336 1 98.75 310 VAL B C 1
ATOM 5633 O O . VAL B 1 310 ? 9.648 32.156 14.578 1 98.75 310 VAL B O 1
ATOM 5636 N N . LEU B 1 311 ? 8.539 30.875 16.016 1 98.62 311 LEU B N 1
ATOM 5637 C CA . LEU B 1 311 ? 7.242 31.484 15.75 1 98.62 311 LEU B CA 1
ATOM 5638 C C . LEU B 1 311 ? 7.277 32.969 16.031 1 98.62 311 LEU B C 1
ATOM 5640 O O . LEU B 1 311 ? 6.879 33.781 15.172 1 98.62 311 LEU B O 1
ATOM 5644 N N . PRO B 1 312 ? 7.82 33.469 17.219 1 98.31 312 PRO B N 1
ATOM 5645 C CA . PRO B 1 312 ? 7.867 34.906 17.453 1 98.31 312 PRO B CA 1
ATOM 5646 C C . PRO B 1 312 ? 8.734 35.656 16.438 1 98.31 312 PRO B C 1
ATOM 5648 O O . PRO B 1 312 ? 8.43 36.781 16.062 1 98.31 312 PRO B O 1
ATOM 5651 N N . LYS B 1 313 ? 9.797 35.031 15.992 1 98.69 313 LYS B N 1
ATOM 5652 C CA . LYS B 1 313 ? 10.695 35.625 15.008 1 98.69 313 LYS B CA 1
ATOM 5653 C C . LYS B 1 313 ? 10.016 35.75 13.641 1 98.69 313 LYS B C 1
ATOM 5655 O O . LYS B 1 313 ? 10.203 36.719 12.922 1 98.69 313 LYS B O 1
ATOM 5660 N N . LEU B 1 314 ? 9.266 34.688 13.289 1 98.69 314 LEU B N 1
ATOM 5661 C CA . LEU B 1 314 ? 8.516 34.688 12.039 1 98.69 314 LEU B CA 1
ATOM 5662 C C . LEU B 1 314 ? 7.461 35.812 12.047 1 98.69 314 LEU B C 1
ATOM 5664 O O . LEU B 1 314 ? 7.305 36.531 11.062 1 98.69 314 LEU B O 1
ATOM 5668 N N . LEU B 1 315 ? 6.766 35.969 13.164 1 98 315 LEU B N 1
ATOM 5669 C CA . LEU B 1 315 ? 5.699 36.938 13.328 1 98 315 LEU B CA 1
ATOM 5670 C C . LEU B 1 315 ? 6.258 38.344 13.289 1 98 315 LEU B C 1
ATOM 5672 O O . LEU B 1 315 ? 5.547 39.312 12.945 1 98 315 LEU B O 1
ATOM 5676 N N . ALA B 1 316 ? 7.52 38.469 13.555 1 98 316 ALA B N 1
ATOM 5677 C CA . ALA B 1 316 ? 8.164 39.781 13.617 1 98 316 ALA B CA 1
ATOM 5678 C C . ALA B 1 316 ? 8.578 40.25 12.227 1 98 316 ALA B C 1
ATOM 5680 O O . ALA B 1 316 ? 8.891 41.438 12.039 1 98 316 ALA B O 1
ATOM 5681 N N . ILE B 1 317 ? 8.625 39.344 11.312 1 97.81 317 ILE B N 1
ATOM 5682 C CA . ILE B 1 317 ? 8.969 39.75 9.945 1 97.81 317 ILE B CA 1
ATOM 5683 C C . ILE B 1 317 ? 7.801 40.5 9.328 1 97.81 317 ILE B C 1
ATOM 5685 O O . ILE B 1 317 ? 6.68 40 9.258 1 97.81 317 ILE B O 1
ATOM 5689 N N . PRO B 1 318 ? 8.047 41.688 8.852 1 96.69 318 PRO B N 1
ATOM 5690 C CA . PRO B 1 318 ? 6.961 42.469 8.25 1 96.69 318 PRO B CA 1
ATOM 5691 C C . PRO B 1 318 ? 6.273 41.75 7.098 1 96.69 318 PRO B C 1
ATOM 5693 O O . PRO B 1 318 ? 6.938 41.062 6.309 1 96.69 318 PRO B O 1
ATOM 5696 N N . HIS B 1 319 ? 4.957 41.812 6.984 1 96.88 319 HIS B N 1
ATOM 5697 C CA . HIS B 1 319 ? 4.145 41.312 5.879 1 96.88 319 HIS B CA 1
ATOM 5698 C C . HIS B 1 319 ? 3.965 39.812 5.953 1 96.88 319 HIS B C 1
ATOM 5700 O O . HIS B 1 319 ? 3.449 39.188 5.016 1 96.88 319 HIS B O 1
ATOM 5706 N N . VAL B 1 320 ? 4.477 39.188 7.043 1 97.94 320 VAL B N 1
ATOM 5707 C CA . VAL B 1 320 ? 4.285 37.781 7.23 1 97.94 320 VAL B CA 1
ATOM 5708 C C . VAL B 1 320 ? 3.139 37.531 8.211 1 97.94 320 VAL B C 1
ATOM 5710 O O . VAL B 1 320 ? 3.057 38.188 9.25 1 97.94 320 VAL B O 1
ATOM 5713 N N . HIS B 1 321 ? 2.209 36.625 7.809 1 97.56 321 HIS B N 1
ATOM 5714 C CA . HIS B 1 321 ? 1.061 36.281 8.641 1 97.56 321 HIS B CA 1
ATOM 5715 C C . HIS B 1 321 ? 0.967 34.781 8.828 1 97.56 321 HIS B C 1
ATOM 5717 O O . HIS B 1 321 ? 1.118 34 7.867 1 97.56 321 HIS B O 1
ATOM 5723 N N . VAL B 1 322 ? 0.779 34.406 10.031 1 97.81 322 VAL B N 1
ATOM 5724 C CA . VAL B 1 322 ? 0.652 32.969 10.305 1 97.81 322 VAL B CA 1
ATOM 5725 C C . VAL B 1 322 ? -0.824 32.594 10.391 1 97.81 322 VAL B C 1
ATOM 5727 O O . VAL B 1 322 ? -1.664 33.406 10.766 1 97.81 322 VAL B O 1
ATOM 5730 N N . LEU B 1 323 ? -1.187 31.391 9.961 1 97.44 323 LEU B N 1
ATOM 5731 C CA . LEU B 1 323 ? -2.533 30.844 10.109 1 97.44 323 LEU B CA 1
ATOM 5732 C C . LEU B 1 323 ? -2.713 30.203 11.484 1 97.44 323 LEU B C 1
ATOM 5734 O O . LEU B 1 323 ? -1.829 29.484 11.953 1 97.44 323 LEU B O 1
ATOM 5738 N N . GLY B 1 324 ? -3.832 30.453 12.125 1 96.56 324 GLY B N 1
ATOM 5739 C CA . GLY B 1 324 ? -4.102 29.891 13.438 1 96.56 324 GLY B CA 1
ATOM 5740 C C . GLY B 1 324 ? -3.512 30.703 14.57 1 96.56 324 GLY B C 1
ATOM 5741 O O . GLY B 1 324 ? -3.33 31.922 14.438 1 96.56 324 GLY B O 1
ATOM 5742 N N . SER B 1 325 ? -3.193 30.094 15.656 1 96.88 325 SER B N 1
ATOM 5743 C CA . SER B 1 325 ? -2.762 30.734 16.891 1 96.88 325 SER B CA 1
ATOM 5744 C C . SER B 1 325 ? -1.353 31.312 16.75 1 96.88 325 SER B C 1
ATOM 5746 O O . SER B 1 325 ? -0.483 30.688 16.141 1 96.88 325 SER B O 1
ATOM 5748 N N . GLU B 1 326 ? -1.142 32.438 17.344 1 97.06 326 GLU B N 1
ATOM 5749 C CA . GLU B 1 326 ? 0.19 33.031 17.406 1 97.06 326 GLU B CA 1
ATOM 5750 C C . GLU B 1 326 ? 0.892 32.688 18.703 1 97.06 326 GLU B C 1
ATOM 5752 O O . GLU B 1 326 ? 2.01 33.125 18.969 1 97.06 326 GLU B O 1
ATOM 5757 N N . ASP B 1 327 ? 0.201 31.844 19.5 1 97.12 327 ASP B N 1
ATOM 5758 C CA . ASP B 1 327 ? 0.779 31.344 20.734 1 97.12 327 ASP B CA 1
ATOM 5759 C C . ASP B 1 327 ? 1.588 30.062 20.484 1 97.12 327 ASP B C 1
ATOM 5761 O O . ASP B 1 327 ? 1.023 29.016 20.156 1 97.12 327 ASP B O 1
ATOM 5765 N N . SER B 1 328 ? 2.873 30.188 20.703 1 97 328 SER B N 1
ATOM 5766 C CA . SER B 1 328 ? 3.764 29.062 20.438 1 97 328 SER B CA 1
ATOM 5767 C C . SER B 1 328 ? 3.373 27.844 21.25 1 97 328 SER B C 1
ATOM 5769 O O . SER B 1 328 ? 3.594 26.703 20.812 1 97 328 SER B O 1
ATOM 5771 N N . SER B 1 329 ? 2.721 28.047 22.375 1 96.62 329 SER B N 1
ATOM 5772 C CA . SER B 1 329 ? 2.367 26.938 23.25 1 96.62 329 SER B CA 1
ATOM 5773 C C . SER B 1 329 ? 1.227 26.109 22.672 1 96.62 329 SER B C 1
ATOM 5775 O O . SER B 1 329 ? 0.99 24.969 23.094 1 96.62 329 SER B O 1
ATOM 5777 N N . GLU B 1 330 ? 0.536 26.609 21.609 1 96.5 330 GLU B N 1
ATOM 5778 C CA . GLU B 1 330 ? -0.622 25.922 21.047 1 96.5 330 GLU B CA 1
ATOM 5779 C C . GLU B 1 330 ? -0.26 25.219 19.734 1 96.5 330 GLU B C 1
ATOM 5781 O O . GLU B 1 330 ? -1.09 24.516 19.156 1 96.5 330 GLU B O 1
ATOM 5786 N N . LYS B 1 331 ? 1.012 25.422 19.359 1 96.06 331 LYS B N 1
ATOM 5787 C CA . LYS B 1 331 ? 1.392 24.859 18.062 1 96.06 331 LYS B CA 1
ATOM 5788 C C . LYS B 1 331 ? 2.396 23.719 18.219 1 96.06 331 LYS B C 1
ATOM 5790 O O . LYS B 1 331 ? 3.281 23.797 19.078 1 96.06 331 LYS B O 1
ATOM 5795 N N . HIS B 1 332 ? 2.111 22.75 17.438 1 94.5 332 HIS B N 1
ATOM 5796 C CA . HIS B 1 332 ? 3.117 21.719 17.219 1 94.5 332 HIS B CA 1
ATOM 5797 C C . HIS B 1 332 ? 4.051 22.078 16.078 1 94.5 332 HIS B C 1
ATOM 5799 O O . HIS B 1 332 ? 4.129 23.25 15.68 1 94.5 332 HIS B O 1
ATOM 5805 N N . GLY B 1 333 ? 4.969 21.234 15.609 1 93.69 333 GLY B N 1
ATOM 5806 C CA . GLY B 1 333 ? 6.066 21.484 14.695 1 93.69 333 GLY B CA 1
ATOM 5807 C C . GLY B 1 333 ? 5.605 21.812 13.289 1 93.69 333 GLY B C 1
ATOM 5808 O O . GLY B 1 333 ? 6.348 21.625 12.32 1 93.69 333 GLY B O 1
ATOM 5809 N N . VAL B 1 334 ? 4.301 22.359 13.102 1 97.56 334 VAL B N 1
ATOM 5810 C CA . VAL B 1 334 ? 3.742 22.75 11.812 1 97.56 334 VAL B CA 1
ATOM 5811 C C . VAL B 1 334 ? 3.246 24.188 11.883 1 97.56 334 VAL B C 1
ATOM 5813 O O . VAL B 1 334 ? 2.451 24.547 12.758 1 97.56 334 VAL B O 1
ATOM 5816 N N . ILE B 1 335 ? 3.756 25.047 10.977 1 98.44 335 ILE B N 1
ATOM 5817 C CA . ILE B 1 335 ? 3.355 26.453 10.93 1 98.44 335 ILE B CA 1
ATOM 5818 C C . ILE B 1 335 ? 3.064 26.844 9.484 1 98.44 335 ILE B C 1
ATOM 5820 O O . ILE B 1 335 ? 3.961 26.844 8.641 1 98.44 335 ILE B O 1
ATOM 5824 N N . ALA B 1 336 ? 1.834 27.156 9.203 1 98.44 336 ALA B N 1
ATOM 5825 C CA . ALA B 1 336 ? 1.452 27.719 7.906 1 98.44 336 ALA B CA 1
ATOM 5826 C C . ALA B 1 336 ? 1.489 29.25 7.941 1 98.44 336 ALA B C 1
ATOM 5828 O O . ALA B 1 336 ? 1.112 29.859 8.945 1 98.44 336 ALA B O 1
ATOM 5829 N N . PHE B 1 337 ? 2 29.844 6.828 1 98.5 337 PHE B N 1
ATOM 5830 C CA . PHE B 1 337 ? 2.135 31.297 6.812 1 98.5 337 PHE B CA 1
ATOM 5831 C C . PHE B 1 337 ? 1.979 31.844 5.398 1 98.5 337 PHE B C 1
ATOM 5833 O O . PHE B 1 337 ? 2.059 31.094 4.426 1 98.5 337 PHE B O 1
ATOM 5840 N N . MET B 1 338 ? 1.644 33.062 5.324 1 98 338 MET B N 1
ATOM 5841 C CA . MET B 1 338 ? 1.529 33.812 4.082 1 98 338 MET B CA 1
ATOM 5842 C C . MET B 1 338 ? 2.48 35 4.09 1 98 338 MET B C 1
ATOM 5844 O O . MET B 1 338 ? 2.869 35.5 5.156 1 98 338 MET B O 1
ATOM 5848 N N . ILE B 1 339 ? 2.883 35.406 2.992 1 97.75 339 ILE B N 1
ATOM 5849 C CA . ILE B 1 339 ? 3.621 36.656 2.775 1 97.75 339 ILE B CA 1
ATOM 5850 C C . ILE B 1 339 ? 2.822 37.562 1.855 1 97.75 339 ILE B C 1
ATOM 5852 O O . ILE B 1 339 ? 2.445 37.188 0.749 1 97.75 339 ILE B O 1
ATOM 5856 N N . ASP B 1 340 ? 2.602 38.812 2.32 1 96.62 340 ASP B N 1
ATOM 5857 C CA . ASP B 1 340 ? 1.801 39.75 1.555 1 96.62 340 ASP B CA 1
ATOM 5858 C C . ASP B 1 340 ? 2.314 39.875 0.122 1 96.62 340 ASP B C 1
ATOM 5860 O O . ASP B 1 340 ? 3.521 40 -0.101 1 96.62 340 ASP B O 1
ATOM 5864 N N . ASP B 1 341 ? 1.451 39.719 -0.819 1 94.94 341 ASP B N 1
ATOM 5865 C CA . ASP B 1 341 ? 1.67 40.031 -2.225 1 94.94 341 ASP B CA 1
ATOM 5866 C C . ASP B 1 341 ? 2.535 39 -2.908 1 94.94 341 ASP B C 1
ATOM 5868 O O . ASP B 1 341 ? 3 39.188 -4.031 1 94.94 341 ASP B O 1
ATOM 5872 N N . VAL B 1 342 ? 2.826 37.906 -2.258 1 96.56 342 VAL B N 1
ATOM 5873 C CA . VAL B 1 342 ? 3.645 36.875 -2.863 1 96.56 342 VAL B CA 1
ATOM 5874 C C . VAL B 1 342 ? 2.896 35.531 -2.826 1 96.56 342 VAL B C 1
ATOM 5876 O O . VAL B 1 342 ? 2.445 35.094 -1.764 1 96.56 342 VAL B O 1
ATOM 5879 N N . HIS B 1 343 ? 2.725 34.938 -3.992 1 95.75 343 HIS B N 1
ATOM 5880 C CA . HIS B 1 343 ? 2.096 33.625 -4.055 1 95.75 343 HIS B CA 1
ATOM 5881 C C . HIS B 1 343 ? 2.959 32.562 -3.375 1 95.75 343 HIS B C 1
ATOM 5883 O O . HIS B 1 343 ? 4.184 32.562 -3.527 1 95.75 343 HIS B O 1
ATOM 5889 N N . PRO B 1 344 ? 2.377 31.609 -2.67 1 96.06 344 PRO B N 1
ATOM 5890 C CA . PRO B 1 344 ? 3.143 30.609 -1.914 1 96.06 344 PRO B CA 1
ATOM 5891 C C . PRO B 1 344 ? 4.09 29.812 -2.795 1 96.06 344 PRO B C 1
ATOM 5893 O O . PRO B 1 344 ? 5.164 29.406 -2.34 1 96.06 344 PRO B O 1
ATOM 5896 N N . HIS B 1 345 ? 3.717 29.531 -3.984 1 94.56 345 HIS B N 1
ATOM 5897 C CA . HIS B 1 345 ? 4.594 28.812 -4.898 1 94.56 345 HIS B CA 1
ATOM 5898 C C . HIS B 1 345 ? 5.91 29.562 -5.105 1 94.56 345 HIS B C 1
ATOM 5900 O O . HIS B 1 345 ? 6.977 28.938 -5.168 1 94.56 345 HIS B O 1
ATOM 5906 N N . ASP B 1 346 ? 5.82 30.844 -5.285 1 96.12 346 ASP B N 1
ATOM 5907 C CA . ASP B 1 346 ? 7.012 31.672 -5.43 1 96.12 346 ASP B CA 1
ATOM 5908 C C . ASP B 1 346 ? 7.836 31.688 -4.145 1 96.12 346 ASP B C 1
ATOM 5910 O O . ASP B 1 346 ? 9.07 31.656 -4.191 1 96.12 346 ASP B O 1
ATOM 5914 N N . VAL B 1 347 ? 7.145 31.734 -3.025 1 97.5 347 VAL B N 1
ATOM 5915 C CA . VAL B 1 347 ? 7.832 31.672 -1.739 1 97.5 347 VAL B CA 1
ATOM 5916 C C . VAL B 1 347 ? 8.68 30.391 -1.671 1 97.5 347 VAL B C 1
ATOM 5918 O O . VAL B 1 347 ? 9.875 30.453 -1.37 1 97.5 347 VAL B O 1
ATOM 5921 N N . ALA B 1 348 ? 8.07 29.25 -1.997 1 96.81 348 ALA B N 1
ATOM 5922 C CA . ALA B 1 348 ? 8.75 27.969 -1.926 1 96.81 348 ALA B CA 1
ATOM 5923 C C . ALA B 1 348 ? 9.93 27.906 -2.891 1 96.81 348 ALA B C 1
ATOM 5925 O O . ALA B 1 348 ? 10.984 27.359 -2.561 1 96.81 348 ALA B O 1
ATOM 5926 N N . THR B 1 349 ? 9.75 28.453 -4.074 1 95.94 349 THR B N 1
ATOM 5927 C CA . THR B 1 349 ? 10.805 28.469 -5.086 1 95.94 349 THR B CA 1
ATOM 5928 C C . THR B 1 349 ? 12 29.297 -4.617 1 95.94 349 THR B C 1
ATOM 5930 O O . THR B 1 349 ? 13.148 28.875 -4.766 1 95.94 349 THR B O 1
ATOM 5933 N N . ILE B 1 350 ? 11.711 30.469 -4.082 1 96.88 350 ILE B N 1
ATOM 5934 C CA . ILE B 1 350 ? 12.766 31.344 -3.6 1 96.88 350 ILE B CA 1
ATOM 5935 C C . ILE B 1 350 ? 13.492 30.688 -2.426 1 96.88 350 ILE B C 1
ATOM 5937 O O . ILE B 1 350 ? 14.727 30.688 -2.375 1 96.88 350 ILE B O 1
ATOM 5941 N N . LEU B 1 351 ? 12.758 30.109 -1.498 1 98.06 351 LEU B N 1
ATOM 5942 C CA . LEU B 1 351 ? 13.375 29.438 -0.361 1 98.06 351 LEU B CA 1
ATOM 5943 C C . LEU B 1 351 ? 14.242 28.266 -0.825 1 98.06 351 LEU B C 1
ATOM 5945 O O . LEU B 1 351 ? 15.312 28.016 -0.268 1 98.06 351 LEU B O 1
ATOM 5949 N N . ASP B 1 352 ? 13.773 27.562 -1.841 1 97.44 352 ASP B N 1
ATOM 5950 C CA . ASP B 1 352 ? 14.523 26.438 -2.391 1 97.44 352 ASP B CA 1
ATOM 5951 C C . ASP B 1 352 ? 15.883 26.906 -2.922 1 97.44 352 ASP B C 1
ATOM 5953 O O . ASP B 1 352 ? 16.859 26.156 -2.846 1 97.44 352 ASP B O 1
ATOM 5957 N N . SER B 1 353 ? 15.93 28.094 -3.486 1 96.75 353 SER B N 1
ATOM 5958 C CA . SER B 1 353 ? 17.188 28.625 -4.016 1 96.75 353 SER B CA 1
ATOM 5959 C C . SER B 1 353 ? 18.188 28.875 -2.9 1 96.75 353 SER B C 1
ATOM 5961 O O . SER B 1 353 ? 19.391 28.984 -3.16 1 96.75 353 SER B O 1
ATOM 5963 N N . TYR B 1 354 ? 17.734 28.906 -1.653 1 96.81 354 TYR B N 1
ATOM 5964 C CA . TYR B 1 354 ? 18.609 29.047 -0.493 1 96.81 354 TYR B CA 1
ATOM 5965 C C . TYR B 1 354 ? 18.797 27.703 0.2 1 96.81 354 TYR B C 1
ATOM 5967 O O . TYR B 1 354 ? 19.312 27.641 1.322 1 96.81 354 TYR B O 1
ATOM 5975 N N . GLY B 1 355 ? 18.281 26.578 -0.424 1 97 355 GLY B N 1
ATOM 5976 C CA . GLY B 1 355 ? 18.422 25.234 0.119 1 97 355 GLY B CA 1
ATOM 5977 C C . GLY B 1 355 ? 17.359 24.891 1.142 1 97 355 GLY B C 1
ATOM 5978 O O . GLY B 1 355 ? 17.453 23.875 1.826 1 97 355 GLY B O 1
ATOM 5979 N N . VAL B 1 356 ? 16.328 25.75 1.286 1 98.31 356 VAL B N 1
ATOM 5980 C CA . VAL B 1 356 ? 15.297 25.547 2.289 1 98.31 356 VAL B CA 1
ATOM 5981 C C . VAL B 1 356 ? 14.078 24.875 1.646 1 98.31 356 VAL B C 1
ATOM 5983 O O . VAL B 1 356 ? 13.484 25.438 0.718 1 98.31 356 VAL B O 1
ATOM 5986 N N . CYS B 1 357 ? 13.727 23.703 2.143 1 98.19 357 CYS B N 1
ATOM 5987 C CA . CYS B 1 357 ? 12.602 22.938 1.617 1 98.19 357 CYS B CA 1
ATOM 5988 C C . CYS B 1 357 ? 11.359 23.141 2.469 1 98.19 357 CYS B C 1
ATOM 5990 O O . CYS B 1 357 ? 11.312 22.719 3.627 1 98.19 357 CYS B O 1
ATOM 5992 N N . ILE B 1 358 ? 10.336 23.766 1.917 1 98.19 358 ILE B N 1
ATOM 5993 C CA . ILE B 1 358 ? 9.047 23.891 2.584 1 98.19 358 ILE B CA 1
ATOM 5994 C C . ILE B 1 358 ? 7.934 23.453 1.633 1 98.19 358 ILE B C 1
ATOM 5996 O O . ILE B 1 358 ? 8.172 23.234 0.441 1 98.19 358 ILE B O 1
ATOM 6000 N N . ARG B 1 359 ? 6.781 23.297 2.213 1 97.12 359 ARG B N 1
ATOM 6001 C CA . ARG B 1 359 ? 5.594 22.984 1.428 1 97.12 359 ARG B CA 1
ATOM 6002 C C . ARG B 1 359 ? 4.824 24.234 1.056 1 97.12 359 ARG B C 1
ATOM 6004 O O . ARG B 1 359 ? 4.852 25.234 1.791 1 97.12 359 ARG B O 1
ATOM 6011 N N . SER B 1 360 ? 4.23 24.234 -0.11 1 96.38 360 SER B N 1
ATOM 6012 C CA . SER B 1 360 ? 3.318 25.297 -0.521 1 96.38 360 SER B CA 1
ATOM 6013 C C . SER B 1 360 ? 2.047 24.734 -1.143 1 96.38 360 SER B C 1
ATOM 6015 O O . SER B 1 360 ? 2.053 23.625 -1.67 1 96.38 360 SER B O 1
ATOM 6017 N N . GLY B 1 361 ? 0.948 25.406 -1.042 1 94.94 361 GLY B N 1
ATOM 6018 C CA . GLY B 1 361 ? -0.3 25 -1.669 1 94.94 361 GLY B CA 1
ATOM 6019 C C . GLY B 1 361 ? -1.458 24.922 -0.692 1 94.94 361 GLY B C 1
ATOM 6020 O O . GLY B 1 361 ? -1.547 25.719 0.243 1 94.94 361 GLY B O 1
ATOM 6021 N N . HIS B 1 362 ? -2.369 24.031 -1.051 1 94.44 362 HIS B N 1
ATOM 6022 C CA . HIS B 1 362 ? -3.57 23.938 -0.23 1 94.44 362 HIS B CA 1
ATOM 6023 C C . HIS B 1 362 ? -3.406 22.906 0.878 1 94.44 362 HIS B C 1
ATOM 6025 O O . HIS B 1 362 ? -4.312 22.719 1.693 1 94.44 362 HIS B O 1
ATOM 6031 N N . HIS B 1 363 ? -2.25 22.172 0.908 1 95.44 363 HIS B N 1
ATOM 6032 C CA . HIS B 1 363 ? -1.876 21.234 1.96 1 95.44 363 HIS B CA 1
ATOM 6033 C C . HIS B 1 363 ? -2.941 20.156 2.141 1 95.44 363 HIS B C 1
ATOM 6035 O O . HIS B 1 363 ? -3.201 19.719 3.264 1 95.44 363 HIS B O 1
ATOM 6041 N N . CYS B 1 364 ? -3.707 19.766 1.059 1 95.75 364 CYS B N 1
ATOM 6042 C CA . CYS B 1 364 ? -4.785 18.797 1.099 1 95.75 364 CYS B CA 1
ATOM 6043 C C . CYS B 1 364 ? -5.836 19.172 2.135 1 95.75 364 CYS B C 1
ATOM 6045 O O . CYS B 1 364 ? -6.309 18.328 2.891 1 95.75 364 CYS B O 1
ATOM 6047 N N . ALA B 1 365 ? -6.094 20.391 2.258 1 97.62 365 ALA B N 1
ATOM 6048 C CA . ALA B 1 365 ? -7.117 20.969 3.129 1 97.62 365 ALA B CA 1
ATOM 6049 C C . ALA B 1 365 ? -7.805 22.156 2.459 1 97.62 365 ALA B C 1
ATOM 6051 O O . ALA B 1 365 ? -7.918 23.219 3.053 1 97.62 365 ALA B O 1
ATOM 6052 N N . GLN B 1 366 ? -8.281 21.953 1.278 1 97.5 366 GLN B N 1
ATOM 6053 C CA . GLN B 1 366 ? -8.82 23.016 0.441 1 97.5 366 GLN B CA 1
ATOM 6054 C C . GLN B 1 366 ? -10 23.703 1.119 1 97.5 366 GLN B C 1
ATOM 6056 O O . GLN B 1 366 ? -10.125 24.938 1.072 1 97.5 366 GLN B O 1
ATOM 6061 N N . PRO B 1 367 ? -10.93 22.938 1.773 1 98.31 367 PRO B N 1
ATOM 6062 C CA . PRO B 1 367 ? -12.062 23.609 2.41 1 98.31 367 PRO B CA 1
ATOM 6063 C C . PRO B 1 367 ? -11.633 24.578 3.516 1 98.31 367 PRO B C 1
ATOM 6065 O O . PRO B 1 367 ? -12.234 25.641 3.686 1 98.31 367 PRO B O 1
ATOM 6068 N N . LEU B 1 368 ? -10.586 24.219 4.301 1 98.19 368 LEU B N 1
ATOM 6069 C CA . LEU B 1 368 ? -10.07 25.125 5.312 1 98.19 368 LEU B CA 1
ATOM 6070 C C . LEU B 1 368 ? -9.562 26.422 4.676 1 98.19 368 LEU B C 1
ATOM 6072 O O . LEU B 1 368 ? -9.859 27.516 5.16 1 98.19 368 LEU B O 1
ATOM 6076 N N . GLY B 1 369 ? -8.766 26.25 3.611 1 97.62 369 GLY B N 1
ATOM 6077 C CA . GLY B 1 369 ? -8.273 27.406 2.891 1 97.62 369 GLY B CA 1
ATOM 6078 C C . GLY B 1 369 ? -9.375 28.312 2.375 1 97.62 369 GLY B C 1
ATOM 6079 O O . GLY B 1 369 ? -9.305 29.531 2.504 1 97.62 369 GLY B O 1
ATOM 6080 N N . ALA B 1 370 ? -10.375 27.656 1.765 1 97.62 370 ALA B N 1
ATOM 6081 C CA . ALA B 1 370 ? -11.523 28.406 1.264 1 97.62 370 ALA B CA 1
ATOM 6082 C C . ALA B 1 370 ? -12.242 29.141 2.398 1 97.62 370 ALA B C 1
ATOM 6084 O O . ALA B 1 370 ? -12.648 30.297 2.252 1 97.62 370 ALA B O 1
ATOM 6085 N N . TYR B 1 371 ? -12.414 28.531 3.496 1 98 371 TYR B N 1
ATOM 6086 C CA . TYR B 1 371 ? -13.109 29.062 4.66 1 98 371 TYR B CA 1
ATOM 6087 C C . TYR B 1 371 ? -12.398 30.312 5.184 1 98 371 TYR B C 1
ATOM 6089 O O . TYR B 1 371 ? -13.047 31.297 5.547 1 98 371 TYR B O 1
ATOM 6097 N N . TYR B 1 372 ? -11.055 30.25 5.23 1 97.56 372 TYR B N 1
ATOM 6098 C CA . TYR B 1 372 ? -10.258 31.359 5.73 1 97.56 372 TYR B CA 1
ATOM 6099 C C . TYR B 1 372 ? -9.938 32.344 4.617 1 97.56 372 TYR B C 1
ATOM 6101 O O . TYR B 1 372 ? -9.234 33.344 4.836 1 97.56 372 TYR B O 1
ATOM 6109 N N . ASN B 1 373 ? -10.391 32.125 3.379 1 97 373 ASN B N 1
ATOM 6110 C CA . ASN B 1 373 ? -10.086 32.906 2.193 1 97 373 ASN B CA 1
ATOM 6111 C C . ASN B 1 373 ? -8.578 32.969 1.932 1 97 373 ASN B C 1
ATOM 6113 O O . ASN B 1 373 ? -8.031 34.031 1.654 1 97 373 ASN B O 1
ATOM 6117 N N . VAL B 1 374 ? -7.91 31.797 2.152 1 96 374 VAL B N 1
ATOM 6118 C CA . VAL B 1 374 ? -6.496 31.562 1.882 1 96 374 VAL B CA 1
ATOM 6119 C C . VAL B 1 374 ? -6.328 30.266 1.095 1 96 374 VAL B C 1
ATOM 6121 O O . VAL B 1 374 ? -5.891 29.25 1.644 1 96 374 VAL B O 1
ATOM 6124 N N . PRO B 1 375 ? -6.633 30.328 -0.157 1 93.31 375 PRO B N 1
ATOM 6125 C CA . PRO B 1 375 ? -6.664 29.094 -0.952 1 93.31 375 PRO B CA 1
ATOM 6126 C C . PRO B 1 375 ? -5.316 28.375 -0.983 1 93.31 375 PRO B C 1
ATOM 6128 O O . PRO B 1 375 ? -5.262 27.172 -1.243 1 93.31 375 PRO B O 1
ATOM 6131 N N . ALA B 1 376 ? -4.23 29.141 -0.741 1 95.56 376 ALA B N 1
ATOM 6132 C CA . ALA B 1 376 ? -2.891 28.562 -0.694 1 95.56 376 ALA B CA 1
ATOM 6133 C C . ALA B 1 376 ? -2.018 29.281 0.332 1 95.56 376 ALA B C 1
ATOM 6135 O O . ALA B 1 376 ? -2.188 30.469 0.573 1 95.56 376 ALA B O 1
ATOM 6136 N N . SER B 1 377 ? -1.145 28.531 0.952 1 97.75 377 SER B N 1
ATOM 6137 C CA . SER B 1 377 ? -0.194 29.078 1.914 1 97.75 377 SER B CA 1
ATOM 6138 C C . SER B 1 377 ? 1.13 28.328 1.875 1 97.75 377 SER B C 1
ATOM 6140 O O . SER B 1 377 ? 1.271 27.344 1.139 1 97.75 377 SER B O 1
ATOM 6142 N N . SER B 1 378 ? 2.135 28.891 2.496 1 98.25 378 SER B N 1
ATOM 6143 C CA . SER B 1 378 ? 3.396 28.203 2.758 1 98.25 378 SER B CA 1
ATOM 6144 C C . SER B 1 378 ? 3.379 27.531 4.121 1 98.25 378 SER B C 1
ATOM 6146 O O . SER B 1 378 ? 2.678 27.969 5.035 1 98.25 378 SER B O 1
ATOM 6148 N N . ARG B 1 379 ? 4.07 26.422 4.211 1 98.44 379 ARG B N 1
ATOM 6149 C CA . ARG B 1 379 ? 4.051 25.703 5.48 1 98.44 379 ARG B CA 1
ATOM 6150 C C . ARG B 1 379 ? 5.43 25.125 5.809 1 98.44 379 ARG B C 1
ATOM 6152 O O . ARG B 1 379 ? 6.02 24.422 4.992 1 98.44 379 ARG B O 1
ATOM 6159 N N . LEU B 1 380 ? 5.977 25.484 6.93 1 98.31 380 LEU B N 1
ATOM 6160 C CA . LEU B 1 380 ? 7.145 24.766 7.43 1 98.31 380 LEU B CA 1
ATOM 6161 C C . LEU B 1 380 ? 6.738 23.719 8.445 1 98.31 380 LEU B C 1
ATOM 6163 O O . LEU B 1 380 ? 5.812 23.922 9.234 1 98.31 380 LEU B O 1
ATOM 6167 N N . SER B 1 381 ? 7.305 22.609 8.414 1 98.5 381 SER B N 1
ATOM 6168 C CA . SER B 1 381 ? 7.125 21.531 9.383 1 98.5 381 SER B CA 1
ATOM 6169 C C . SER B 1 381 ? 8.469 20.969 9.844 1 98.5 381 SER B C 1
ATOM 6171 O O . SER B 1 381 ? 9.312 20.609 9.023 1 98.5 381 SER B O 1
ATOM 6173 N N . MET B 1 382 ? 8.656 20.922 11.109 1 98.38 382 MET B N 1
ATOM 6174 C CA . MET B 1 382 ? 9.906 20.547 11.766 1 98.38 382 MET B CA 1
ATOM 6175 C C . MET B 1 382 ? 9.852 19.109 12.266 1 98.38 382 MET B C 1
ATOM 6177 O O . MET B 1 382 ? 8.773 18.5 12.336 1 98.38 382 MET B O 1
ATOM 6181 N N . TYR B 1 383 ? 10.984 18.578 12.578 1 98.31 383 TYR B N 1
ATOM 6182 C CA . TYR B 1 383 ? 11.055 17.25 13.156 1 98.31 383 TYR B CA 1
ATOM 6183 C C . TYR B 1 383 ? 12.32 17.094 14 1 98.31 383 TYR B C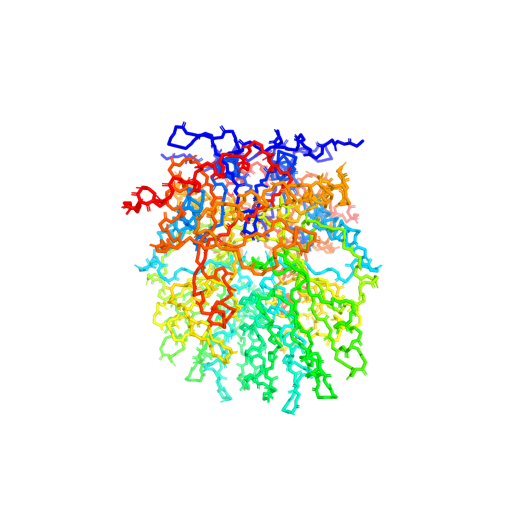 1
ATOM 6185 O O . TYR B 1 383 ? 12.961 18.078 14.367 1 98.31 383 TYR B O 1
ATOM 6193 N N . ILE B 1 384 ? 12.672 15.93 14.383 1 98.12 384 ILE B N 1
ATOM 6194 C CA . ILE B 1 384 ? 13.719 15.641 15.352 1 98.12 384 ILE B CA 1
ATOM 6195 C C . ILE B 1 384 ? 15.07 16.062 14.789 1 98.12 384 ILE B C 1
ATOM 6197 O O . ILE B 1 384 ? 16.016 16.297 15.547 1 98.12 384 ILE B O 1
ATOM 6201 N N . TYR B 1 385 ? 15.172 16.234 13.469 1 98.31 385 TYR B N 1
ATOM 6202 C CA . TYR B 1 385 ? 16.453 16.578 12.875 1 98.31 385 TYR B CA 1
ATOM 6203 C C . TYR B 1 385 ? 16.562 18.062 12.586 1 98.31 385 TYR B C 1
ATOM 6205 O O . TYR B 1 385 ? 17.531 18.531 11.984 1 98.31 385 TYR B O 1
ATOM 6213 N N . THR B 1 386 ? 15.484 18.859 12.906 1 98.56 386 THR B N 1
ATOM 6214 C CA . THR B 1 386 ? 15.508 20.297 12.727 1 98.56 386 THR B CA 1
ATOM 6215 C C . THR B 1 386 ? 16.328 20.969 13.828 1 98.56 386 THR B C 1
ATOM 6217 O O . THR B 1 386 ? 16.125 20.688 15.016 1 98.56 386 THR B O 1
ATOM 6220 N N . ARG B 1 387 ? 17.281 21.859 13.477 1 97.75 387 ARG B N 1
ATOM 6221 C CA . ARG B 1 387 ? 18.109 22.625 14.422 1 97.75 387 ARG B CA 1
ATOM 6222 C C . ARG B 1 387 ? 17.734 24.094 14.398 1 97.75 387 ARG B C 1
ATOM 6224 O O . ARG B 1 387 ? 17.188 24.594 13.414 1 97.75 387 ARG B O 1
ATOM 6231 N N . LYS B 1 388 ? 17.969 24.766 15.516 1 98.06 388 LYS B N 1
ATOM 6232 C CA . LYS B 1 388 ? 17.734 26.219 15.555 1 98.06 388 LYS B CA 1
ATOM 6233 C C . LYS B 1 388 ? 18.484 26.922 14.43 1 98.06 388 LYS B C 1
ATOM 6235 O O . LYS B 1 388 ? 17.969 27.875 13.844 1 98.06 388 LYS B O 1
ATOM 6240 N N . GLU B 1 389 ? 19.672 26.422 14.117 1 97.81 389 GLU B N 1
ATOM 6241 C CA . GLU B 1 389 ? 20.438 26.984 13 1 97.81 389 GLU B CA 1
ATOM 6242 C C . GLU B 1 389 ? 19.672 26.859 11.688 1 97.81 389 GLU B C 1
ATOM 6244 O O . GLU B 1 389 ? 19.734 27.75 10.836 1 97.81 389 GLU B O 1
ATOM 6249 N N . ASP B 1 390 ? 19 25.719 11.484 1 98.38 390 ASP B N 1
ATOM 6250 C CA . ASP B 1 390 ? 18.156 25.531 10.305 1 98.38 390 ASP B CA 1
ATOM 6251 C C . ASP B 1 390 ? 17.047 26.578 10.258 1 98.38 390 ASP B C 1
ATOM 6253 O O . ASP B 1 390 ? 16.734 27.125 9.195 1 98.38 390 ASP B O 1
ATOM 6257 N N . LEU B 1 391 ? 16.484 26.875 11.406 1 98.75 391 LEU B N 1
ATOM 6258 C CA . LEU B 1 391 ? 15.391 27.844 11.5 1 98.75 391 LEU B CA 1
ATOM 6259 C C . LEU B 1 391 ? 15.898 29.266 11.242 1 98.75 391 LEU B C 1
ATOM 6261 O O . LEU B 1 391 ? 15.188 30.094 10.672 1 98.75 391 LEU B O 1
ATOM 6265 N N . ASP B 1 392 ? 17.141 29.547 11.664 1 98.69 392 ASP B N 1
ATOM 6266 C CA . ASP B 1 392 ? 17.75 30.844 11.352 1 98.69 392 ASP B CA 1
ATOM 6267 C C . ASP B 1 392 ? 17.906 31.016 9.844 1 98.69 392 ASP B C 1
ATOM 6269 O O . ASP B 1 392 ? 17.625 32.094 9.312 1 98.69 392 ASP B O 1
ATOM 6273 N N . ILE B 1 393 ? 18.391 29.969 9.195 1 98.38 393 ILE B N 1
ATOM 6274 C CA . ILE B 1 393 ? 18.547 30.016 7.742 1 98.38 393 ILE B CA 1
ATOM 6275 C C . ILE B 1 393 ? 17.188 30.234 7.086 1 98.38 393 ILE B C 1
ATOM 6277 O O . ILE B 1 393 ? 17.062 31.047 6.16 1 98.38 393 ILE B O 1
ATOM 6281 N N . PHE B 1 394 ? 16.219 29.609 7.57 1 98.69 394 PHE B N 1
ATOM 6282 C CA . PHE B 1 394 ? 14.859 29.75 7.086 1 98.69 394 PHE B CA 1
ATOM 6283 C C . PHE B 1 394 ? 14.383 31.188 7.234 1 98.69 394 PHE B C 1
ATOM 6285 O O . PHE B 1 394 ? 13.891 31.781 6.277 1 98.69 394 PHE B O 1
ATOM 6292 N N . LEU B 1 395 ? 14.523 31.75 8.422 1 98.75 395 LEU B N 1
ATOM 6293 C CA . LEU B 1 395 ? 14.07 33.094 8.711 1 98.75 395 LEU B CA 1
ATOM 6294 C C . LEU B 1 395 ? 14.781 34.125 7.816 1 98.75 395 LEU B C 1
ATOM 6296 O O . LEU B 1 395 ? 14.148 35.031 7.301 1 98.75 395 LEU B O 1
ATOM 6300 N N . GLU B 1 396 ? 16.031 33.938 7.605 1 98.19 396 GLU B N 1
ATOM 6301 C CA . GLU B 1 396 ? 16.797 34.844 6.738 1 98.19 396 GLU B CA 1
ATOM 6302 C C . GLU B 1 396 ? 16.328 34.719 5.293 1 98.19 396 GLU B C 1
ATOM 6304 O O . GLU B 1 396 ? 16.234 35.719 4.586 1 98.19 396 GLU B O 1
ATOM 6309 N N . ALA B 1 397 ? 16.062 33.5 4.883 1 98.06 397 ALA B N 1
ATOM 6310 C CA . ALA B 1 397 ? 15.562 33.281 3.527 1 98.06 397 ALA B CA 1
ATOM 6311 C C . ALA B 1 397 ? 14.195 33.938 3.346 1 98.06 397 ALA B C 1
ATOM 6313 O O . ALA B 1 397 ? 13.914 34.531 2.299 1 98.06 397 ALA B O 1
ATOM 6314 N N . VAL B 1 398 ? 13.32 33.844 4.328 1 98.38 398 VAL B N 1
ATOM 6315 C CA . VAL B 1 398 ? 11.984 34.438 4.273 1 98.38 398 VAL B CA 1
ATOM 6316 C C . VAL B 1 398 ? 12.094 35.969 4.09 1 98.38 398 VAL B C 1
ATOM 6318 O O . VAL B 1 398 ? 11.336 36.562 3.32 1 98.38 398 VAL B O 1
ATOM 6321 N N . LYS B 1 399 ? 13.055 36.531 4.742 1 97.5 399 LYS B N 1
ATOM 6322 C CA . LYS B 1 399 ? 13.258 38 4.656 1 97.5 399 LYS B CA 1
ATOM 6323 C C . LYS B 1 399 ? 13.648 38.406 3.24 1 97.5 399 LYS B C 1
ATOM 6325 O O . LYS B 1 399 ? 13.477 39.562 2.861 1 97.5 399 LYS B O 1
ATOM 6330 N N . GLN B 1 400 ? 14.141 37.469 2.436 1 96.38 400 GLN B N 1
ATOM 6331 C CA . GLN B 1 400 ? 14.617 37.781 1.091 1 96.38 400 GLN B CA 1
ATOM 6332 C C . GLN B 1 400 ? 13.484 37.656 0.071 1 96.38 400 GLN B C 1
ATOM 6334 O O . GLN B 1 400 ? 13.617 38.094 -1.069 1 96.38 400 GLN B O 1
ATOM 6339 N N . VAL B 1 401 ? 12.328 37.094 0.46 1 97.31 401 VAL B N 1
ATOM 6340 C CA . VAL B 1 401 ? 11.273 36.75 -0.484 1 97.31 401 VAL B CA 1
ATOM 6341 C C . VAL B 1 401 ? 10.711 38 -1.136 1 97.31 401 VAL B C 1
ATOM 6343 O O . VAL B 1 401 ? 10.703 38.125 -2.363 1 97.31 401 VAL B O 1
ATOM 6346 N N . ARG B 1 402 ? 10.266 39 -0.401 1 96.31 402 ARG B N 1
ATOM 6347 C CA . ARG B 1 402 ? 9.625 40.188 -0.943 1 96.31 402 ARG B CA 1
ATOM 6348 C C . ARG B 1 402 ? 10.609 41.031 -1.769 1 96.31 402 ARG B C 1
ATOM 6350 O O . ARG B 1 402 ? 10.297 41.438 -2.887 1 96.31 402 ARG B O 1
ATOM 6357 N N . PRO B 1 403 ? 11.875 41.219 -1.24 1 95.06 403 PRO B N 1
ATOM 6358 C CA . PRO B 1 403 ? 12.859 41.906 -2.062 1 95.06 403 PRO B CA 1
ATOM 6359 C C . PRO B 1 403 ? 13.133 41.219 -3.391 1 95.06 403 PRO B C 1
ATOM 6361 O O . PRO B 1 403 ? 13.289 41.875 -4.422 1 95.06 403 PRO B O 1
ATOM 6364 N N . THR B 1 404 ? 13.242 39.906 -3.389 1 94.25 404 THR B N 1
ATOM 6365 C CA . THR B 1 404 ? 13.492 39.125 -4.602 1 94.25 404 THR B CA 1
ATOM 6366 C C . THR B 1 404 ? 12.352 39.312 -5.602 1 94.25 404 THR B C 1
ATOM 6368 O O . THR B 1 404 ? 12.57 39.281 -6.812 1 94.25 404 THR B O 1
ATOM 6371 N N . MET B 1 405 ? 11.133 39.5 -5.121 1 93.62 405 MET B N 1
ATOM 6372 C CA . MET B 1 405 ? 9.945 39.688 -5.957 1 93.62 405 MET B CA 1
ATOM 6373 C C . MET B 1 405 ? 9.781 41.156 -6.359 1 93.62 405 MET B C 1
ATOM 6375 O O . MET B 1 405 ? 8.836 41.5 -7.07 1 93.62 405 MET B O 1
ATOM 6379 N N . GLY B 1 406 ? 10.688 42.031 -5.895 1 91.44 406 GLY B N 1
ATOM 6380 C CA . GLY B 1 406 ? 10.688 43.438 -6.309 1 91.44 406 GLY B CA 1
ATOM 6381 C C . GLY B 1 406 ? 9.922 44.344 -5.359 1 91.44 406 GLY B C 1
ATOM 6382 O O . GLY B 1 406 ? 9.711 45.531 -5.648 1 91.44 406 GLY B O 1
ATOM 6383 N N . PHE B 1 407 ? 9.492 43.75 -4.273 1 89.75 407 PHE B N 1
ATOM 6384 C CA . PHE B 1 407 ? 8.75 44.562 -3.312 1 89.75 407 PHE B CA 1
ATOM 6385 C C . PHE B 1 407 ? 9.695 45.281 -2.346 1 89.75 407 PHE B C 1
ATOM 6387 O O . PHE B 1 407 ? 10.766 44.75 -2.031 1 89.75 407 PHE B O 1
ATOM 6394 N N . LYS B 1 408 ? 9.438 46.594 -2.176 1 75 408 LYS B N 1
ATOM 6395 C CA . LYS B 1 408 ? 10.234 47.375 -1.237 1 75 408 LYS B CA 1
ATOM 6396 C C . LYS B 1 408 ? 9.664 47.312 0.176 1 75 408 LYS B C 1
ATOM 6398 O O . LYS B 1 408 ? 8.453 47.344 0.365 1 75 408 LYS B O 1
ATOM 6403 N N . ASP B 1 409 ? 10.289 46.688 1.223 1 64.19 409 ASP B N 1
ATOM 6404 C CA . ASP B 1 409 ? 9.781 46.656 2.59 1 64.19 409 ASP B CA 1
ATOM 6405 C C . ASP B 1 409 ? 9.836 48.062 3.23 1 64.19 409 ASP B C 1
ATOM 6407 O O . ASP B 1 409 ? 10.703 48.844 2.893 1 64.19 409 ASP B O 1
#

Foldseek 3Di:
DDALQCQLVQFPVQQDDDLRAGAQEFALLVFNGAGPLLVVLLVCCVVPQDDFEPPDDDRSNVSLVVLQLVLLVLVCVQQVPPDSLQKDKFQWQLVLLLFCLVFPLLPPDAAQAEEEEELLAFLSQPVSVVVSCVNRVYYYYYFYADQQRAGDPPSLVVLALRYAEYEYECARSAAQFGYPQLVSCVSCVVNPHAYAYECQPPSQAARHHCVVSVHQKYWYGQRSQNFDRGIIIIGGDQVSQQNTQEDDDAPQQFDDDDPVDTHGDHGPRVHVHDGDPSSRSSSSSSSSVVSPVCNNVSRNVVQLVLLVLQLVLQVPQPQKAWGHRSDSVRGGQKIWIAGPPDAAVLLQVQLVSNNYHWDKAQSSSQSNCVSSVNNMTIMGGDGSSRHNVSSVSVSVSSNCRCVVVVHDD/DDALQCCLVQFPVQQDDDLRAGAQEFALLVFNGAGPLLVVLLVCCVVPQDDFEPPDDDRNNVSLVVLQLVLLVLVCVQQVPPDSLQKDKFQWQLVLLLFCLVFPLLPPDAAQAEEEEELLAFLSQPVSVVVSCVNRVYYYYYFYADQQRAGDPPSLVVLALRYAEYEYECARSAAQFGYPQLVSCVSCVVNPHAYAYECQPPSQAARHHCVVSVHQKYWYGQRSQNFDRGIIIIGGDQVSQQNTQEDDDAPQQFDDDDPVDTHGDHGPRVHVHDGDPSSRSSSSSSSSVVCPVCNNVSRNVVQLVLLVLQLVLQVPQPQKAWGHRSDSVRGGQKIWIAGPPDAQVLLQVQLVSNSYHWDKAQSSSQSNCVSSVNNMTIMGGDGSSRHNVSSVSVSVSNNCRCVVVVHDD

pLDDT: mean 97.25, std 3.57, range [63.84, 98.94]

InterPro domains:
  IPR000192 Aminotransferase class V domain [PF00266] (24-394)
  IPR010970 Cysteine desulfurase, SufS [TIGR01979] (7-404)
  IPR010970 Cysteine desulfurase, SufS [cd06453] (24-398)
  IPR015421 Pyridoxal phosphate-dependent transferase, major domain [G3DSA:3.40.640.10] (35-294)
  IPR015422 Pyridoxal phosphate-dependent transferase, small domain [G3DSA:3.90.1150.10] (9-398)
  IPR015424 Pyridoxal phosphate-dependent transferase [SSF53383] (9-402)
  IPR020578 Aminotransferase class-V, pyridoxal-phosphate binding site [PS00595] (215-234)

Radius of gyration: 26.97 Å; Cα contacts (8 Å, |Δi|>4): 1935; chains: 2; bounding box: 56×96×57 Å

Nearest PDB structures (foldseek):
  8odq-assembly1_D  TM=9.697E-01  e=1.461E-53  Mycobacterium tuberculosis
  8odq-assembly1_B  TM=9.691E-01  e=1.949E-53  Mycobacterium tuberculosis
  7tlm-assembly1_A-2  TM=9.634E-01  e=5.640E-49  Lancefieldella parvula
  7tlr-assembly1_A  TM=9.601E-01  e=1.341E-48  Lancefieldella parvula
  7tlr-assembly1_B  TM=9.488E-01  e=4.252E-48  Lancefieldella parvula

Organism: NCBI:txid103891

Secondary structure (DSSP, 8-state):
---GGGGGGG-GGGG-EETTEE-EE-BTTT-----HHHHHHHHHHHHHT---TTS-SSHHHHHHHHHHHHHHHHHHHHTT-S-GGGEEEESSHHHHHHHHIIIIIHHH--TT-EEEEETT--GGGTHHHHHHHHHH-PEEEEE-B-TTSSBPTTGGGG--TTEEEEEEESB-TTT-BB--HHHHHHHHHHTT-EEEEE-TTTTTTS---HHHHT-SEEEEEGGGTTS-TT-EEEEE-HHHHHHSPPSS-SSSSEEEE-SS-EEEPPTTGGG--SS--HHHHHHHHHHHHHHHTT-HHHHHHHHHHHHHHHHHHHHTSTTEEESS---GGGB-SEEEEEETTB-HHHHHHHHHHTTEE-EEE-TT-HHHHHHTT-S-EEEEE--TT--HHHHHHHHHHHHHHHHHTT---/---GGGGGGG-GGGG-EETTEE-EE-BTTT-----HHHHHHHHHHHHHT---TTS-SSHHHHHHHHHHHHHHHHHHHHHT-S-GGGEEEESSHHHHHHHHIIIIIHHH--TT-EEEEETT--GGGTHHHHHHHHHH-PEEEEE-B-TTSSBPTTGGGG--TTEEEEEEESB-TTT-BB--HHHHHHHHHHTT-EEEEE-TTTTTTS---HHHHT-SEEEEEGGGTTS-TT-EEEEE-HHHHHHSPPSS-SSSSEEEE-SS-EEEPPTTGGG--SS--HHHHHHHHHHHHHHHHH-HHHHHHHHHHHHHHHHHHHHTSTTEEESS---GGGB-SEEEEEETTB-HHHHHHHHHHTTEE-EEE-TT-HHHHHHTT-S-EEEEE--TT--HHHHHHHHHHHHHHHHHTT---